Protein 6PEJ (pdb70)

Radius of gyration: 27.97 Å; Cα contacts (8 Å, |Δi|>4): 2705; chains: 4; bounding box: 85×68×81 Å

Structure (mmCIF, N/CA/C/O backbone):
data_6PEJ
#
_entry.id   6PEJ
#
_cell.length_a   83.298
_cell.length_b   88.298
_cell.length_c   87.317
_cell.angle_alpha   90.000
_cell.angle_beta   117.390
_cell.angle_gamma   90.000
#
_symmetry.space_group_name_H-M   'P 1 21 1'
#
loop_
_entity.id
_entity.type
_entity.pdbx_description
1 polymer 'Sorbitol dehydrogenase (L-iditol 2-dehydrogenase)'
2 non-polymer sorbitol
3 water water
#
loop_
_atom_site.group_PDB
_atom_site.id
_atom_site.type_symbol
_atom_site.label_atom_id
_atom_site.label_alt_id
_atom_site.label_comp_id
_atom_site.label_asym_id
_atom_site.label_entity_id
_atom_site.label_seq_id
_atom_site.pdbx_PDB_ins_code
_atom_site.Cartn_x
_atom_site.Cartn_y
_atom_site.Cartn_z
_atom_site.occupancy
_atom_site.B_iso_or_equiv
_atom_site.auth_seq_id
_atom_site.auth_comp_id
_atom_site.auth_asym_id
_atom_site.auth_atom_id
_atom_site.pdbx_PDB_model_num
ATOM 1 N N . MET A 1 35 ? 37.000 -15.359 1.218 1.00 53.96 1 MET A N 1
ATOM 2 C CA . MET A 1 35 ? 36.328 -16.488 1.936 1.00 46.87 1 MET A CA 1
ATOM 3 C C . MET A 1 35 ? 35.769 -17.483 0.905 1.00 40.47 1 MET A C 1
ATOM 4 O O . MET A 1 35 ? 36.172 -18.669 0.911 1.00 35.88 1 MET A O 1
ATOM 6 N N . LYS A 1 36 ? 34.880 -17.008 0.032 1.00 37.53 2 LYS A N 1
ATOM 7 C CA . LYS A 1 36 ? 34.377 -17.760 -1.152 1.00 35.95 2 LYS A CA 1
ATOM 8 C C . LYS A 1 36 ? 33.421 -18.879 -0.720 1.00 29.86 2 LYS A C 1
ATOM 9 O O . LYS A 1 36 ? 33.256 -19.878 -1.454 1.00 26.20 2 LYS A O 1
ATOM 15 N N . ARG A 1 37 ? 32.679 -18.616 0.351 1.00 25.71 3 ARG A N 1
ATOM 16 C CA . ARG A 1 37 ? 31.645 -19.523 0.897 1.00 22.96 3 ARG A CA 1
ATOM 17 C C . ARG A 1 37 ? 30.524 -19.781 -0.100 1.00 20.00 3 ARG A C 1
ATOM 18 O O . ARG A 1 37 ? 29.848 -20.812 0.064 1.00 23.66 3 ARG A O 1
ATOM 26 N N . LEU A 1 38 ? 30.273 -18.902 -1.054 1.00 19.39 4 LEU A N 1
ATOM 27 C CA . LEU A 1 38 ? 29.149 -19.101 -2.025 1.00 20.63 4 LEU A CA 1
ATOM 28 C C . LEU A 1 38 ? 29.680 -19.297 -3.455 1.00 21.25 4 LEU A C 1
ATOM 29 O O . LEU A 1 38 ? 28.911 -18.944 -4.422 1.00 19.31 4 LEU A O 1
ATOM 34 N N . GLU A 1 39 ? 30.908 -19.849 -3.577 1.00 23.65 5 GLU A N 1
ATOM 35 C CA . GLU A 1 39 ? 31.695 -19.897 -4.847 1.00 25.19 5 GLU A CA 1
ATOM 36 C C . GLU A 1 39 ? 30.893 -20.662 -5.892 1.00 22.42 5 GLU A C 1
ATOM 37 O O . GLU A 1 39 ? 30.483 -21.766 -5.594 1.00 23.35 5 GLU A O 1
ATOM 43 N N . GLY A 1 40 ? 30.647 -20.045 -7.049 1.00 21.39 6 GLY A N 1
ATOM 44 C CA . GLY A 1 40 ? 29.889 -20.625 -8.168 1.00 21.05 6 GLY A CA 1
ATOM 45 C C . GLY A 1 40 ? 28.428 -20.859 -7.822 1.00 24.04 6 GLY A C 1
ATOM 46 O O . GLY A 1 40 ? 27.764 -21.605 -8.572 1.00 27.21 6 GLY A O 1
ATOM 47 N N . LYS A 1 41 ? 27.874 -20.230 -6.789 1.00 19.23 7 LYS A N 1
ATOM 48 C CA . LYS A 1 41 ? 26.406 -20.324 -6.662 1.00 19.23 7 LYS A CA 1
ATOM 49 C C . LYS A 1 41 ? 25.778 -19.209 -7.480 1.00 19.87 7 LYS A C 1
ATOM 50 O O . LYS A 1 41 ? 26.429 -18.152 -7.721 1.00 17.57 7 LYS A O 1
ATOM 56 N N . SER A 1 42 ? 24.521 -19.448 -7.841 1.00 19.31 8 SER A N 1
ATOM 57 C CA . SER A 1 42 ? 23.639 -18.506 -8.550 1.00 17.15 8 SER A CA 1
ATOM 58 C C . SER A 1 42 ? 22.562 -18.012 -7.586 1.00 17.21 8 SER A C 1
ATOM 59 O O . SER A 1 42 ? 21.816 -18.847 -7.140 1.00 14.01 8 SER A O 1
ATOM 62 N N . ALA A 1 43 ? 22.506 -16.717 -7.261 1.00 18.15 9 ALA A N 1
ATOM 63 C CA . ALA A 1 43 ? 21.508 -16.191 -6.300 1.00 18.38 9 ALA A CA 1
ATOM 64 C C . ALA A 1 43 ? 20.583 -15.228 -7.030 1.00 18.63 9 ALA A C 1
ATOM 65 O O . ALA A 1 43 ? 21.025 -14.612 -8.031 1.00 18.58 9 ALA A O 1
ATOM 67 N N . LEU A 1 44 ? 19.354 -15.110 -6.528 1.00 19.91 10 LEU A N 1
ATOM 68 C CA . LEU A 1 44 ? 18.477 -13.981 -6.858 1.00 19.62 10 LEU A CA 1
ATOM 69 C C . LEU A 1 44 ? 18.004 -13.327 -5.551 1.00 18.46 10 LEU A C 1
ATOM 70 O O . LEU A 1 44 ? 17.610 -14.044 -4.635 1.00 14.40 10 LEU A O 1
ATOM 75 N N . ILE A 1 45 ? 18.086 -11.985 -5.467 1.00 18.79 11 ILE A N 1
ATOM 76 C CA . ILE A 1 45 ? 17.618 -11.210 -4.282 1.00 16.09 11 ILE A CA 1
ATOM 77 C C . ILE A 1 45 ? 16.517 -10.269 -4.754 1.00 14.43 11 ILE A C 1
ATOM 78 O O . ILE A 1 45 ? 16.813 -9.448 -5.573 1.00 13.32 11 ILE A O 1
ATOM 83 N N . THR A 1 46 ? 15.300 -10.360 -4.186 1.00 13.33 12 THR A N 1
ATOM 84 C CA . THR A 1 46 ? 14.206 -9.492 -4.611 1.00 12.35 12 THR A CA 1
ATOM 85 C C . THR A 1 46 ? 14.515 -8.122 -4.040 1.00 12.53 12 THR A C 1
ATOM 86 O O . THR A 1 46 ? 15.175 -8.033 -2.993 1.00 12.81 12 THR A O 1
ATOM 90 N N . GLY A 1 47 ? 14.066 -7.087 -4.725 1.00 13.13 13 GLY A N 1
ATOM 91 C CA . GLY A 1 47 ? 14.139 -5.709 -4.206 1.00 13.71 13 GLY A CA 1
ATOM 92 C C . GLY A 1 47 ? 15.526 -5.303 -3.800 1.00 14.82 13 GLY A C 1
ATOM 93 O O . GLY A 1 47 ? 15.625 -4.686 -2.773 1.00 16.55 13 GLY A O 1
ATOM 94 N N . SER A 1 48 ? 16.537 -5.523 -4.659 1.00 17.28 14 SER A N 1
ATOM 95 C CA . SER A 1 48 ? 17.964 -5.462 -4.258 1.00 17.29 14 SER A CA 1
ATOM 96 C C . SER A 1 48 ? 18.678 -4.299 -4.952 1.00 20.53 14 SER A C 1
ATOM 97 O O . SER A 1 48 ? 19.910 -4.225 -4.842 1.00 17.61 14 SER A O 1
ATOM 100 N N . ALA A 1 49 ? 17.950 -3.369 -5.558 1.00 22.43 15 ALA A N 1
ATOM 101 C CA . ALA A 1 49 ? 18.554 -2.169 -6.171 1.00 25.89 15 ALA A CA 1
ATOM 102 C C . ALA A 1 49 ? 19.180 -1.312 -5.074 1.00 24.03 15 ALA A C 1
ATOM 103 O O . ALA A 1 49 ? 20.265 -0.726 -5.272 1.00 24.27 15 ALA A O 1
ATOM 105 N N . ARG A 1 50 ? 18.583 -1.328 -3.904 1.00 25.28 16 ARG A N 1
ATOM 106 C CA . ARG A 1 50 ? 19.117 -0.506 -2.796 1.00 29.84 16 ARG A CA 1
ATOM 107 C C . ARG A 1 50 ? 18.891 -1.175 -1.436 1.00 24.62 16 ARG A C 1
ATOM 108 O O . ARG A 1 50 ? 18.415 -2.337 -1.397 1.00 19.05 16 ARG A O 1
ATOM 116 N N . GLY A 1 51 ? 19.393 -0.504 -0.389 1.00 22.55 17 GLY A N 1
ATOM 117 C CA . GLY A 1 51 ? 19.299 -0.880 1.035 1.00 20.51 17 GLY A CA 1
ATOM 118 C C . GLY A 1 51 ? 19.871 -2.264 1.332 1.00 19.30 17 GLY A C 1
ATOM 119 O O . GLY A 1 51 ? 21.073 -2.606 0.946 1.00 18.62 17 GLY A O 1
ATOM 120 N N . ILE A 1 52 ? 19.124 -3.031 2.083 1.00 16.76 18 ILE A N 1
ATOM 121 C CA . ILE A 1 52 ? 19.654 -4.286 2.685 1.00 20.81 18 ILE A CA 1
ATOM 122 C C . ILE A 1 52 ? 19.943 -5.258 1.554 1.00 19.71 18 ILE A C 1
ATOM 123 O O . ILE A 1 52 ? 21.030 -5.843 1.560 1.00 20.47 18 ILE A O 1
ATOM 128 N N . GLY A 1 53 ? 19.012 -5.340 0.609 1.00 19.26 19 GLY A N 1
ATOM 129 C CA . GLY A 1 53 ? 19.095 -6.264 -0.521 1.00 17.43 19 GLY A CA 1
ATOM 130 C C . GLY A 1 53 ? 20.370 -6.011 -1.298 1.00 17.65 19 GLY A C 1
ATOM 131 O O . GLY A 1 53 ? 21.011 -6.962 -1.725 1.00 17.15 19 GLY A O 1
ATOM 132 N N . ARG A 1 54 ? 20.725 -4.748 -1.481 1.00 19.20 20 ARG A N 1
ATOM 133 C CA . ARG A 1 54 ? 21.924 -4.366 -2.284 1.00 19.85 20 ARG A CA 1
ATOM 134 C C . ARG A 1 54 ? 23.201 -4.730 -1.536 1.00 17.90 20 ARG A C 1
ATOM 135 O O . ARG A 1 54 ? 24.180 -5.144 -2.197 1.00 18.68 20 ARG A O 1
ATOM 143 N N . ALA A 1 55 ? 23.198 -4.590 -0.214 1.00 17.28 21 ALA A N 1
ATOM 144 C CA . ALA A 1 55 ? 24.331 -4.965 0.644 1.00 17.21 21 ALA A CA 1
ATOM 145 C C . ALA A 1 55 ? 24.441 -6.489 0.600 1.00 17.72 21 ALA A C 1
ATOM 146 O O . ALA A 1 55 ? 25.587 -6.994 0.452 1.00 15.27 21 ALA A O 1
ATOM 148 N N . PHE A 1 56 ? 23.314 -7.216 0.655 1.00 15.61 22 PHE A N 1
ATOM 149 C CA . PHE A 1 56 ? 23.355 -8.694 0.487 1.00 16.76 22 PHE A CA 1
ATOM 150 C C . PHE A 1 56 ? 23.979 -9.024 -0.875 1.00 16.60 22 PHE A C 1
ATOM 151 O O . PHE A 1 56 ? 24.859 -9.931 -0.860 1.00 15.10 22 PHE A O 1
ATOM 159 N N . ALA A 1 57 ? 23.509 -8.411 -1.972 1.00 15.84 23 ALA A N 1
ATOM 160 C CA . ALA A 1 57 ? 24.025 -8.721 -3.318 1.00 20.57 23 ALA A CA 1
ATOM 161 C C . ALA A 1 57 ? 25.558 -8.454 -3.355 1.00 20.22 23 ALA A C 1
ATOM 162 O O . ALA A 1 57 ? 26.286 -9.271 -3.916 1.00 20.61 23 ALA A O 1
ATOM 164 N N . GLU A 1 58 ? 26.043 -7.379 -2.727 1.00 19.70 24 GLU A N 1
ATOM 165 C CA . GLU A 1 58 ? 27.485 -7.047 -2.694 1.00 23.24 24 GLU A CA 1
ATOM 166 C C . GLU A 1 58 ? 28.254 -8.126 -1.911 1.00 22.40 24 GLU A C 1
ATOM 167 O O . GLU A 1 58 ? 29.304 -8.545 -2.389 1.00 18.40 24 GLU A O 1
ATOM 173 N N . ALA A 1 59 ? 27.761 -8.542 -0.737 1.00 21.24 25 ALA A N 1
ATOM 174 C CA . ALA A 1 59 ? 28.422 -9.538 0.138 1.00 19.59 25 ALA A CA 1
ATOM 175 C C . ALA A 1 59 ? 28.398 -10.887 -0.594 1.00 19.90 25 ALA A C 1
ATOM 176 O O . ALA A 1 59 ? 29.448 -11.550 -0.627 1.00 21.64 25 ALA A O 1
ATOM 178 N N . TYR A 1 60 ? 27.318 -11.223 -1.298 1.00 18.27 26 TYR A N 1
ATOM 179 C CA . TYR A 1 60 ? 27.258 -12.511 -2.038 1.00 16.45 26 TYR A CA 1
ATOM 180 C C . TYR A 1 60 ? 28.314 -12.524 -3.170 1.00 17.12 26 TYR A C 1
ATOM 181 O O . TYR A 1 60 ? 29.012 -13.541 -3.392 1.00 18.19 26 TYR A O 1
ATOM 190 N N . VAL A 1 61 ? 28.411 -11.454 -3.914 1.00 15.81 27 VAL A N 1
ATOM 191 C CA . VAL A 1 61 ? 29.452 -11.385 -4.968 1.00 18.63 27 VAL A CA 1
ATOM 192 C C . VAL A 1 61 ? 30.846 -11.554 -4.343 1.00 19.82 27 VAL A C 1
ATOM 193 O O . VAL A 1 61 ? 31.631 -12.290 -4.933 1.00 23.51 27 VAL A O 1
ATOM 197 N N . ARG A 1 62 ? 31.181 -10.846 -3.266 1.00 20.68 28 ARG A N 1
ATOM 198 C CA . ARG A 1 62 ? 32.493 -11.013 -2.586 1.00 23.96 28 ARG A CA 1
ATOM 199 C C . ARG A 1 62 ? 32.728 -12.496 -2.266 1.00 24.09 28 ARG A C 1
ATOM 200 O O . ARG A 1 62 ? 33.864 -12.934 -2.333 1.00 21.83 28 ARG A O 1
ATOM 208 N N . GLU A 1 63 ? 31.678 -13.252 -1.945 1.00 21.42 29 GLU A N 1
ATOM 209 C CA . GLU A 1 63 ? 31.783 -14.680 -1.529 1.00 20.36 29 GLU A CA 1
ATOM 210 C C . GLU A 1 63 ? 31.701 -15.616 -2.729 1.00 19.06 29 GLU A C 1
ATOM 211 O O . GLU A 1 63 ? 31.683 -16.837 -2.509 1.00 16.57 29 GLU A O 1
ATOM 217 N N . GLY A 1 64 ? 31.600 -15.066 -3.935 1.00 18.26 30 GLY A N 1
ATOM 218 C CA . GLY A 1 64 ? 31.873 -15.803 -5.182 1.00 19.28 30 GLY A CA 1
ATOM 219 C C . GLY A 1 64 ? 30.601 -16.183 -5.900 1.00 18.26 30 GLY A C 1
ATOM 220 O O . GLY A 1 64 ? 30.662 -16.985 -6.865 1.00 16.92 30 GLY A O 1
ATOM 221 N N . ALA A 1 65 ? 29.459 -15.654 -5.439 1.00 17.66 31 ALA A N 1
ATOM 222 C CA . ALA A 1 65 ? 28.164 -15.921 -6.059 1.00 15.82 31 ALA A CA 1
ATOM 223 C C . ALA A 1 65 ? 27.960 -15.033 -7.287 1.00 16.29 31 ALA A C 1
ATOM 224 O O . ALA A 1 65 ? 28.533 -13.904 -7.360 1.00 18.58 31 ALA A O 1
ATOM 226 N N . THR A 1 66 ? 27.104 -15.504 -8.173 1.00 15.54 32 THR A N 1
ATOM 227 C CA . THR A 1 66 ? 26.486 -14.741 -9.279 1.00 18.15 32 THR A CA 1
ATOM 228 C C . THR A 1 66 ? 25.101 -14.296 -8.797 1.00 18.51 32 THR A C 1
ATOM 229 O O . THR A 1 66 ? 24.325 -15.123 -8.309 1.00 18.35 32 THR A O 1
ATOM 233 N N . VAL A 1 67 ? 24.825 -13.003 -8.871 1.00 19.56 33 VAL A N 1
ATOM 234 C CA . VAL A 1 67 ? 23.657 -12.408 -8.167 1.00 18.20 33 VAL A CA 1
ATOM 235 C C . VAL A 1 67 ? 22.814 -11.651 -9.167 1.00 17.97 33 VAL A C 1
ATOM 236 O O . VAL A 1 67 ? 23.327 -10.709 -9.742 1.00 19.66 33 VAL A O 1
ATOM 240 N N . ALA A 1 68 ? 21.572 -12.092 -9.334 1.00 19.17 34 ALA A N 1
ATOM 241 C CA . ALA A 1 68 ? 20.494 -11.345 -9.997 1.00 18.75 34 ALA A CA 1
ATOM 242 C C . ALA A 1 68 ? 19.995 -10.302 -9.010 1.00 18.05 34 ALA A C 1
ATOM 243 O O . ALA A 1 68 ? 19.404 -10.720 -8.033 1.00 21.72 34 ALA A O 1
ATOM 245 N N . ILE A 1 69 ? 20.213 -9.023 -9.319 1.00 18.23 35 ILE A N 1
ATOM 246 C CA . ILE A 1 69 ? 19.770 -7.812 -8.588 1.00 18.01 35 ILE A CA 1
ATOM 247 C C . ILE A 1 69 ? 18.390 -7.579 -9.139 1.00 18.67 35 ILE A C 1
ATOM 248 O O . ILE A 1 69 ? 18.303 -6.987 -10.203 1.00 20.00 35 ILE A O 1
ATOM 253 N N . ALA A 1 70 ? 17.363 -8.100 -8.493 1.00 18.88 36 ALA A N 1
ATOM 254 C CA . ALA A 1 70 ? 15.982 -8.057 -8.991 1.00 19.02 36 ALA A CA 1
ATOM 255 C C . ALA A 1 70 ? 15.307 -6.870 -8.302 1.00 21.00 36 ALA A C 1
ATOM 256 O O . ALA A 1 70 ? 15.420 -6.704 -7.054 1.00 17.81 36 ALA A O 1
ATOM 258 N N . ASP A 1 71 ? 14.651 -6.044 -9.110 1.00 21.30 37 ASP A N 1
ATOM 259 C CA . ASP A 1 71 ? 13.977 -4.850 -8.581 1.00 21.90 37 ASP A CA 1
ATOM 260 C C . ASP A 1 71 ? 12.935 -4.419 -9.603 1.00 22.12 37 ASP A C 1
ATOM 261 O O . ASP A 1 71 ? 13.105 -4.695 -10.799 1.00 24.08 37 ASP A O 1
ATOM 266 N N . ILE A 1 72 ? 11.890 -3.793 -9.099 1.00 20.61 38 ILE A N 1
ATOM 267 C CA . ILE A 1 72 ? 10.893 -3.074 -9.926 1.00 24.69 38 ILE A CA 1
ATOM 268 C C . ILE A 1 72 ? 11.587 -1.859 -10.555 1.00 23.19 38 ILE A C 1
ATOM 269 O O . ILE A 1 72 ? 11.283 -1.567 -11.695 1.00 21.51 38 ILE A O 1
ATOM 274 N N . ASP A 1 73 ? 12.546 -1.245 -9.855 1.00 25.06 39 ASP A N 1
ATOM 275 C CA . ASP A 1 73 ? 13.421 -0.183 -10.428 1.00 26.99 39 ASP A CA 1
ATOM 276 C C . ASP A 1 73 ? 14.610 -0.758 -11.208 1.00 24.35 39 ASP A C 1
ATOM 277 O O . ASP A 1 73 ? 15.684 -0.920 -10.643 1.00 23.13 39 ASP A O 1
ATOM 282 N N . ILE A 1 74 ? 14.429 -0.995 -12.490 1.00 25.03 40 ILE A N 1
ATOM 283 C CA . ILE A 1 74 ? 15.457 -1.657 -13.324 1.00 27.12 40 ILE A CA 1
ATOM 284 C C . ILE A 1 74 ? 16.612 -0.695 -13.577 1.00 29.19 40 ILE A C 1
ATOM 285 O O . ILE A 1 74 ? 17.765 -1.197 -13.712 1.00 34.71 40 ILE A O 1
ATOM 290 N N . GLU A 1 75 ? 16.326 0.608 -13.695 1.00 29.53 41 GLU A N 1
ATOM 291 C CA . GLU A 1 75 ? 17.342 1.683 -13.825 1.00 31.96 41 GLU A CA 1
ATOM 292 C C . GLU A 1 75 ? 18.352 1.542 -12.670 1.00 27.60 41 GLU A C 1
ATOM 293 O O . GLU A 1 75 ? 19.586 1.355 -12.928 1.00 25.04 41 GLU A O 1
ATOM 299 N N . ARG A 1 76 ? 17.858 1.616 -11.441 1.00 22.37 42 ARG A N 1
ATOM 300 C CA . ARG A 1 76 ? 18.695 1.516 -10.225 1.00 24.25 42 ARG A CA 1
ATOM 301 C C . ARG A 1 76 ? 19.316 0.113 -10.131 1.00 21.11 42 ARG A C 1
ATOM 302 O O . ARG A 1 76 ? 20.473 0.033 -9.744 1.00 24.11 42 ARG A O 1
ATOM 310 N N . ALA A 1 77 ? 18.631 -0.947 -10.531 1.00 20.37 43 ALA A N 1
ATOM 311 C CA . ALA A 1 77 ? 19.194 -2.321 -10.473 1.00 21.49 43 ALA A CA 1
ATOM 312 C C . ALA A 1 77 ? 20.409 -2.406 -11.426 1.00 22.00 43 ALA A C 1
ATOM 313 O O . ALA A 1 77 ? 21.480 -2.906 -11.023 1.00 18.99 43 ALA A O 1
ATOM 315 N N . ARG A 1 78 ? 20.296 -1.798 -12.601 1.00 23.82 44 ARG A N 1
ATOM 316 C CA . ARG A 1 78 ? 21.415 -1.726 -13.585 1.00 27.37 44 ARG A CA 1
ATOM 317 C C . ARG A 1 78 ? 22.595 -0.983 -12.962 1.00 26.45 44 ARG A C 1
ATOM 318 O O . ARG A 1 78 ? 23.717 -1.462 -13.127 1.00 27.59 44 ARG A O 1
ATOM 326 N N . GLN A 1 79 ? 22.349 0.110 -12.240 1.00 27.91 45 GLN A N 1
ATOM 327 C CA . GLN A 1 79 ? 23.436 0.903 -11.625 1.00 30.26 45 GLN A CA 1
ATOM 328 C C . GLN A 1 79 ? 24.124 0.020 -10.590 1.00 29.59 45 GLN A C 1
ATOM 329 O O . GLN A 1 79 ? 25.369 -0.113 -10.666 1.00 32.30 45 GLN A O 1
ATOM 335 N N . ALA A 1 80 ? 23.348 -0.589 -9.681 1.00 26.88 46 ALA A N 1
ATOM 336 C CA . ALA A 1 80 ? 23.873 -1.403 -8.557 1.00 25.81 46 ALA A CA 1
ATOM 337 C C . ALA A 1 80 ? 24.755 -2.524 -9.120 1.00 24.68 46 ALA A C 1
ATOM 338 O O . ALA A 1 80 ? 25.825 -2.780 -8.549 1.00 25.46 46 ALA A O 1
ATOM 340 N N . ALA A 1 81 ? 24.274 -3.201 -10.155 1.00 24.31 47 ALA A N 1
ATOM 341 C CA . ALA A 1 81 ? 24.955 -4.334 -10.822 1.00 26.03 47 ALA A CA 1
ATOM 342 C C . ALA A 1 81 ? 26.307 -3.857 -11.390 1.00 29.45 47 ALA A C 1
ATOM 343 O O . ALA A 1 81 ? 27.309 -4.586 -11.251 1.00 22.27 47 ALA A O 1
ATOM 345 N N . ALA A 1 82 ? 26.343 -2.650 -11.971 1.00 32.84 48 ALA A N 1
ATOM 346 C CA . ALA A 1 82 ? 27.550 -2.102 -12.634 1.00 31.48 48 ALA A CA 1
ATOM 347 C C . ALA A 1 82 ? 28.532 -1.703 -11.536 1.00 33.12 48 ALA A C 1
ATOM 348 O O . ALA A 1 82 ? 29.717 -2.070 -11.643 1.00 36.96 48 ALA A O 1
ATOM 350 N N . GLU A 1 83 ? 28.047 -1.052 -10.477 1.00 29.44 49 GLU A N 1
ATOM 351 C CA . GLU A 1 83 ? 28.893 -0.722 -9.307 1.00 31.34 49 GLU A CA 1
ATOM 352 C C . GLU A 1 83 ? 29.439 -2.016 -8.683 1.00 32.92 49 GLU A C 1
ATOM 353 O O . GLU A 1 83 ? 30.619 -2.006 -8.304 1.00 34.52 49 GLU A O 1
ATOM 359 N N . ILE A 1 84 ? 28.655 -3.098 -8.569 1.00 33.60 50 ILE A N 1
ATOM 360 C CA . ILE A 1 84 ? 29.111 -4.321 -7.819 1.00 31.91 50 ILE A CA 1
ATOM 361 C C . ILE A 1 84 ? 30.142 -5.109 -8.650 1.00 30.10 50 ILE A C 1
ATOM 362 O O . ILE A 1 84 ? 31.127 -5.626 -8.073 1.00 26.75 50 ILE A O 1
ATOM 367 N N . GLY A 1 85 ? 29.919 -5.248 -9.946 1.00 30.04 51 GLY A N 1
ATOM 368 C CA . GLY A 1 85 ? 30.894 -5.942 -10.805 1.00 31.59 51 GLY A CA 1
ATOM 369 C C . GLY A 1 85 ? 30.214 -6.912 -11.755 1.00 31.05 51 GLY A C 1
ATOM 370 O O . GLY A 1 85 ? 28.999 -7.062 -11.739 1.00 31.86 51 GLY A O 1
ATOM 371 N N . PRO A 1 86 ? 31.006 -7.604 -12.595 1.00 29.42 52 PRO A N 1
ATOM 372 C CA . PRO A 1 86 ? 30.478 -8.566 -13.559 1.00 27.02 52 PRO A CA 1
ATOM 373 C C . PRO A 1 86 ? 29.534 -9.631 -12.978 1.00 23.83 52 PRO A C 1
ATOM 374 O O . PRO A 1 86 ? 28.598 -9.964 -13.666 1.00 27.72 52 PRO A O 1
ATOM 378 N N . ALA A 1 87 ? 29.773 -10.127 -11.760 1.00 18.97 53 ALA A N 1
ATOM 379 C CA . ALA A 1 87 ? 29.042 -11.273 -11.164 1.00 18.35 53 ALA A CA 1
ATOM 380 C C . ALA A 1 87 ? 27.627 -10.850 -10.763 1.00 18.10 53 ALA A C 1
ATOM 381 O O . ALA A 1 87 ? 26.820 -11.699 -10.650 1.00 18.64 53 ALA A O 1
ATOM 383 N N . ALA A 1 88 ? 27.338 -9.568 -10.634 1.00 17.77 54 ALA A N 1
ATOM 384 C CA . ALA A 1 88 ? 25.951 -9.071 -10.479 1.00 20.44 54 ALA A CA 1
ATOM 385 C C . ALA A 1 88 ? 25.412 -8.639 -11.847 1.00 20.06 54 ALA A C 1
ATOM 386 O O . ALA A 1 88 ? 26.175 -8.215 -12.699 1.00 21.86 54 ALA A O 1
ATOM 388 N N . TYR A 1 89 ? 24.117 -8.800 -12.029 1.00 18.97 55 TYR A N 1
ATOM 389 C CA . TYR A 1 89 ? 23.361 -8.446 -13.244 1.00 20.13 55 TYR A CA 1
ATOM 390 C C . TYR A 1 89 ? 21.947 -8.132 -12.774 1.00 21.27 55 TYR A C 1
ATOM 391 O O . TYR A 1 89 ? 21.533 -8.675 -11.709 1.00 20.07 55 TYR A O 1
ATOM 400 N N . ALA A 1 90 ? 21.260 -7.291 -13.540 1.00 22.87 56 ALA A N 1
ATOM 401 C CA . ALA A 1 90 ? 20.015 -6.601 -13.139 1.00 22.13 56 ALA A CA 1
ATOM 402 C C . ALA A 1 90 ? 18.828 -7.339 -13.739 1.00 20.73 56 ALA A C 1
ATOM 403 O O . ALA A 1 90 ? 18.921 -7.744 -14.882 1.00 18.63 56 ALA A O 1
ATOM 405 N N . VAL A 1 91 ? 17.737 -7.473 -12.993 1.00 18.62 57 VAL A N 1
ATOM 406 C CA . VAL A 1 91 ? 16.539 -8.194 -13.480 1.00 19.45 57 VAL A CA 1
ATOM 407 C C . VAL A 1 91 ? 15.318 -7.387 -13.034 1.00 19.04 57 VAL A C 1
ATOM 408 O O . VAL A 1 91 ? 15.210 -7.013 -11.868 1.00 16.33 57 VAL A O 1
ATOM 412 N N . GLN A 1 92 ? 14.459 -7.073 -13.980 1.00 19.86 58 GLN A N 1
ATOM 413 C CA . GLN A 1 92 ? 13.255 -6.300 -13.695 1.00 22.52 58 GLN A CA 1
ATOM 414 C C . GLN A 1 92 ? 12.269 -7.278 -13.092 1.00 18.80 58 GLN A C 1
ATOM 415 O O . GLN A 1 92 ? 12.036 -8.314 -13.678 1.00 22.51 58 GLN A O 1
ATOM 421 N N . MET A 1 93 ? 11.710 -6.959 -11.938 1.00 18.93 59 MET A N 1
ATOM 422 C CA . MET A 1 93 ? 10.790 -7.900 -11.289 1.00 16.31 59 MET A CA 1
ATOM 423 C C . MET A 1 93 ? 9.814 -7.110 -10.438 1.00 17.00 59 MET A C 1
ATOM 424 O O . MET A 1 93 ? 10.272 -6.331 -9.601 1.00 21.46 59 MET A O 1
ATOM 429 N N . ASP A 1 94 ? 8.556 -7.492 -10.528 1.00 16.62 60 ASP A N 1
ATOM 430 C CA . ASP A 1 94 ? 7.418 -7.118 -9.642 1.00 15.34 60 ASP A CA 1
ATOM 431 C C . ASP A 1 94 ? 6.911 -8.433 -9.076 1.00 13.34 60 ASP A C 1
ATOM 432 O O . ASP A 1 94 ? 6.350 -9.227 -9.828 1.00 12.47 60 ASP A O 1
ATOM 437 N N . VAL A 1 95 ? 7.260 -8.706 -7.819 1.00 13.35 61 VAL A N 1
ATOM 438 C CA . VAL A 1 95 ? 6.872 -9.932 -7.058 1.00 13.64 61 VAL A CA 1
ATOM 439 C C . VAL A 1 95 ? 5.346 -10.016 -6.908 1.00 14.05 61 VAL A C 1
ATOM 440 O O . VAL A 1 95 ? 4.892 -11.071 -6.535 1.00 14.40 61 VAL A O 1
ATOM 444 N N . THR A 1 96 ? 4.587 -8.977 -7.225 1.00 14.96 62 THR A N 1
ATOM 445 C CA . THR A 1 96 ? 3.098 -9.032 -7.097 1.00 17.09 62 THR A CA 1
ATOM 446 C C . THR A 1 96 ? 2.498 -9.700 -8.327 1.00 16.72 62 THR A C 1
ATOM 447 O O . THR A 1 96 ? 1.284 -9.835 -8.372 1.00 14.12 62 THR A O 1
ATOM 451 N N . ARG A 1 97 ? 3.317 -9.984 -9.340 1.00 19.06 63 ARG A N 1
ATOM 452 C CA . ARG A 1 97 ? 2.795 -10.465 -10.655 1.00 21.18 63 ARG A CA 1
ATOM 453 C C . ARG A 1 97 ? 3.414 -11.815 -10.975 1.00 19.52 63 ARG A C 1
ATOM 454 O O . ARG A 1 97 ? 4.676 -11.845 -11.140 1.00 23.11 63 ARG A O 1
ATOM 462 N N . GLN A 1 98 ? 2.600 -12.862 -11.127 1.00 18.63 64 GLN A N 1
ATOM 463 C CA . GLN A 1 98 ? 3.084 -14.232 -11.456 1.00 18.23 64 GLN A CA 1
ATOM 464 C C . GLN A 1 98 ? 4.021 -14.161 -12.680 1.00 19.69 64 GLN A C 1
ATOM 465 O O . GLN A 1 98 ? 5.062 -14.810 -12.630 1.00 17.64 64 GLN A O 1
ATOM 471 N N . ASP A 1 99 ? 3.652 -13.410 -13.731 1.00 19.62 65 ASP A N 1
ATOM 472 C CA . ASP A 1 99 ? 4.360 -13.438 -15.044 1.00 21.63 65 ASP A CA 1
ATOM 473 C C . ASP A 1 99 ? 5.761 -12.872 -14.802 1.00 19.27 65 ASP A C 1
ATOM 474 O O . ASP A 1 99 ? 6.765 -13.323 -15.409 1.00 20.35 65 ASP A O 1
ATOM 479 N N . SER A 1 100 ? 5.839 -11.873 -13.933 1.00 19.10 66 SER A N 1
ATOM 480 C CA . SER A 1 100 ? 7.100 -11.182 -13.603 1.00 17.77 66 SER A CA 1
ATOM 481 C C . SER A 1 100 ? 7.988 -12.066 -12.741 1.00 16.98 66 SER A C 1
ATOM 482 O O . SER A 1 100 ? 9.144 -12.202 -13.037 1.00 15.41 66 SER A O 1
ATOM 485 N N . ILE A 1 101 ? 7.417 -12.725 -11.749 1.00 18.76 67 ILE A N 1
ATOM 486 C CA . ILE A 1 101 ? 8.124 -13.759 -10.922 1.00 18.75 67 ILE A CA 1
ATOM 487 C C . ILE A 1 101 ? 8.740 -14.773 -11.885 1.00 20.84 67 ILE A C 1
ATOM 488 O O . ILE A 1 101 ? 10.023 -14.969 -11.872 1.00 20.43 67 ILE A O 1
ATOM 493 N N . ASP A 1 102 ? 7.884 -15.381 -12.706 1.00 21.15 68 ASP A N 1
ATOM 494 C CA . ASP A 1 102 ? 8.282 -16.530 -13.568 1.00 20.77 68 ASP A CA 1
ATOM 495 C C . ASP A 1 102 ? 9.399 -16.098 -14.544 1.00 21.57 68 ASP A C 1
ATOM 496 O O . ASP A 1 102 ? 10.351 -16.917 -14.716 1.00 17.77 68 ASP A O 1
ATOM 501 N N . ALA A 1 103 ? 9.334 -14.866 -15.089 1.00 20.45 69 ALA A N 1
ATOM 502 C CA . ALA A 1 103 ? 10.345 -14.312 -16.021 1.00 21.06 69 ALA A CA 1
ATOM 503 C C . ALA A 1 103 ? 11.662 -1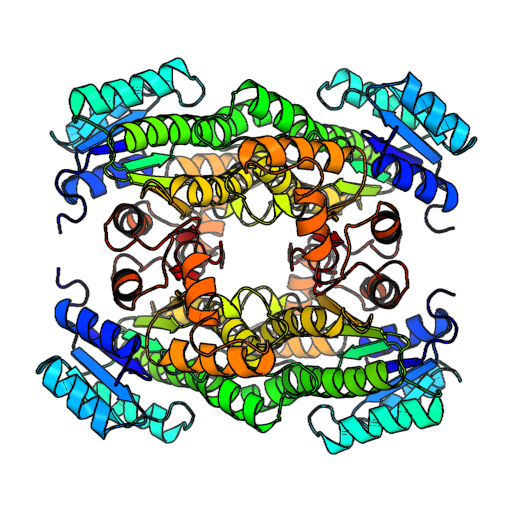4.018 -15.303 1.00 21.48 69 ALA A C 1
ATOM 504 O O . ALA A 1 103 ? 12.718 -14.144 -15.967 1.00 20.34 69 ALA A O 1
ATOM 506 N N . ALA A 1 104 ? 11.675 -13.632 -14.029 1.00 19.22 70 ALA A N 1
ATOM 507 C CA . ALA A 1 104 ? 12.966 -13.339 -13.356 1.00 21.25 70 ALA A CA 1
ATOM 508 C C . ALA A 1 104 ? 13.667 -14.666 -13.063 1.00 19.67 70 ALA A C 1
ATOM 509 O O . ALA A 1 104 ? 14.880 -14.772 -13.309 1.00 20.41 70 ALA A O 1
ATOM 511 N N . ILE A 1 105 ? 12.908 -15.693 -12.690 1.00 19.97 71 ILE A N 1
ATOM 512 C CA . ILE A 1 105 ? 13.482 -17.056 -12.450 1.00 20.38 71 ILE A CA 1
ATOM 513 C C . ILE A 1 105 ? 14.121 -17.564 -13.742 1.00 20.55 71 ILE A C 1
ATOM 514 O O . ILE A 1 105 ? 15.297 -17.951 -13.699 1.00 18.95 71 ILE A O 1
ATOM 519 N N . ALA A 1 106 ? 13.391 -17.461 -14.853 1.00 21.95 72 ALA A N 1
ATOM 520 C CA . ALA A 1 106 ? 13.847 -17.795 -16.218 1.00 22.95 72 ALA A CA 1
ATOM 521 C C . ALA A 1 106 ? 15.122 -17.004 -16.548 1.00 22.76 72 ALA A C 1
ATOM 522 O O . ALA A 1 106 ? 16.046 -17.616 -16.989 1.00 23.41 72 ALA A O 1
ATOM 524 N N . ALA A 1 107 ? 15.146 -15.686 -16.310 1.00 23.32 73 ALA A N 1
ATOM 525 C CA . ALA A 1 107 ? 16.268 -14.775 -16.593 1.00 27.46 73 ALA A CA 1
ATOM 526 C C . ALA A 1 107 ? 17.476 -15.241 -15.802 1.00 26.92 73 ALA A C 1
ATOM 527 O O . ALA A 1 107 ? 18.549 -15.328 -16.403 1.00 27.99 73 ALA A O 1
ATOM 529 N N . THR A 1 108 ? 17.267 -15.645 -14.552 1.00 24.90 74 THR A N 1
ATOM 530 C CA . THR A 1 108 ? 18.327 -16.200 -13.684 1.00 24.58 74 THR A CA 1
ATOM 531 C C . THR A 1 108 ? 18.902 -17.477 -14.296 1.00 22.80 74 THR A C 1
ATOM 532 O O . THR A 1 108 ? 20.155 -17.631 -14.357 1.00 22.81 74 THR A O 1
ATOM 536 N N . VAL A 1 109 ? 18.033 -18.417 -14.623 1.00 21.11 75 VAL A N 1
ATOM 537 C CA . VAL A 1 109 ? 18.414 -19.691 -15.278 1.00 23.87 75 VAL A CA 1
ATOM 538 C C . VAL A 1 109 ? 19.169 -19.356 -16.582 1.00 25.50 75 VAL A C 1
ATOM 539 O O . VAL A 1 109 ? 20.212 -19.983 -16.845 1.00 25.74 75 VAL A O 1
ATOM 543 N N . GLU A 1 110 ? 18.653 -18.435 -17.385 1.00 25.95 76 GLU A N 1
ATOM 544 C CA . GLU A 1 110 ? 19.227 -18.187 -18.733 1.00 35.89 76 GLU A CA 1
ATOM 545 C C . GLU A 1 110 ? 20.642 -17.609 -18.562 1.00 34.55 76 GLU A C 1
ATOM 546 O O . GLU A 1 110 ? 21.549 -17.953 -19.349 1.00 34.03 76 GLU A O 1
ATOM 552 N N . HIS A 1 111 ? 20.826 -16.781 -17.541 1.00 33.91 77 HIS A N 1
ATOM 553 C CA . HIS A 1 111 ? 22.047 -15.969 -17.352 1.00 34.90 77 HIS A CA 1
ATOM 554 C C . HIS A 1 111 ? 23.054 -16.792 -16.555 1.00 29.74 77 HIS A C 1
ATOM 555 O O . HIS A 1 111 ? 24.238 -16.856 -16.985 1.00 23.78 77 HIS A O 1
ATOM 562 N N . ALA A 1 112 ? 22.611 -17.367 -15.431 1.00 23.02 78 ALA A N 1
ATOM 563 C CA . ALA A 1 112 ? 23.504 -18.020 -14.455 1.00 23.56 78 ALA A CA 1
ATOM 564 C C . ALA A 1 112 ? 23.435 -19.545 -14.607 1.00 21.79 78 ALA A C 1
ATOM 565 O O . ALA A 1 112 ? 24.297 -20.203 -14.079 1.00 24.68 78 ALA A O 1
ATOM 567 N N . GLY A 1 113 ? 22.523 -20.094 -15.389 1.00 22.54 79 GLY A N 1
ATOM 568 C CA . GLY A 1 113 ? 22.494 -21.553 -15.619 1.00 23.47 79 GLY A CA 1
ATOM 569 C C . GLY A 1 113 ? 21.563 -22.231 -14.641 1.00 24.42 79 GLY A C 1
ATOM 570 O O . GLY A 1 113 ? 21.354 -23.422 -14.742 1.00 27.81 79 GLY A O 1
ATOM 571 N N . GLY A 1 114 ? 21.025 -21.485 -13.706 1.00 25.13 80 GLY A N 1
ATOM 572 C CA . GLY A 1 114 ? 20.105 -22.029 -12.696 1.00 27.38 80 GLY A CA 1
ATOM 573 C C . GLY A 1 114 ? 20.038 -21.111 -11.497 1.00 24.45 80 GLY A C 1
ATOM 574 O O . GLY A 1 114 ? 20.490 -19.951 -11.594 1.00 27.61 80 GLY A O 1
ATOM 575 N N . LEU A 1 115 ? 19.456 -21.610 -10.417 1.00 21.49 81 LEU A N 1
ATOM 576 C CA . LEU A 1 115 ? 19.147 -20.818 -9.205 1.00 19.62 81 LEU A CA 1
ATOM 577 C C . LEU A 1 115 ? 19.464 -21.696 -7.996 1.00 17.51 81 LEU A C 1
ATOM 578 O O . LEU A 1 115 ? 18.836 -22.819 -7.879 1.00 17.93 81 LEU A O 1
ATOM 583 N N . ASP A 1 116 ? 20.386 -21.210 -7.153 1.00 16.49 82 ASP A N 1
ATOM 584 C CA . ASP A 1 116 ? 20.842 -21.909 -5.935 1.00 16.63 82 ASP A CA 1
ATOM 585 C C . ASP A 1 116 ? 20.317 -21.200 -4.682 1.00 17.31 82 ASP A C 1
ATOM 586 O O . ASP A 1 116 ? 20.050 -21.920 -3.692 1.00 16.15 82 ASP A O 1
ATOM 591 N N . ILE A 1 117 ? 20.205 -19.872 -4.702 1.00 15.86 83 ILE A N 1
ATOM 592 C CA . ILE A 1 117 ? 19.937 -19.024 -3.502 1.00 16.81 83 ILE A CA 1
ATOM 593 C C . ILE A 1 117 ? 18.880 -18.003 -3.859 1.00 15.27 83 ILE A C 1
ATOM 594 O O . ILE A 1 117 ? 19.163 -17.165 -4.715 1.00 16.27 83 ILE A O 1
ATOM 599 N N . LEU A 1 118 ? 17.703 -18.069 -3.249 1.00 14.37 84 LEU A N 1
ATOM 600 C CA . LEU A 1 118 ? 16.718 -16.970 -3.312 1.00 13.28 84 LEU A CA 1
ATOM 601 C C . LEU A 1 118 ? 16.761 -16.231 -1.972 1.00 13.07 84 LEU A C 1
ATOM 602 O O . LEU A 1 118 ? 16.691 -16.862 -0.951 1.00 12.26 84 LEU A O 1
ATOM 607 N N . VAL A 1 119 ? 16.787 -14.909 -2.003 1.00 13.78 85 VAL A N 1
ATOM 608 C CA . VAL A 1 119 ? 16.564 -14.034 -0.839 1.00 13.37 85 VAL A CA 1
ATOM 609 C C . VAL A 1 119 ? 15.330 -13.202 -1.144 1.00 14.34 85 VAL A C 1
ATOM 610 O O . VAL A 1 119 ? 15.351 -12.376 -2.093 1.00 16.40 85 VAL A O 1
ATOM 614 N N . ASN A 1 120 ? 14.255 -13.487 -0.420 1.00 14.00 86 ASN A N 1
ATOM 615 C CA . ASN A 1 120 ? 12.978 -12.747 -0.495 1.00 13.77 86 ASN A CA 1
ATOM 616 C C . ASN A 1 120 ? 13.102 -11.472 0.340 1.00 14.83 86 ASN A C 1
ATOM 617 O O . ASN A 1 120 ? 12.673 -11.522 1.486 1.00 17.46 86 ASN A O 1
ATOM 622 N N . ASN A 1 121 ? 13.527 -10.365 -0.292 1.00 15.34 87 ASN A N 1
ATOM 623 C CA . ASN A 1 121 ? 13.918 -9.093 0.357 1.00 15.31 87 ASN A CA 1
ATOM 624 C C . ASN A 1 121 ? 12.908 -7.975 0.026 1.00 14.76 87 ASN A C 1
ATOM 625 O O . ASN A 1 121 ? 12.823 -7.025 0.797 1.00 14.10 87 ASN A O 1
ATOM 630 N N . ALA A 1 122 ? 12.151 -8.090 -1.057 1.00 13.25 88 ALA A N 1
ATOM 631 C CA . ALA A 1 122 ? 11.182 -7.101 -1.538 1.00 12.24 88 ALA A CA 1
ATOM 632 C C . ALA A 1 122 ? 10.103 -6.931 -0.485 1.00 13.15 88 ALA A C 1
ATOM 633 O O . ALA A 1 122 ? 9.527 -7.909 -0.080 1.00 12.69 88 ALA A O 1
ATOM 635 N N . ALA A 1 123 ? 9.819 -5.708 -0.086 1.00 12.91 89 ALA A N 1
ATOM 636 C CA . ALA A 1 123 ? 8.876 -5.465 1.012 1.00 13.96 89 ALA A CA 1
ATOM 637 C C . ALA A 1 123 ? 8.376 -4.036 0.921 1.00 13.59 89 ALA A C 1
ATOM 638 O O . ALA A 1 123 ? 9.001 -3.249 0.307 1.00 11.75 89 ALA A O 1
ATOM 640 N N . LEU A 1 124 ? 7.228 -3.778 1.520 1.00 14.59 90 LEU A N 1
ATOM 641 C CA . LEU A 1 124 ? 6.581 -2.451 1.560 1.00 16.79 90 LEU A CA 1
ATOM 642 C C . LEU A 1 124 ? 6.276 -2.166 3.036 1.00 16.88 90 LEU A C 1
ATOM 643 O O . LEU A 1 124 ? 5.896 -3.128 3.787 1.00 15.32 90 LEU A O 1
ATOM 648 N N . PHE A 1 125 ? 6.445 -0.939 3.485 1.00 16.29 91 PHE A N 1
ATOM 649 C CA . PHE A 1 125 ? 6.097 -0.567 4.875 1.00 17.02 91 PHE A CA 1
ATOM 650 C C . PHE A 1 125 ? 4.960 0.428 4.845 1.00 19.78 91 PHE A C 1
ATOM 651 O O . PHE A 1 125 ? 4.913 1.266 3.913 1.00 18.87 91 PHE A O 1
ATOM 659 N N . ASP A 1 126 ? 4.104 0.368 5.869 1.00 17.26 92 ASP A N 1
ATOM 660 C CA . ASP A 1 126 ? 3.107 1.425 6.054 1.00 17.45 92 ASP A CA 1
ATOM 661 C C . ASP A 1 126 ? 2.662 1.344 7.509 1.00 17.96 92 ASP A C 1
ATOM 662 O O . ASP A 1 126 ? 2.929 0.297 8.130 1.00 16.80 92 ASP A O 1
ATOM 667 N N . LEU A 1 127 ? 2.082 2.422 8.038 1.00 16.62 93 LEU A N 1
ATOM 668 C CA . LEU A 1 127 ? 1.646 2.540 9.456 1.00 17.90 93 LEU A CA 1
ATOM 669 C C . LEU A 1 127 ? 0.239 3.163 9.517 1.00 17.17 93 LEU A C 1
ATOM 670 O O . LEU A 1 127 ? 0.049 4.124 8.822 1.00 19.84 93 LEU A O 1
ATOM 675 N N . ALA A 1 128 ? -0.717 2.674 10.309 1.00 15.47 94 ALA A N 1
ATOM 676 C CA . ALA A 1 128 ? -1.981 3.388 10.573 1.00 17.54 94 ALA A CA 1
ATOM 677 C C . ALA A 1 128 ? -2.628 2.780 11.806 1.00 16.19 94 ALA A C 1
ATOM 678 O O . ALA A 1 128 ? -2.528 1.586 11.992 1.00 16.13 94 ALA A O 1
ATOM 680 N N . PRO A 1 129 ? -3.291 3.557 12.690 1.00 19.10 95 PRO A N 1
ATOM 681 C CA . PRO A 1 129 ? -4.102 2.966 13.759 1.00 19.86 95 PRO A CA 1
ATOM 682 C C . PRO A 1 129 ? -5.189 2.064 13.155 1.00 19.32 95 PRO A C 1
ATOM 683 O O . PRO A 1 129 ? -5.512 2.309 12.028 1.00 18.72 95 PRO A O 1
ATOM 687 N N . ILE A 1 130 ? -5.720 1.079 13.897 1.00 19.13 96 ILE A N 1
ATOM 688 C CA . ILE A 1 130 ? -6.772 0.090 13.464 1.00 18.84 96 ILE A CA 1
ATOM 689 C C . ILE A 1 130 ? -7.884 0.799 12.664 1.00 17.71 96 ILE A C 1
ATOM 690 O O . ILE A 1 130 ? -8.207 0.316 11.532 1.00 14.75 96 ILE A O 1
ATOM 695 N N . VAL A 1 131 ? -8.414 1.906 13.213 1.00 18.41 97 VAL A N 1
ATOM 696 C CA . VAL A 1 131 ? -9.679 2.501 12.715 1.00 20.08 97 VAL A CA 1
ATOM 697 C C . VAL A 1 131 ? -9.386 3.336 11.480 1.00 21.16 97 VAL A C 1
ATOM 698 O O . VAL A 1 131 ? -10.380 3.706 10.831 1.00 21.53 97 VAL A O 1
ATOM 702 N N . GLU A 1 132 ? -8.110 3.514 11.116 1.00 20.30 98 GLU A N 1
ATOM 703 C CA . GLU A 1 132 ? -7.689 4.220 9.878 1.00 22.45 98 GLU A CA 1
ATOM 704 C C . GLU A 1 132 ? -7.017 3.304 8.848 1.00 21.60 98 GLU A C 1
ATOM 705 O O . GLU A 1 132 ? -6.491 3.841 7.838 1.00 23.01 98 GLU A O 1
ATOM 711 N N . ILE A 1 133 ? -6.990 1.984 9.056 1.00 18.43 99 ILE A N 1
ATOM 712 C CA . ILE A 1 133 ? -6.393 1.066 8.057 1.00 16.17 99 ILE A CA 1
ATOM 713 C C . ILE A 1 133 ? -7.276 1.047 6.809 1.00 16.53 99 ILE A C 1
ATOM 714 O O . ILE A 1 133 ? -8.525 0.821 6.955 1.00 15.52 99 ILE A O 1
ATOM 719 N N . THR A 1 134 ? -6.651 1.147 5.634 1.00 15.06 100 THR A N 1
ATOM 720 C CA . THR A 1 134 ? -7.371 1.141 4.329 1.00 17.31 100 THR A CA 1
ATOM 721 C C . THR A 1 134 ? -7.291 -0.265 3.734 1.00 17.02 100 THR A C 1
ATOM 722 O O . THR A 1 134 ? -6.308 -0.989 4.074 1.00 18.86 100 THR A O 1
ATOM 726 N N . ARG A 1 135 ? -8.292 -0.657 2.952 1.00 16.64 101 ARG A N 1
ATOM 727 C CA . ARG A 1 135 ? -8.210 -1.887 2.126 1.00 18.70 101 ARG A CA 1
ATOM 728 C C . ARG A 1 135 ? -7.010 -1.761 1.167 1.00 19.40 101 ARG A C 1
ATOM 729 O O . ARG A 1 135 ? -6.381 -2.771 0.925 1.00 16.23 101 ARG A O 1
ATOM 737 N N . GLU A 1 136 ? -6.706 -0.560 0.682 1.00 19.28 102 GLU A N 1
ATOM 738 C CA . GLU A 1 136 ? -5.561 -0.345 -0.230 1.00 23.69 102 GLU A CA 1
ATOM 739 C C . GLU A 1 136 ? -4.264 -0.680 0.536 1.00 22.30 102 GLU A C 1
ATOM 740 O O . GLU A 1 136 ? -3.410 -1.371 -0.071 1.00 22.23 102 GLU A O 1
ATOM 746 N N . SER A 1 137 ? -4.110 -0.250 1.805 1.00 20.78 103 SER A N 1
ATOM 747 C CA . SER A 1 137 ? -2.879 -0.525 2.598 1.00 20.20 103 SER A CA 1
ATOM 748 C C . SER A 1 137 ? -2.759 -2.044 2.726 1.00 17.97 103 SER A C 1
ATOM 749 O O . SER A 1 137 ? -1.688 -2.587 2.413 1.00 15.15 103 SER A O 1
ATOM 752 N N . TYR A 1 138 ? -3.842 -2.681 3.191 1.00 16.11 104 TYR A N 1
ATOM 753 C CA . TYR A 1 138 ? -3.871 -4.149 3.391 1.00 17.25 104 TYR A CA 1
ATOM 754 C C . TYR A 1 138 ? -3.490 -4.866 2.081 1.00 18.62 104 TYR A C 1
ATOM 755 O O . TYR A 1 138 ? -2.636 -5.761 2.109 1.00 15.31 104 TYR A O 1
ATOM 764 N N . GLU A 1 139 ? -4.135 -4.494 0.965 1.00 16.29 105 GLU A N 1
ATOM 765 C CA . GLU A 1 139 ? -3.950 -5.223 -0.302 1.00 17.62 105 GLU A CA 1
ATOM 766 C C . GLU A 1 139 ? -2.500 -5.078 -0.771 1.00 16.20 105 GLU A C 1
ATOM 767 O O . GLU A 1 139 ? -1.945 -6.062 -1.200 1.00 16.21 105 GLU A O 1
ATOM 773 N N . LYS A 1 140 ? -1.941 -3.881 -0.733 1.00 16.67 106 LYS A N 1
ATOM 774 C CA . LYS A 1 140 ? -0.604 -3.591 -1.322 1.00 17.05 106 LYS A CA 1
ATOM 775 C C . LYS A 1 140 ? 0.469 -4.230 -0.411 1.00 16.16 106 LYS A C 1
ATOM 776 O O . LYS A 1 140 ? 1.483 -4.719 -0.953 1.00 14.98 106 LYS A O 1
ATOM 778 N N . LEU A 1 141 ? 0.317 -4.202 0.927 1.00 15.18 107 LEU A N 1
ATOM 779 C CA . LEU A 1 141 ? 1.429 -4.742 1.761 1.00 14.77 107 LEU A CA 1
ATOM 780 C C . LEU A 1 141 ? 1.341 -6.285 1.758 1.00 13.76 107 LEU A C 1
ATOM 781 O O . LEU A 1 141 ? 2.423 -6.920 1.606 1.00 12.25 107 LEU A O 1
ATOM 786 N N . PHE A 1 142 ? 0.133 -6.849 1.756 1.00 10.15 108 PHE A N 1
ATOM 787 C CA . PHE A 1 142 ? 0.036 -8.321 1.663 1.00 11.52 108 PHE A CA 1
ATOM 788 C C . PHE A 1 142 ? 0.508 -8.779 0.284 1.00 13.43 108 PHE A C 1
ATOM 789 O O . PHE A 1 142 ? 0.991 -9.941 0.258 1.00 12.56 108 PHE A O 1
ATOM 797 N N . ALA A 1 143 ? 0.289 -7.977 -0.789 1.00 13.17 109 ALA A N 1
ATOM 798 C CA . ALA A 1 143 ? 0.554 -8.414 -2.179 1.00 14.84 109 ALA A CA 1
ATOM 799 C C . ALA A 1 143 ? 2.062 -8.559 -2.292 1.00 12.88 109 ALA A C 1
ATOM 800 O O . ALA A 1 143 ? 2.521 -9.535 -2.870 1.00 12.90 109 ALA A O 1
ATOM 802 N N . ILE A 1 144 ? 2.801 -7.635 -1.734 1.00 13.34 110 ILE A N 1
ATOM 803 C CA . ILE A 1 144 ? 4.269 -7.749 -1.917 1.00 15.07 110 ILE A CA 1
ATOM 804 C C . ILE A 1 144 ? 4.897 -8.542 -0.764 1.00 13.78 110 ILE A C 1
ATOM 805 O O . ILE A 1 144 ? 5.719 -9.413 -1.102 1.00 13.43 110 ILE A O 1
ATOM 810 N N . ASN A 1 145 ? 4.506 -8.295 0.494 1.00 13.02 111 ASN A N 1
ATOM 811 C CA . ASN A 1 145 ? 5.235 -8.862 1.658 1.00 14.05 111 ASN A CA 1
ATOM 812 C C . ASN A 1 145 ? 4.921 -10.372 1.802 1.00 13.88 111 ASN A C 1
ATOM 813 O O . ASN A 1 145 ? 5.830 -11.095 2.146 1.00 18.90 111 ASN A O 1
ATOM 818 N N . VAL A 1 146 ? 3.696 -10.807 1.510 1.00 14.16 112 VAL A N 1
ATOM 819 C CA . VAL A 1 146 ? 3.215 -12.196 1.729 1.00 14.11 112 VAL A CA 1
ATOM 820 C C . VAL A 1 146 ? 3.128 -12.866 0.363 1.00 14.22 112 VAL A C 1
ATOM 821 O O . VAL A 1 146 ? 3.965 -13.740 0.077 1.00 14.74 112 VAL A O 1
ATOM 825 N N . ALA A 1 147 ? 2.198 -12.445 -0.490 1.00 13.26 113 ALA A N 1
ATOM 826 C CA . ALA A 1 147 ? 2.047 -13.122 -1.783 1.00 13.43 113 ALA A CA 1
ATOM 827 C C . ALA A 1 147 ? 3.370 -13.035 -2.538 1.00 13.50 113 ALA A C 1
ATOM 828 O O . ALA A 1 147 ? 3.815 -14.062 -3.053 1.00 14.97 113 ALA A O 1
ATOM 830 N N . GLY A 1 148 ? 4.007 -11.870 -2.624 1.00 14.20 114 GLY A N 1
ATOM 831 C CA . GLY A 1 148 ? 5.310 -11.711 -3.346 1.00 12.91 114 GLY A CA 1
ATOM 832 C C . GLY A 1 148 ? 6.357 -12.692 -2.851 1.00 13.40 114 GLY A C 1
ATOM 833 O O . GLY A 1 148 ? 6.976 -13.335 -3.696 1.00 12.07 114 GLY A O 1
ATOM 834 N N . THR A 1 149 ? 6.450 -12.897 -1.508 1.00 14.48 115 THR A N 1
ATOM 835 C CA . THR A 1 149 ? 7.442 -13.799 -0.852 1.00 14.24 115 THR A CA 1
ATOM 836 C C . THR A 1 149 ? 7.104 -15.282 -1.178 1.00 14.61 115 THR A C 1
ATOM 837 O O . THR A 1 149 ? 7.995 -16.034 -1.616 1.00 10.65 115 THR A O 1
ATOM 841 N N . LEU A 1 150 ? 5.842 -15.665 -0.987 1.00 12.64 116 LEU A N 1
ATOM 842 C CA . LEU A 1 150 ? 5.324 -17.034 -1.204 1.00 12.68 116 LEU A CA 1
ATOM 843 C C . LEU A 1 150 ? 5.479 -17.437 -2.668 1.00 11.84 116 LEU A C 1
ATOM 844 O O . LEU A 1 150 ? 5.890 -18.602 -2.932 1.00 12.40 116 LEU A O 1
ATOM 849 N N . PHE A 1 151 ? 4.996 -16.600 -3.598 1.00 10.21 117 PHE A N 1
ATOM 850 C CA . PHE A 1 151 ? 4.919 -17.048 -5.007 1.00 10.77 117 PHE A CA 1
ATOM 851 C C . PHE A 1 151 ? 6.341 -16.947 -5.590 1.00 10.35 117 PHE A C 1
ATOM 852 O O . PHE A 1 151 ? 6.574 -17.763 -6.444 1.00 11.09 117 PHE A O 1
ATOM 860 N N . THR A 1 152 ? 7.264 -16.183 -5.022 1.00 10.48 118 THR A N 1
ATOM 861 C CA . THR A 1 152 ? 8.675 -16.120 -5.559 1.00 11.00 118 THR A CA 1
ATOM 862 C C . THR A 1 152 ? 9.399 -17.363 -5.034 1.00 12.99 118 THR A C 1
ATOM 863 O O . THR A 1 152 ? 10.131 -18.038 -5.808 1.00 14.63 118 THR A O 1
ATOM 867 N N . LEU A 1 153 ? 9.114 -17.710 -3.774 1.00 13.56 119 LEU A N 1
ATOM 868 C CA . LEU A 1 153 ? 9.653 -18.921 -3.096 1.00 14.92 119 LEU A CA 1
ATOM 869 C C . LEU A 1 153 ? 9.183 -20.169 -3.877 1.00 14.48 119 LEU A C 1
ATOM 870 O O . LEU A 1 153 ? 10.009 -21.008 -4.246 1.00 15.99 119 LEU A O 1
ATOM 875 N N . GLN A 1 154 ? 7.899 -20.218 -4.209 1.00 12.76 120 GLN A N 1
ATOM 876 C CA . GLN A 1 154 ? 7.324 -21.323 -4.986 1.00 13.13 120 GLN A CA 1
ATOM 877 C C . GLN A 1 154 ? 8.087 -21.475 -6.299 1.00 12.97 120 GLN A C 1
ATOM 878 O O . GLN A 1 154 ? 8.365 -22.656 -6.679 1.00 11.13 120 GLN A O 1
ATOM 884 N N . ALA A 1 155 ? 8.194 -20.379 -7.052 1.00 13.06 121 ALA A N 1
ATOM 885 C CA . ALA A 1 155 ? 8.862 -20.396 -8.379 1.00 14.67 121 ALA A CA 1
ATOM 886 C C . ALA A 1 155 ? 10.324 -20.848 -8.216 1.00 13.70 121 ALA A C 1
ATOM 887 O O . ALA A 1 155 ? 10.756 -21.729 -8.944 1.00 14.53 121 ALA A O 1
ATOM 889 N N . ALA A 1 156 ? 11.037 -20.326 -7.210 1.00 13.92 122 ALA A N 1
ATOM 890 C CA . ALA A 1 156 ? 12.434 -20.701 -6.926 1.00 12.55 122 ALA A CA 1
ATOM 891 C C . ALA A 1 156 ? 12.486 -22.174 -6.560 1.00 12.87 122 ALA A C 1
ATOM 892 O O . ALA A 1 156 ? 13.347 -22.837 -7.116 1.00 12.63 122 ALA A O 1
ATOM 894 N N . ALA A 1 157 ? 11.554 -22.705 -5.755 1.00 12.34 123 ALA A N 1
ATOM 895 C CA . ALA A 1 157 ? 11.595 -24.110 -5.266 1.00 12.87 123 ALA A CA 1
ATOM 896 C C . ALA A 1 157 ? 11.358 -25.093 -6.436 1.00 14.96 123 ALA A C 1
ATOM 897 O O . ALA A 1 157 ? 12.064 -26.122 -6.534 1.00 14.73 123 ALA A O 1
ATOM 899 N N . ARG A 1 158 ? 10.442 -24.740 -7.352 1.00 14.20 124 ARG A N 1
ATOM 900 C CA . ARG A 1 158 ? 10.142 -25.527 -8.550 1.00 15.31 124 ARG A CA 1
ATOM 901 C C . ARG A 1 158 ? 11.431 -25.638 -9.395 1.00 16.44 124 ARG A C 1
ATOM 902 O O . ARG A 1 158 ? 11.782 -26.775 -9.757 1.00 13.34 124 ARG A O 1
ATOM 910 N N . GLN A 1 159 ? 12.147 -24.541 -9.607 1.00 17.81 125 GLN A N 1
ATOM 911 C CA . GLN A 1 159 ? 13.465 -24.540 -10.317 1.00 17.12 125 GLN A CA 1
ATOM 912 C C . GLN A 1 159 ? 14.514 -25.372 -9.552 1.00 18.04 125 GLN A C 1
ATOM 913 O O . GLN A 1 159 ? 15.318 -26.130 -10.184 1.00 16.79 125 GLN A O 1
ATOM 919 N N . MET A 1 160 ? 14.562 -25.232 -8.226 1.00 17.07 126 MET A N 1
ATOM 920 C CA . MET A 1 160 ? 15.566 -25.956 -7.443 1.00 17.77 126 MET A CA 1
ATOM 921 C C . MET A 1 160 ? 15.245 -27.452 -7.494 1.00 17.72 126 MET A C 1
ATOM 922 O O . MET A 1 160 ? 16.189 -28.268 -7.538 1.00 15.51 126 MET A O 1
ATOM 927 N N . ILE A 1 161 ? 13.978 -27.797 -7.448 1.00 18.08 127 ILE A N 1
ATOM 928 C CA . ILE A 1 161 ? 13.579 -29.220 -7.493 1.00 19.95 127 ILE A CA 1
ATOM 929 C C . ILE A 1 161 ? 13.948 -29.763 -8.881 1.00 22.92 127 ILE A C 1
ATOM 930 O O . ILE A 1 161 ? 14.497 -30.877 -8.958 1.00 20.92 127 ILE A O 1
ATOM 935 N N . ALA A 1 162 ? 13.603 -29.024 -9.935 1.00 19.95 128 ALA A N 1
ATOM 936 C CA . ALA A 1 162 ? 13.864 -29.462 -11.318 1.00 22.89 128 ALA A CA 1
ATOM 937 C C . ALA A 1 162 ? 15.377 -29.636 -11.517 1.00 22.42 128 ALA A C 1
ATOM 938 O O . ALA A 1 162 ? 15.728 -30.599 -12.092 1.00 23.51 128 ALA A O 1
ATOM 940 N N . GLN A 1 163 ? 16.240 -28.839 -10.903 1.00 21.72 129 GLN A N 1
ATOM 941 C CA . GLN A 1 163 ? 17.727 -29.016 -11.028 1.00 18.62 129 GLN A CA 1
ATOM 942 C C . GLN A 1 163 ? 18.225 -30.229 -10.225 1.00 20.71 129 GLN A C 1
ATOM 943 O O . GLN A 1 163 ? 19.294 -30.764 -10.566 1.00 20.93 129 GLN A O 1
ATOM 949 N N . GLY A 1 164 ? 17.564 -30.577 -9.120 1.00 18.33 130 GLY A N 1
ATOM 950 C CA . GLY A 1 164 ? 18.003 -31.675 -8.245 1.00 19.02 130 GLY A CA 1
ATOM 951 C C . GLY A 1 164 ? 19.264 -31.387 -7.438 1.00 20.21 130 GLY A C 1
ATOM 952 O O . GLY A 1 164 ? 19.835 -32.374 -6.937 1.00 21.44 130 GLY A O 1
ATOM 953 N N . ARG A 1 165 ? 19.666 -30.138 -7.177 1.00 19.60 131 ARG A N 1
ATOM 954 C CA . ARG A 1 165 ? 20.946 -29.929 -6.444 1.00 21.72 131 ARG A CA 1
ATOM 955 C C . ARG A 1 165 ? 20.698 -29.294 -5.075 1.00 20.93 131 ARG A C 1
ATOM 956 O O . ARG A 1 165 ? 21.648 -28.781 -4.485 1.00 20.26 131 ARG A O 1
ATOM 964 N N . GLY A 1 166 ? 19.484 -29.328 -4.553 1.00 17.85 132 GLY A N 1
ATOM 965 C CA . GLY A 1 166 ? 19.255 -28.555 -3.329 1.00 17.54 132 GLY A CA 1
ATOM 966 C C . GLY A 1 166 ? 19.229 -27.062 -3.624 1.00 16.33 132 GLY A C 1
ATOM 967 O O . GLY A 1 166 ? 19.170 -26.643 -4.803 1.00 16.42 132 GLY A O 1
ATOM 968 N N . GLY A 1 167 ? 19.209 -26.267 -2.563 1.00 17.59 133 GLY A N 1
ATOM 969 C CA . GLY A 1 167 ? 18.896 -24.836 -2.633 1.00 14.29 133 GLY A CA 1
ATOM 970 C C . GLY A 1 167 ? 18.867 -24.214 -1.267 1.00 14.10 133 GLY A C 1
ATOM 971 O O . GLY A 1 167 ? 18.813 -24.964 -0.234 1.00 13.30 133 GLY A O 1
ATOM 972 N N . LYS A 1 168 ? 18.950 -22.884 -1.263 1.00 12.99 134 LYS A N 1
ATOM 973 C CA . LYS A 1 168 ? 18.881 -22.061 -0.046 1.00 14.28 134 LYS A CA 1
ATOM 974 C C . LYS A 1 168 ? 17.868 -20.960 -0.335 1.00 16.25 134 LYS A C 1
ATOM 975 O O . LYS A 1 168 ? 18.020 -20.303 -1.364 1.00 15.01 134 LYS A O 1
ATOM 981 N N . ILE A 1 169 ? 16.827 -20.871 0.495 1.00 14.62 135 ILE A N 1
ATOM 982 C CA . ILE A 1 169 ? 15.827 -19.797 0.452 1.00 14.97 135 ILE A CA 1
ATOM 983 C C . ILE A 1 169 ? 15.908 -19.060 1.805 1.00 15.04 135 ILE A C 1
ATOM 984 O O . ILE A 1 169 ? 15.900 -19.716 2.872 1.00 16.85 135 ILE A O 1
ATOM 989 N N . ILE A 1 170 ? 16.049 -17.736 1.744 1.00 14.25 136 ILE A N 1
ATOM 990 C CA . ILE A 1 170 ? 16.192 -16.821 2.914 1.00 12.90 136 ILE A CA 1
ATOM 991 C C . ILE A 1 170 ? 15.075 -15.794 2.761 1.00 11.41 136 ILE A C 1
ATOM 992 O O . ILE A 1 170 ? 15.106 -15.044 1.821 1.00 11.19 136 ILE A O 1
ATOM 997 N N . ASN A 1 171 ? 14.057 -15.875 3.625 1.00 11.30 137 ASN A N 1
ATOM 998 C CA . ASN A 1 171 ? 12.957 -14.917 3.693 1.00 10.72 137 ASN A CA 1
ATOM 999 C C . ASN A 1 171 ? 13.427 -13.798 4.632 1.00 10.64 137 ASN A C 1
ATOM 1000 O O . ASN A 1 171 ? 14.259 -14.039 5.533 1.00 11.49 137 ASN A O 1
ATOM 1005 N N . MET A 1 172 ? 13.014 -12.569 4.360 1.00 11.29 138 MET A N 1
ATOM 1006 C CA . MET A 1 172 ? 13.240 -11.389 5.237 1.00 12.02 138 MET A CA 1
ATOM 1007 C C . MET A 1 172 ? 11.973 -11.183 6.083 1.00 11.82 138 MET A C 1
ATOM 1008 O O . MET A 1 172 ? 10.889 -10.974 5.484 1.00 12.63 138 MET A O 1
ATOM 1013 N N . ALA A 1 173 ? 12.098 -11.471 7.398 1.00 11.50 139 ALA A N 1
ATOM 1014 C CA . ALA A 1 173 ? 11.012 -11.201 8.386 1.00 13.19 139 ALA A CA 1
ATOM 1015 C C . ALA A 1 173 ? 11.322 -9.825 9.006 1.00 12.70 139 ALA A C 1
ATOM 1016 O O . ALA A 1 173 ? 11.710 -8.951 8.263 1.00 15.75 139 ALA A O 1
ATOM 1018 N N . SER A 1 174 ? 11.382 -9.682 10.305 1.00 12.50 140 SER A N 1
ATOM 1019 C CA . SER A 1 174 ? 11.400 -8.373 11.002 1.00 12.20 140 SER A CA 1
ATOM 1020 C C . SER A 1 174 ? 11.028 -8.629 12.456 1.00 11.72 140 SER A C 1
ATOM 1021 O O . SER A 1 174 ? 10.183 -9.505 12.730 1.00 12.06 140 SER A O 1
ATOM 1024 N N . GLN A 1 175 ? 11.581 -7.823 13.349 1.00 12.20 141 GLN A N 1
ATOM 1025 C CA . GLN A 1 175 ? 11.049 -7.751 14.713 1.00 12.00 141 GLN A CA 1
ATOM 1026 C C . GLN A 1 175 ? 9.527 -7.589 14.585 1.00 12.47 141 GLN A C 1
ATOM 1027 O O . GLN A 1 175 ? 8.811 -8.069 15.469 1.00 14.46 141 GLN A O 1
ATOM 1033 N N . ALA A 1 176 ? 9.029 -6.872 13.556 1.00 13.07 142 ALA A N 1
ATOM 1034 C CA . ALA A 1 176 ? 7.598 -6.518 13.426 1.00 12.23 142 ALA A CA 1
ATOM 1035 C C . ALA A 1 176 ? 6.764 -7.786 13.302 1.00 11.66 142 ALA A C 1
ATOM 1036 O O . ALA A 1 176 ? 5.614 -7.803 13.743 1.00 14.15 142 ALA A O 1
ATOM 1038 N N . GLY A 1 177 ? 7.350 -8.847 12.802 1.00 12.56 143 GLY A N 1
ATOM 1039 C CA . GLY A 1 177 ? 6.725 -10.173 12.663 1.00 12.15 143 GLY A CA 1
ATOM 1040 C C . GLY A 1 177 ? 6.785 -11.020 13.903 1.00 11.25 143 GLY A C 1
ATOM 1041 O O . GLY A 1 177 ? 6.009 -12.021 13.968 1.00 11.25 143 GLY A O 1
ATOM 1042 N N . ARG A 1 178 ? 7.571 -10.625 14.899 1.00 11.40 144 ARG A N 1
ATOM 1043 C CA . ARG A 1 178 ? 7.616 -11.335 16.225 1.00 10.79 144 ARG A CA 1
ATOM 1044 C C . ARG A 1 178 ? 6.440 -10.928 17.151 1.00 11.65 144 ARG A C 1
ATOM 1045 O O . ARG A 1 178 ? 6.069 -11.721 17.961 1.00 9.80 144 ARG A O 1
ATOM 1053 N N . ARG A 1 179 ? 5.920 -9.712 17.061 1.00 10.79 145 ARG A N 1
ATOM 1054 C CA . ARG A 1 179 ? 4.969 -9.144 18.042 1.00 11.02 145 ARG A CA 1
ATOM 1055 C C . ARG A 1 179 ? 4.335 -7.943 17.352 1.00 10.02 145 ARG A C 1
ATOM 1056 O O . ARG A 1 179 ? 5.027 -7.298 16.572 1.00 9.54 145 ARG A O 1
ATOM 1064 N N . GLY A 1 180 ? 3.040 -7.755 17.591 1.00 9.29 146 GLY A N 1
ATOM 1065 C CA . GLY A 1 180 ? 2.250 -6.660 17.032 1.00 9.91 146 GLY A CA 1
ATOM 1066 C C . GLY A 1 180 ? 2.651 -5.354 17.676 1.00 9.59 146 GLY A C 1
ATOM 1067 O O . GLY A 1 180 ? 3.317 -5.328 18.726 1.00 10.19 146 GLY A O 1
ATOM 1068 N N . GLU A 1 181 ? 2.211 -4.299 17.052 1.00 10.61 147 GLU A N 1
ATOM 1069 C CA . GLU A 1 181 ? 2.362 -2.878 17.453 1.00 11.65 147 GLU A CA 1
ATOM 1070 C C . GLU A 1 181 ? 1.046 -2.164 17.121 1.00 12.33 147 GLU A C 1
ATOM 1071 O O . GLU A 1 181 ? 0.511 -2.399 16.012 1.00 12.86 147 GLU A O 1
ATOM 1077 N N . ALA A 1 182 ? 0.509 -1.402 18.062 1.00 13.97 148 ALA A N 1
ATOM 1078 C CA . ALA A 1 182 ? -0.758 -0.618 17.977 1.00 14.78 148 ALA A CA 1
ATOM 1079 C C . ALA A 1 182 ? -0.943 0.015 16.587 1.00 14.91 148 ALA A C 1
ATOM 1080 O O . ALA A 1 182 ? -2.054 -0.069 16.027 1.00 11.44 148 ALA A O 1
ATOM 1082 N N . LEU A 1 183 ? 0.125 0.597 16.032 1.00 16.58 149 LEU A N 1
ATOM 1083 C CA . LEU A 1 183 ? 0.031 1.446 14.811 1.00 18.73 149 LEU A CA 1
ATOM 1084 C C . LEU A 1 183 ? 0.541 0.707 13.568 1.00 17.35 149 LEU A C 1
ATOM 1085 O O . LEU A 1 183 ? 0.541 1.355 12.517 1.00 17.60 149 LEU A O 1
ATOM 1090 N N . VAL A 1 184 ? 0.993 -0.550 13.655 1.00 15.80 150 VAL A N 1
ATOM 1091 C CA . VAL A 1 184 ? 1.697 -1.227 12.512 1.00 15.15 150 VAL A CA 1
ATOM 1092 C C . VAL A 1 184 ? 1.077 -2.619 12.291 1.00 15.30 150 VAL A C 1
ATOM 1093 O O . VAL A 1 184 ? 1.760 -3.607 11.999 1.00 15.91 150 VAL A O 1
ATOM 1097 N N . ALA A 1 185 ? -0.241 -2.709 12.408 1.00 15.10 151 ALA A N 1
ATOM 1098 C CA . ALA A 1 185 ? -0.994 -3.974 12.342 1.00 12.03 151 ALA A CA 1
ATOM 1099 C C . ALA A 1 185 ? -0.724 -4.681 11.053 1.00 11.61 151 ALA A C 1
ATOM 1100 O O . ALA A 1 185 ? -0.748 -5.970 11.020 1.00 10.25 151 ALA A O 1
ATOM 1102 N N . ILE A 1 186 ? -0.804 -3.893 9.998 1.00 11.89 152 ILE A N 1
ATOM 1103 C CA . ILE A 1 186 ? -0.716 -4.487 8.653 1.00 12.36 152 ILE A CA 1
ATOM 1104 C C . ILE A 1 186 ? 0.696 -4.980 8.450 1.00 11.62 152 ILE A C 1
ATOM 1105 O O . ILE A 1 186 ? 0.841 -6.153 8.041 1.00 11.93 152 ILE A O 1
ATOM 1110 N N . TYR A 1 187 ? 1.689 -4.154 8.683 1.00 11.33 153 TYR A N 1
ATOM 1111 C CA . TYR A 1 187 ? 3.078 -4.585 8.330 1.00 11.85 153 TYR A CA 1
ATOM 1112 C C . TYR A 1 187 ? 3.543 -5.745 9.232 1.00 12.30 153 TYR A C 1
ATOM 1113 O O . TYR A 1 187 ? 4.086 -6.781 8.745 1.00 11.18 153 TYR A O 1
ATOM 1122 N N . CYS A 1 188 ? 3.232 -5.641 10.514 1.00 12.84 154 CYS A N 1
ATOM 1123 C CA . CYS A 1 188 ? 3.459 -6.722 11.531 1.00 12.36 154 CYS A CA 1
ATOM 1124 C C . CYS A 1 188 ? 2.809 -7.999 11.033 1.00 11.94 154 CYS A C 1
ATOM 1125 O O . CYS A 1 188 ? 3.504 -9.042 10.944 1.00 12.98 154 CYS A O 1
ATOM 1128 N N . ALA A 1 189 ? 1.525 -7.938 10.667 1.00 11.32 155 ALA A N 1
ATOM 1129 C CA . ALA A 1 189 ? 0.835 -9.165 10.225 1.00 10.68 155 ALA A CA 1
ATOM 1130 C C . ALA A 1 189 ? 1.566 -9.749 9.015 1.00 11.13 155 ALA A C 1
ATOM 1131 O O . ALA A 1 189 ? 1.618 -11.026 8.901 1.00 12.41 155 ALA A O 1
ATOM 1133 N N . THR A 1 190 ? 1.994 -8.949 8.061 1.00 10.91 156 THR A N 1
ATOM 1134 C CA . THR A 1 190 ? 2.677 -9.529 6.856 1.00 11.83 156 THR A CA 1
ATOM 1135 C C . THR A 1 190 ? 3.934 -10.262 7.301 1.00 11.43 156 THR A C 1
ATOM 1136 O O . THR A 1 190 ? 4.137 -11.362 6.864 1.00 12.59 156 THR A O 1
ATOM 1140 N N . LYS A 1 191 ? 4.695 -9.695 8.214 1.00 11.42 157 LYS A N 1
ATOM 1141 C CA . LYS A 1 191 ? 5.949 -10.306 8.670 1.00 12.12 157 LYS A CA 1
ATOM 1142 C C . LYS A 1 191 ? 5.693 -11.542 9.551 1.00 11.04 157 LYS A C 1
ATOM 1143 O O . LYS A 1 191 ? 6.469 -12.440 9.434 1.00 11.33 157 LYS A O 1
ATOM 1149 N N . ALA A 1 192 ? 4.618 -11.577 10.354 1.00 10.41 158 ALA A N 1
ATOM 1150 C CA . ALA A 1 192 ? 4.133 -12.770 11.065 1.00 9.17 158 ALA A CA 1
ATOM 1151 C C . ALA A 1 192 ? 3.753 -13.875 10.057 1.00 8.56 158 ALA A C 1
ATOM 1152 O O . ALA A 1 192 ? 4.135 -15.031 10.229 1.00 7.95 158 ALA A O 1
ATOM 1154 N N . ALA A 1 193 ? 3.041 -13.529 8.979 1.00 8.17 159 ALA A N 1
ATOM 1155 C CA . ALA A 1 193 ? 2.707 -14.470 7.917 1.00 8.23 159 ALA A CA 1
ATOM 1156 C C . ALA A 1 193 ? 4.045 -14.979 7.304 1.00 8.95 159 ALA A C 1
ATOM 1157 O O . ALA A 1 193 ? 4.166 -16.192 7.005 1.00 9.55 159 ALA A O 1
ATOM 1159 N N . VAL A 1 194 ? 5.020 -14.129 7.087 1.00 9.85 160 VAL A N 1
ATOM 1160 C CA . VAL A 1 194 ? 6.333 -14.575 6.472 1.00 10.41 160 VAL A CA 1
ATOM 1161 C C . VAL A 1 194 ? 7.034 -15.589 7.369 1.00 11.09 160 VAL A C 1
ATOM 1162 O O . VAL A 1 194 ? 7.649 -16.587 6.820 1.00 10.80 160 VAL A O 1
ATOM 1166 N N . ILE A 1 195 ? 6.973 -15.361 8.694 1.00 11.46 161 ILE A N 1
ATOM 1167 C CA . ILE A 1 195 ? 7.606 -16.310 9.654 1.00 10.82 161 ILE A CA 1
ATOM 1168 C C . ILE A 1 195 ? 6.915 -17.672 9.522 1.00 11.44 161 ILE A C 1
ATOM 1169 O O . ILE A 1 195 ? 7.605 -18.722 9.463 1.00 10.06 161 ILE A O 1
ATOM 1174 N N . SER A 1 196 ? 5.574 -17.669 9.541 1.00 11.53 162 SER A N 1
ATOM 1175 C CA . SER A 1 196 ? 4.778 -18.892 9.410 1.00 10.67 162 SER A CA 1
ATOM 1176 C C . SER A 1 196 ? 5.109 -19.567 8.067 1.00 10.05 162 SER A C 1
ATOM 1177 O O . SER A 1 196 ? 5.300 -20.791 8.057 1.00 9.41 162 SER A O 1
ATOM 1180 N N . LEU A 1 197 ? 5.088 -18.815 6.965 1.00 10.76 163 LEU A N 1
ATOM 1181 C CA . LEU A 1 197 ? 5.414 -19.304 5.593 1.00 11.64 163 LEU A CA 1
ATOM 1182 C C . LEU A 1 197 ? 6.824 -19.890 5.569 1.00 10.58 163 LEU A C 1
ATOM 1183 O O . LEU A 1 197 ? 6.985 -20.967 4.927 1.00 9.00 163 LEU A O 1
ATOM 1188 N N . THR A 1 198 ? 7.737 -19.296 6.333 1.00 9.83 164 THR A N 1
ATOM 1189 C CA . THR A 1 198 ? 9.130 -19.786 6.393 1.00 10.19 164 THR A CA 1
ATOM 1190 C C . THR A 1 198 ? 9.098 -21.207 6.988 1.00 10.54 164 THR A C 1
ATOM 1191 O O . THR A 1 198 ? 9.883 -22.114 6.563 1.00 7.11 164 THR A O 1
ATOM 1195 N N . GLN A 1 199 ? 8.185 -21.419 7.946 1.00 11.04 165 GLN A N 1
ATOM 1196 C CA . GLN A 1 199 ? 8.218 -22.672 8.714 1.00 10.38 165 GLN A CA 1
ATOM 1197 C C . GLN A 1 199 ? 7.654 -23.753 7.802 1.00 9.98 165 GLN A C 1
ATOM 1198 O O . GLN A 1 199 ? 8.244 -24.822 7.739 1.00 10.83 165 GLN A O 1
ATOM 1204 N N . SER A 1 200 ? 6.486 -23.464 7.195 1.00 11.37 166 SER A N 1
ATOM 1205 C CA . SER A 1 200 ? 5.696 -24.339 6.312 1.00 11.11 166 SER A CA 1
ATOM 1206 C C . SER A 1 200 ? 6.529 -24.834 5.134 1.00 12.56 166 SER A C 1
ATOM 1207 O O . SER A 1 200 ? 6.572 -26.085 4.944 1.00 11.16 166 SER A O 1
ATOM 1210 N N . ALA A 1 201 ? 7.118 -23.876 4.400 1.00 11.67 167 ALA A N 1
ATOM 1211 C CA . ALA A 1 201 ? 7.931 -24.117 3.204 1.00 12.43 167 ALA A CA 1
ATOM 1212 C C . ALA A 1 201 ? 9.191 -24.880 3.625 1.00 13.10 167 ALA A C 1
ATOM 1213 O O . ALA A 1 201 ? 9.553 -25.854 2.927 1.00 12.89 167 ALA A O 1
ATOM 1215 N N . GLY A 1 202 ? 9.855 -24.484 4.710 1.00 11.94 168 GLY A N 1
ATOM 1216 C CA . GLY A 1 202 ? 11.031 -25.255 5.136 1.00 10.76 168 GLY A CA 1
ATOM 1217 C C . GLY A 1 202 ? 10.690 -26.713 5.407 1.00 10.37 168 GLY A C 1
ATOM 1218 O O . GLY A 1 202 ? 11.486 -27.572 5.089 1.00 8.96 168 GLY A O 1
ATOM 1219 N N . LEU A 1 203 ? 9.542 -26.996 6.041 1.00 9.43 169 LEU A N 1
ATOM 1220 C CA . LEU A 1 203 ? 9.188 -28.408 6.339 1.00 9.81 169 LEU A CA 1
ATOM 1221 C C . LEU A 1 203 ? 8.865 -29.098 5.031 1.00 9.66 169 LEU A C 1
ATOM 1222 O O . LEU A 1 203 ? 9.033 -30.251 5.009 1.00 10.19 169 LEU A O 1
ATOM 1227 N N . ASP A 1 204 ? 8.247 -28.405 4.076 1.00 10.24 170 ASP A N 1
ATOM 1228 C CA . ASP A 1 204 ? 7.713 -29.018 2.841 1.00 11.82 170 ASP A CA 1
ATOM 1229 C C . ASP A 1 204 ? 8.928 -29.244 1.888 1.00 12.52 170 ASP A C 1
ATOM 1230 O O . ASP A 1 204 ? 8.921 -30.255 1.185 1.00 12.06 170 ASP A O 1
ATOM 1235 N N . LEU A 1 205 ? 9.995 -28.462 1.989 1.00 12.63 171 LEU A N 1
ATOM 1236 C CA . LEU A 1 205 ? 11.021 -28.421 0.908 1.00 13.17 171 LEU A CA 1
ATOM 1237 C C . LEU A 1 205 ? 12.324 -29.080 1.311 1.00 13.57 171 LEU A C 1
ATOM 1238 O O . LEU A 1 205 ? 13.123 -29.352 0.396 1.00 15.22 171 LEU A O 1
ATOM 1243 N N . ILE A 1 206 ? 12.532 -29.370 2.582 1.00 14.98 172 ILE A N 1
ATOM 1244 C CA . ILE A 1 206 ? 13.799 -29.962 3.077 1.00 16.24 172 ILE A CA 1
ATOM 1245 C C . ILE A 1 206 ? 14.010 -31.360 2.439 1.00 18.46 172 ILE A C 1
ATOM 1246 O O . ILE A 1 206 ? 15.223 -31.741 2.198 1.00 19.20 172 ILE A O 1
ATOM 1251 N N . LYS A 1 207 ? 12.925 -32.064 2.092 1.00 17.44 173 LYS A N 1
ATOM 1252 C CA . LYS A 1 207 ? 13.099 -33.347 1.362 1.00 18.68 173 LYS A CA 1
ATOM 1253 C C . LYS A 1 207 ? 13.869 -33.115 0.050 1.00 17.67 173 LYS A C 1
ATOM 1254 O O . LYS A 1 207 ? 14.457 -34.082 -0.388 1.00 16.94 173 LYS A O 1
ATOM 1260 N N . HIS A 1 208 ? 13.827 -31.935 -0.584 1.00 14.29 174 HIS A N 1
ATOM 1261 C CA . HIS A 1 208 ? 14.575 -31.668 -1.834 1.00 14.74 174 HIS A CA 1
ATOM 1262 C C . HIS A 1 208 ? 15.944 -31.038 -1.523 1.00 15.81 174 HIS A C 1
ATOM 1263 O O . HIS A 1 208 ? 16.646 -30.564 -2.497 1.00 17.55 174 HIS A O 1
ATOM 1270 N N . ARG A 1 209 ? 16.354 -31.039 -0.250 1.00 15.62 175 ARG A N 1
ATOM 1271 C CA . ARG A 1 209 ? 17.614 -30.392 0.225 1.00 18.39 175 ARG A CA 1
ATOM 1272 C C . ARG A 1 209 ? 17.545 -28.876 -0.067 1.00 14.85 175 ARG A C 1
ATOM 1273 O O . ARG A 1 209 ? 18.550 -28.184 -0.353 1.00 14.11 175 ARG A O 1
ATOM 1281 N N . ILE A 1 210 ? 16.346 -28.354 0.021 1.00 14.40 176 ILE A N 1
ATOM 1282 C CA . ILE A 1 210 ? 16.135 -26.879 0.055 1.00 14.24 176 ILE A CA 1
ATOM 1283 C C . ILE A 1 210 ? 15.958 -26.437 1.502 1.00 13.36 176 ILE A C 1
ATOM 1284 O O . ILE A 1 210 ? 14.986 -26.784 2.136 1.00 15.01 176 ILE A O 1
ATOM 1289 N N . ASN A 1 211 ? 16.865 -25.618 1.978 1.00 13.87 177 ASN A N 1
ATOM 1290 C CA . ASN A 1 211 ? 16.723 -24.932 3.275 1.00 13.89 177 ASN A CA 1
ATOM 1291 C C . ASN A 1 211 ? 15.863 -23.691 3.077 1.00 14.93 177 ASN A C 1
ATOM 1292 O O . ASN A 1 211 ? 16.197 -22.872 2.251 1.00 17.73 177 ASN A O 1
ATOM 1297 N N . VAL A 1 212 ? 14.773 -23.569 3.820 1.00 13.72 178 VAL A N 1
ATOM 1298 C CA . VAL A 1 212 ? 14.070 -22.292 3.958 1.00 13.62 178 VAL A CA 1
ATOM 1299 C C . VAL A 1 212 ? 14.228 -21.829 5.414 1.00 13.21 178 VAL A C 1
ATOM 1300 O O . VAL A 1 212 ? 13.840 -22.560 6.368 1.00 11.75 178 VAL A O 1
ATOM 1304 N N . ASN A 1 213 ? 14.667 -20.583 5.550 1.00 11.57 179 ASN A N 1
ATOM 1305 C CA . ASN A 1 213 ? 14.858 -19.923 6.847 1.00 11.64 179 ASN A CA 1
ATOM 1306 C C . ASN A 1 213 ? 14.584 -18.457 6.612 1.00 10.85 179 ASN A C 1
ATOM 1307 O O . ASN A 1 213 ? 14.331 -18.088 5.444 1.00 11.66 179 ASN A O 1
ATOM 1312 N N . ALA A 1 214 ? 14.667 -17.632 7.654 1.00 10.41 180 ALA A N 1
ATOM 1313 C CA . ALA A 1 214 ? 14.405 -16.198 7.497 1.00 10.02 180 ALA A CA 1
ATOM 1314 C C . ALA A 1 214 ? 15.337 -15.467 8.417 1.00 10.59 180 ALA A C 1
ATOM 1315 O O . ALA A 1 214 ? 15.752 -16.022 9.427 1.00 9.59 180 ALA A O 1
ATOM 1317 N N . ILE A 1 215 ? 15.544 -14.201 8.085 1.00 11.63 181 ILE A N 1
ATOM 1318 C CA . ILE A 1 215 ? 16.237 -13.245 8.955 1.00 12.09 181 ILE A CA 1
ATOM 1319 C C . ILE A 1 215 ? 15.217 -12.230 9.375 1.00 12.04 181 ILE A C 1
ATOM 1320 O O . ILE A 1 215 ? 14.557 -11.713 8.461 1.00 11.07 181 ILE A O 1
ATOM 1325 N N . ALA A 1 216 ? 15.383 -11.786 10.627 1.00 11.89 182 ALA A N 1
ATOM 1326 C CA . ALA A 1 216 ? 14.515 -10.809 11.311 1.00 12.69 182 ALA A CA 1
ATOM 1327 C C . ALA A 1 216 ? 15.402 -9.699 11.836 1.00 12.66 182 ALA A C 1
ATOM 1328 O O . ALA A 1 216 ? 15.845 -9.743 12.986 1.00 12.20 182 ALA A O 1
ATOM 1330 N N . PRO A 1 217 ? 15.631 -8.694 10.981 1.00 13.62 183 PRO A N 1
ATOM 1331 C CA . PRO A 1 217 ? 16.297 -7.462 11.390 1.00 13.84 183 PRO A CA 1
ATOM 1332 C C . PRO A 1 217 ? 15.526 -6.745 12.466 1.00 12.94 183 PRO A C 1
ATOM 1333 O O . PRO A 1 217 ? 14.243 -6.893 12.555 1.00 17.02 183 PRO A O 1
ATOM 1337 N N . GLY A 1 218 ? 16.277 -5.866 13.126 1.00 13.55 184 GLY A N 1
ATOM 1338 C CA . GLY A 1 218 ? 15.732 -4.983 14.154 1.00 13.92 184 GLY A CA 1
ATOM 1339 C C . GLY A 1 218 ? 15.258 -3.709 13.516 1.00 14.35 184 GLY A C 1
ATOM 1340 O O . GLY A 1 218 ? 14.274 -3.764 12.688 1.00 14.65 184 GLY A O 1
ATOM 1341 N N . VAL A 1 219 ? 15.821 -2.618 14.012 1.00 13.26 185 VAL A N 1
ATOM 1342 C CA . VAL A 1 219 ? 15.713 -1.271 13.403 1.00 13.39 185 VAL A CA 1
ATOM 1343 C C . VAL A 1 219 ? 17.021 -1.001 12.647 1.00 13.73 185 VAL A C 1
ATOM 1344 O O . VAL A 1 219 ? 18.110 -0.927 13.257 1.00 16.96 185 VAL A O 1
ATOM 1348 N N . VAL A 1 220 ? 16.902 -0.908 11.347 1.00 14.75 186 VAL A N 1
ATOM 1349 C CA . VAL A 1 220 ? 18.049 -0.665 10.448 1.00 15.38 186 VAL A CA 1
ATOM 1350 C C . VAL A 1 220 ? 17.966 0.760 9.910 1.00 16.35 186 VAL A C 1
ATOM 1351 O O . VAL A 1 220 ? 17.009 1.110 9.271 1.00 15.65 186 VAL A O 1
ATOM 1355 N N . ASP A 1 221 ? 19.046 1.491 10.089 1.00 23.53 187 ASP A N 1
ATOM 1356 C CA . ASP A 1 221 ? 19.254 2.850 9.519 1.00 28.85 187 ASP A CA 1
ATOM 1357 C C . ASP A 1 221 ? 19.238 2.750 7.985 1.00 28.43 187 ASP A C 1
ATOM 1358 O O . ASP A 1 221 ? 19.628 1.678 7.457 1.00 27.12 187 ASP A O 1
ATOM 1363 N N . GLY A 1 222 ? 18.697 3.795 7.341 1.00 29.18 188 GLY A N 1
ATOM 1364 C CA . GLY A 1 222 ? 18.701 4.012 5.882 1.00 31.16 188 GLY A CA 1
ATOM 1365 C C . GLY A 1 222 ? 17.403 4.635 5.385 1.00 34.42 188 GLY A C 1
ATOM 1366 O O . GLY A 1 222 ? 16.505 4.929 6.226 1.00 30.94 188 GLY A O 1
ATOM 1367 N N . GLU A 1 223 ? 17.296 4.812 4.056 1.00 34.19 189 GLU A N 1
ATOM 1368 C CA . GLU A 1 223 ? 16.047 5.183 3.337 1.00 35.73 189 GLU A CA 1
ATOM 1369 C C . GLU A 1 223 ? 14.815 4.601 4.062 1.00 36.37 189 GLU A C 1
ATOM 1370 O O . GLU A 1 223 ? 14.009 5.387 4.571 1.00 36.25 189 GLU A O 1
ATOM 1372 N N . HIS A 1 224 ? 14.705 3.267 4.160 1.00 39.81 190 HIS A N 1
ATOM 1373 C CA . HIS A 1 224 ? 13.588 2.548 4.837 1.00 36.79 190 HIS A CA 1
ATOM 1374 C C . HIS A 1 224 ? 13.200 3.279 6.122 1.00 35.13 190 HIS A C 1
ATOM 1375 O O . HIS A 1 224 ? 12.026 3.697 6.225 1.00 34.53 190 HIS A O 1
ATOM 1382 N N . TRP A 1 225 ? 14.138 3.417 7.064 1.00 32.42 191 TRP A N 1
ATOM 1383 C CA . TRP A 1 225 ? 13.824 3.930 8.425 1.00 33.76 191 TRP A CA 1
ATOM 1384 C C . TRP A 1 225 ? 13.589 5.445 8.378 1.00 32.83 191 TRP A C 1
ATOM 1385 O O . TRP A 1 225 ? 12.958 5.960 9.300 1.00 27.05 191 TRP A O 1
ATOM 1396 N N . ASP A 1 226 ? 13.989 6.116 7.296 1.00 35.29 192 ASP A N 1
ATOM 1397 C CA . ASP A 1 226 ? 13.624 7.549 7.096 1.00 36.79 192 ASP A CA 1
ATOM 1398 C C . ASP A 1 226 ? 12.108 7.627 6.946 1.00 32.76 192 ASP A C 1
ATOM 1399 O O . ASP A 1 226 ? 11.487 8.430 7.675 1.00 34.94 192 ASP A O 1
ATOM 1404 N N . GLY A 1 227 ? 11.554 6.766 6.083 1.00 31.08 193 GLY A N 1
ATOM 1405 C CA . GLY A 1 227 ? 10.110 6.702 5.785 1.00 28.72 193 GLY A CA 1
ATOM 1406 C C . GLY A 1 227 ? 9.318 6.316 7.018 1.00 27.55 193 GLY A C 1
ATOM 1407 O O . GLY A 1 227 ? 8.355 7.031 7.338 1.00 33.68 193 GLY A O 1
ATOM 1408 N N . VAL A 1 228 ? 9.713 5.209 7.680 1.00 26.48 194 VAL A N 1
ATOM 1409 C CA . VAL A 1 228 ? 9.131 4.723 8.958 1.00 23.01 194 VAL A CA 1
ATOM 1410 C C . VAL A 1 228 ? 9.015 5.932 9.904 1.00 21.66 194 VAL A C 1
ATOM 1411 O O . VAL A 1 228 ? 7.959 6.142 10.509 1.00 21.15 194 VAL A O 1
ATOM 1415 N N . ASP A 1 229 ? 10.075 6.696 10.029 1.00 24.41 195 ASP A N 1
ATOM 1416 C CA . ASP A 1 229 ? 10.174 7.819 10.997 1.00 29.75 195 ASP A CA 1
ATOM 1417 C C . ASP A 1 229 ? 9.136 8.901 10.659 1.00 25.46 195 ASP A C 1
ATOM 1418 O O . ASP A 1 229 ? 8.519 9.441 11.597 1.00 26.64 195 ASP A O 1
ATOM 1423 N N . ALA A 1 230 ? 8.938 9.186 9.370 1.00 25.10 196 ALA A N 1
ATOM 1424 C CA . ALA A 1 230 ? 7.948 10.173 8.887 1.00 25.07 196 ALA A CA 1
ATOM 1425 C C . ALA A 1 230 ? 6.552 9.719 9.288 1.00 26.83 196 ALA A C 1
ATOM 1426 O O . ALA A 1 230 ? 5.753 10.557 9.776 1.00 22.53 196 ALA A O 1
ATOM 1428 N N . LEU A 1 231 ? 6.252 8.432 9.105 1.00 24.35 197 LEU A N 1
ATOM 1429 C CA . LEU A 1 231 ? 4.906 7.933 9.497 1.00 25.41 197 LEU A CA 1
ATOM 1430 C C . LEU A 1 231 ? 4.694 8.125 11.003 1.00 21.86 197 LEU A C 1
ATOM 1431 O O . LEU A 1 231 ? 3.607 8.585 11.415 1.00 23.33 197 LEU A O 1
ATOM 1436 N N . PHE A 1 232 ? 5.682 7.789 11.838 1.00 24.27 198 PHE A N 1
ATOM 1437 C CA . PHE A 1 232 ? 5.535 7.905 13.325 1.00 25.12 198 PHE A CA 1
ATOM 1438 C C . PHE A 1 232 ? 5.488 9.399 13.708 1.00 27.81 198 PHE A C 1
ATOM 1439 O O . PHE A 1 232 ? 4.683 9.777 14.638 1.00 28.98 198 PHE A O 1
ATOM 1447 N N . ALA A 1 233 ? 6.363 10.200 13.090 1.00 27.08 199 ALA A N 1
ATOM 1448 C CA . ALA A 1 233 ? 6.339 11.677 13.245 1.00 30.17 199 ALA A CA 1
ATOM 1449 C C . ALA A 1 233 ? 4.875 12.112 13.153 1.00 30.98 199 ALA A C 1
ATOM 1450 O O . ALA A 1 233 ? 4.356 12.712 14.111 1.00 31.23 199 ALA A O 1
ATOM 1452 N N . ARG A 1 234 ? 4.157 11.666 12.127 1.00 32.58 200 ARG A N 1
ATOM 1453 C CA . ARG A 1 234 ? 2.765 12.135 11.961 1.00 32.65 200 ARG A CA 1
ATOM 1454 C C . ARG A 1 234 ? 1.892 11.608 13.114 1.00 34.17 200 ARG A C 1
ATOM 1455 O O . ARG A 1 234 ? 1.301 12.429 13.818 1.00 36.09 200 ARG A O 1
ATOM 1463 N N . TYR A 1 235 ? 1.817 10.289 13.332 1.00 34.59 201 TYR A N 1
ATOM 1464 C CA . TYR A 1 235 ? 0.771 9.665 14.190 1.00 30.07 201 TYR A CA 1
ATOM 1465 C C . TYR A 1 235 ? 1.131 9.785 15.659 1.00 30.12 201 TYR A C 1
ATOM 1466 O O . TYR A 1 235 ? 0.204 9.725 16.464 1.00 34.25 201 TYR A O 1
ATOM 1475 N N . GLU A 1 236 ? 2.410 9.854 16.001 1.00 31.35 202 GLU A N 1
ATOM 1476 C CA . GLU A 1 236 ? 2.807 10.008 17.426 1.00 33.35 202 GLU A CA 1
ATOM 1477 C C . GLU A 1 236 ? 3.094 11.475 17.739 1.00 36.09 202 GLU A C 1
ATOM 1478 O O . GLU A 1 236 ? 3.412 11.758 18.913 1.00 31.87 202 GLU A O 1
ATOM 1484 N N . ASN A 1 237 ? 2.999 12.353 16.734 1.00 37.50 203 ASN A N 1
ATOM 1485 C CA . ASN A 1 237 ? 3.074 13.819 16.953 1.00 41.77 203 ASN A CA 1
ATOM 1486 C C . ASN A 1 237 ? 4.481 14.133 17.482 1.00 39.46 203 ASN A C 1
ATOM 1487 O O . ASN A 1 237 ? 4.657 14.269 18.701 1.00 44.90 203 ASN A O 1
ATOM 1492 N N . ARG A 1 238 ? 5.467 14.106 16.595 1.00 36.62 204 ARG A N 1
ATOM 1493 C CA . ARG A 1 238 ? 6.904 14.150 16.952 1.00 36.44 204 ARG A CA 1
ATOM 1494 C C . ARG A 1 238 ? 7.635 14.811 15.807 1.00 35.55 204 ARG A C 1
ATOM 1495 O O . ARG A 1 238 ? 7.225 14.666 14.650 1.00 32.96 204 ARG A O 1
ATOM 1503 N N . PRO A 1 239 ? 8.750 15.517 16.090 1.00 35.32 205 PRO A N 1
ATOM 1504 C CA . PRO A 1 239 ? 9.554 16.095 15.023 1.00 34.55 205 PRO A CA 1
ATOM 1505 C C . PRO A 1 239 ? 10.110 14.959 14.156 1.00 38.83 205 PRO A C 1
ATOM 1506 O O . PRO A 1 239 ? 10.368 13.902 14.719 1.00 37.30 205 PRO A O 1
ATOM 1510 N N . ARG A 1 240 ? 10.229 15.187 12.833 1.00 38.39 206 ARG A N 1
ATOM 1511 C CA . ARG A 1 240 ? 10.927 14.291 11.873 1.00 36.88 206 ARG A CA 1
ATOM 1512 C C . ARG A 1 240 ? 12.281 13.964 12.509 1.00 34.50 206 ARG A C 1
ATOM 1513 O O . ARG A 1 240 ? 12.847 14.861 13.115 1.00 36.75 206 ARG A O 1
ATOM 1515 N N . GLY A 1 241 ? 12.719 12.701 12.497 1.00 33.43 207 GLY A N 1
ATOM 1516 C CA . GLY A 1 241 ? 14.031 12.274 13.028 1.00 29.40 207 GLY A CA 1
ATOM 1517 C C . GLY A 1 241 ? 14.002 11.846 14.496 1.00 27.00 207 GLY A C 1
ATOM 1518 O O . GLY A 1 241 ? 14.878 11.080 14.885 1.00 26.23 207 GLY A O 1
ATOM 1519 N N . GLU A 1 242 ? 13.027 12.260 15.306 1.00 28.90 208 GLU A N 1
ATOM 1520 C CA . GLU A 1 242 ? 13.020 11.885 16.739 1.00 25.97 208 GLU A CA 1
ATOM 1521 C C . GLU A 1 242 ? 12.748 10.375 16.891 1.00 26.84 208 GLU A C 1
ATOM 1522 O O . GLU A 1 242 ? 13.449 9.691 17.688 1.00 23.93 208 GLU A O 1
ATOM 1528 N N . LYS A 1 243 ? 11.726 9.839 16.224 1.00 23.17 209 LYS A N 1
ATOM 1529 C CA . LYS A 1 243 ? 11.467 8.387 16.374 1.00 21.97 209 LYS A CA 1
ATOM 1530 C C . LYS A 1 243 ? 12.773 7.643 16.083 1.00 21.12 209 LYS A C 1
ATOM 1531 O O . LYS A 1 243 ? 13.168 6.857 16.918 1.00 21.48 209 LYS A O 1
ATOM 1537 N N . LYS A 1 244 ? 13.414 7.899 14.944 1.00 23.78 210 LYS A N 1
ATOM 1538 C CA . LYS A 1 244 ? 14.570 7.091 14.483 1.00 27.44 210 LYS A CA 1
ATOM 1539 C C . LYS A 1 244 ? 15.744 7.240 15.457 1.00 31.16 210 LYS A C 1
ATOM 1540 O O . LYS A 1 244 ? 16.509 6.251 15.624 1.00 33.80 210 LYS A O 1
ATOM 1546 N N . ARG A 1 245 ? 15.862 8.392 16.125 1.00 31.59 211 ARG A N 1
ATOM 1547 C CA . ARG A 1 245 ? 16.873 8.618 17.195 1.00 30.91 211 ARG A CA 1
ATOM 1548 C C . ARG A 1 245 ? 16.552 7.723 18.402 1.00 24.97 211 ARG A C 1
ATOM 1549 O O . ARG A 1 245 ? 17.419 6.941 18.809 1.00 23.25 211 ARG A O 1
ATOM 1557 N N . LEU A 1 246 ? 15.342 7.835 18.937 1.00 22.48 212 LEU A N 1
ATOM 1558 C CA . LEU A 1 246 ? 14.861 7.076 20.110 1.00 23.72 212 LEU A CA 1
ATOM 1559 C C . LEU A 1 246 ? 14.985 5.556 19.873 1.00 23.82 212 LEU A C 1
ATOM 1560 O O . LEU A 1 246 ? 15.485 4.849 20.785 1.00 21.87 212 LEU A O 1
ATOM 1565 N N . VAL A 1 247 ? 14.552 5.032 18.725 1.00 20.97 213 VAL A N 1
ATOM 1566 C CA . VAL A 1 247 ? 14.538 3.549 18.550 1.00 20.23 213 VAL A CA 1
ATOM 1567 C C . VAL A 1 247 ? 15.999 3.085 18.483 1.00 19.72 213 VAL A C 1
ATOM 1568 O O . VAL A 1 247 ? 16.290 2.018 19.024 1.00 20.98 213 VAL A O 1
ATOM 1572 N N . GLY A 1 248 ? 16.891 3.862 17.869 1.00 20.52 214 GLY A N 1
ATOM 1573 C CA . GLY A 1 248 ? 18.317 3.498 17.697 1.00 20.91 214 GLY A CA 1
ATOM 1574 C C . GLY A 1 248 ? 19.019 3.441 19.049 1.00 23.25 214 GLY A C 1
ATOM 1575 O O . GLY A 1 248 ? 19.805 2.460 19.331 1.00 21.66 214 GLY A O 1
ATOM 1576 N N . GLU A 1 249 ? 18.698 4.401 19.901 1.00 22.86 215 GLU A N 1
ATOM 1577 C CA . GLU A 1 249 ? 19.187 4.451 21.303 1.00 26.69 215 GLU A CA 1
ATOM 1578 C C . GLU A 1 249 ? 18.572 3.356 22.190 1.00 24.39 215 GLU A C 1
ATOM 1579 O O . GLU A 1 249 ? 19.153 3.089 23.226 1.00 20.77 215 GLU A O 1
ATOM 1585 N N . ALA A 1 250 ? 17.400 2.794 21.891 1.00 21.99 216 ALA A N 1
ATOM 1586 C CA . ALA A 1 250 ? 16.813 1.756 22.755 1.00 21.82 216 ALA A CA 1
ATOM 1587 C C . ALA A 1 250 ? 17.297 0.350 22.319 1.00 20.91 216 ALA A C 1
ATOM 1588 O O . ALA A 1 250 ? 17.054 -0.625 23.055 1.00 20.91 216 ALA A O 1
ATOM 1590 N N . VAL A 1 251 ? 18.015 0.217 21.193 1.00 20.43 217 VAL A N 1
ATOM 1591 C CA . VAL A 1 251 ? 18.587 -1.098 20.798 1.00 18.79 217 VAL A CA 1
ATOM 1592 C C . VAL A 1 251 ? 19.547 -1.481 21.914 1.00 17.70 217 VAL A C 1
ATOM 1593 O O . VAL A 1 251 ? 20.415 -0.699 22.242 1.00 16.54 217 VAL A O 1
ATOM 1597 N N . PRO A 1 252 ? 19.401 -2.660 22.554 1.00 18.51 218 PRO A N 1
ATOM 1598 C CA . PRO A 1 252 ? 20.282 -3.037 23.665 1.00 17.23 218 PRO A CA 1
ATOM 1599 C C . PRO A 1 252 ? 21.764 -2.974 23.280 1.00 16.80 218 PRO A C 1
ATOM 1600 O O . PRO A 1 252 ? 22.523 -2.511 24.060 1.00 16.60 218 PRO A O 1
ATOM 1604 N N . PHE A 1 253 ? 22.093 -3.369 22.063 1.00 14.83 219 PHE A N 1
ATOM 1605 C CA . PHE A 1 253 ? 23.448 -3.254 21.479 1.00 16.66 219 PHE A CA 1
ATOM 1606 C C . PHE A 1 253 ? 23.934 -1.804 21.601 1.00 20.30 219 PHE A C 1
ATOM 1607 O O . PHE A 1 253 ? 25.141 -1.635 21.801 1.00 21.98 219 PHE A O 1
ATOM 1615 N N . GLY A 1 254 ? 23.054 -0.820 21.377 1.00 20.81 220 GLY A N 1
ATOM 1616 C CA . GLY A 1 254 ? 23.357 0.593 21.676 1.00 22.27 220 GLY A CA 1
ATOM 1617 C C . GLY A 1 254 ? 23.292 1.479 20.439 1.00 22.95 220 GLY A C 1
ATOM 1618 O O . GLY A 1 254 ? 23.468 2.693 20.581 1.00 22.62 220 GLY A O 1
ATOM 1619 N N . ARG A 1 255 ? 22.998 0.927 19.261 1.00 20.57 221 ARG A N 1
ATOM 1620 C CA . ARG A 1 255 ? 22.777 1.740 18.049 1.00 17.87 221 ARG A CA 1
ATOM 1621 C C . ARG A 1 255 ? 21.815 1.037 17.121 1.00 16.27 221 ARG A C 1
ATOM 1622 O O . ARG A 1 255 ? 21.624 -0.210 17.183 1.00 16.56 221 ARG A O 1
ATOM 1630 N N . MET A 1 256 ? 21.227 1.851 16.277 1.00 15.85 222 MET A N 1
ATOM 1631 C CA . MET A 1 256 ? 20.522 1.443 15.049 1.00 17.19 222 MET A CA 1
ATOM 1632 C C . MET A 1 256 ? 21.412 0.488 14.264 1.00 16.76 222 MET A C 1
ATOM 1633 O O . MET A 1 256 ? 22.719 0.682 14.247 1.00 13.76 222 MET A O 1
ATOM 1638 N N . GLY A 1 257 ? 20.745 -0.468 13.603 1.00 18.61 223 GLY A N 1
ATOM 1639 C CA . GLY A 1 257 ? 21.374 -1.429 12.678 1.00 17.82 223 GLY A CA 1
ATOM 1640 C C . GLY A 1 257 ? 21.887 -0.764 11.402 1.00 17.37 223 GLY A C 1
ATOM 1641 O O . GLY A 1 257 ? 21.378 0.324 11.008 1.00 16.74 223 GLY A O 1
ATOM 1642 N N . THR A 1 258 ? 22.861 -1.427 10.788 1.00 16.52 224 THR A N 1
ATOM 1643 C CA . THR A 1 258 ? 23.311 -1.220 9.404 1.00 16.89 224 THR A CA 1
ATOM 1644 C C . THR A 1 258 ? 23.007 -2.491 8.626 1.00 18.59 224 THR A C 1
ATOM 1645 O O . THR A 1 258 ? 22.852 -3.598 9.258 1.00 16.84 224 THR A O 1
ATOM 1649 N N . ALA A 1 259 ? 22.963 -2.379 7.310 1.00 19.66 225 ALA A N 1
ATOM 1650 C CA . ALA A 1 259 ? 22.851 -3.569 6.447 1.00 19.85 225 ALA A CA 1
ATOM 1651 C C . ALA A 1 259 ? 24.099 -4.478 6.621 1.00 21.14 225 ALA A C 1
ATOM 1652 O O . ALA A 1 259 ? 23.969 -5.723 6.472 1.00 22.20 225 ALA A O 1
ATOM 1654 N N . GLU A 1 260 ? 25.237 -3.960 7.079 1.00 20.89 226 GLU A N 1
ATOM 1655 C CA . GLU A 1 260 ? 26.484 -4.770 7.226 1.00 20.65 226 GLU A CA 1
ATOM 1656 C C . GLU A 1 260 ? 26.373 -5.698 8.460 1.00 20.34 226 GLU A C 1
ATOM 1657 O O . GLU A 1 260 ? 26.917 -6.843 8.425 1.00 22.14 226 GLU A O 1
ATOM 1663 N N . ASP A 1 261 ? 25.615 -5.300 9.490 1.00 17.38 227 ASP A N 1
ATOM 1664 C CA . ASP A 1 261 ? 25.254 -6.179 10.634 1.00 15.56 227 ASP A CA 1
ATOM 1665 C C . ASP A 1 261 ? 24.613 -7.478 10.117 1.00 14.65 227 ASP A C 1
ATOM 1666 O O . ASP A 1 261 ? 24.700 -8.493 10.796 1.00 15.00 227 ASP A O 1
ATOM 1671 N N . LEU A 1 262 ? 23.966 -7.422 8.963 1.00 14.32 228 LEU A N 1
ATOM 1672 C CA . LEU A 1 262 ? 23.103 -8.527 8.491 1.00 13.48 228 LEU A CA 1
ATOM 1673 C C . LEU A 1 262 ? 23.826 -9.409 7.480 1.00 14.24 228 LEU A C 1
ATOM 1674 O O . LEU A 1 262 ? 23.424 -10.583 7.362 1.00 12.35 228 LEU A O 1
ATOM 1679 N N . THR A 1 263 ? 24.890 -8.933 6.805 1.00 13.78 229 THR A N 1
ATOM 1680 C CA . THR A 1 263 ? 25.442 -9.712 5.667 1.00 15.71 229 THR A CA 1
ATOM 1681 C C . THR A 1 263 ? 26.043 -11.059 6.124 1.00 14.98 229 THR A C 1
ATOM 1682 O O . THR A 1 263 ? 25.967 -12.006 5.362 1.00 15.79 229 THR A O 1
ATOM 1686 N N . GLY A 1 264 ? 26.638 -11.133 7.314 1.00 14.82 230 GLY A N 1
ATOM 1687 C CA . GLY A 1 264 ? 27.129 -12.393 7.932 1.00 12.75 230 GLY A CA 1
ATOM 1688 C C . GLY A 1 264 ? 26.053 -13.437 7.938 1.00 13.06 230 GLY A C 1
ATOM 1689 O O . GLY A 1 264 ? 26.265 -14.484 7.360 1.00 12.61 230 GLY A O 1
ATOM 1690 N N . MET A 1 265 ? 24.873 -13.142 8.533 1.00 11.60 231 MET A N 1
ATOM 1691 C CA . MET A 1 265 ? 23.815 -14.130 8.570 1.00 11.58 231 MET A CA 1
ATOM 1692 C C . MET A 1 265 ? 23.352 -14.468 7.146 1.00 11.56 231 MET A C 1
ATOM 1693 O O . MET A 1 265 ? 23.125 -15.645 6.867 1.00 11.60 231 MET A O 1
ATOM 1698 N N . ALA A 1 266 ? 23.137 -13.488 6.272 1.00 12.66 232 ALA A N 1
ATOM 1699 C CA . ALA A 1 266 ? 22.736 -13.720 4.853 1.00 13.40 232 ALA A CA 1
ATOM 1700 C C . ALA A 1 266 ? 23.680 -14.732 4.200 1.00 12.90 232 ALA A C 1
ATOM 1701 O O . ALA A 1 266 ? 23.225 -15.551 3.524 1.00 11.77 232 ALA A O 1
ATOM 1703 N N . ILE A 1 267 ? 24.988 -14.599 4.386 1.00 14.81 233 ILE A N 1
ATOM 1704 C CA . ILE A 1 267 ? 25.947 -15.549 3.770 1.00 15.67 233 ILE A CA 1
ATOM 1705 C C . ILE A 1 267 ? 25.788 -16.896 4.485 1.00 14.74 233 ILE A C 1
ATOM 1706 O O . ILE A 1 267 ? 25.695 -17.934 3.818 1.00 13.90 233 ILE A O 1
ATOM 1711 N N . PHE A 1 268 ? 25.762 -16.882 5.816 1.00 15.16 234 PHE A N 1
ATOM 1712 C CA . PHE A 1 268 ? 25.770 -18.119 6.612 1.00 14.07 234 PHE A CA 1
ATOM 1713 C C . PHE A 1 268 ? 24.613 -18.996 6.125 1.00 13.95 234 PHE A C 1
ATOM 1714 O O . PHE A 1 268 ? 24.791 -20.203 5.888 1.00 13.88 234 PHE A O 1
ATOM 1722 N N . LEU A 1 269 ? 23.414 -18.412 5.964 1.00 17.22 235 LEU A N 1
ATOM 1723 C CA . LEU A 1 269 ? 22.142 -19.171 5.754 1.00 15.82 235 LEU A CA 1
ATOM 1724 C C . LEU A 1 269 ? 22.035 -19.619 4.302 1.00 17.58 235 LEU A C 1
ATOM 1725 O O . LEU A 1 269 ? 21.126 -20.480 3.978 1.00 16.66 235 LEU A O 1
ATOM 1730 N N . ALA A 1 270 ? 22.961 -19.121 3.488 1.00 15.97 236 ALA A N 1
ATOM 1731 C CA . ALA A 1 270 ? 23.090 -19.521 2.084 1.00 16.93 236 ALA A CA 1
ATOM 1732 C C . ALA A 1 270 ? 24.238 -20.536 1.916 1.00 18.28 236 ALA A C 1
ATOM 1733 O O . ALA A 1 270 ? 24.438 -21.058 0.797 1.00 18.18 236 ALA A O 1
ATOM 1735 N N . SER A 1 271 ? 25.004 -20.784 2.980 1.00 19.53 237 SER A N 1
ATOM 1736 C CA . SER A 1 271 ? 26.300 -21.500 2.923 1.00 17.57 237 SER A CA 1
ATOM 1737 C C . SER A 1 271 ? 26.087 -22.957 3.386 1.00 19.59 237 SER A C 1
ATOM 1738 O O . SER A 1 271 ? 25.022 -23.273 3.993 1.00 16.29 237 SER A O 1
ATOM 1741 N N . ALA A 1 272 ? 27.027 -23.848 3.104 1.00 18.53 238 ALA A N 1
ATOM 1742 C CA . ALA A 1 272 ? 26.948 -25.268 3.538 1.00 19.43 238 ALA A CA 1
ATOM 1743 C C . ALA A 1 272 ? 26.862 -25.365 5.092 1.00 20.39 238 ALA A C 1
ATOM 1744 O O . ALA A 1 272 ? 26.358 -26.362 5.648 1.00 20.78 238 ALA A O 1
ATOM 1746 N N . GLU A 1 273 ? 27.328 -24.348 5.811 1.00 18.03 239 GLU A N 1
ATOM 1747 C CA . GLU A 1 273 ? 27.542 -24.469 7.262 1.00 18.88 239 GLU A CA 1
ATOM 1748 C C . GLU A 1 273 ? 26.183 -24.367 7.943 1.00 17.30 239 GLU A C 1
ATOM 1749 O O . GLU A 1 273 ? 26.132 -24.495 9.167 1.00 15.54 239 GLU A O 1
ATOM 1755 N N . SER A 1 274 ? 25.136 -24.088 7.164 1.00 17.53 240 SER A N 1
ATOM 1756 C CA . SER A 1 274 ? 23.737 -23.982 7.648 1.00 15.70 240 SER A CA 1
ATOM 1757 C C . SER A 1 274 ? 22.878 -25.126 7.087 1.00 15.37 240 SER A C 1
ATOM 1758 O O . SER A 1 274 ? 21.625 -25.072 7.224 1.00 21.25 240 SER A O 1
ATOM 1761 N N . ASP A 1 275 ? 23.471 -26.172 6.524 1.00 17.41 241 ASP A N 1
ATOM 1762 C CA . ASP A 1 275 ? 22.714 -27.286 5.862 1.00 17.24 241 ASP A CA 1
ATOM 1763 C C . ASP A 1 275 ? 21.714 -27.916 6.815 1.00 14.29 241 ASP A C 1
ATOM 1764 O O . ASP A 1 275 ? 20.617 -28.261 6.365 1.00 14.28 241 ASP A O 1
ATOM 1769 N N . TYR A 1 276 ? 22.028 -28.046 8.098 1.00 14.09 242 TYR A N 1
ATOM 1770 C CA . TYR A 1 276 ? 21.054 -28.675 9.025 1.00 12.78 242 TYR A CA 1
ATOM 1771 C C . TYR A 1 276 ? 20.037 -27.658 9.550 1.00 13.12 242 TYR A C 1
ATOM 1772 O O . TYR A 1 276 ? 19.256 -28.060 10.408 1.00 11.79 242 TYR A O 1
ATOM 1781 N N . ILE A 1 277 ? 20.072 -26.390 9.111 1.00 13.04 243 ILE A N 1
ATOM 1782 C CA . ILE A 1 277 ? 19.171 -25.376 9.677 1.00 13.03 243 ILE A CA 1
ATOM 1783 C C . ILE A 1 277 ? 17.903 -25.324 8.818 1.00 11.86 243 ILE A C 1
ATOM 1784 O O . ILE A 1 277 ? 18.008 -25.002 7.660 1.00 12.19 243 ILE A O 1
ATOM 1789 N N . VAL A 1 278 ? 16.724 -25.479 9.447 1.00 11.36 244 VAL A N 1
ATOM 1790 C CA . VAL A 1 278 ? 15.445 -25.674 8.725 1.00 11.51 244 VAL A CA 1
ATOM 1791 C C . VAL A 1 278 ? 14.323 -24.959 9.493 1.00 11.92 244 VAL A C 1
ATOM 1792 O O . VAL A 1 278 ? 14.108 -25.184 10.685 1.00 11.09 244 VAL A O 1
ATOM 1796 N N . SER A 1 279 ? 13.608 -24.127 8.765 1.00 12.74 245 SER A N 1
ATOM 1797 C CA . SER A 1 279 ? 12.302 -23.578 9.175 1.00 11.13 245 SER A CA 1
ATOM 1798 C C . SER A 1 279 ? 12.526 -22.549 10.274 1.00 10.52 245 SER A C 1
ATOM 1799 O O . SER A 1 279 ? 11.632 -22.463 11.201 1.00 10.31 245 SER A O 1
ATOM 1802 N N . GLN A 1 280 ? 13.735 -21.964 10.325 1.00 9.05 246 GLN A N 1
ATOM 1803 C CA . GLN A 1 280 ? 14.028 -20.994 11.433 1.00 9.68 246 GLN A CA 1
ATOM 1804 C C . GLN A 1 280 ? 13.835 -19.524 11.005 1.00 9.36 246 GLN A C 1
ATOM 1805 O O . GLN A 1 280 ? 14.221 -19.202 9.882 1.00 9.31 246 GLN A O 1
ATOM 1811 N N . THR A 1 281 ? 13.456 -18.641 11.920 1.00 9.12 247 THR A N 1
ATOM 1812 C CA . THR A 1 281 ? 13.683 -17.177 11.815 1.00 9.13 247 THR A CA 1
ATOM 1813 C C . THR A 1 281 ? 14.743 -16.792 12.850 1.00 9.37 247 THR A C 1
ATOM 1814 O O . THR A 1 281 ? 14.600 -17.123 13.975 1.00 8.07 247 THR A O 1
ATOM 1818 N N . TYR A 1 282 ? 15.844 -16.213 12.396 1.00 9.44 248 TYR A N 1
ATOM 1819 C CA . TYR A 1 282 ? 16.976 -15.771 13.250 1.00 11.36 248 TYR A CA 1
ATOM 1820 C C . TYR A 1 282 ? 16.903 -14.234 13.361 1.00 12.93 248 TYR A C 1
ATOM 1821 O O . TYR A 1 282 ? 17.182 -13.582 12.341 1.00 11.86 248 TYR A O 1
ATOM 1830 N N . ASN A 1 283 ? 16.621 -13.698 14.561 1.00 11.90 249 ASN A N 1
ATOM 1831 C CA . ASN A 1 283 ? 16.760 -12.259 14.882 1.00 10.78 249 ASN A CA 1
ATOM 1832 C C . ASN A 1 283 ? 18.241 -11.816 14.880 1.00 11.75 249 ASN A C 1
ATOM 1833 O O . ASN A 1 283 ? 19.038 -12.419 15.634 1.00 10.42 249 ASN A O 1
ATOM 1838 N N . VAL A 1 284 ? 18.542 -10.770 14.078 1.00 11.14 250 VAL A N 1
ATOM 1839 C CA . VAL A 1 284 ? 19.862 -10.102 13.946 1.00 10.83 250 VAL A CA 1
ATOM 1840 C C . VAL A 1 284 ? 19.549 -8.626 14.136 1.00 12.25 250 VAL A C 1
ATOM 1841 O O . VAL A 1 284 ? 19.252 -7.967 13.145 1.00 14.41 250 VAL A O 1
ATOM 1845 N N . ASP A 1 285 ? 19.509 -8.171 15.389 1.00 12.93 251 ASP A N 1
ATOM 1846 C CA . ASP A 1 285 ? 18.728 -6.985 15.746 1.00 14.67 251 ASP A CA 1
ATOM 1847 C C . ASP A 1 285 ? 19.323 -6.256 16.955 1.00 15.79 251 ASP A C 1
ATOM 1848 O O . ASP A 1 285 ? 18.541 -5.496 17.586 1.00 15.89 251 ASP A O 1
ATOM 1853 N N . GLY A 1 286 ? 20.588 -6.525 17.324 1.00 14.59 252 GLY A N 1
ATOM 1854 C CA . GLY A 1 286 ? 21.191 -6.014 18.577 1.00 14.49 252 GLY A CA 1
ATOM 1855 C C . GLY A 1 286 ? 20.382 -6.283 19.858 1.00 14.14 252 GLY A C 1
ATOM 1856 O O . GLY A 1 286 ? 20.581 -5.548 20.863 1.00 13.90 252 GLY A O 1
ATOM 1857 N N . GLY A 1 287 ? 19.588 -7.342 19.950 1.00 12.89 253 GLY A N 1
ATOM 1858 C CA . GLY A 1 287 ? 18.825 -7.546 21.202 1.00 13.94 253 GLY A CA 1
ATOM 1859 C C . GLY A 1 287 ? 17.431 -6.990 21.134 1.00 14.13 253 GLY A C 1
ATOM 1860 O O . GLY A 1 287 ? 16.692 -7.142 22.135 1.00 20.88 253 GLY A O 1
ATOM 1861 N N . ASN A 1 288 ? 16.991 -6.411 20.016 1.00 14.94 254 ASN A N 1
ATOM 1862 C CA . ASN A 1 288 ? 15.649 -5.778 19.994 1.00 14.33 254 ASN A CA 1
ATOM 1863 C C . ASN A 1 288 ? 14.552 -6.800 20.258 1.00 14.33 254 ASN A C 1
ATOM 1864 O O . ASN A 1 288 ? 13.467 -6.448 20.829 1.00 14.76 254 ASN A O 1
ATOM 1869 N N . TRP A 1 289 ? 14.747 -8.028 19.817 1.00 13.39 255 TRP A N 1
ATOM 1870 C CA . TRP A 1 289 ? 13.722 -9.043 20.092 1.00 14.14 255 TRP A CA 1
ATOM 1871 C C . TRP A 1 289 ? 14.413 -10.368 20.391 1.00 13.98 255 TRP A C 1
ATOM 1872 O O . TRP A 1 289 ? 15.342 -10.766 19.699 1.00 15.70 255 TRP A O 1
ATOM 1883 N N . MET A 1 290 ? 13.960 -11.061 21.401 1.00 13.32 256 MET A N 1
ATOM 1884 C CA . MET A 1 290 ? 14.736 -12.249 21.798 1.00 12.83 256 MET A CA 1
ATOM 1885 C C . MET A 1 290 ? 13.960 -13.480 21.396 1.00 11.99 256 MET A C 1
ATOM 1886 O O . MET A 1 290 ? 12.836 -13.725 21.968 1.00 9.22 256 MET A O 1
ATOM 1891 N N . SER A 1 291 ? 14.481 -14.199 20.422 1.00 10.05 257 SER A N 1
ATOM 1892 C CA . SER A 1 291 ? 13.762 -15.452 20.068 1.00 10.64 257 SER A CA 1
ATOM 1893 C C . SER A 1 291 ? 14.702 -16.636 20.199 1.00 11.33 257 SER A C 1
ATOM 1894 O O . SER A 1 291 ? 15.895 -16.519 20.653 1.00 12.03 257 SER A O 1
ATOM 1898 N N . MET B 1 35 ? 39.788 -20.886 6.608 1.00 52.19 1 MET B N 1
ATOM 1899 C CA . MET B 1 35 ? 39.044 -19.613 6.766 1.00 45.37 1 MET B CA 1
ATOM 1900 C C . MET B 1 35 ? 39.664 -18.731 7.878 1.00 41.69 1 MET B C 1
ATOM 1901 O O . MET B 1 35 ? 39.870 -17.516 7.620 1.00 41.42 1 MET B O 1
ATOM 1906 N N . LYS B 1 36 ? 39.980 -19.296 9.050 1.00 34.06 2 LYS B N 1
ATOM 1907 C CA . LYS B 1 36 ? 40.659 -18.619 10.208 1.00 31.05 2 LYS B CA 1
ATOM 1908 C C . LYS B 1 36 ? 39.869 -17.403 10.692 1.00 27.27 2 LYS B C 1
ATOM 1909 O O . LYS B 1 36 ? 40.477 -16.342 10.989 1.00 23.55 2 LYS B O 1
ATOM 1915 N N . ARG B 1 37 ? 38.572 -17.623 10.930 1.00 22.64 3 ARG B N 1
ATOM 1916 C CA . ARG B 1 37 ? 37.623 -16.621 11.442 1.00 21.25 3 ARG B CA 1
ATOM 1917 C C . ARG B 1 37 ? 37.784 -16.373 12.939 1.00 19.05 3 ARG B C 1
ATOM 1918 O O . ARG B 1 37 ? 37.231 -15.393 13.407 1.00 19.47 3 ARG B O 1
ATOM 1926 N N . LEU B 1 38 ? 38.421 -17.260 13.684 1.00 18.54 4 LEU B N 1
ATOM 1927 C CA . LEU B 1 38 ? 38.729 -17.044 15.119 1.00 19.05 4 LEU B CA 1
ATOM 1928 C C . LEU B 1 38 ? 40.250 -16.871 15.334 1.00 20.40 4 LEU B C 1
ATOM 1929 O O . LEU B 1 38 ? 40.742 -17.107 16.467 1.00 19.74 4 LEU B O 1
ATOM 1934 N N . GLU B 1 39 ? 40.969 -16.385 14.325 1.00 23.11 5 GLU B N 1
ATOM 1935 C CA . GLU B 1 39 ? 42.448 -16.254 14.350 1.00 24.41 5 GLU B CA 1
ATOM 1936 C C . GLU B 1 39 ? 42.879 -15.492 15.596 1.00 22.53 5 GLU B C 1
ATOM 1937 O O . GLU B 1 39 ? 42.418 -14.358 15.768 1.00 23.84 5 GLU B O 1
ATOM 1943 N N . GLY B 1 40 ? 43.748 -16.077 16.422 1.00 23.08 6 GLY B N 1
ATOM 1944 C CA . GLY B 1 40 ? 44.381 -15.369 17.558 1.00 22.11 6 GLY B CA 1
ATOM 1945 C C . GLY B 1 40 ? 43.421 -15.197 18.728 1.00 22.45 6 GLY B C 1
ATOM 1946 O O . GLY B 1 40 ? 43.681 -14.373 19.595 1.00 24.01 6 GLY B O 1
ATOM 1947 N N . LYS B 1 41 ? 42.306 -15.909 18.732 1.00 18.26 7 LYS B N 1
ATOM 1948 C CA . LYS B 1 41 ? 41.349 -15.828 19.837 1.00 19.33 7 LYS B CA 1
ATOM 1949 C C . LYS B 1 41 ? 41.670 -16.942 20.815 1.00 18.94 7 LYS B C 1
ATOM 1950 O O . LYS B 1 41 ? 42.152 -18.007 20.376 1.00 17.85 7 LYS B O 1
ATOM 1956 N N . SER B 1 42 ? 41.263 -16.712 22.063 1.00 19.48 8 SER B N 1
ATOM 1957 C CA . SER B 1 42 ? 41.438 -17.624 23.211 1.00 17.29 8 SER B CA 1
ATOM 1958 C C . SER B 1 42 ? 40.056 -18.125 23.599 1.00 15.62 8 SER B C 1
ATOM 1959 O O . SER B 1 42 ? 39.302 -17.289 23.952 1.00 14.95 8 SER B O 1
ATOM 1962 N N . ALA B 1 43 ? 39.763 -19.426 23.481 1.00 15.61 9 ALA B N 1
ATOM 1963 C CA . ALA B 1 43 ? 38.427 -19.990 23.767 1.00 15.83 9 ALA B CA 1
ATOM 1964 C C . ALA B 1 43 ? 38.556 -20.927 24.956 1.00 16.41 9 ALA B C 1
ATOM 1965 O O . ALA B 1 43 ? 39.681 -21.429 25.183 1.00 14.99 9 ALA B O 1
ATOM 1967 N N . LEU B 1 44 ? 37.457 -21.072 25.711 1.00 16.19 10 LEU B N 1
ATOM 1968 C CA . LEU B 1 44 ? 37.242 -22.180 26.651 1.00 16.85 10 LEU B CA 1
ATOM 1969 C C . LEU B 1 44 ? 35.881 -22.801 26.369 1.00 16.48 10 LEU B C 1
ATOM 1970 O O . LEU B 1 44 ? 34.948 -22.047 26.220 1.00 16.37 10 LEU B O 1
ATOM 1975 N N . ILE B 1 45 ? 35.809 -24.136 26.275 1.00 17.51 11 ILE B N 1
ATOM 1976 C CA . ILE B 1 45 ? 34.552 -24.911 26.034 1.00 15.25 11 ILE B CA 1
ATOM 1977 C C . ILE B 1 45 ? 34.410 -25.846 27.233 1.00 15.43 11 ILE B C 1
ATOM 1978 O O . ILE B 1 45 ? 35.319 -26.682 27.438 1.00 15.88 11 ILE B O 1
ATOM 1983 N N . THR B 1 46 ? 33.328 -25.734 28.027 1.00 14.64 12 THR B N 1
ATOM 1984 C CA . THR B 1 46 ? 33.141 -26.646 29.161 1.00 13.07 12 THR B CA 1
ATOM 1985 C C . THR B 1 46 ? 32.743 -27.983 28.564 1.00 13.70 12 THR B C 1
ATOM 1986 O O . THR B 1 46 ? 32.132 -27.982 27.496 1.00 12.45 12 THR B O 1
ATOM 1990 N N . GLY B 1 47 ? 33.056 -29.089 29.234 1.00 14.64 13 GLY B N 1
ATOM 1991 C CA . GLY B 1 47 ? 32.570 -30.427 28.833 1.00 15.83 13 GLY B CA 1
ATOM 1992 C C . GLY B 1 47 ? 33.027 -30.897 27.468 1.00 17.51 13 GLY B C 1
ATOM 1993 O O . GLY B 1 47 ? 32.258 -31.598 26.783 1.00 19.51 13 GLY B O 1
ATOM 1994 N N . SER B 1 48 ? 34.274 -30.590 27.104 1.00 17.70 14 SER B N 1
ATOM 1995 C CA . SER B 1 48 ? 34.719 -30.649 25.698 1.00 17.88 14 SER B CA 1
ATOM 1996 C C . SER B 1 48 ? 35.683 -31.823 25.471 1.00 20.41 14 SER B C 1
ATOM 1997 O O . SER B 1 48 ? 36.184 -31.890 24.335 1.00 19.93 14 SER B O 1
ATOM 2000 N N . ALA B 1 49 ? 35.900 -32.730 26.445 1.00 23.73 15 ALA B N 1
ATOM 2001 C CA . ALA B 1 49 ? 36.765 -33.934 26.263 1.00 23.98 15 ALA B CA 1
ATOM 2002 C C . ALA B 1 49 ? 36.116 -34.863 25.247 1.00 23.58 15 ALA B C 1
ATOM 2003 O O . ALA B 1 49 ? 36.854 -35.530 24.504 1.00 24.03 15 ALA B O 1
ATOM 2005 N N . ARG B 1 50 ? 34.795 -34.769 25.110 1.00 24.16 16 ARG B N 1
ATOM 2006 C CA . ARG B 1 50 ? 34.039 -35.600 24.159 1.00 28.12 16 ARG B CA 1
ATOM 2007 C C . ARG B 1 50 ? 32.774 -34.901 23.582 1.00 24.93 16 ARG B C 1
ATOM 2008 O O . ARG B 1 50 ? 32.446 -33.736 23.904 1.00 19.92 16 ARG B O 1
ATOM 2016 N N . GLY B 1 51 ? 32.187 -35.569 22.593 1.00 21.85 17 GLY B N 1
ATOM 2017 C CA . GLY B 1 51 ? 30.909 -35.213 21.950 1.00 21.96 17 GLY B CA 1
ATOM 2018 C C . GLY B 1 51 ? 30.937 -33.853 21.272 1.00 19.07 17 GLY B C 1
ATOM 2019 O O . GLY B 1 51 ? 31.938 -33.484 20.513 1.00 17.76 17 GLY B O 1
ATOM 2020 N N . ILE B 1 52 ? 29.833 -33.161 21.385 1.00 16.87 18 ILE B N 1
ATOM 2021 C CA . ILE B 1 52 ? 29.677 -31.851 20.689 1.00 20.75 18 ILE B CA 1
ATOM 2022 C C . ILE B 1 52 ? 30.830 -30.918 21.059 1.00 18.12 18 ILE B C 1
ATOM 2023 O O . ILE B 1 52 ? 31.289 -30.275 20.171 1.00 16.57 18 ILE B O 1
ATOM 2028 N N . GLY B 1 53 ? 31.177 -30.781 22.337 1.00 19.36 19 GLY B N 1
ATOM 2029 C CA . GLY B 1 53 ? 32.172 -29.779 22.767 1.00 19.10 19 GLY B CA 1
ATOM 2030 C C . GLY B 1 53 ? 33.523 -30.080 22.150 1.00 18.84 19 GLY B C 1
ATOM 2031 O O . GLY B 1 53 ? 34.273 -29.146 21.735 1.00 18.92 19 GLY B O 1
ATOM 2032 N N . ARG B 1 54 ? 33.843 -31.355 22.042 1.00 19.37 20 ARG B N 1
ATOM 2033 C CA . ARG B 1 54 ? 35.118 -31.766 21.402 1.00 20.97 20 ARG B CA 1
ATOM 2034 C C . ARG B 1 54 ? 35.105 -31.371 19.914 1.00 20.94 20 ARG B C 1
ATOM 2035 O O . ARG B 1 54 ? 36.156 -30.944 19.409 1.00 20.20 20 ARG B O 1
ATOM 2043 N N . ALA B 1 55 ? 33.980 -31.521 19.222 1.00 18.69 21 ALA B N 1
ATOM 2044 C CA . ALA B 1 55 ? 33.844 -31.154 17.805 1.00 16.83 21 ALA 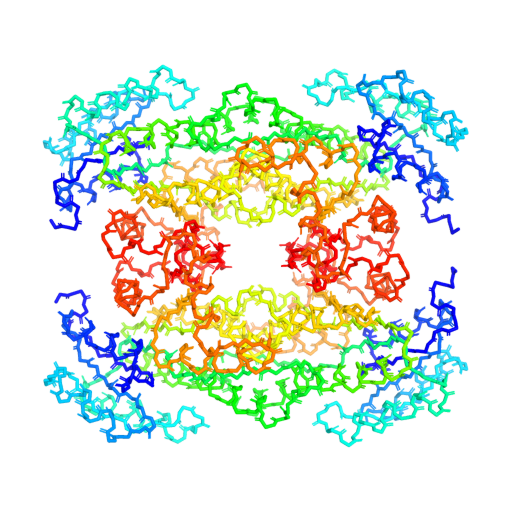B CA 1
ATOM 2045 C C . ALA B 1 55 ? 34.008 -29.627 17.719 1.00 17.00 21 ALA B C 1
ATOM 2046 O O . ALA B 1 55 ? 34.759 -29.122 16.813 1.00 17.24 21 ALA B O 1
ATOM 2048 N N . PHE B 1 56 ? 33.412 -28.888 18.659 1.00 14.99 22 PHE B N 1
ATOM 2049 C CA . PHE B 1 56 ? 33.598 -27.412 18.710 1.00 15.57 22 PHE B CA 1
ATOM 2050 C C . PHE B 1 56 ? 35.088 -27.120 18.922 1.00 15.46 22 PHE B C 1
ATOM 2051 O O . PHE B 1 56 ? 35.606 -26.247 18.247 1.00 15.65 22 PHE B O 1
ATOM 2059 N N . ALA B 1 57 ? 35.748 -27.781 19.858 1.00 14.90 23 ALA B N 1
ATOM 2060 C CA . ALA B 1 57 ? 37.138 -27.403 20.145 1.00 19.42 23 ALA B CA 1
ATOM 2061 C C . ALA B 1 57 ? 37.946 -27.652 18.863 1.00 19.54 23 ALA B C 1
ATOM 2062 O O . ALA B 1 57 ? 38.777 -26.822 18.488 1.00 23.71 23 ALA B O 1
ATOM 2064 N N . GLU B 1 58 ? 37.638 -28.733 18.172 1.00 19.40 24 GLU B N 1
ATOM 2065 C CA . GLU B 1 58 ? 38.357 -29.141 16.952 1.00 22.71 24 GLU B CA 1
ATOM 2066 C C . GLU B 1 58 ? 38.155 -28.076 15.866 1.00 19.93 24 GLU B C 1
ATOM 2067 O O . GLU B 1 58 ? 39.146 -27.734 15.189 1.00 14.53 24 GLU B O 1
ATOM 2073 N N . ALA B 1 59 ? 36.921 -27.591 15.681 1.00 18.07 25 ALA B N 1
ATOM 2074 C CA . ALA B 1 59 ? 36.550 -26.591 14.638 1.00 18.40 25 ALA B CA 1
ATOM 2075 C C . ALA B 1 59 ? 37.152 -25.228 15.007 1.00 16.91 25 ALA B C 1
ATOM 2076 O O . ALA B 1 59 ? 37.714 -24.527 14.125 1.00 19.52 25 ALA B O 1
ATOM 2078 N N . TYR B 1 60 ? 37.085 -24.857 16.272 1.00 14.96 26 TYR B N 1
ATOM 2079 C CA . TYR B 1 60 ? 37.682 -23.581 16.707 1.00 14.82 26 TYR B CA 1
ATOM 2080 C C . TYR B 1 60 ? 39.190 -23.620 16.352 1.00 18.04 26 TYR B C 1
ATOM 2081 O O . TYR B 1 60 ? 39.740 -22.600 15.877 1.00 19.36 26 TYR B O 1
ATOM 2090 N N . VAL B 1 61 ? 39.879 -24.718 16.653 1.00 18.20 27 VAL B N 1
ATOM 2091 C CA . VAL B 1 61 ? 41.345 -24.814 16.364 1.00 21.07 27 VAL B CA 1
ATOM 2092 C C . VAL B 1 61 ? 41.558 -24.630 14.851 1.00 20.70 27 VAL B C 1
ATOM 2093 O O . VAL B 1 61 ? 42.355 -23.785 14.458 1.00 21.82 27 VAL B O 1
ATOM 2097 N N . ARG B 1 62 ? 40.870 -25.392 14.021 1.00 22.47 28 ARG B N 1
ATOM 2098 C CA . ARG B 1 62 ? 40.939 -25.223 12.545 1.00 27.67 28 ARG B CA 1
ATOM 2099 C C . ARG B 1 62 ? 40.818 -23.737 12.172 1.00 26.83 28 ARG B C 1
ATOM 2100 O O . ARG B 1 62 ? 41.468 -23.349 11.215 1.00 27.59 28 ARG B O 1
ATOM 2108 N N . GLU B 1 63 ? 39.969 -22.963 12.851 1.00 23.38 29 GLU B N 1
ATOM 2109 C CA . GLU B 1 63 ? 39.691 -21.529 12.552 1.00 23.46 29 GLU B CA 1
ATOM 2110 C C . GLU B 1 63 ? 40.661 -20.614 13.296 1.00 21.51 29 GLU B C 1
ATOM 2111 O O . GLU B 1 63 ? 40.404 -19.404 13.349 1.00 20.12 29 GLU B O 1
ATOM 2117 N N . GLY B 1 64 ? 41.743 -21.145 13.848 1.00 20.95 30 GLY B N 1
ATOM 2118 C CA . GLY B 1 64 ? 42.855 -20.298 14.335 1.00 20.54 30 GLY B CA 1
ATOM 2119 C C . GLY B 1 64 ? 42.815 -20.063 15.837 1.00 18.55 30 GLY B C 1
ATOM 2120 O O . GLY B 1 64 ? 43.685 -19.310 16.351 1.00 19.08 30 GLY B O 1
ATOM 2121 N N . ALA B 1 65 ? 41.862 -20.652 16.564 1.00 17.44 31 ALA B N 1
ATOM 2122 C CA . ALA B 1 65 ? 41.675 -20.309 17.986 1.00 17.78 31 ALA B CA 1
ATOM 2123 C C . ALA B 1 65 ? 42.635 -21.137 18.839 1.00 17.63 31 ALA B C 1
ATOM 2124 O O . ALA B 1 65 ? 43.036 -22.238 18.410 1.00 19.48 31 ALA B O 1
ATOM 2126 N N . THR B 1 66 ? 42.949 -20.626 20.022 1.00 17.82 32 THR B N 1
ATOM 2127 C CA . THR B 1 66 ? 43.560 -21.409 21.114 1.00 19.44 32 THR B CA 1
ATOM 2128 C C . THR B 1 66 ? 42.416 -21.884 21.996 1.00 19.04 32 THR B C 1
ATOM 2129 O O . THR B 1 66 ? 41.542 -21.060 22.299 1.00 20.18 32 THR B O 1
ATOM 2133 N N . VAL B 1 67 ? 42.372 -23.176 22.326 1.00 18.39 33 VAL B N 1
ATOM 2134 C CA . VAL B 1 67 ? 41.175 -23.775 22.982 1.00 17.06 33 VAL B CA 1
ATOM 2135 C C . VAL B 1 67 ? 41.525 -24.587 24.245 1.00 16.87 33 VAL B C 1
ATOM 2136 O O . VAL B 1 67 ? 42.120 -25.669 24.158 1.00 21.38 33 VAL B O 1
ATOM 2140 N N . ALA B 1 68 ? 41.056 -24.092 25.382 1.00 16.59 34 ALA B N 1
ATOM 2141 C CA . ALA B 1 68 ? 40.951 -24.802 26.671 1.00 16.38 34 ALA B CA 1
ATOM 2142 C C . ALA B 1 68 ? 39.860 -25.868 26.574 1.00 16.41 34 ALA B C 1
ATOM 2143 O O . ALA B 1 68 ? 38.691 -25.515 26.464 1.00 18.93 34 ALA B O 1
ATOM 2145 N N . ILE B 1 69 ? 40.290 -27.120 26.536 1.00 17.69 35 ILE B N 1
ATOM 2146 C CA . ILE B 1 69 ? 39.460 -28.345 26.537 1.00 18.42 35 ILE B CA 1
ATOM 2147 C C . ILE B 1 69 ? 39.221 -28.595 27.999 1.00 19.63 35 ILE B C 1
ATOM 2148 O O . ILE B 1 69 ? 40.119 -29.175 28.668 1.00 19.66 35 ILE B O 1
ATOM 2153 N N . ALA B 1 70 ? 38.099 -28.100 28.495 1.00 19.39 36 ALA B N 1
ATOM 2154 C CA . ALA B 1 70 ? 37.811 -28.162 29.932 1.00 17.95 36 ALA B CA 1
ATOM 2155 C C . ALA B 1 70 ? 36.830 -29.301 30.109 1.00 19.13 36 ALA B C 1
ATOM 2156 O O . ALA B 1 70 ? 35.864 -29.422 29.308 1.00 17.70 36 ALA B O 1
ATOM 2158 N N . ASP B 1 71 ? 37.100 -30.113 31.123 1.00 18.83 37 ASP B N 1
ATOM 2159 C CA . ASP B 1 71 ? 36.264 -31.271 31.414 1.00 19.55 37 ASP B CA 1
ATOM 2160 C C . ASP B 1 71 ? 36.606 -31.701 32.827 1.00 21.73 37 ASP B C 1
ATOM 2161 O O . ASP B 1 71 ? 37.773 -31.521 33.280 1.00 23.50 37 ASP B O 1
ATOM 2166 N N . ILE B 1 72 ? 35.604 -32.238 33.497 1.00 20.86 38 ILE B N 1
ATOM 2167 C CA . ILE B 1 72 ? 35.818 -32.941 34.782 1.00 26.72 38 ILE B CA 1
ATOM 2168 C C . ILE B 1 72 ? 36.782 -34.110 34.540 1.00 24.85 38 ILE B C 1
ATOM 2169 O O . ILE B 1 72 ? 37.541 -34.429 35.454 1.00 25.98 38 ILE B O 1
ATOM 2174 N N . ASP B 1 73 ? 36.764 -34.709 33.349 1.00 27.05 39 ASP B N 1
ATOM 2175 C CA . ASP B 1 73 ? 37.675 -35.823 32.973 1.00 28.30 39 ASP B CA 1
ATOM 2176 C C . ASP B 1 73 ? 38.983 -35.301 32.362 1.00 25.59 39 ASP B C 1
ATOM 2177 O O . ASP B 1 73 ? 39.069 -35.215 31.155 1.00 28.20 39 ASP B O 1
ATOM 2182 N N . ILE B 1 74 ? 39.984 -35.010 33.176 1.00 25.69 40 ILE B N 1
ATOM 2183 C CA . ILE B 1 74 ? 41.273 -34.443 32.707 1.00 26.03 40 ILE B CA 1
ATOM 2184 C C . ILE B 1 74 ? 41.968 -35.459 31.809 1.00 31.51 40 ILE B C 1
ATOM 2185 O O . ILE B 1 74 ? 42.608 -35.025 30.828 1.00 33.01 40 ILE B O 1
ATOM 2190 N N . GLU B 1 75 ? 41.879 -36.749 32.150 1.00 33.24 41 GLU B N 1
ATOM 2191 C CA . GLU B 1 75 ? 42.473 -37.852 31.355 1.00 32.84 41 GLU B CA 1
ATOM 2192 C C . GLU B 1 75 ? 42.021 -37.687 29.901 1.00 27.24 41 GLU B C 1
ATOM 2193 O O . GLU B 1 75 ? 42.877 -37.502 29.007 1.00 21.38 41 GLU B O 1
ATOM 2199 N N . ARG B 1 76 ? 40.714 -37.675 29.677 1.00 23.59 42 ARG B N 1
ATOM 2200 C CA . ARG B 1 76 ? 40.145 -37.581 28.309 1.00 25.81 42 ARG B CA 1
ATOM 2201 C C . ARG B 1 76 ? 40.412 -36.175 27.714 1.00 22.62 42 ARG B C 1
ATOM 2202 O O . ARG B 1 76 ? 40.732 -36.096 26.507 1.00 23.52 42 ARG B O 1
ATOM 2210 N N . ALA B 1 77 ? 40.382 -35.098 28.501 1.00 21.42 43 ALA B N 1
ATOM 2211 C CA . ALA B 1 77 ? 40.674 -33.740 27.964 1.00 23.94 43 ALA B CA 1
ATOM 2212 C C . ALA B 1 77 ? 42.103 -33.750 27.385 1.00 23.28 43 ALA B C 1
ATOM 2213 O O . ALA B 1 77 ? 42.337 -33.266 26.269 1.00 19.00 43 ALA B O 1
ATOM 2215 N N . ARG B 1 78 ? 43.011 -34.359 28.128 1.00 23.17 44 ARG B N 1
ATOM 2216 C CA . ARG B 1 78 ? 44.451 -34.387 27.781 1.00 25.02 44 ARG B CA 1
ATOM 2217 C C . ARG B 1 78 ? 44.562 -35.133 26.474 1.00 25.49 44 ARG B C 1
ATOM 2218 O O . ARG B 1 78 ? 45.320 -34.669 25.614 1.00 26.45 44 ARG B O 1
ATOM 2226 N N . GLN B 1 79 ? 43.799 -36.223 26.330 1.00 28.10 45 GLN B N 1
ATOM 2227 C CA . GLN B 1 79 ? 43.857 -37.064 25.110 1.00 29.88 45 GLN B CA 1
ATOM 2228 C C . GLN B 1 79 ? 43.321 -36.211 23.962 1.00 28.88 45 GLN B C 1
ATOM 2229 O O . GLN B 1 79 ? 44.005 -36.144 22.918 1.00 25.34 45 GLN B O 1
ATOM 2235 N N . ALA B 1 80 ? 42.154 -35.575 24.150 1.00 25.74 46 ALA B N 1
ATOM 2236 C CA . ALA B 1 80 ? 41.475 -34.778 23.089 1.00 27.47 46 ALA B CA 1
ATOM 2237 C C . ALA B 1 80 ? 42.421 -33.658 22.633 1.00 25.35 46 ALA B C 1
ATOM 2238 O O . ALA B 1 80 ? 42.516 -33.467 21.412 1.00 28.27 46 ALA B O 1
ATOM 2240 N N . ALA B 1 81 ? 43.07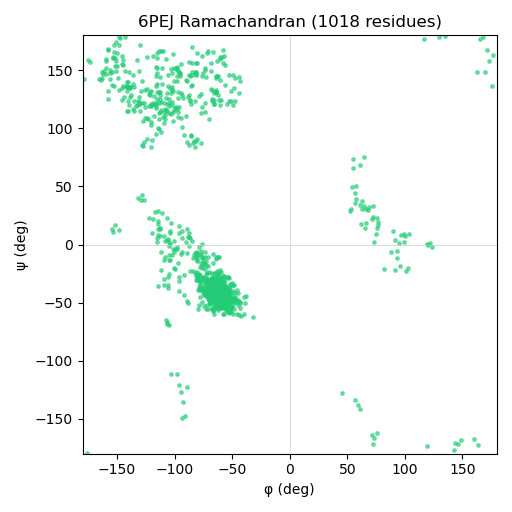2 -32.944 23.566 1.00 25.84 47 ALA B N 1
ATOM 2241 C CA . ALA B 1 81 ? 44.017 -31.831 23.263 1.00 27.15 47 ALA B CA 1
ATOM 2242 C C . ALA B 1 81 ? 45.222 -32.362 22.454 1.00 26.98 47 ALA B C 1
ATOM 2243 O O . ALA B 1 81 ? 45.643 -31.706 21.519 1.00 23.69 47 ALA B O 1
ATOM 2245 N N . ALA B 1 82 ? 45.715 -33.558 22.756 1.00 28.77 48 ALA B N 1
ATOM 2246 C CA . ALA B 1 82 ? 46.904 -34.138 22.093 1.00 27.08 48 ALA B CA 1
ATOM 2247 C C . ALA B 1 82 ? 46.509 -34.453 20.653 1.00 27.32 48 ALA B C 1
ATOM 2248 O O . ALA B 1 82 ? 47.282 -34.118 19.720 1.00 26.69 48 ALA B O 1
ATOM 2250 N N . GLU B 1 83 ? 45.303 -34.997 20.476 1.00 25.15 49 GLU B N 1
ATOM 2251 C CA . GLU B 1 83 ? 44.782 -35.396 19.152 1.00 28.18 49 GLU B CA 1
ATOM 2252 C C . GLU B 1 83 ? 44.465 -34.130 18.354 1.00 29.89 49 GLU B C 1
ATOM 2253 O O . GLU B 1 83 ? 44.868 -34.045 17.175 1.00 29.57 49 GLU B O 1
ATOM 2259 N N . ILE B 1 84 ? 43.808 -33.136 18.948 1.00 24.65 50 ILE B N 1
ATOM 2260 C CA . ILE B 1 84 ? 43.505 -31.900 18.175 1.00 25.67 50 ILE B CA 1
ATOM 2261 C C . ILE B 1 84 ? 44.800 -31.180 17.737 1.00 24.71 50 ILE B C 1
ATOM 2262 O O . ILE B 1 84 ? 44.816 -30.693 16.631 1.00 25.27 50 ILE B O 1
ATOM 2267 N N . GLY B 1 85 ? 45.821 -31.061 18.580 1.00 26.09 51 GLY B N 1
ATOM 2268 C CA . GLY B 1 85 ? 47.079 -30.387 18.203 1.00 23.24 51 GLY B CA 1
ATOM 2269 C C . GLY B 1 85 ? 47.489 -29.344 19.225 1.00 23.75 51 GLY B C 1
ATOM 2270 O O . GLY B 1 85 ? 46.760 -29.048 20.162 1.00 23.98 51 GLY B O 1
ATOM 2271 N N . PRO B 1 86 ? 48.633 -28.676 19.001 1.00 23.15 52 PRO B N 1
ATOM 2272 C CA . PRO B 1 86 ? 49.223 -27.787 20.000 1.00 25.37 52 PRO B CA 1
ATOM 2273 C C . PRO B 1 86 ? 48.330 -26.633 20.496 1.00 22.38 52 PRO B C 1
ATOM 2274 O O . PRO B 1 86 ? 48.577 -26.165 21.584 1.00 21.28 52 PRO B O 1
ATOM 2278 N N . ALA B 1 87 ? 47.383 -26.167 19.674 1.00 21.16 53 ALA B N 1
ATOM 2279 C CA . ALA B 1 87 ? 46.505 -25.019 20.000 1.00 19.66 53 ALA B CA 1
ATOM 2280 C C . ALA B 1 87 ? 45.397 -25.428 20.988 1.00 18.96 53 ALA B C 1
ATOM 2281 O O . ALA B 1 87 ? 44.835 -24.515 21.578 1.00 18.60 53 ALA B O 1
ATOM 2283 N N . ALA B 1 88 ? 45.140 -26.716 21.184 1.00 17.24 54 ALA B N 1
ATOM 2284 C CA . ALA B 1 88 ? 44.241 -27.226 22.248 1.00 19.60 54 ALA B CA 1
ATOM 2285 C C . ALA B 1 88 ? 45.092 -27.594 23.445 1.00 20.44 54 ALA B C 1
ATOM 2286 O O . ALA B 1 88 ? 46.239 -28.002 23.247 1.00 20.93 54 ALA B O 1
ATOM 2288 N N . TYR B 1 89 ? 44.536 -27.438 24.628 1.00 18.05 55 TYR B N 1
ATOM 2289 C CA . TYR B 1 89 ? 45.208 -27.694 25.910 1.00 18.59 55 TYR B CA 1
ATOM 2290 C C . TYR B 1 89 ? 44.103 -27.973 26.908 1.00 21.64 55 TYR B C 1
ATOM 2291 O O . TYR B 1 89 ? 43.000 -27.364 26.782 1.00 19.18 55 TYR B O 1
ATOM 2300 N N . ALA B 1 90 ? 44.388 -28.921 27.802 1.00 23.57 56 ALA B N 1
ATOM 2301 C CA . ALA B 1 90 ? 43.424 -29.585 28.701 1.00 24.87 56 ALA B CA 1
ATOM 2302 C C . ALA B 1 90 ? 43.343 -28.760 29.968 1.00 23.01 56 ALA B C 1
ATOM 2303 O O . ALA B 1 90 ? 44.378 -28.278 30.414 1.00 19.47 56 ALA B O 1
ATOM 2305 N N . VAL B 1 91 ? 42.149 -28.607 30.518 1.00 19.53 57 VAL B N 1
ATOM 2306 C CA . VAL B 1 91 ? 41.979 -27.931 31.826 1.00 21.26 57 VAL B CA 1
ATOM 2307 C C . VAL B 1 91 ? 40.953 -28.740 32.635 1.00 23.57 57 VAL B C 1
ATOM 2308 O O . VAL B 1 91 ? 39.865 -29.099 32.061 1.00 20.51 57 VAL B O 1
ATOM 2312 N N . GLN B 1 92 ? 41.301 -29.096 33.874 1.00 22.59 58 GLN B N 1
ATOM 2313 C CA . GLN B 1 92 ? 40.394 -29.842 34.756 1.00 24.22 58 GLN B CA 1
ATOM 2314 C C . GLN B 1 92 ? 39.390 -28.822 35.263 1.00 19.32 58 GLN B C 1
ATOM 2315 O O . GLN B 1 92 ? 39.788 -27.758 35.728 1.00 20.60 58 GLN B O 1
ATOM 2321 N N . MET B 1 93 ? 38.113 -29.137 35.152 1.00 18.48 59 MET B N 1
ATOM 2322 C CA . MET B 1 93 ? 37.068 -28.191 35.580 1.00 17.93 59 MET B CA 1
ATOM 2323 C C . MET B 1 93 ? 35.831 -28.968 35.934 1.00 17.46 59 MET B C 1
ATOM 2324 O O . MET B 1 93 ? 35.398 -29.805 35.100 1.00 20.19 59 MET B O 1
ATOM 2329 N N . ASP B 1 94 ? 35.231 -28.556 37.030 1.00 18.19 60 ASP B N 1
ATOM 2330 C CA . ASP B 1 94 ? 33.865 -28.912 37.489 1.00 16.25 60 ASP B CA 1
ATOM 2331 C C . ASP B 1 94 ? 33.097 -27.602 37.598 1.00 16.16 60 ASP B C 1
ATOM 2332 O O . ASP B 1 94 ? 33.362 -26.796 38.490 1.00 15.20 60 ASP B O 1
ATOM 2337 N N . VAL B 1 95 ? 32.205 -27.375 36.644 1.00 15.54 61 VAL B N 1
ATOM 2338 C CA . VAL B 1 95 ? 31.362 -26.154 36.552 1.00 14.59 61 VAL B CA 1
ATOM 2339 C C . VAL B 1 95 ? 30.425 -26.081 37.752 1.00 14.78 61 VAL B C 1
ATOM 2340 O O . VAL B 1 95 ? 29.916 -24.984 38.032 1.00 14.60 61 VAL B O 1
ATOM 2344 N N . THR B 1 96 ? 30.297 -27.146 38.520 1.00 15.72 62 THR B N 1
ATOM 2345 C CA . THR B 1 96 ? 29.415 -27.110 39.731 1.00 18.60 62 THR B CA 1
ATOM 2346 C C . THR B 1 96 ? 30.160 -26.442 40.896 1.00 18.52 62 THR B C 1
ATOM 2347 O O . THR B 1 96 ? 29.527 -26.253 41.935 1.00 17.64 62 THR B O 1
ATOM 2351 N N . ARG B 1 97 ? 31.470 -26.207 40.762 1.00 18.50 63 ARG B N 1
ATOM 2352 C CA . ARG B 1 97 ? 32.314 -25.681 41.885 1.00 22.72 63 ARG B CA 1
ATOM 2353 C C . ARG B 1 97 ? 32.893 -24.302 41.534 1.00 21.07 63 ARG B C 1
ATOM 2354 O O . ARG B 1 97 ? 33.647 -24.202 40.508 1.00 25.08 63 ARG B O 1
ATOM 2362 N N . GLN B 1 98 ? 32.596 -23.276 42.339 1.00 20.64 64 GLN B N 1
ATOM 2363 C CA . GLN B 1 98 ? 33.119 -21.914 42.096 1.00 19.69 64 GLN B CA 1
ATOM 2364 C C . GLN B 1 98 ? 34.652 -21.954 41.960 1.00 18.43 64 GLN B C 1
ATOM 2365 O O . GLN B 1 98 ? 35.148 -21.240 41.117 1.00 16.30 64 GLN B O 1
ATOM 2371 N N . ASP B 1 99 ? 35.349 -22.674 42.837 1.00 19.49 65 ASP B N 1
ATOM 2372 C CA . ASP B 1 99 ? 36.838 -22.575 42.959 1.00 21.75 65 ASP B CA 1
ATOM 2373 C C . ASP B 1 99 ? 37.412 -23.149 41.654 1.00 20.40 65 ASP B C 1
ATOM 2374 O O . ASP B 1 99 ? 38.388 -22.605 41.117 1.00 22.36 65 ASP B O 1
ATOM 2379 N N . SER B 1 100 ? 36.780 -24.220 41.145 1.00 19.19 66 SER B N 1
ATOM 2380 C CA . SER B 1 100 ? 37.133 -24.899 39.878 1.00 18.75 66 SER B CA 1
ATOM 2381 C C . SER B 1 100 ? 36.870 -23.990 38.675 1.00 16.40 66 SER B C 1
ATOM 2382 O O . SER B 1 100 ? 37.744 -23.844 37.799 1.00 16.37 66 SER B O 1
ATOM 2385 N N . ILE B 1 101 ? 35.702 -23.386 38.629 1.00 17.32 67 ILE B N 1
ATOM 2386 C CA . ILE B 1 101 ? 35.373 -22.329 37.614 1.00 17.95 67 ILE B CA 1
ATOM 2387 C C . ILE B 1 101 ? 36.510 -21.302 37.618 1.00 18.63 67 ILE B C 1
ATOM 2388 O O . ILE B 1 101 ? 37.136 -21.108 36.546 1.00 16.41 67 ILE B O 1
ATOM 2393 N N . ASP B 1 102 ? 36.762 -20.654 38.759 1.00 19.66 68 ASP B N 1
ATOM 2394 C CA . ASP B 1 102 ? 37.713 -19.503 38.798 1.00 19.85 68 ASP B CA 1
ATOM 2395 C C . ASP B 1 102 ? 39.116 -20.002 38.381 1.00 20.19 68 ASP B C 1
ATOM 2396 O O . ASP B 1 102 ? 39.811 -19.241 37.672 1.00 19.84 68 ASP B O 1
ATOM 2401 N N . ALA B 1 103 ? 39.508 -21.231 38.759 1.00 20.37 69 ALA B N 1
ATOM 2402 C CA . ALA B 1 103 ? 40.846 -21.788 38.414 1.00 22.19 69 ALA B CA 1
ATOM 2403 C C . ALA B 1 103 ? 40.886 -22.107 36.914 1.00 22.62 69 ALA B C 1
ATOM 2404 O O . ALA B 1 103 ? 41.929 -21.887 36.275 1.00 21.42 69 ALA B O 1
ATOM 2406 N N . ALA B 1 104 ? 39.764 -22.478 36.291 1.00 21.59 70 ALA B N 1
ATOM 2407 C CA . ALA B 1 104 ? 39.769 -22.746 34.832 1.00 20.86 70 ALA B CA 1
ATOM 2408 C C . ALA B 1 104 ? 39.927 -21.417 34.089 1.00 19.20 70 ALA B C 1
ATOM 2409 O O . ALA B 1 104 ? 40.795 -21.334 33.242 1.00 20.55 70 ALA B O 1
ATOM 2411 N N . ILE B 1 105 ? 39.198 -20.379 34.452 1.00 19.11 71 ILE B N 1
ATOM 2412 C CA . ILE B 1 105 ? 39.368 -19.019 33.849 1.00 18.92 71 ILE B CA 1
ATOM 2413 C C . ILE B 1 105 ? 40.833 -18.573 33.984 1.00 19.21 71 ILE B C 1
ATOM 2414 O O . ILE B 1 105 ? 41.379 -18.157 32.977 1.00 20.83 71 ILE B O 1
ATOM 2419 N N . ALA B 1 106 ? 41.439 -18.676 35.171 1.00 21.11 72 ALA B N 1
ATOM 2420 C CA . ALA B 1 106 ? 42.853 -18.299 35.455 1.00 22.78 72 ALA B CA 1
ATOM 2421 C C . ALA B 1 106 ? 43.820 -19.085 34.573 1.00 23.45 72 ALA B C 1
ATOM 2422 O O . ALA B 1 106 ? 44.777 -18.497 34.102 1.00 28.21 72 ALA B O 1
ATOM 2424 N N . ALA B 1 107 ? 43.609 -20.403 34.441 1.00 24.04 73 ALA B N 1
ATOM 2425 C CA . ALA B 1 107 ? 44.419 -21.297 33.600 1.00 24.66 73 ALA B CA 1
ATOM 2426 C C . ALA B 1 107 ? 44.381 -20.764 32.174 1.00 25.66 73 ALA B C 1
ATOM 2427 O O . ALA B 1 107 ? 45.437 -20.717 31.473 1.00 23.37 73 ALA B O 1
ATOM 2429 N N . THR B 1 108 ? 43.215 -20.307 31.748 1.00 22.81 74 THR B N 1
ATOM 2430 C CA . THR B 1 108 ? 43.050 -19.807 30.363 1.00 23.09 74 THR B CA 1
ATOM 2431 C C . THR B 1 108 ? 43.898 -18.552 30.209 1.00 21.54 74 THR B C 1
ATOM 2432 O O . THR B 1 108 ? 44.636 -18.442 29.207 1.00 24.21 74 THR B O 1
ATOM 2436 N N . VAL B 1 109 ? 43.797 -17.629 31.154 1.00 22.35 75 VAL B N 1
ATOM 2437 C CA . VAL B 1 109 ? 44.563 -16.362 31.075 1.00 26.13 75 VAL B CA 1
ATOM 2438 C C . VAL B 1 109 ? 46.064 -16.692 31.132 1.00 27.90 75 VAL B C 1
ATOM 2439 O O . VAL B 1 109 ? 46.852 -16.027 30.415 1.00 29.07 75 VAL B O 1
ATOM 2443 N N . GLU B 1 110 ? 46.460 -17.635 31.988 1.00 30.20 76 GLU B N 1
ATOM 2444 C CA . GLU B 1 110 ? 47.897 -18.002 32.186 1.00 35.62 76 GLU B CA 1
ATOM 2445 C C . GLU B 1 110 ? 48.456 -18.562 30.868 1.00 35.83 76 GLU B C 1
ATOM 2446 O O . GLU B 1 110 ? 49.592 -18.172 30.469 1.00 34.86 76 GLU B O 1
ATOM 2452 N N . HIS B 1 111 ? 47.714 -19.485 30.241 1.00 33.89 77 HIS B N 1
ATOM 2453 C CA . HIS B 1 111 ? 48.143 -20.198 29.012 1.00 30.05 77 HIS B CA 1
ATOM 2454 C C . HIS B 1 111 ? 47.935 -19.295 27.796 1.00 26.35 77 HIS B C 1
ATOM 2455 O O . HIS B 1 111 ? 48.901 -19.203 27.000 1.00 19.50 77 HIS B O 1
ATOM 2462 N N . ALA B 1 112 ? 46.740 -18.718 27.575 1.00 22.44 78 ALA B N 1
ATOM 2463 C CA . ALA B 1 112 ? 46.448 -18.038 26.272 1.00 23.39 78 ALA B CA 1
ATOM 2464 C C . ALA B 1 112 ? 46.603 -16.507 26.385 1.00 22.53 78 ALA B C 1
ATOM 2465 O O . ALA B 1 112 ? 46.441 -15.847 25.379 1.00 26.39 78 ALA B O 1
ATOM 2467 N N . GLY B 1 113 ? 46.879 -15.934 27.556 1.00 22.75 79 GLY B N 1
ATOM 2468 C CA . GLY B 1 113 ? 46.953 -14.463 27.690 1.00 23.38 79 GLY B CA 1
ATOM 2469 C C . GLY B 1 113 ? 45.600 -13.831 27.990 1.00 23.50 79 GLY B C 1
ATOM 2470 O O . GLY B 1 113 ? 45.555 -12.608 28.181 1.00 23.21 79 GLY B O 1
ATOM 2471 N N . GLY B 1 114 ? 44.509 -14.595 27.964 1.00 24.57 80 GLY B N 1
ATOM 2472 C CA . GLY B 1 114 ? 43.167 -14.057 28.250 1.00 25.04 80 GLY B CA 1
ATOM 2473 C C . GLY B 1 114 ? 42.076 -14.993 27.767 1.00 25.04 80 GLY B C 1
ATOM 2474 O O . GLY B 1 114 ? 42.394 -16.125 27.359 1.00 27.15 80 GLY B O 1
ATOM 2475 N N . LEU B 1 115 ? 40.826 -14.544 27.838 1.00 23.07 81 LEU B N 1
ATOM 2476 C CA . LEU B 1 115 ? 39.653 -15.330 27.385 1.00 20.78 81 LEU B CA 1
ATOM 2477 C C . LEU B 1 115 ? 38.793 -14.454 26.479 1.00 16.76 81 LEU B C 1
ATOM 2478 O O . LEU B 1 115 ? 38.380 -13.299 26.907 1.00 18.12 81 LEU B O 1
ATOM 2483 N N . ASP B 1 116 ? 38.499 -14.966 25.295 1.00 16.01 82 ASP B N 1
ATOM 2484 C CA . ASP B 1 116 ? 37.727 -14.226 24.270 1.00 16.71 82 ASP B CA 1
ATOM 2485 C C . ASP B 1 116 ? 36.381 -14.901 24.023 1.00 16.78 82 ASP B C 1
ATOM 2486 O O . ASP B 1 116 ? 35.408 -14.155 23.704 1.00 17.68 82 ASP B O 1
ATOM 2491 N N . ILE B 1 117 ? 36.340 -16.231 24.077 1.00 16.08 83 ILE B N 1
ATOM 2492 C CA . ILE B 1 117 ? 35.143 -17.045 23.701 1.00 17.63 83 ILE B CA 1
ATOM 2493 C C . ILE B 1 117 ? 34.916 -18.093 24.788 1.00 15.90 83 ILE B C 1
ATOM 2494 O O . ILE B 1 117 ? 35.855 -18.880 25.024 1.00 18.36 83 ILE B O 1
ATOM 2499 N N . LEU B 1 118 ? 33.761 -18.078 25.467 1.00 15.71 84 LEU B N 1
ATOM 2500 C CA . LEU B 1 118 ? 33.270 -19.187 26.330 1.00 13.41 84 LEU B CA 1
ATOM 2501 C C . LEU B 1 118 ? 32.177 -19.941 25.564 1.00 14.25 84 LEU B C 1
ATOM 2502 O O . LEU B 1 118 ? 31.252 -19.312 25.088 1.00 14.24 84 LEU B O 1
ATOM 2507 N N . VAL B 1 119 ? 32.271 -21.254 25.499 1.00 15.10 85 VAL B N 1
ATOM 2508 C CA . VAL B 1 119 ? 31.133 -22.131 25.139 1.00 15.98 85 VAL B CA 1
ATOM 2509 C C . VAL B 1 119 ? 30.771 -22.957 26.384 1.00 15.61 85 VAL B C 1
ATOM 2510 O O . VAL B 1 119 ? 31.587 -23.796 26.852 1.00 15.46 85 VAL B O 1
ATOM 2514 N N . ASN B 1 120 ? 29.574 -22.695 26.899 1.00 14.04 86 ASN B N 1
ATOM 2515 C CA . ASN B 1 120 ? 28.915 -23.405 28.020 1.00 14.44 86 ASN B CA 1
ATOM 2516 C C . ASN B 1 120 ? 28.247 -24.688 27.495 1.00 15.52 86 ASN B C 1
ATOM 2517 O O . ASN B 1 120 ? 27.032 -24.696 27.278 1.00 14.89 86 ASN B O 1
ATOM 2522 N N . ASN B 1 121 ? 29.037 -25.751 27.388 1.00 15.41 87 ASN B N 1
ATOM 2523 C CA . ASN B 1 121 ? 28.716 -27.025 26.716 1.00 13.96 87 ASN B CA 1
ATOM 2524 C C . ASN B 1 121 ? 28.433 -28.120 27.754 1.00 13.84 87 ASN B C 1
ATOM 2525 O O . ASN B 1 121 ? 27.702 -29.045 27.403 1.00 13.95 87 ASN B O 1
ATOM 2530 N N . ALA B 1 122 ? 28.963 -28.040 28.982 1.00 13.89 88 ALA B N 1
ATOM 2531 C CA . ALA B 1 122 ? 28.873 -29.087 30.005 1.00 13.04 88 ALA B CA 1
ATOM 2532 C C . ALA B 1 122 ? 27.401 -29.235 30.367 1.00 13.27 88 ALA B C 1
ATOM 2533 O O . ALA B 1 122 ? 26.788 -28.223 30.666 1.00 13.01 88 ALA B O 1
ATOM 2535 N N . ALA B 1 123 ? 26.874 -30.448 30.394 1.00 12.28 89 ALA B N 1
ATOM 2536 C CA . ALA B 1 123 ? 25.465 -30.689 30.743 1.00 13.60 89 ALA B CA 1
ATOM 2537 C C . ALA B 1 123 ? 25.322 -32.124 31.211 1.00 13.89 89 ALA B C 1
ATOM 2538 O O . ALA B 1 123 ? 26.213 -32.877 30.985 1.00 13.43 89 ALA B O 1
ATOM 2540 N N . LEU B 1 124 ? 24.183 -32.420 31.775 1.00 13.78 90 LEU B N 1
ATOM 2541 C CA . LEU B 1 124 ? 23.795 -33.716 32.346 1.00 17.02 90 LEU B CA 1
ATOM 2542 C C . LEU B 1 124 ? 22.364 -33.979 31.859 1.00 16.62 90 LEU B C 1
ATOM 2543 O O . LEU B 1 124 ? 21.546 -32.990 31.768 1.00 14.73 90 LEU B O 1
ATOM 2548 N N . PHE B 1 125 ? 22.071 -35.206 31.458 1.00 16.68 91 PHE B N 1
ATOM 2549 C CA . PHE B 1 125 ? 20.735 -35.580 30.947 1.00 18.60 91 PHE B CA 1
ATOM 2550 C C . PHE B 1 125 ? 20.130 -36.586 31.899 1.00 22.47 91 PHE B C 1
ATOM 2551 O O . PHE B 1 125 ? 20.856 -37.531 32.308 1.00 22.40 91 PHE B O 1
ATOM 2559 N N . ASP B 1 126 ? 18.836 -36.425 32.189 1.00 20.15 92 ASP B N 1
ATOM 2560 C CA . ASP B 1 126 ? 18.100 -37.453 32.937 1.00 19.88 92 ASP B CA 1
ATOM 2561 C C . ASP B 1 126 ? 16.647 -37.393 32.469 1.00 20.78 92 ASP B C 1
ATOM 2562 O O . ASP B 1 126 ? 16.308 -36.411 31.793 1.00 18.53 92 ASP B O 1
ATOM 2567 N N . LEU B 1 127 ? 15.876 -38.441 32.778 1.00 18.61 93 LEU B N 1
ATOM 2568 C CA . LEU B 1 127 ? 14.457 -38.602 32.382 1.00 20.37 93 LEU B CA 1
ATOM 2569 C C . LEU B 1 127 ? 13.704 -39.331 33.496 1.00 18.70 93 LEU B C 1
ATOM 2570 O O . LEU B 1 127 ? 14.213 -40.347 33.994 1.00 17.82 93 LEU B O 1
ATOM 2575 N N . ALA B 1 128 ? 12.521 -38.854 33.875 1.00 17.81 94 ALA B N 1
ATOM 2576 C CA . ALA B 1 128 ? 11.632 -39.549 34.827 1.00 16.73 94 ALA B CA 1
ATOM 2577 C C . ALA B 1 128 ? 10.256 -38.898 34.729 1.00 15.35 94 ALA B C 1
ATOM 2578 O O . ALA B 1 128 ? 10.162 -37.687 34.625 1.00 16.41 94 ALA B O 1
ATOM 2580 N N . PRO B 1 129 ? 9.170 -39.678 34.825 1.00 16.40 95 PRO B N 1
ATOM 2581 C CA . PRO B 1 129 ? 7.834 -39.106 34.932 1.00 17.05 95 PRO B CA 1
ATOM 2582 C C . PRO B 1 129 ? 7.791 -38.176 36.158 1.00 17.02 95 PRO B C 1
ATOM 2583 O O . PRO B 1 129 ? 8.565 -38.412 37.051 1.00 15.79 95 PRO B O 1
ATOM 2587 N N . ILE B 1 130 ? 6.802 -37.285 36.254 1.00 17.93 96 ILE B N 1
ATOM 2588 C CA . ILE B 1 130 ? 6.619 -36.305 37.387 1.00 18.09 96 ILE B CA 1
ATOM 2589 C C . ILE B 1 130 ? 6.676 -37.021 38.740 1.00 18.21 96 ILE B C 1
ATOM 2590 O O . ILE B 1 130 ? 7.413 -36.551 39.664 1.00 16.58 96 ILE B O 1
ATOM 2595 N N . VAL B 1 131 ? 5.941 -38.125 38.863 1.00 20.15 97 VAL B N 1
ATOM 2596 C CA . VAL B 1 131 ? 5.782 -38.737 40.204 1.00 22.19 97 VAL B CA 1
ATOM 2597 C C . VAL B 1 131 ? 7.043 -39.535 40.537 1.00 22.25 97 VAL B C 1
ATOM 2598 O O . VAL B 1 131 ? 7.157 -39.901 41.688 1.00 22.91 97 VAL B O 1
ATOM 2602 N N . GLU B 1 132 ? 8.026 -39.623 39.646 1.00 21.74 98 GLU B N 1
ATOM 2603 C CA . GLU B 1 132 ? 9.299 -40.354 39.921 1.00 22.91 98 GLU B CA 1
ATOM 2604 C C . GLU B 1 132 ? 10.532 -39.436 39.949 1.00 21.20 98 GLU B C 1
ATOM 2605 O O . GLU B 1 132 ? 11.662 -39.923 40.142 1.00 21.85 98 GLU B O 1
ATOM 2611 N N . ILE B 1 133 ? 10.362 -38.136 39.781 1.00 18.01 99 ILE B N 1
ATOM 2612 C CA . ILE B 1 133 ? 11.516 -37.215 39.790 1.00 16.30 99 ILE B CA 1
ATOM 2613 C C . ILE B 1 133 ? 12.087 -37.213 41.205 1.00 17.09 99 ILE B C 1
ATOM 2614 O O . ILE B 1 133 ? 11.262 -37.022 42.165 1.00 18.66 99 ILE B O 1
ATOM 2619 N N . THR B 1 134 ? 13.415 -37.338 41.335 1.00 15.34 100 THR B N 1
ATOM 2620 C CA . THR B 1 134 ? 14.103 -37.310 42.641 1.00 16.44 100 THR B CA 1
ATOM 2621 C C . THR B 1 134 ? 14.651 -35.898 42.891 1.00 18.02 100 THR B C 1
ATOM 2622 O O . THR B 1 134 ? 14.923 -35.161 41.900 1.00 18.53 100 THR B O 1
ATOM 2626 N N . ARG B 1 135 ? 14.786 -35.526 44.157 1.00 18.18 101 ARG B N 1
ATOM 2627 C CA . ARG B 1 135 ? 15.545 -34.323 44.546 1.00 21.09 101 ARG B CA 1
ATOM 2628 C C . ARG B 1 135 ? 16.977 -34.448 43.987 1.00 23.45 101 ARG B C 1
ATOM 2629 O O . ARG B 1 135 ? 17.484 -33.427 43.505 1.00 21.02 101 ARG B O 1
ATOM 2637 N N . GLU B 1 136 ? 17.544 -35.654 43.930 1.00 21.24 102 GLU B N 1
ATOM 2638 C CA . GLU B 1 136 ? 18.932 -35.841 43.451 1.00 24.99 102 GLU B CA 1
ATOM 2639 C C . GLU B 1 136 ? 19.003 -35.497 41.945 1.00 23.98 102 GLU B C 1
ATOM 2640 O O . GLU B 1 136 ? 19.960 -34.816 41.548 1.00 24.09 102 GLU B O 1
ATOM 2646 N N . SER B 1 137 ? 18.029 -35.911 41.115 1.00 20.94 103 SER B N 1
ATOM 2647 C CA . SER B 1 137 ? 18.018 -35.624 39.657 1.00 19.44 103 SER B CA 1
ATOM 2648 C C . SER B 1 137 ? 17.964 -34.102 39.480 1.00 17.83 103 SER B C 1
ATOM 2649 O O . SER B 1 137 ? 18.773 -33.539 38.698 1.00 19.58 103 SER B O 1
ATOM 2652 N N . TYR B 1 138 ? 17.015 -33.472 40.161 1.00 16.87 104 TYR B N 1
ATOM 2653 C CA . TYR B 1 138 ? 16.816 -32.006 40.102 1.00 16.78 104 TYR B CA 1
ATOM 2654 C C . TYR B 1 138 ? 18.118 -31.297 40.540 1.00 16.84 104 TYR B C 1
ATOM 2655 O O . TYR B 1 138 ? 18.498 -30.369 39.885 1.00 14.31 104 TYR B O 1
ATOM 2664 N N . GLU B 1 139 ? 18.656 -31.625 41.723 1.00 15.82 105 GLU B N 1
ATOM 2665 C CA . GLU B 1 139 ? 19.818 -30.876 42.262 1.00 18.58 105 GLU B CA 1
ATOM 2666 C C . GLU B 1 139 ? 20.980 -31.030 41.274 1.00 16.34 105 GLU B C 1
ATOM 2667 O O . GLU B 1 139 ? 21.631 -30.033 41.001 1.00 16.12 105 GLU B O 1
ATOM 2673 N N . LYS B 1 140 ? 21.283 -32.248 40.811 1.00 14.20 106 LYS B N 1
ATOM 2674 C CA . LYS B 1 140 ? 22.470 -32.495 39.936 1.00 13.78 106 LYS B CA 1
ATOM 2675 C C . LYS B 1 140 ? 22.297 -31.849 38.540 1.00 13.31 106 LYS B C 1
ATOM 2676 O O . LYS B 1 140 ? 23.312 -31.413 37.961 1.00 11.82 106 LYS B O 1
ATOM 2678 N N . LEU B 1 141 ? 21.100 -31.893 37.926 1.00 13.04 107 LEU B N 1
ATOM 2679 C CA . LEU B 1 141 ? 20.963 -31.361 36.544 1.00 12.69 107 LEU B CA 1
ATOM 2680 C C . LEU B 1 141 ? 20.895 -29.827 36.651 1.00 12.70 107 LEU B C 1
ATOM 2681 O O . LEU B 1 141 ? 21.642 -29.188 35.849 1.00 11.59 107 LEU B O 1
ATOM 2686 N N . PHE B 1 142 ? 20.201 -29.257 37.677 1.00 10.96 108 PHE B N 1
ATOM 2687 C CA . PHE B 1 142 ? 20.232 -27.778 37.855 1.00 12.25 108 PHE B CA 1
ATOM 2688 C C . PHE B 1 142 ? 21.653 -27.320 38.207 1.00 13.36 108 PHE B C 1
ATOM 2689 O O . PHE B 1 142 ? 21.968 -26.145 37.848 1.00 12.19 108 PHE B O 1
ATOM 2697 N N . ALA B 1 143 ? 22.438 -28.122 38.954 1.00 12.31 109 ALA B N 1
ATOM 2698 C CA . ALA B 1 143 ? 23.785 -27.663 39.392 1.00 13.10 109 ALA B CA 1
ATOM 2699 C C . ALA B 1 143 ? 24.681 -27.561 38.159 1.00 13.07 109 ALA B C 1
ATOM 2700 O O . ALA B 1 143 ? 25.433 -26.584 38.085 1.00 13.67 109 ALA B O 1
ATOM 2702 N N . ILE B 1 144 ? 24.654 -28.553 37.262 1.00 12.67 110 ILE B N 1
ATOM 2703 C CA . ILE B 1 144 ? 25.512 -28.488 36.050 1.00 13.38 110 ILE B CA 1
ATOM 2704 C C . ILE B 1 144 ? 24.883 -27.583 34.982 1.00 13.78 110 ILE B C 1
ATOM 2705 O O . ILE B 1 144 ? 25.649 -26.722 34.490 1.00 15.71 110 ILE B O 1
ATOM 2710 N N . ASN B 1 145 ? 23.623 -27.844 34.568 1.00 12.90 111 ASN B N 1
ATOM 2711 C CA . ASN B 1 145 ? 23.037 -27.268 33.319 1.00 13.32 111 ASN B CA 1
ATOM 2712 C C . ASN B 1 145 ? 22.734 -25.774 33.534 1.00 13.40 111 ASN B C 1
ATOM 2713 O O . ASN B 1 145 ? 22.927 -25.001 32.589 1.00 20.78 111 ASN B O 1
ATOM 2718 N N . VAL B 1 146 ? 22.383 -25.378 34.748 1.00 12.94 112 VAL B N 1
ATOM 2719 C CA . VAL B 1 146 ? 21.971 -23.990 35.076 1.00 12.23 112 VAL B CA 1
ATOM 2720 C C . VAL B 1 146 ? 23.090 -23.266 35.821 1.00 11.17 112 VAL B C 1
ATOM 2721 O O . VAL B 1 146 ? 23.697 -22.404 35.189 1.00 12.98 112 VAL B O 1
ATOM 2725 N N . ALA B 1 147 ? 23.384 -23.651 37.065 1.00 10.85 113 ALA B N 1
ATOM 2726 C CA . ALA B 1 147 ? 24.408 -23.002 37.889 1.00 10.73 113 ALA B CA 1
ATOM 2727 C C . ALA B 1 147 ? 25.734 -23.071 37.152 1.00 11.78 113 ALA B C 1
ATOM 2728 O O . ALA B 1 147 ? 26.350 -22.038 37.052 1.00 12.82 113 ALA B O 1
ATOM 2730 N N . GLY B 1 148 ? 26.150 -24.237 36.627 1.00 11.56 114 GLY B N 1
ATOM 2731 C CA . GLY B 1 148 ? 27.446 -24.391 35.912 1.00 10.83 114 GLY B CA 1
ATOM 2732 C C . GLY B 1 148 ? 27.541 -23.373 34.809 1.00 12.05 114 GLY B C 1
ATOM 2733 O O . GLY B 1 148 ? 28.544 -22.629 34.751 1.00 10.37 114 GLY B O 1
ATOM 2734 N N . THR B 1 149 ? 26.426 -23.234 34.037 1.00 12.37 115 THR B N 1
ATOM 2735 C CA . THR B 1 149 ? 26.337 -22.301 32.889 1.00 11.71 115 THR B CA 1
ATOM 2736 C C . THR B 1 149 ? 26.425 -20.851 33.430 1.00 12.28 115 THR B C 1
ATOM 2737 O O . THR B 1 149 ? 27.260 -20.015 32.964 1.00 11.96 115 THR B O 1
ATOM 2741 N N . LEU B 1 150 ? 25.583 -20.503 34.392 1.00 11.94 116 LEU B N 1
ATOM 2742 C CA . LEU B 1 150 ? 25.457 -19.097 34.842 1.00 13.10 116 LEU B CA 1
ATOM 2743 C C . LEU B 1 150 ? 26.792 -18.637 35.432 1.00 12.99 116 LEU B C 1
ATOM 2744 O O . LEU B 1 150 ? 27.148 -17.430 35.230 1.00 13.76 116 LEU B O 1
ATOM 2749 N N . PHE B 1 151 ? 27.399 -19.486 36.293 1.00 12.34 117 PHE B N 1
ATOM 2750 C CA . PHE B 1 151 ? 28.532 -19.069 37.154 1.00 11.98 117 PHE B CA 1
ATOM 2751 C C . PHE B 1 151 ? 29.794 -19.157 36.311 1.00 11.44 117 PHE B C 1
ATOM 2752 O O . PHE B 1 151 ? 30.611 -18.296 36.549 1.00 12.72 117 PHE B O 1
ATOM 2760 N N . THR B 1 152 ? 29.846 -19.970 35.270 1.00 11.22 118 THR B N 1
ATOM 2761 C CA . THR B 1 152 ? 31.028 -19.987 34.336 1.00 10.54 118 THR B CA 1
ATOM 2762 C C . THR B 1 152 ? 30.918 -18.730 33.463 1.00 10.90 118 THR B C 1
ATOM 2763 O O . THR B 1 152 ? 31.894 -18.044 33.258 1.00 10.49 118 THR B O 1
ATOM 2767 N N . LEU B 1 153 ? 29.681 -18.392 33.068 1.00 11.85 119 LEU B N 1
ATOM 2768 C CA . LEU B 1 153 ? 29.360 -17.217 32.216 1.00 13.02 119 LEU B CA 1
ATOM 2769 C C . LEU B 1 153 ? 29.781 -15.970 33.003 1.00 12.58 119 LEU B C 1
ATOM 2770 O O . LEU B 1 153 ? 30.387 -15.066 32.429 1.00 15.42 119 LEU B O 1
ATOM 2775 N N . GLN B 1 154 ? 29.489 -15.974 34.283 1.00 12.69 120 GLN B N 1
ATOM 2776 C CA . GLN B 1 154 ? 29.800 -14.865 35.194 1.00 13.54 120 GLN B CA 1
ATOM 2777 C C . GLN B 1 154 ? 31.319 -14.661 35.261 1.00 13.88 120 GLN B C 1
ATOM 2778 O O . GLN B 1 154 ? 31.769 -13.466 35.156 1.00 11.76 120 GLN B O 1
ATOM 2784 N N . ALA B 1 155 ? 32.049 -15.758 35.449 1.00 13.95 121 ALA B N 1
ATOM 2785 C CA . ALA B 1 155 ? 33.521 -15.736 35.627 1.00 14.79 121 ALA B CA 1
ATOM 2786 C C . ALA B 1 155 ? 34.179 -15.299 34.311 1.00 14.27 121 ALA B C 1
ATOM 2787 O O . ALA B 1 155 ? 35.013 -14.391 34.327 1.00 16.26 121 ALA B O 1
ATOM 2789 N N . ALA B 1 156 ? 33.701 -15.813 33.175 1.00 14.33 122 ALA B N 1
ATOM 2790 C CA . ALA B 1 156 ? 34.182 -15.390 31.848 1.00 13.31 122 ALA B CA 1
ATOM 2791 C C . ALA B 1 156 ? 33.819 -13.934 31.629 1.00 12.88 122 ALA B C 1
ATOM 2792 O O . ALA B 1 156 ? 34.705 -13.265 31.150 1.00 12.01 122 ALA B O 1
ATOM 2794 N N . ALA B 1 157 ? 32.588 -13.466 31.953 1.00 13.10 123 ALA B N 1
ATOM 2795 C CA . ALA B 1 157 ? 32.176 -12.042 31.762 1.00 13.64 123 ALA B CA 1
ATOM 2796 C C . ALA B 1 157 ? 33.087 -11.084 32.574 1.00 14.85 123 ALA B C 1
ATOM 2797 O O . ALA B 1 157 ? 33.560 -10.066 32.069 1.00 14.32 123 ALA B O 1
ATOM 2799 N N . ARG B 1 158 ? 33.383 -11.402 33.816 1.00 15.89 124 ARG B N 1
ATOM 2800 C CA . ARG B 1 158 ? 34.294 -10.578 34.620 1.00 16.20 124 ARG B CA 1
ATOM 2801 C C . ARG B 1 158 ? 35.680 -10.474 33.936 1.00 17.87 124 ARG B C 1
ATOM 2802 O O . ARG B 1 158 ? 36.172 -9.332 33.795 1.00 16.51 124 ARG B O 1
ATOM 2810 N N . GLN B 1 159 ? 36.266 -11.589 33.503 1.00 17.38 125 GLN B N 1
ATOM 2811 C CA . GLN B 1 159 ? 37.577 -11.597 32.789 1.00 18.25 125 GLN B CA 1
ATOM 2812 C C . GLN B 1 159 ? 37.475 -10.777 31.511 1.00 19.26 125 GLN B C 1
ATOM 2813 O O . GLN B 1 159 ? 38.398 -10.002 31.223 1.00 20.60 125 GLN B O 1
ATOM 2819 N N . MET B 1 160 ? 36.366 -10.879 30.784 1.00 18.16 126 MET B N 1
ATOM 2820 C CA . MET B 1 160 ? 36.234 -10.162 29.493 1.00 17.45 126 MET B CA 1
ATOM 2821 C C . MET B 1 160 ? 36.103 -8.651 29.730 1.00 18.65 126 MET B C 1
ATOM 2822 O O . MET B 1 160 ? 36.632 -7.819 28.907 1.00 18.15 126 MET B O 1
ATOM 2827 N N . ILE B 1 161 ? 35.421 -8.295 30.786 1.00 17.58 127 ILE B N 1
ATOM 2828 C CA . ILE B 1 161 ? 35.256 -6.880 31.164 1.00 18.85 127 ILE B CA 1
ATOM 2829 C C . ILE B 1 161 ? 36.610 -6.304 31.586 1.00 20.25 127 ILE B C 1
ATOM 2830 O O . ILE B 1 161 ? 36.922 -5.186 31.161 1.00 19.96 127 ILE B O 1
ATOM 2835 N N . ALA B 1 162 ? 37.329 -7.011 32.451 1.00 20.56 128 ALA B N 1
ATOM 2836 C CA . ALA B 1 162 ? 38.688 -6.644 32.906 1.00 20.86 128 ALA B CA 1
ATOM 2837 C C . ALA B 1 162 ? 39.537 -6.344 31.675 1.00 22.06 128 ALA B C 1
ATOM 2838 O O . ALA B 1 162 ? 40.097 -5.268 31.603 1.00 24.65 128 ALA B O 1
ATOM 2840 N N . GLN B 1 163 ? 39.514 -7.211 30.674 1.00 22.50 129 GLN B N 1
ATOM 2841 C CA . GLN B 1 163 ? 40.403 -7.100 29.481 1.00 20.30 129 GLN B CA 1
ATOM 2842 C C . GLN B 1 163 ? 40.010 -5.857 28.659 1.00 21.91 129 GLN B C 1
ATOM 2843 O O . GLN B 1 163 ? 40.879 -5.295 27.986 1.00 22.48 129 GLN B O 1
ATOM 2849 N N . GLY B 1 164 ? 38.716 -5.539 28.594 1.00 21.06 130 GLY B N 1
ATOM 2850 C CA . GLY B 1 164 ? 38.177 -4.397 27.835 1.00 19.81 130 GLY B CA 1
ATOM 2851 C C . GLY B 1 164 ? 38.116 -4.630 26.346 1.00 20.63 130 GLY B C 1
ATOM 2852 O O . GLY B 1 164 ? 37.952 -3.605 25.627 1.00 22.06 130 GLY B O 1
ATOM 2853 N N . ARG B 1 165 ? 38.149 -5.877 25.855 1.00 18.73 131 ARG B N 1
ATOM 2854 C CA . ARG B 1 165 ? 38.159 -6.111 24.376 1.00 20.27 131 ARG B CA 1
ATOM 2855 C C . ARG B 1 165 ? 36.857 -6.776 23.894 1.00 18.67 131 ARG B C 1
ATOM 2856 O O . ARG B 1 165 ? 36.823 -7.254 22.746 1.00 15.77 131 ARG B O 1
ATOM 2864 N N . GLY B 1 166 ? 35.814 -6.815 24.713 1.00 15.30 132 GLY B N 1
ATOM 2865 C CA . GLY B 1 166 ? 34.636 -7.562 24.295 1.00 16.44 132 GLY B CA 1
ATOM 2866 C C . GLY B 1 166 ? 34.883 -9.054 24.376 1.00 15.17 132 GLY B C 1
ATOM 2867 O O . GLY B 1 166 ? 35.805 -9.467 25.063 1.00 15.83 132 GLY B O 1
ATOM 2868 N N . GLY B 1 167 ? 34.003 -9.832 23.766 1.00 14.88 133 GLY B N 1
ATOM 2869 C CA . GLY B 1 167 ? 33.770 -11.231 24.146 1.00 14.69 133 GLY B CA 1
ATOM 2870 C C . GLY B 1 167 ? 32.608 -11.874 23.425 1.00 13.61 133 GLY B C 1
ATOM 2871 O O . GLY B 1 167 ? 31.748 -11.172 22.890 1.00 12.36 133 GLY B O 1
ATOM 2872 N N . LYS B 1 168 ? 32.652 -13.204 23.387 1.00 14.20 134 LYS B N 1
ATOM 2873 C CA . LYS B 1 168 ? 31.662 -14.072 22.742 1.00 14.92 134 LYS B CA 1
ATOM 2874 C C . LYS B 1 168 ? 31.345 -15.151 23.770 1.00 17.10 134 LYS B C 1
ATOM 2875 O O . LYS B 1 168 ? 32.296 -15.835 24.239 1.00 12.73 134 LYS B O 1
ATOM 2881 N N . ILE B 1 169 ? 30.069 -15.244 24.171 1.00 14.00 135 ILE B N 1
ATOM 2882 C CA . ILE B 1 169 ? 29.616 -16.354 25.016 1.00 14.67 135 ILE B CA 1
ATOM 2883 C C . ILE B 1 169 ? 28.476 -17.072 24.254 1.00 17.01 135 ILE B C 1
ATOM 2884 O O . ILE B 1 169 ? 27.538 -16.392 23.782 1.00 16.69 135 ILE B O 1
ATOM 2889 N N . ILE B 1 170 ? 28.584 -18.404 24.145 1.00 16.38 136 ILE B N 1
ATOM 2890 C CA . ILE B 1 170 ? 27.653 -19.333 23.454 1.00 13.42 136 ILE B CA 1
ATOM 2891 C C . ILE B 1 170 ? 27.209 -20.351 24.502 1.00 12.59 136 ILE B C 1
ATOM 2892 O O . ILE B 1 170 ? 28.023 -21.054 25.040 1.00 12.42 136 ILE B O 1
ATOM 2897 N N . ASN B 1 171 ? 25.956 -20.254 24.931 1.00 11.21 137 ASN B N 1
ATOM 2898 C CA . ASN B 1 171 ? 25.324 -21.219 25.829 1.00 10.77 137 ASN B CA 1
ATOM 2899 C C . ASN B 1 171 ? 24.798 -22.340 24.935 1.00 10.99 137 ASN B C 1
ATOM 2900 O O . ASN B 1 171 ? 24.515 -22.120 23.741 1.00 12.17 137 ASN B O 1
ATOM 2905 N N . MET B 1 172 ? 24.772 -23.554 25.449 1.00 11.59 138 MET B N 1
ATOM 2906 C CA . MET B 1 172 ? 24.197 -24.707 24.724 1.00 13.19 138 MET B CA 1
ATOM 2907 C C . MET B 1 172 ? 22.803 -24.924 25.341 1.00 12.05 138 MET B C 1
ATOM 2908 O O . MET B 1 172 ? 22.744 -25.196 26.557 1.00 13.55 138 MET B O 1
ATOM 2913 N N . ALA B 1 173 ? 21.748 -24.563 24.606 1.00 11.35 139 ALA B N 1
ATOM 2914 C CA . ALA B 1 173 ? 20.353 -24.901 25.001 1.00 12.18 139 ALA B CA 1
ATOM 2915 C C . ALA B 1 173 ? 20.012 -26.225 24.310 1.00 12.50 139 ALA B C 1
ATOM 2916 O O . ALA B 1 173 ? 20.909 -27.064 24.288 1.00 13.79 139 ALA B O 1
ATOM 2918 N N . SER B 1 174 ? 18.840 -26.396 23.701 1.00 12.25 140 SER B N 1
ATOM 2919 C CA . SER B 1 174 ? 18.244 -27.709 23.324 1.00 12.54 140 SER B CA 1
ATOM 2920 C C . SER B 1 174 ? 16.798 -27.494 22.884 1.00 11.88 140 SER B C 1
ATOM 2921 O O . SER B 1 174 ? 16.101 -26.629 23.461 1.00 11.99 140 SER B O 1
ATOM 2924 N N . GLN B 1 175 ? 16.344 -28.322 21.960 1.00 12.37 141 GLN B N 1
ATOM 2925 C CA . GLN B 1 175 ? 14.898 -28.407 21.662 1.00 12.53 141 GLN B CA 1
ATOM 2926 C C . GLN B 1 175 ? 14.160 -28.564 22.995 1.00 12.53 141 GLN B C 1
ATOM 2927 O O . GLN B 1 175 ? 13.022 -28.019 23.141 1.00 13.97 141 GLN B O 1
ATOM 2933 N N . ALA B 1 176 ? 14.766 -29.280 23.953 1.00 12.34 142 ALA B N 1
ATOM 2934 C CA . ALA B 1 176 ? 14.157 -29.615 25.265 1.00 11.87 142 ALA B CA 1
ATOM 2935 C C . ALA B 1 176 ? 13.843 -28.332 26.070 1.00 11.82 142 ALA B C 1
ATOM 2936 O O . ALA B 1 176 ? 12.836 -28.297 26.775 1.00 13.45 142 ALA B O 1
ATOM 2938 N N . GLY B 1 177 ? 14.599 -27.269 25.861 1.00 12.18 143 GLY B N 1
ATOM 2939 C CA . GLY B 1 177 ? 14.368 -25.933 26.437 1.00 12.01 143 GLY B CA 1
ATOM 2940 C C . GLY B 1 177 ? 13.329 -25.106 25.718 1.00 11.43 143 GLY B C 1
ATOM 2941 O O . GLY B 1 177 ? 12.880 -24.118 26.328 1.00 10.77 143 GLY B O 1
ATOM 2942 N N . ARG B 1 178 ? 12.915 -25.468 24.500 1.00 12.52 144 ARG B N 1
ATOM 2943 C CA . ARG B 1 178 ? 11.806 -24.751 23.764 1.00 11.31 144 ARG B CA 1
ATOM 2944 C C . ARG B 1 178 ? 10.424 -25.192 24.252 1.00 13.52 144 ARG B C 1
ATOM 2945 O O . ARG B 1 178 ? 9.487 -24.424 24.120 1.00 12.18 144 ARG B O 1
ATOM 2953 N N . ARG B 1 179 ? 10.261 -26.442 24.705 1.00 13.12 145 ARG B N 1
ATOM 2954 C CA . ARG B 1 179 ? 8.917 -26.977 25.059 1.00 11.90 145 ARG B CA 1
ATOM 2955 C C . ARG B 1 179 ? 9.121 -28.209 25.925 1.00 10.98 145 ARG B C 1
ATOM 2956 O O . ARG B 1 179 ? 10.142 -28.885 25.767 1.00 10.57 145 ARG B O 1
ATOM 2964 N N . GLY B 1 180 ? 8.190 -28.414 26.856 1.00 10.95 146 GLY B N 1
ATOM 2965 C CA . GLY B 1 180 ? 8.232 -29.499 27.836 1.00 11.28 146 GLY B CA 1
ATOM 2966 C C . GLY B 1 180 ? 7.940 -30.812 27.140 1.00 10.25 146 GLY B C 1
ATOM 2967 O O . GLY B 1 180 ? 7.351 -30.820 26.036 1.00 10.91 146 GLY B O 1
ATOM 2968 N N . GLU B 1 181 ? 8.249 -31.880 27.841 1.00 11.55 147 GLU B N 1
ATOM 2969 C CA . GLU B 1 181 ? 7.981 -33.302 27.512 1.00 12.51 147 GLU B CA 1
ATOM 2970 C C . GLU B 1 181 ? 7.529 -34.001 28.790 1.00 12.56 147 GLU B C 1
ATOM 2971 O O . GLU B 1 181 ? 8.153 -33.762 29.865 1.00 12.79 147 GLU B O 1
ATOM 2977 N N . ALA B 1 182 ? 6.476 -34.797 28.723 1.00 13.97 148 ALA B N 1
ATOM 2978 C CA . ALA B 1 182 ? 5.916 -35.579 29.852 1.00 14.80 148 ALA B CA 1
ATOM 2979 C C . ALA B 1 182 ? 7.037 -36.178 30.722 1.00 13.93 148 ALA B C 1
ATOM 2980 O O . ALA B 1 182 ? 6.952 -36.097 31.969 1.00 11.30 148 ALA B O 1
ATOM 2982 N N . LEU B 1 183 ? 8.058 -36.756 30.093 1.00 15.53 149 LEU B N 1
ATOM 2983 C CA . LEU B 1 183 ? 9.049 -37.622 30.804 1.00 16.66 149 LEU B CA 1
ATOM 2984 C C . LEU B 1 183 ? 10.336 -36.856 31.064 1.00 15.69 149 LEU B C 1
ATOM 2985 O O . LEU B 1 183 ? 11.162 -37.425 31.781 1.00 15.92 149 LEU B O 1
ATOM 2990 N N . VAL B 1 184 ? 10.500 -35.604 30.596 1.00 14.27 150 VAL B N 1
ATOM 2991 C CA . VAL B 1 184 ? 11.849 -34.939 30.654 1.00 13.95 150 VAL B CA 1
ATOM 2992 C C . VAL B 1 184 ? 11.725 -33.539 31.314 1.00 14.84 150 VAL B C 1
ATOM 2993 O O . VAL B 1 184 ? 12.361 -32.554 30.830 1.00 14.01 150 VAL B O 1
ATOM 2997 N N . ALA B 1 185 ? 10.952 -33.427 32.399 1.00 14.76 151 ALA B N 1
ATOM 2998 C CA . ALA B 1 185 ? 10.624 -32.139 33.051 1.00 14.01 151 ALA B CA 1
ATOM 2999 C C . ALA B 1 185 ? 11.853 -31.474 33.578 1.00 13.28 151 ALA B C 1
ATOM 3000 O O . ALA B 1 185 ? 11.889 -30.195 33.585 1.00 12.38 151 ALA B O 1
ATOM 3002 N N . ILE B 1 186 ? 12.773 -32.265 34.106 1.00 12.84 152 ILE B N 1
ATOM 3003 C CA . ILE B 1 186 ? 13.956 -31.649 34.743 1.00 12.48 152 ILE B CA 1
ATOM 3004 C C . ILE B 1 186 ? 14.850 -31.153 33.640 1.00 12.60 152 ILE B C 1
ATOM 3005 O O . ILE B 1 186 ? 15.209 -29.966 33.692 1.00 12.27 152 ILE B O 1
ATOM 3010 N N . TYR B 1 187 ? 15.196 -31.991 32.682 1.00 13.06 153 TYR B N 1
ATOM 3011 C CA . TYR B 1 187 ? 16.225 -31.541 31.701 1.00 13.71 153 TYR B CA 1
ATOM 3012 C C . TYR B 1 187 ? 15.677 -30.371 30.839 1.00 12.64 153 TYR B C 1
ATOM 3013 O O . TYR B 1 187 ? 16.407 -29.363 30.609 1.00 9.67 153 TYR B O 1
ATOM 3022 N N . CYS B 1 188 ? 14.405 -30.476 30.449 1.00 13.04 154 CYS B N 1
ATOM 3023 C CA . CYS B 1 188 ? 13.615 -29.421 29.756 1.00 12.23 154 CYS B CA 1
ATOM 3024 C C . CYS B 1 188 ? 13.657 -28.124 30.587 1.00 12.28 154 CYS B C 1
ATOM 3025 O O . CYS B 1 188 ? 14.029 -27.049 30.082 1.00 12.86 154 CYS B O 1
ATOM 3028 N N . ALA B 1 189 ? 13.233 -28.160 31.838 1.00 12.79 155 ALA B N 1
ATOM 3029 C CA . ALA B 1 189 ? 13.297 -26.937 32.677 1.00 11.85 155 ALA B CA 1
ATOM 3030 C C . ALA B 1 189 ? 14.735 -26.358 32.649 1.00 10.85 155 ALA B C 1
ATOM 3031 O O . ALA B 1 189 ? 14.856 -25.115 32.581 1.00 10.64 155 ALA B O 1
ATOM 3033 N N . THR B 1 190 ? 15.797 -27.143 32.815 1.00 10.98 156 THR B N 1
ATOM 3034 C CA . THR B 1 190 ? 17.186 -26.579 32.854 1.00 11.48 156 THR B CA 1
ATOM 3035 C C . THR B 1 190 ? 17.475 -25.861 31.541 1.00 11.16 156 THR B C 1
ATOM 3036 O O . THR B 1 190 ? 18.074 -24.786 31.534 1.00 12.20 156 THR B O 1
ATOM 3040 N N . LYS B 1 191 ? 17.101 -26.435 30.414 1.00 12.42 157 LYS B N 1
ATOM 3041 C CA . LYS B 1 191 ? 17.446 -25.802 29.118 1.00 11.30 157 LYS B CA 1
ATOM 3042 C C . LYS B 1 191 ? 16.533 -24.595 28.870 1.00 10.31 157 LYS B C 1
ATOM 3043 O O . LYS B 1 191 ? 16.951 -23.689 28.214 1.00 9.17 157 LYS B O 1
ATOM 3049 N N . ALA B 1 192 ? 15.306 -24.596 29.415 1.00 9.91 158 ALA B N 1
ATOM 3050 C CA . ALA B 1 192 ? 14.395 -23.435 29.416 1.00 7.86 158 ALA B CA 1
ATOM 3051 C C . ALA B 1 192 ? 15.052 -22.329 30.253 1.00 7.67 158 ALA B C 1
ATOM 3052 O O . ALA B 1 192 ? 15.027 -21.121 29.895 1.00 6.97 158 ALA B O 1
ATOM 3054 N N . ALA B 1 193 ? 15.640 -22.695 31.383 1.00 7.50 159 ALA B N 1
ATOM 3055 C CA . ALA B 1 193 ? 16.341 -21.712 32.208 1.00 7.74 159 ALA B CA 1
ATOM 3056 C C . ALA B 1 193 ? 17.553 -21.195 31.400 1.00 8.35 159 ALA B C 1
ATOM 3057 O O . ALA B 1 193 ? 17.862 -19.965 31.490 1.00 8.20 159 ALA B O 1
ATOM 3059 N N . VAL B 1 194 ? 18.239 -22.046 30.646 1.00 8.89 160 VAL B N 1
ATOM 3060 C CA . VAL B 1 194 ? 19.459 -21.601 29.853 1.00 9.36 160 VAL B CA 1
ATOM 3061 C C . VAL B 1 194 ? 19.098 -20.537 28.806 1.00 9.92 160 VAL B C 1
ATOM 3062 O O . VAL B 1 194 ? 19.825 -19.505 28.719 1.00 8.65 160 VAL B O 1
ATOM 3066 N N . ILE B 1 195 ? 17.935 -20.706 28.136 1.00 11.66 161 ILE B N 1
ATOM 3067 C CA . ILE B 1 195 ? 17.434 -19.771 27.076 1.00 10.60 161 ILE B CA 1
ATOM 3068 C C . ILE B 1 195 ? 17.188 -18.420 27.732 1.00 11.93 161 ILE B C 1
ATOM 3069 O O . ILE B 1 195 ? 17.609 -17.382 27.179 1.00 11.76 161 ILE B O 1
ATOM 3074 N N . SER B 1 196 ? 16.544 -18.461 28.904 1.00 11.69 162 SER B N 1
ATOM 3075 C CA . SER B 1 196 ? 16.220 -17.285 29.712 1.00 11.55 162 SER B CA 1
ATOM 3076 C C . SER B 1 196 ? 17.517 -16.595 30.138 1.00 10.11 162 SER B C 1
ATOM 3077 O O . SER B 1 196 ? 17.586 -15.366 30.027 1.00 10.24 162 SER B O 1
ATOM 3080 N N . LEU B 1 197 ? 18.406 -17.343 30.761 1.00 10.45 163 LEU B N 1
ATOM 3081 C CA . LEU B 1 197 ? 19.741 -16.843 31.219 1.00 11.84 163 LEU B CA 1
ATOM 3082 C C . LEU B 1 197 ? 20.453 -16.241 30.022 1.00 10.41 163 LEU B C 1
ATOM 3083 O O . LEU B 1 197 ? 21.028 -15.120 30.165 1.00 9.85 163 LEU B O 1
ATOM 3088 N N . THR B 1 198 ? 20.276 -16.838 28.860 1.00 10.27 164 THR B N 1
ATOM 3089 C CA . THR B 1 198 ? 21.000 -16.368 27.659 1.00 9.89 164 THR B CA 1
ATOM 3090 C C . THR B 1 198 ? 20.463 -14.975 27.353 1.00 10.63 164 THR B C 1
ATOM 3091 O O . THR B 1 198 ? 21.244 -14.053 26.949 1.00 7.65 164 THR B O 1
ATOM 3095 N N . GLN B 1 199 ? 19.147 -14.806 27.558 1.00 10.90 165 GLN B N 1
ATOM 3096 C CA . GLN B 1 199 ? 18.539 -13.530 27.149 1.00 10.76 165 GLN B CA 1
ATOM 3097 C C . GLN B 1 199 ? 19.007 -12.438 28.127 1.00 10.40 165 GLN B C 1
ATOM 3098 O O . GLN B 1 199 ? 19.319 -11.328 27.641 1.00 12.12 165 GLN B O 1
ATOM 3104 N N . SER B 1 200 ? 18.839 -12.692 29.432 1.00 10.75 166 SER B N 1
ATOM 3105 C CA . SER B 1 200 ? 19.198 -11.802 30.559 1.00 11.24 166 SER B CA 1
ATOM 3106 C C . SER B 1 200 ? 20.655 -11.327 30.436 1.00 12.65 166 SER B C 1
ATOM 3107 O O . SER B 1 200 ? 20.859 -10.064 30.507 1.00 11.21 166 SER B O 1
ATOM 3110 N N . ALA B 1 201 ? 21.598 -12.286 30.351 1.00 12.46 167 ALA B N 1
ATOM 3111 C CA . ALA B 1 201 ? 23.051 -12.038 30.342 1.00 13.17 167 ALA B CA 1
ATOM 3112 C C . ALA B 1 201 ? 23.381 -11.256 29.071 1.00 14.27 167 ALA B C 1
ATOM 3113 O O . ALA B 1 201 ? 24.158 -10.302 29.156 1.00 15.21 167 ALA B O 1
ATOM 3115 N N . GLY B 1 202 ? 22.799 -11.643 27.939 1.00 13.09 168 GLY B N 1
ATOM 3116 C CA . GLY B 1 202 ? 22.977 -10.883 26.704 1.00 12.06 168 GLY B CA 1
ATOM 3117 C C . GLY B 1 202 ? 22.652 -9.399 26.870 1.00 11.94 168 GLY B C 1
ATOM 3118 O O . GLY B 1 202 ? 23.385 -8.567 26.354 1.00 10.09 168 GLY B O 1
ATOM 3119 N N . LEU B 1 203 ? 21.487 -9.074 27.423 1.00 10.53 169 LEU B N 1
ATOM 3120 C CA . LEU B 1 203 ? 21.074 -7.668 27.584 1.00 11.28 169 LEU B CA 1
ATOM 3121 C C . LEU B 1 203 ? 22.052 -6.978 28.538 1.00 11.71 169 LEU B C 1
ATOM 3122 O O . LEU B 1 203 ? 22.159 -5.770 28.441 1.00 14.80 169 LEU B O 1
ATOM 3127 N N . ASP B 1 204 ? 22.581 -7.664 29.539 1.00 12.16 170 ASP B N 1
ATOM 3128 C CA . ASP B 1 204 ? 23.372 -7.039 30.643 1.00 14.65 170 ASP B CA 1
ATOM 3129 C C . ASP B 1 204 ? 24.812 -6.842 30.118 1.00 14.62 170 ASP B C 1
ATOM 3130 O O . ASP B 1 204 ? 25.434 -5.891 30.507 1.00 18.64 170 ASP B O 1
ATOM 3135 N N . LEU B 1 205 ? 25.296 -7.683 29.224 1.00 15.29 171 LEU B N 1
ATOM 3136 C CA . LEU B 1 205 ? 26.746 -7.744 28.971 1.00 16.13 171 LEU B CA 1
ATOM 3137 C C . LEU B 1 205 ? 27.093 -7.038 27.670 1.00 16.50 171 LEU B C 1
ATOM 3138 O O . LEU B 1 205 ? 28.307 -6.789 27.401 1.00 15.87 171 LEU B O 1
ATOM 3143 N N . ILE B 1 206 ? 26.106 -6.726 26.852 1.00 17.59 172 ILE B N 1
ATOM 3144 C CA . ILE B 1 206 ? 26.363 -6.186 25.492 1.00 18.65 172 ILE B CA 1
ATOM 3145 C C . ILE B 1 206 ? 26.979 -4.767 25.605 1.00 19.35 172 ILE B C 1
ATOM 3146 O O . ILE B 1 206 ? 27.822 -4.465 24.724 1.00 18.77 172 ILE B O 1
ATOM 3151 N N . LYS B 1 207 ? 26.709 -3.998 26.670 1.00 17.37 173 LYS B N 1
ATOM 3152 C CA . LYS B 1 207 ? 27.441 -2.713 26.916 1.00 20.04 173 LYS B CA 1
ATOM 3153 C C . LYS B 1 207 ? 28.982 -2.932 26.913 1.00 18.66 173 LYS B C 1
ATOM 3154 O O . LYS B 1 207 ? 29.686 -1.980 26.631 1.00 17.48 173 LYS B O 1
ATOM 3160 N N . HIS B 1 208 ? 29.485 -4.119 27.258 1.00 15.93 174 HIS B N 1
ATOM 3161 C CA . HIS B 1 208 ? 30.926 -4.444 27.300 1.00 16.92 174 HIS B CA 1
ATOM 3162 C C . HIS B 1 208 ? 31.348 -5.066 25.971 1.00 17.29 174 HIS B C 1
ATOM 3163 O O . HIS B 1 208 ? 32.544 -5.527 25.837 1.00 19.30 174 HIS B O 1
ATOM 3170 N N . ARG B 1 209 ? 30.422 -5.101 25.002 1.00 16.95 175 ARG B N 1
ATOM 3171 C CA . ARG B 1 209 ? 30.677 -5.702 23.678 1.00 18.24 175 ARG B CA 1
ATOM 3172 C C . ARG B 1 209 ? 30.914 -7.206 23.881 1.00 15.93 175 ARG B C 1
ATOM 3173 O O . ARG B 1 209 ? 31.745 -7.834 23.144 1.00 15.34 175 ARG B O 1
ATOM 3181 N N . ILE B 1 210 ? 30.226 -7.771 24.872 1.00 14.09 176 ILE B N 1
ATOM 3182 C CA . ILE B 1 210 ? 30.186 -9.248 25.070 1.00 13.55 176 ILE B CA 1
ATOM 3183 C C . ILE B 1 210 ? 28.885 -9.751 24.474 1.00 14.25 176 ILE B C 1
ATOM 3184 O O . ILE B 1 210 ? 27.823 -9.338 24.962 1.00 14.12 176 ILE B O 1
ATOM 3189 N N . ASN B 1 211 ? 28.947 -10.600 23.453 1.00 15.27 177 ASN B N 1
ATOM 3190 C CA . ASN B 1 211 ? 27.700 -11.177 22.902 1.00 16.58 177 ASN B CA 1
ATOM 3191 C C . ASN B 1 211 ? 27.370 -12.429 23.704 1.00 16.68 177 ASN B C 1
ATOM 3192 O O . ASN B 1 211 ? 28.227 -13.304 23.823 1.00 18.20 177 ASN B O 1
ATOM 3197 N N . VAL B 1 212 ? 26.143 -12.530 24.197 1.00 14.13 178 VAL B N 1
ATOM 3198 C CA . VAL B 1 212 ? 25.665 -13.805 24.736 1.00 13.45 178 VAL B CA 1
ATOM 3199 C C . VAL B 1 212 ? 24.500 -14.300 23.861 1.00 14.04 178 VAL B C 1
ATOM 3200 O O . VAL B 1 212 ? 23.442 -13.533 23.678 1.00 11.27 178 VAL B O 1
ATOM 3204 N N . ASN B 1 213 ? 24.681 -15.531 23.375 1.00 11.67 179 ASN B N 1
ATOM 3205 C CA . ASN B 1 213 ? 23.675 -16.208 22.524 1.00 11.64 179 ASN B CA 1
ATOM 3206 C C . ASN B 1 213 ? 23.700 -17.677 22.922 1.00 10.52 179 ASN B C 1
ATOM 3207 O O . ASN B 1 213 ? 24.573 -18.075 23.765 1.00 10.81 179 ASN B O 1
ATOM 3212 N N . ALA B 1 214 ? 22.844 -18.481 22.299 1.00 9.73 180 ALA B N 1
ATOM 3213 C CA . ALA B 1 214 ? 22.801 -19.913 22.608 1.00 9.44 180 ALA B CA 1
ATOM 3214 C C . ALA B 1 214 ? 22.501 -20.644 21.335 1.00 10.17 180 ALA B C 1
ATOM 3215 O O . ALA B 1 214 ? 21.877 -20.060 20.478 1.00 9.13 180 ALA B O 1
ATOM 3217 N N . ILE B 1 215 ? 22.933 -21.911 21.296 1.00 10.86 181 ILE B N 1
ATOM 3218 C CA . ILE B 1 215 ? 22.580 -22.877 20.226 1.00 11.34 181 ILE B CA 1
ATOM 3219 C C . ILE B 1 215 ? 21.667 -23.908 20.868 1.00 10.05 181 ILE B C 1
ATOM 3220 O O . ILE B 1 215 ? 22.086 -24.422 21.871 1.00 7.96 181 ILE B O 1
ATOM 3225 N N . ALA B 1 216 ? 20.619 -24.287 20.132 1.00 9.60 182 ALA B N 1
ATOM 3226 C CA . ALA B 1 216 ? 19.582 -25.257 20.528 1.00 10.73 182 ALA B CA 1
ATOM 3227 C C . ALA B 1 216 ? 19.578 -26.399 19.530 1.00 11.66 182 ALA B C 1
ATOM 3228 O O . ALA B 1 216 ? 18.799 -26.338 18.589 1.00 12.21 182 ALA B O 1
ATOM 3230 N N . PRO B 1 217 ? 20.468 -27.410 19.701 1.00 13.00 183 PRO B N 1
ATOM 3231 C CA . PRO B 1 217 ? 20.445 -28.635 18.897 1.00 12.51 183 PRO B CA 1
ATOM 3232 C C . PRO B 1 217 ? 19.114 -29.368 18.992 1.00 12.46 183 PRO B C 1
ATOM 3233 O O . PRO B 1 217 ? 18.428 -29.156 20.001 1.00 14.53 183 PRO B O 1
ATOM 3237 N N . GLY B 1 218 ? 18.937 -30.334 18.082 1.00 12.54 184 GLY B N 1
ATOM 3238 C CA . GLY B 1 218 ? 17.765 -31.208 18.032 1.00 13.74 184 GLY B CA 1
ATOM 3239 C C . GLY B 1 218 ? 18.085 -32.485 18.751 1.00 14.15 184 GLY B C 1
ATOM 3240 O O . GLY B 1 218 ? 18.440 -32.423 19.960 1.00 14.41 184 GLY B O 1
ATOM 3241 N N . VAL B 1 219 ? 17.976 -33.586 18.012 1.00 14.47 185 VAL B N 1
ATOM 3242 C CA . VAL B 1 219 ? 18.464 -34.931 18.418 1.00 14.26 185 VAL B CA 1
ATOM 3243 C C . VAL B 1 219 ? 19.793 -35.155 17.700 1.00 14.94 185 VAL B C 1
ATOM 3244 O O . VAL B 1 219 ? 19.842 -35.092 16.461 1.00 19.31 185 VAL B O 1
ATOM 3248 N N . VAL B 1 220 ? 20.850 -35.272 18.470 1.00 16.06 186 VAL B N 1
ATOM 3249 C CA . VAL B 1 220 ? 22.215 -35.458 17.923 1.00 15.16 186 VAL B CA 1
ATOM 3250 C C . VAL B 1 220 ? 22.715 -36.854 18.274 1.00 15.95 186 VAL B C 1
ATOM 3251 O O . VAL B 1 220 ? 22.808 -37.173 19.435 1.00 14.20 186 VAL B O 1
ATOM 3255 N N . ASP B 1 221 ? 23.233 -37.552 17.261 1.00 22.31 187 ASP B N 1
ATOM 3256 C CA . ASP B 1 221 ? 23.784 -38.926 17.410 1.00 25.35 187 ASP B CA 1
ATOM 3257 C C . ASP B 1 221 ? 25.064 -38.834 18.238 1.00 25.70 187 ASP B C 1
ATOM 3258 O O . ASP B 1 221 ? 25.651 -37.745 18.243 1.00 26.85 187 ASP B O 1
ATOM 3263 N N . GLY B 1 222 ? 25.353 -39.900 19.000 1.00 27.39 188 GLY B N 1
ATOM 3264 C CA . GLY B 1 222 ? 26.587 -40.137 19.774 1.00 26.17 188 GLY B CA 1
ATOM 3265 C C . GLY B 1 222 ? 26.311 -40.843 21.094 1.00 29.50 188 GLY B C 1
ATOM 3266 O O . GLY B 1 222 ? 25.147 -41.286 21.319 1.00 26.95 188 GLY B O 1
ATOM 3267 N N . GLU B 1 223 ? 27.339 -40.936 21.954 1.00 31.36 189 GLU B N 1
ATOM 3268 C CA . GLU B 1 223 ? 27.235 -41.456 23.346 1.00 34.87 189 GLU B CA 1
ATOM 3269 C C . GLU B 1 223 ? 26.047 -40.787 24.080 1.00 37.72 189 GLU B C 1
ATOM 3270 O O . GLU B 1 223 ? 25.226 -41.523 24.645 1.00 34.70 189 GLU B O 1
ATOM 3272 N N . HIS B 1 224 ? 25.913 -39.446 24.040 1.00 36.91 190 HIS B N 1
ATOM 3273 C CA . HIS B 1 224 ? 24.770 -38.711 24.649 1.00 33.40 190 HIS B CA 1
ATOM 3274 C C . HIS B 1 224 ? 23.459 -39.433 24.323 1.00 31.55 190 HIS B C 1
ATOM 3275 O O . HIS B 1 224 ? 22.781 -39.889 25.281 1.00 38.09 190 HIS B O 1
ATOM 3282 N N . TRP B 1 225 ? 23.125 -39.562 23.037 1.00 29.00 191 TRP B N 1
ATOM 3283 C CA . TRP B 1 225 ? 21.786 -40.037 22.596 1.00 28.26 191 TRP B CA 1
ATOM 3284 C C . TRP B 1 225 ? 21.660 -41.532 22.885 1.00 27.85 191 TRP B C 1
ATOM 3285 O O . TRP B 1 225 ? 20.528 -41.976 23.167 1.00 23.98 191 TRP B O 1
ATOM 3296 N N . ASP B 1 226 ? 22.778 -42.258 22.979 1.00 30.67 192 ASP B N 1
ATOM 3297 C CA . ASP B 1 226 ? 22.721 -43.693 23.405 1.00 33.85 192 ASP B CA 1
ATOM 3298 C C . ASP B 1 226 ? 22.092 -43.788 24.808 1.00 30.67 192 ASP B C 1
ATOM 3299 O O . ASP B 1 226 ? 21.177 -44.622 24.975 1.00 32.75 192 ASP B O 1
ATOM 3304 N N . GLY B 1 227 ? 22.516 -42.905 25.728 1.00 27.12 193 GLY B N 1
ATOM 3305 C CA . GLY B 1 227 ? 21.989 -42.789 27.100 1.00 25.41 193 GLY B CA 1
ATOM 3306 C C . GLY B 1 227 ? 20.510 -42.433 27.072 1.00 27.59 193 GLY B C 1
ATOM 3307 O O . GLY B 1 227 ? 19.702 -43.169 27.702 1.00 29.19 193 GLY B O 1
ATOM 3308 N N . VAL B 1 228 ? 20.154 -41.354 26.351 1.00 24.75 194 VAL B N 1
ATOM 3309 C CA . VAL B 1 228 ? 18.759 -40.863 26.213 1.00 22.96 194 VAL B CA 1
ATOM 3310 C C . VAL B 1 228 ? 17.893 -42.071 25.846 1.00 22.11 194 VAL B C 1
ATOM 3311 O O . VAL B 1 228 ? 16.838 -42.276 26.422 1.00 20.93 194 VAL B O 1
ATOM 3315 N N . ASP B 1 229 ? 18.348 -42.825 24.882 1.00 23.28 195 ASP B N 1
ATOM 3316 C CA . ASP B 1 229 ? 17.604 -43.947 24.275 1.00 27.58 195 ASP B CA 1
ATOM 3317 C C . ASP B 1 229 ? 17.369 -45.020 25.343 1.00 26.14 195 ASP B C 1
ATOM 3318 O O . ASP B 1 229 ? 16.266 -45.599 25.391 1.00 26.91 195 ASP B O 1
ATOM 3323 N N . ALA B 1 230 ? 18.366 -45.237 26.185 1.00 24.46 196 ALA B N 1
ATOM 3324 C CA . ALA B 1 230 ? 18.323 -46.264 27.247 1.00 25.02 196 ALA B CA 1
ATOM 3325 C C . ALA B 1 230 ? 17.246 -45.853 28.228 1.00 26.17 196 ALA B C 1
ATOM 3326 O O . ALA B 1 230 ? 16.396 -46.712 28.585 1.00 24.72 196 ALA B O 1
ATOM 3328 N N . LEU B 1 231 ? 17.231 -44.556 28.583 1.00 23.72 197 LEU B N 1
ATOM 3329 C CA . LEU B 1 231 ? 16.178 -44.023 29.487 1.00 24.04 197 LEU B CA 1
ATOM 3330 C C . LEU B 1 231 ? 14.773 -44.223 28.897 1.00 22.01 197 LEU B C 1
ATOM 3331 O O . LEU B 1 231 ? 13.873 -44.640 29.634 1.00 25.81 197 LEU B O 1
ATOM 3336 N N . PHE B 1 232 ? 14.546 -43.891 27.622 1.00 25.29 198 PHE B N 1
ATOM 3337 C CA . PHE B 1 232 ? 13.208 -44.033 26.980 1.00 24.95 198 PHE B CA 1
ATOM 3338 C C . PHE B 1 232 ? 12.855 -45.530 26.880 1.00 26.58 198 PHE B C 1
ATOM 3339 O O . PHE B 1 232 ? 11.642 -45.843 27.137 1.00 25.73 198 PHE B O 1
ATOM 3347 N N . ALA B 1 233 ? 13.814 -46.368 26.431 1.00 27.22 199 ALA B N 1
ATOM 3348 C CA . ALA B 1 233 ? 13.661 -47.850 26.315 1.00 30.72 199 ALA B CA 1
ATOM 3349 C C . ALA B 1 233 ? 12.959 -48.365 27.581 1.00 31.48 199 ALA B C 1
ATOM 3350 O O . ALA B 1 233 ? 11.829 -48.905 27.485 1.00 32.00 199 ALA B O 1
ATOM 3352 N N . ARG B 1 234 ? 13.527 -48.033 28.746 1.00 36.16 200 ARG B N 1
ATOM 3353 C CA . ARG B 1 234 ? 12.936 -48.369 30.058 1.00 35.00 200 ARG B CA 1
ATOM 3354 C C . ARG B 1 234 ? 11.526 -47.772 30.168 1.00 38.28 200 ARG B C 1
ATOM 3355 O O . ARG B 1 234 ? 10.595 -48.550 30.362 1.00 38.38 200 ARG B O 1
ATOM 3363 N N . TYR B 1 235 ? 11.335 -46.451 30.069 1.00 38.86 201 TYR B N 1
ATOM 3364 C CA . TYR B 1 235 ? 10.056 -45.824 30.517 1.00 35.54 201 TYR B CA 1
ATOM 3365 C C . TYR B 1 235 ? 8.968 -45.892 29.450 1.00 34.17 201 TYR B C 1
ATOM 3366 O O . TYR B 1 235 ? 7.808 -45.735 29.809 1.00 37.13 201 TYR B O 1
ATOM 3375 N N . GLU B 1 236 ? 9.324 -46.028 28.184 1.00 32.55 202 GLU B N 1
ATOM 3376 C CA . GLU B 1 236 ? 8.305 -46.189 27.120 1.00 33.34 202 GLU B CA 1
ATOM 3377 C C . GLU B 1 236 ? 8.212 -47.673 26.766 1.00 33.87 202 GLU B C 1
ATOM 3378 O O . GLU B 1 236 ? 7.442 -47.996 25.843 1.00 34.04 202 GLU B O 1
ATOM 3384 N N . ASN B 1 237 ? 8.957 -48.534 27.475 1.00 35.14 203 ASN B N 1
ATOM 3385 C CA . ASN B 1 237 ? 8.911 -50.008 27.286 1.00 36.31 203 ASN B CA 1
ATOM 3386 C C . ASN B 1 237 ? 9.187 -50.299 25.804 1.00 37.57 203 ASN B C 1
ATOM 3387 O O . ASN B 1 237 ? 8.246 -50.609 25.083 1.00 40.63 203 ASN B O 1
ATOM 3389 N N . ARG B 1 238 ? 10.446 -50.156 25.377 1.00 36.99 204 ARG B N 1
ATOM 3390 C CA . ARG B 1 238 ? 10.874 -50.204 23.953 1.00 33.56 204 ARG B CA 1
ATOM 3391 C C . ARG B 1 238 ? 12.221 -50.899 23.890 1.00 32.22 204 ARG B C 1
ATOM 3392 O O . ARG B 1 238 ? 13.020 -50.737 24.810 1.00 29.47 204 ARG B O 1
ATOM 3400 N N . PRO B 1 239 ? 12.554 -51.621 22.796 1.00 34.77 205 PRO B N 1
ATOM 3401 C CA . PRO B 1 239 ? 13.889 -52.213 22.677 1.00 32.58 205 PRO B CA 1
ATOM 3402 C C . PRO B 1 239 ? 14.934 -51.089 22.624 1.00 34.34 205 PRO B C 1
ATOM 3403 O O . PRO B 1 239 ? 14.601 -50.038 22.127 1.00 34.33 205 PRO B O 1
ATOM 3407 N N . ARG B 1 240 ? 16.117 -51.298 23.210 1.00 32.18 206 ARG B N 1
ATOM 3408 C CA . ARG B 1 240 ? 17.279 -50.392 23.056 1.00 33.67 206 ARG B CA 1
ATOM 3409 C C . ARG B 1 240 ? 17.377 -50.015 21.576 1.00 33.35 206 ARG B C 1
ATOM 3410 O O . ARG B 1 240 ? 17.039 -50.838 20.743 1.00 30.65 206 ARG B O 1
ATOM 3412 N N . GLY B 1 241 ? 17.764 -48.782 21.251 1.00 33.63 207 GLY B N 1
ATOM 3413 C CA . GLY B 1 241 ? 17.977 -48.354 19.856 1.00 31.95 207 GLY B CA 1
ATOM 3414 C C . GLY B 1 241 ? 16.699 -47.950 19.119 1.00 31.87 207 GLY B C 1
ATOM 3415 O O . GLY B 1 241 ? 16.816 -47.208 18.136 1.00 32.83 207 GLY B O 1
ATOM 3416 N N . GLU B 1 242 ? 15.501 -48.373 19.534 1.00 30.86 208 GLU B N 1
ATOM 3417 C CA . GLU B 1 242 ? 14.275 -47.993 18.780 1.00 28.66 208 GLU B CA 1
ATOM 3418 C C . GLU B 1 242 ? 13.997 -46.479 18.928 1.00 28.41 208 GLU B C 1
ATOM 3419 O O . GLU B 1 242 ? 13.519 -45.843 17.942 1.00 25.49 208 GLU B O 1
ATOM 3425 N N . LYS B 1 243 ? 14.203 -45.906 20.118 1.00 23.30 209 LYS B N 1
ATOM 3426 C CA . LYS B 1 243 ? 13.887 -44.468 20.293 1.00 21.31 209 LYS B CA 1
ATOM 3427 C C . LYS B 1 243 ? 14.839 -43.709 19.370 1.00 19.07 209 LYS B C 1
ATOM 3428 O O . LYS B 1 243 ? 14.343 -42.943 18.543 1.00 19.77 209 LYS B O 1
ATOM 3434 N N . LYS B 1 244 ? 16.134 -43.991 19.435 1.00 20.07 210 LYS B N 1
ATOM 3435 C CA . LYS B 1 244 ? 17.144 -43.331 18.568 1.00 22.68 210 LYS B CA 1
ATOM 3436 C C . LYS B 1 244 ? 16.735 -43.382 17.111 1.00 23.94 210 LYS B C 1
ATOM 3437 O O . LYS B 1 244 ? 16.882 -42.363 16.434 1.00 23.78 210 LYS B O 1
ATOM 3443 N N . ARG B 1 245 ? 16.321 -44.561 16.633 1.00 26.51 211 ARG B N 1
ATOM 3444 C CA . ARG B 1 245 ? 15.836 -44.773 15.236 1.00 27.22 211 ARG B CA 1
ATOM 3445 C C . ARG B 1 245 ? 14.661 -43.839 14.926 1.00 23.33 211 ARG B C 1
ATOM 3446 O O . ARG B 1 245 ? 14.765 -43.047 13.982 1.00 25.78 211 ARG B O 1
ATOM 3454 N N . LEU B 1 246 ? 13.590 -43.947 15.676 1.00 20.13 212 LEU B N 1
ATOM 3455 C CA . LEU B 1 246 ? 12.338 -43.206 15.442 1.00 22.48 212 LEU B CA 1
ATOM 3456 C C . LEU B 1 246 ? 12.584 -41.684 15.449 1.00 23.13 212 LEU B C 1
ATOM 3457 O O . LEU B 1 246 ? 11.953 -40.959 14.682 1.00 21.42 212 LEU B O 1
ATOM 3462 N N . VAL B 1 247 ? 13.445 -41.214 16.333 1.00 19.07 213 VAL B N 1
ATOM 3463 C CA . VAL B 1 247 ? 13.556 -39.776 16.637 1.00 20.41 213 VAL B CA 1
ATOM 3464 C C . VAL B 1 247 ? 14.370 -39.199 15.475 1.00 20.96 213 VAL B C 1
ATOM 3465 O O . VAL B 1 247 ? 13.994 -38.104 14.950 1.00 19.69 213 VAL B O 1
ATOM 3469 N N . GLY B 1 248 ? 15.369 -39.960 15.009 1.00 21.97 214 GLY B N 1
ATOM 3470 C CA . GLY B 1 248 ? 16.257 -39.566 13.895 1.00 20.67 214 GLY B CA 1
ATOM 3471 C C . GLY B 1 248 ? 15.456 -39.555 12.601 1.00 23.10 214 GLY B C 1
ATOM 3472 O O . GLY B 1 248 ? 15.608 -38.607 11.782 1.00 19.75 214 GLY B O 1
ATOM 3473 N N . GLU B 1 249 ? 14.503 -40.466 12.486 1.00 22.53 215 GLU B N 1
ATOM 3474 C CA . GLU B 1 249 ? 13.597 -40.543 11.310 1.00 27.00 215 GLU B CA 1
ATOM 3475 C C . GLU B 1 249 ? 12.434 -39.536 11.346 1.00 25.55 215 GLU B C 1
ATOM 3476 O O . GLU B 1 249 ? 11.726 -39.416 10.338 1.00 27.39 215 GLU B O 1
ATOM 3482 N N . ALA B 1 250 ? 12.156 -38.888 12.472 1.00 25.72 216 ALA B N 1
ATOM 3483 C CA . ALA B 1 250 ? 11.069 -37.895 12.562 1.00 23.93 216 ALA B CA 1
ATOM 3484 C C . ALA B 1 250 ? 11.643 -36.487 12.334 1.00 22.38 216 ALA B C 1
ATOM 3485 O O . ALA B 1 250 ? 10.860 -35.544 12.243 1.00 21.16 216 ALA B O 1
ATOM 3487 N N . VAL B 1 251 ? 12.970 -36.342 12.262 1.00 20.51 217 VAL B N 1
ATOM 3488 C CA . VAL B 1 251 ? 13.582 -35.008 12.003 1.00 19.43 217 VAL B CA 1
ATOM 3489 C C . VAL B 1 251 ? 13.162 -34.638 10.593 1.00 17.40 217 VAL B C 1
ATOM 3490 O O . VAL B 1 251 ? 13.399 -35.415 9.698 1.00 15.36 217 VAL B O 1
ATOM 3494 N N . PRO B 1 252 ? 12.508 -33.475 10.365 1.00 16.92 218 PRO B N 1
ATOM 3495 C CA . PRO B 1 252 ? 12.098 -33.072 9.026 1.00 16.11 218 PRO B CA 1
ATOM 3496 C C . PRO B 1 252 ? 13.268 -33.135 8.024 1.00 14.42 218 PRO B C 1
ATOM 3497 O O . PRO B 1 252 ? 13.067 -33.703 7.009 1.00 13.42 218 PRO B O 1
ATOM 3501 N N . PHE B 1 253 ? 14.467 -32.743 8.409 1.00 13.12 219 PHE B N 1
ATOM 3502 C CA . PHE B 1 253 ? 15.698 -32.911 7.595 1.00 14.19 219 PHE B CA 1
ATOM 3503 C C . PHE B 1 253 ? 15.858 -34.362 7.143 1.00 17.95 219 PHE B C 1
ATOM 3504 O O . PHE B 1 253 ? 16.259 -34.595 5.992 1.00 17.21 219 PHE B O 1
ATOM 3512 N N . GLY B 1 254 ? 15.589 -35.316 8.037 1.00 18.47 220 GLY B N 1
ATOM 3513 C CA . GLY B 1 254 ? 15.457 -36.724 7.605 1.00 19.88 220 GLY B CA 1
ATOM 3514 C C . GLY B 1 254 ? 16.450 -37.609 8.323 1.00 20.80 220 GLY B C 1
ATOM 3515 O O . GLY B 1 254 ? 16.437 -38.806 8.074 1.00 19.18 220 GLY B O 1
ATOM 3516 N N . ARG B 1 255 ? 17.258 -37.043 9.220 1.00 18.69 221 ARG B N 1
ATOM 3517 C CA . ARG B 1 255 ? 18.261 -37.835 9.962 1.00 18.62 221 ARG B CA 1
ATOM 3518 C C . ARG B 1 255 ? 18.613 -37.149 11.264 1.00 15.66 221 ARG B C 1
ATOM 3519 O O . ARG B 1 255 ? 18.448 -35.910 11.427 1.00 15.27 221 ARG B O 1
ATOM 3527 N N . MET B 1 256 ? 18.958 -37.998 12.204 1.00 17.41 222 MET B N 1
ATOM 3528 C CA . MET B 1 256 ? 19.677 -37.614 13.442 1.00 18.59 222 MET B CA 1
ATOM 3529 C C . MET B 1 256 ? 20.785 -36.640 13.085 1.00 15.97 222 MET B C 1
ATOM 3530 O O . MET B 1 256 ? 21.469 -36.855 12.040 1.00 15.40 222 MET B O 1
ATOM 3535 N N . GLY B 1 257 ? 20.950 -35.641 13.948 1.00 17.11 223 GLY B N 1
ATOM 3536 C CA . GLY B 1 257 ? 22.049 -34.676 13.913 1.00 16.50 223 GLY B CA 1
ATOM 3537 C C . GLY B 1 257 ? 23.414 -35.324 14.119 1.00 16.77 223 GLY B C 1
ATOM 3538 O O . GLY B 1 257 ? 23.497 -36.447 14.656 1.00 18.53 223 GLY B O 1
ATOM 3539 N N . THR B 1 258 ? 24.447 -34.631 13.659 1.00 16.04 224 THR B N 1
ATOM 3540 C CA . THR B 1 258 ? 25.864 -34.858 14.004 1.00 16.22 224 THR B CA 1
ATOM 3541 C C . THR B 1 258 ? 26.371 -33.592 14.669 1.00 16.65 224 THR B C 1
ATOM 3542 O O . THR B 1 258 ? 25.775 -32.525 14.477 1.00 14.60 224 THR B O 1
ATOM 3546 N N . ALA B 1 259 ? 27.476 -33.715 15.372 1.00 20.15 225 ALA B N 1
ATOM 3547 C CA . ALA B 1 259 ? 28.245 -32.576 15.885 1.00 21.95 225 ALA B CA 1
ATOM 3548 C C . ALA B 1 259 ? 28.685 -31.650 14.729 1.00 22.32 225 ALA B C 1
ATOM 3549 O O . ALA B 1 259 ? 28.636 -30.399 14.898 1.00 20.46 225 ALA B O 1
ATOM 3551 N N . GLU B 1 260 ? 29.042 -32.190 13.566 1.00 24.82 226 GLU B N 1
ATOM 3552 C CA . GLU B 1 260 ? 29.497 -31.381 12.389 1.00 23.85 226 GLU B CA 1
ATOM 3553 C C . GLU B 1 260 ? 28.382 -30.415 11.912 1.00 23.80 226 GLU B C 1
ATOM 3554 O O . GLU B 1 260 ? 28.759 -29.281 11.461 1.00 22.20 226 GLU B O 1
ATOM 3560 N N . ASP B 1 261 ? 27.086 -30.760 12.100 1.00 17.85 227 ASP B N 1
ATOM 3561 C CA . ASP B 1 261 ? 25.912 -29.914 11.723 1.00 16.46 227 ASP B CA 1
ATOM 3562 C C . ASP B 1 261 ? 25.972 -28.576 12.490 1.00 16.13 227 ASP B C 1
ATOM 3563 O O . ASP B 1 261 ? 25.539 -27.528 11.940 1.00 13.66 227 ASP B O 1
ATOM 3568 N N . LEU B 1 262 ? 26.589 -28.629 13.675 1.00 14.83 228 LEU B N 1
ATOM 3569 C CA . LEU B 1 262 ? 26.525 -27.558 14.703 1.00 14.53 228 LEU B CA 1
ATOM 3570 C C . LEU B 1 262 ? 27.748 -26.653 14.580 1.00 14.70 228 LEU B C 1
ATOM 3571 O O . LEU B 1 262 ? 27.638 -25.512 15.051 1.00 14.06 228 LEU B O 1
ATOM 3576 N N . THR B 1 263 ? 28.903 -27.152 14.085 1.00 14.43 229 THR B N 1
ATOM 3577 C CA . THR B 1 263 ? 30.191 -26.409 14.228 1.00 14.98 229 THR B CA 1
ATOM 3578 C C . THR B 1 263 ? 30.135 -25.090 13.453 1.00 13.93 229 THR B C 1
ATOM 3579 O O . THR B 1 263 ? 30.812 -24.134 13.865 1.00 16.12 229 THR B O 1
ATOM 3583 N N . GLY B 1 264 ? 29.386 -25.024 12.356 1.00 12.80 230 GLY B N 1
ATOM 3584 C CA . GLY B 1 264 ? 29.227 -23.749 11.623 1.00 13.00 230 GLY B CA 1
ATOM 3585 C C . GLY B 1 264 ? 28.642 -22.685 12.521 1.00 13.37 230 GLY B C 1
ATOM 3586 O O . GLY B 1 264 ? 29.145 -21.529 12.551 1.00 12.77 230 GLY B O 1
ATOM 3587 N N . MET B 1 265 ? 27.518 -23.030 13.189 1.00 11.82 231 MET B N 1
ATOM 3588 C CA . MET B 1 265 ? 26.876 -22.071 14.064 1.00 11.76 231 MET B CA 1
ATOM 3589 C C . MET B 1 265 ? 27.865 -21.738 15.187 1.00 12.13 231 MET B C 1
ATOM 3590 O O . MET B 1 265 ? 27.990 -20.572 15.563 1.00 10.99 231 MET B O 1
ATOM 3595 N N . ALA B 1 266 ? 28.598 -22.711 15.692 1.00 11.82 232 ALA B N 1
ATOM 3596 C CA . ALA B 1 266 ? 29.467 -22.448 16.863 1.00 12.85 232 ALA B CA 1
ATOM 3597 C C . ALA B 1 266 ? 30.508 -21.403 16.467 1.00 12.63 232 ALA B C 1
ATOM 3598 O O . ALA B 1 266 ? 30.834 -20.604 17.294 1.00 12.52 232 ALA B O 1
ATOM 3600 N N . ILE B 1 267 ? 31.056 -21.494 15.248 1.00 14.96 233 ILE B N 1
ATOM 3601 C CA . ILE B 1 267 ? 32.105 -20.559 14.765 1.00 15.31 233 ILE B CA 1
ATOM 3602 C C . ILE B 1 267 ? 31.444 -19.196 14.545 1.00 13.61 233 ILE B C 1
ATOM 3603 O O . ILE B 1 267 ? 31.915 -18.185 15.029 1.00 11.71 233 ILE B O 1
ATOM 3608 N N . PHE B 1 268 ? 30.310 -19.198 13.879 1.00 14.60 234 PHE B N 1
ATOM 3609 C CA . PHE B 1 268 ? 29.648 -17.964 13.446 1.00 14.24 234 PHE B CA 1
ATOM 3610 C C . PHE B 1 268 ? 29.406 -17.062 14.666 1.00 14.64 234 PHE B C 1
ATOM 3611 O O . PHE B 1 268 ? 29.746 -15.845 14.659 1.00 13.20 234 PHE B O 1
ATOM 3619 N N . LEU B 1 269 ? 28.861 -17.645 15.738 1.00 16.33 235 LEU B N 1
ATOM 3620 C CA . LEU B 1 269 ? 28.376 -16.903 16.937 1.00 14.57 235 LEU B CA 1
ATOM 3621 C C . LEU B 1 269 ? 29.585 -16.491 17.774 1.00 16.35 235 LEU B C 1
ATOM 3622 O O . LEU B 1 269 ? 29.396 -15.683 18.713 1.00 15.73 235 LEU B O 1
ATOM 3627 N N . ALA B 1 270 ? 30.762 -17.021 17.430 1.00 15.09 236 ALA B N 1
ATOM 3628 C CA . ALA B 1 270 ? 32.033 -16.640 18.070 1.00 15.19 236 ALA B CA 1
ATOM 3629 C C . ALA B 1 270 ? 32.788 -15.603 17.218 1.00 15.67 236 ALA B C 1
ATOM 3630 O O . ALA B 1 270 ? 33.861 -15.129 17.653 1.00 14.31 236 ALA B O 1
ATOM 3632 N N . SER B 1 271 ? 32.249 -15.283 16.037 1.00 16.23 237 SER B N 1
ATOM 3633 C CA . SER B 1 271 ? 32.951 -14.594 14.931 1.00 16.50 237 SER B CA 1
ATOM 3634 C C . SER B 1 271 ? 32.422 -13.148 14.845 1.00 18.10 237 SER B C 1
ATOM 3635 O O . SER B 1 271 ? 31.364 -12.828 15.492 1.00 16.10 237 SER B O 1
ATOM 3638 N N . ALA B 1 272 ? 33.186 -12.265 14.219 1.00 17.49 238 ALA B N 1
ATOM 3639 C CA . ALA B 1 272 ? 32.847 -10.833 14.022 1.00 17.92 238 ALA B CA 1
ATOM 3640 C C . ALA B 1 272 ? 31.538 -10.716 13.195 1.00 18.41 238 ALA B C 1
ATOM 3641 O O . ALA B 1 272 ? 30.832 -9.698 13.285 1.00 17.69 238 ALA B O 1
ATOM 3643 N N . GLU B 1 273 ? 31.165 -11.746 12.437 1.00 16.93 239 GLU B N 1
ATOM 3644 C CA . GLU B 1 273 ? 29.976 -11.669 11.551 1.00 17.59 239 GLU B CA 1
ATOM 3645 C C . GLU B 1 273 ? 28.688 -11.790 12.369 1.00 14.67 239 GLU B C 1
ATOM 3646 O O . GLU B 1 273 ? 27.599 -11.635 11.796 1.00 13.20 239 GLU B O 1
ATOM 3652 N N . SER B 1 274 ? 28.786 -12.165 13.623 1.00 14.89 240 SER B N 1
ATOM 3653 C CA . SER B 1 274 ? 27.639 -12.190 14.592 1.00 14.54 240 SER B CA 1
ATOM 3654 C C . SER B 1 274 ? 27.712 -11.037 15.629 1.00 13.81 240 SER B C 1
ATOM 3655 O O . SER B 1 274 ? 27.007 -11.102 16.632 1.00 18.59 240 SER B O 1
ATOM 3658 N N . ASP B 1 275 ? 28.395 -9.926 15.380 1.00 16.78 241 ASP B N 1
ATOM 3659 C CA . ASP B 1 275 ? 28.638 -8.879 16.430 1.00 16.50 241 ASP B CA 1
ATOM 3660 C C . ASP B 1 275 ? 27.356 -8.170 16.814 1.00 14.22 241 ASP B C 1
ATOM 3661 O O . ASP B 1 275 ? 27.233 -7.819 17.986 1.00 16.78 241 ASP B O 1
ATOM 3666 N N . TYR B 1 276 ? 26.397 -8.058 15.914 1.00 14.55 242 TYR B N 1
ATOM 3667 C CA . TYR B 1 276 ? 25.072 -7.453 16.237 1.00 14.24 242 TYR B CA 1
ATOM 3668 C C . TYR B 1 276 ? 24.069 -8.466 16.788 1.00 14.21 242 TYR B C 1
ATOM 3669 O O . TYR B 1 276 ? 22.908 -8.062 16.973 1.00 16.70 242 TYR B O 1
ATOM 3678 N N . ILE B 1 277 ? 24.419 -9.750 16.903 1.00 13.62 243 ILE B N 1
ATOM 3679 C CA . ILE B 1 277 ? 23.456 -10.735 17.417 1.00 14.50 243 ILE B CA 1
ATOM 3680 C C . ILE B 1 277 ? 23.551 -10.801 18.938 1.00 12.81 243 ILE B C 1
ATOM 3681 O O . ILE B 1 277 ? 24.667 -11.082 19.468 1.00 13.31 243 ILE B O 1
ATOM 3686 N N . VAL B 1 278 ? 22.397 -10.649 19.613 1.00 11.93 244 VAL B N 1
ATOM 3687 C CA . VAL B 1 278 ? 22.319 -10.437 21.076 1.00 12.67 244 VAL B CA 1
ATOM 3688 C C . VAL B 1 278 ? 21.066 -11.124 21.656 1.00 11.63 244 VAL B C 1
ATOM 3689 O O . VAL B 1 278 ? 19.970 -10.915 21.179 1.00 10.75 244 VAL B O 1
ATOM 3693 N N . SER B 1 279 ? 21.304 -11.983 22.638 1.00 11.87 245 SER B N 1
ATOM 3694 C CA . SER B 1 279 ? 20.278 -12.601 23.502 1.00 11.27 245 SER B CA 1
ATOM 3695 C C . SER B 1 279 ? 19.431 -13.565 22.666 1.00 10.62 245 SER B C 1
ATOM 3696 O O . SER B 1 279 ? 18.164 -13.557 22.872 1.00 9.17 245 SER B O 1
ATOM 3699 N N . GLN B 1 280 ? 20.036 -14.166 21.616 1.00 9.36 246 GLN B N 1
ATOM 3700 C CA . GLN B 1 280 ? 19.266 -15.141 20.783 1.00 9.86 246 GLN B CA 1
ATOM 3701 C C . GLN B 1 280 ? 19.549 -16.600 21.199 1.00 9.59 246 GLN B C 1
ATOM 3702 O O . GLN B 1 280 ? 20.743 -16.905 21.528 1.00 10.84 246 GLN B O 1
ATOM 3708 N N . THR B 1 281 ? 18.575 -17.478 20.982 1.00 9.59 247 THR B N 1
ATOM 3709 C CA . THR B 1 281 ? 18.741 -18.949 20.889 1.00 9.66 247 THR B CA 1
ATOM 3710 C C . THR B 1 281 ? 18.350 -19.345 19.474 1.00 10.55 247 THR B C 1
ATOM 3711 O O . THR B 1 281 ? 17.320 -18.956 19.011 1.00 10.58 247 THR B O 1
ATOM 3715 N N . TYR B 1 282 ? 19.337 -19.890 18.767 1.00 10.73 248 TYR B N 1
ATOM 3716 C CA . TYR B 1 282 ? 19.261 -20.417 17.383 1.00 11.18 248 TYR B CA 1
ATOM 3717 C C . TYR B 1 282 ? 19.203 -21.962 17.444 1.00 11.72 248 TYR B C 1
ATOM 3718 O O . TYR B 1 282 ? 20.257 -22.613 17.746 1.00 10.87 248 TYR B O 1
ATOM 3727 N N . ASN B 1 283 ? 18.038 -22.504 17.050 1.00 10.84 249 ASN B N 1
ATOM 3728 C CA . ASN B 1 283 ? 17.790 -23.929 16.680 1.00 10.19 249 ASN B CA 1
ATOM 3729 C C . ASN B 1 283 ? 18.562 -24.331 15.400 1.00 10.32 249 ASN B C 1
ATOM 3730 O O . ASN B 1 283 ? 18.373 -23.695 14.322 1.00 8.56 249 ASN B O 1
ATOM 3735 N N . VAL B 1 284 ? 19.420 -25.359 15.556 1.00 9.62 250 VAL B N 1
ATOM 3736 C CA . VAL B 1 284 ? 20.233 -26.040 14.515 1.00 9.95 250 VAL B CA 1
ATOM 3737 C C . VAL B 1 284 ? 19.874 -27.499 14.722 1.00 11.22 250 VAL B C 1
ATOM 3738 O O . VAL B 1 284 ? 20.442 -28.165 15.633 1.00 11.30 250 VAL B O 1
ATOM 3742 N N . ASP B 1 285 ? 18.779 -27.904 14.111 1.00 12.85 251 ASP B N 1
ATOM 3743 C CA . ASP B 1 285 ? 18.084 -29.112 14.590 1.00 13.77 251 ASP B CA 1
ATOM 3744 C C . ASP B 1 285 ? 17.390 -29.864 13.451 1.00 13.83 251 ASP B C 1
ATOM 3745 O O . ASP B 1 285 ? 16.486 -30.640 13.804 1.00 15.88 251 ASP B O 1
ATOM 3750 N N . GLY B 1 286 ? 17.676 -29.533 12.191 1.00 12.41 252 GLY B N 1
ATOM 3751 C CA . GLY B 1 286 ? 16.948 -30.043 11.008 1.00 12.81 252 GLY B CA 1
ATOM 3752 C C . GLY B 1 286 ? 15.426 -29.873 11.039 1.00 11.73 252 GLY B C 1
ATOM 3753 O O . GLY B 1 286 ? 14.706 -30.599 10.267 1.00 11.00 252 GLY B O 1
ATOM 3754 N N . GLY B 1 287 ? 14.944 -28.828 11.695 1.00 11.62 253 GLY B N 1
ATOM 3755 C CA . GLY B 1 287 ? 13.499 -28.480 11.703 1.00 12.26 253 GLY B CA 1
ATOM 3756 C C . GLY B 1 287 ? 12.779 -29.142 12.830 1.00 12.28 253 GLY B C 1
ATOM 3757 O O . GLY B 1 287 ? 11.514 -29.061 12.882 1.00 15.74 253 GLY B O 1
ATOM 3758 N N . ASN B 1 288 ? 13.496 -29.738 13.789 1.00 14.07 254 ASN B N 1
ATOM 3759 C CA . ASN B 1 288 ? 12.799 -30.397 14.916 1.00 13.78 254 ASN B CA 1
ATOM 3760 C C . ASN B 1 288 ? 12.032 -29.391 15.726 1.00 14.03 254 ASN B C 1
ATOM 3761 O O . ASN B 1 288 ? 11.031 -29.786 16.348 1.00 13.50 254 ASN B O 1
ATOM 3766 N N . TRP B 1 289 ? 12.516 -28.152 15.814 1.00 14.66 255 TRP B N 1
ATOM 3767 C CA . TRP B 1 289 ? 11.732 -27.133 16.554 1.00 13.47 255 TRP B CA 1
ATOM 3768 C C . TRP B 1 289 ? 11.838 -25.808 15.816 1.00 13.37 255 TRP B C 1
ATOM 3769 O O . TRP B 1 289 ? 12.900 -25.451 15.384 1.00 11.76 255 TRP B O 1
ATOM 3780 N N . MET B 1 290 ? 10.737 -25.110 15.662 1.00 12.59 256 MET B N 1
ATOM 3781 C CA . MET B 1 290 ? 10.808 -23.921 14.768 1.00 12.51 256 MET B CA 1
ATOM 3782 C C . MET B 1 290 ? 10.696 -22.662 15.608 1.00 11.58 256 MET B C 1
ATOM 3783 O O . MET B 1 290 ? 9.637 -22.431 16.291 1.00 9.10 256 MET B O 1
ATOM 3788 N N . SER B 1 291 ? 11.785 -21.930 15.712 1.00 9.55 257 SER B N 1
ATOM 3789 C CA . SER B 1 291 ? 11.723 -20.695 16.553 1.00 9.67 257 SER B CA 1
ATOM 3790 C C . SER B 1 291 ? 12.086 -19.509 15.665 1.00 10.15 257 SER B C 1
ATOM 3791 O O . SER B 1 291 ? 12.273 -19.629 14.408 1.00 10.40 257 SER B O 1
ATOM 3795 N N . LYS C 1 36 ? -26.975 -14.474 33.090 1.00 31.31 2 LYS C N 1
ATOM 3796 C CA . LYS C 1 36 ? -25.731 -14.779 33.795 1.00 30.73 2 LYS C CA 1
ATOM 3797 C C . LYS C 1 36 ? -24.639 -13.841 33.262 1.00 32.31 2 LYS C C 1
ATOM 3798 O O . LYS C 1 36 ? -24.872 -12.633 33.284 1.00 34.64 2 LYS C O 1
ATOM 3804 N N . ARG C 1 37 ? -23.501 -14.348 32.777 1.00 31.81 3 ARG C N 1
ATOM 3805 C CA . ARG C 1 37 ? -22.229 -13.568 32.721 1.00 29.96 3 ARG C CA 1
ATOM 3806 C C . ARG C 1 37 ? -22.211 -12.521 31.598 1.00 29.13 3 ARG C C 1
ATOM 3807 O O . ARG C 1 37 ? -21.317 -11.685 31.640 1.00 24.96 3 ARG C O 1
ATOM 3815 N N . LEU C 1 38 ? -23.129 -12.600 30.615 1.00 30.06 4 LEU C N 1
ATOM 3816 C CA . LEU C 1 38 ? -23.189 -11.754 29.376 1.00 26.43 4 LEU C CA 1
ATOM 3817 C C . LEU C 1 38 ? -24.550 -11.063 29.354 1.00 23.74 4 LEU C C 1
ATOM 3818 O O . LEU C 1 38 ? -24.996 -10.658 28.317 1.00 22.39 4 LEU C O 1
ATOM 3823 N N . GLU C 1 39 ? -25.162 -10.927 30.513 1.00 30.32 5 GLU C N 1
ATOM 3824 C CA . GLU C 1 39 ? -26.534 -10.379 30.676 1.00 30.52 5 GLU C CA 1
ATOM 3825 C C . GLU C 1 39 ? -26.656 -9.043 29.945 1.00 27.25 5 GLU C C 1
ATOM 3826 O O . GLU C 1 39 ? -25.927 -8.124 30.282 1.00 26.53 5 GLU C O 1
ATOM 3832 N N . GLY C 1 40 ? -27.600 -8.920 29.020 1.00 29.33 6 GLY C N 1
ATOM 3833 C CA . GLY C 1 40 ? -27.906 -7.662 28.301 1.00 27.47 6 GLY C CA 1
ATOM 3834 C C . GLY C 1 40 ? -26.856 -7.254 27.258 1.00 29.11 6 GLY C C 1
ATOM 3835 O O . GLY C 1 40 ? -27.019 -6.161 26.674 1.00 30.80 6 GLY C O 1
ATOM 3836 N N . LYS C 1 41 ? -25.795 -8.044 27.028 1.00 26.91 7 LYS C N 1
ATOM 3837 C CA . LYS C 1 41 ? -24.760 -7.719 25.996 1.00 24.20 7 LYS C CA 1
ATOM 3838 C C . LYS C 1 41 ? -25.247 -8.145 24.617 1.00 22.16 7 LYS C C 1
ATOM 3839 O O . LYS C 1 41 ? -25.888 -9.209 24.465 1.00 24.00 7 LYS C O 1
ATOM 3845 N N . SER C 1 42 ? -24.843 -7.367 23.635 1.00 20.92 8 SER C N 1
ATOM 3846 C CA . SER C 1 42 ? -25.115 -7.600 22.209 1.00 20.28 8 SER C CA 1
ATOM 3847 C C . SER C 1 42 ? -23.846 -8.169 21.569 1.00 19.85 8 SER C C 1
ATOM 3848 O O . SER C 1 42 ? -22.781 -7.511 21.682 1.00 20.65 8 SER C O 1
ATOM 3851 N N . ALA C 1 43 ? -23.966 -9.345 20.962 1.00 19.15 9 ALA C N 1
ATOM 3852 C CA . ALA C 1 43 ? -22.862 -10.095 20.325 1.00 18.42 9 ALA C CA 1
ATOM 3853 C C . ALA C 1 43 ? -23.136 -10.204 18.833 1.00 17.78 9 ALA C C 1
ATOM 3854 O O . ALA C 1 43 ? -24.310 -10.291 18.463 1.00 15.98 9 ALA C O 1
ATOM 3856 N N . LEU C 1 44 ? -22.082 -10.158 18.010 1.00 16.80 10 LEU C N 1
ATOM 3857 C CA . LEU C 1 44 ? -22.125 -10.698 16.644 1.00 18.98 10 LEU C CA 1
ATOM 3858 C C . LEU C 1 44 ? -21.060 -11.784 16.496 1.00 20.51 10 LEU C C 1
ATOM 3859 O O . LEU C 1 44 ? -19.866 -11.508 16.909 1.00 17.90 10 LEU C O 1
ATOM 3864 N N . ILE C 1 45 ? -21.436 -12.941 15.933 1.00 17.03 11 ILE C N 1
ATOM 3865 C CA . ILE C 1 45 ? -20.441 -14.017 15.675 1.00 18.54 11 ILE C CA 1
ATOM 3866 C C . ILE C 1 45 ? -20.418 -14.282 14.158 1.00 18.81 11 ILE C C 1
ATOM 3867 O O . ILE C 1 45 ? -21.451 -14.563 13.541 1.00 16.90 11 ILE C O 1
ATOM 3872 N N . THR C 1 46 ? -19.275 -14.101 13.519 1.00 16.26 12 THR C N 1
ATOM 3873 C CA . THR C 1 46 ? -19.174 -14.322 12.075 1.00 14.65 12 THR C CA 1
ATOM 3874 C C . THR C 1 46 ? -19.223 -15.826 11.879 1.00 14.15 12 THR C C 1
ATOM 3875 O O . THR C 1 46 ? -18.731 -16.573 12.755 1.00 13.56 12 THR C O 1
ATOM 3879 N N . GLY C 1 47 ? -19.859 -16.245 10.791 1.00 15.63 13 GLY C N 1
ATOM 3880 C CA . GLY C 1 47 ? -19.887 -17.651 10.367 1.00 17.75 13 GLY C CA 1
ATOM 3881 C C . GLY C 1 47 ? -20.436 -18.554 11.429 1.00 18.74 13 GLY C C 1
ATOM 3882 O O . GLY C 1 47 ? -19.902 -19.627 11.603 1.00 21.94 13 GLY C O 1
ATOM 3883 N N . SER C 1 48 ? -21.522 -18.153 12.072 1.00 21.40 14 SER C N 1
ATOM 3884 C CA . SER C 1 48 ? -22.094 -18.851 13.243 1.00 21.77 14 SER C CA 1
ATOM 3885 C C . SER C 1 48 ? -23.344 -19.669 12.911 1.00 24.00 14 SER C C 1
ATOM 3886 O O . SER C 1 48 ? -23.954 -20.176 13.862 1.00 28.50 14 SER C O 1
ATOM 3889 N N . ALA C 1 49 ? -23.686 -19.898 11.646 1.00 23.45 15 ALA C N 1
ATOM 3890 C CA . ALA C 1 49 ? -24.812 -20.794 11.312 1.00 24.42 15 ALA C CA 1
ATOM 3891 C C . ALA C 1 49 ? -24.461 -22.207 11.777 1.00 27.08 15 ALA C C 1
ATOM 3892 O O . ALA C 1 49 ? -25.345 -22.829 12.383 1.00 25.07 15 ALA C O 1
ATOM 3894 N N . ARG C 1 50 ? -23.211 -22.669 11.579 1.00 24.17 16 ARG C N 1
ATOM 3895 C CA . ARG C 1 50 ? -22.827 -24.054 11.967 1.00 25.74 16 ARG C CA 1
ATOM 3896 C C . ARG C 1 50 ? -21.536 -24.064 12.814 1.00 23.75 16 ARG C C 1
ATOM 3897 O O . ARG C 1 50 ? -20.958 -22.988 13.053 1.00 21.38 16 ARG C O 1
ATOM 3899 N N . GLY C 1 51 ? -21.203 -25.244 13.347 1.00 21.11 17 GLY C N 1
ATOM 3900 C CA . GLY C 1 51 ? -19.957 -25.589 14.045 1.00 22.91 17 GLY C CA 1
ATOM 3901 C C . GLY C 1 51 ? -19.673 -24.736 15.279 1.00 21.62 17 GLY C C 1
ATOM 3902 O O . GLY C 1 51 ? -20.613 -24.460 16.074 1.00 18.85 17 GLY C O 1
ATOM 3903 N N . ILE C 1 52 ? -18.406 -24.333 15.449 1.00 17.77 18 ILE C N 1
ATOM 3904 C CA . ILE C 1 52 ? -17.914 -23.700 16.711 1.00 19.50 18 ILE C CA 1
ATOM 3905 C C . ILE C 1 52 ? -18.665 -22.385 16.943 1.00 17.73 18 ILE C C 1
ATOM 3906 O O . ILE C 1 52 ? -19.050 -22.130 18.117 1.00 18.55 18 ILE C O 1
ATOM 3911 N N . GLY C 1 53 ? -18.782 -21.567 15.891 1.00 19.68 19 GLY C N 1
ATOM 3912 C CA . GLY C 1 53 ? -19.478 -20.264 15.917 1.00 20.20 19 GLY C CA 1
ATOM 3913 C C . GLY C 1 53 ? -20.906 -20.456 16.440 1.00 18.90 19 GLY C C 1
ATOM 3914 O O . GLY C 1 53 ? -21.332 -19.703 17.323 1.00 19.19 19 GLY C O 1
ATOM 3915 N N . ARG C 1 54 ? -21.553 -21.534 16.031 1.00 19.83 20 ARG C N 1
ATOM 3916 C CA . ARG C 1 54 ? -22.969 -21.796 16.386 1.00 21.29 20 ARG C CA 1
ATOM 3917 C C . ARG C 1 54 ? -23.062 -22.221 17.853 1.00 21.46 20 ARG C C 1
ATOM 3918 O O . ARG C 1 54 ? -23.980 -21.764 18.534 1.00 23.59 20 ARG C O 1
ATOM 3926 N N . ALA C 1 55 ? -22.143 -23.055 18.323 1.00 22.11 21 ALA C N 1
ATOM 3927 C CA . ALA C 1 55 ? -22.035 -23.443 19.734 1.00 19.80 21 ALA C CA 1
ATOM 3928 C C . ALA C 1 55 ? -21.800 -22.175 20.560 1.00 21.97 21 ALA C C 1
ATOM 3929 O O . ALA C 1 55 ? -22.469 -22.036 21.646 1.00 21.81 21 ALA C O 1
ATOM 3931 N N . PHE C 1 56 ? -20.954 -21.258 20.075 1.00 17.37 22 PHE C N 1
ATOM 3932 C CA . PHE C 1 56 ? -20.694 -19.994 20.807 1.00 18.07 22 PHE C CA 1
ATOM 3933 C C . PHE C 1 56 ? -21.988 -19.164 20.945 1.00 17.60 22 PHE C C 1
ATOM 3934 O O . PHE C 1 56 ? -22.215 -18.601 22.009 1.00 16.05 22 PHE C O 1
ATOM 3942 N N . ALA C 1 57 ? -22.727 -19.002 19.848 1.00 19.18 23 ALA C N 1
ATOM 3943 C CA . ALA C 1 57 ? -24.034 -18.318 19.769 1.00 20.91 23 ALA C CA 1
ATOM 3944 C C . ALA C 1 57 ? -24.966 -18.827 20.876 1.00 21.52 23 ALA C C 1
ATOM 3945 O O . ALA C 1 57 ? -25.433 -17.984 21.681 1.00 19.27 23 ALA C O 1
ATOM 3947 N N . GLU C 1 58 ? -25.171 -20.150 20.923 1.00 24.01 24 GLU C N 1
ATOM 3948 C CA . GLU C 1 58 ? -26.070 -20.836 21.894 1.00 23.88 24 GLU C CA 1
ATOM 3949 C C . GLU C 1 58 ? -25.564 -20.593 23.312 1.00 22.46 24 GLU C C 1
ATOM 3950 O O . GLU C 1 58 ? -26.363 -20.280 24.173 1.00 17.05 24 GLU C O 1
ATOM 3956 N N . ALA C 1 59 ? -24.244 -20.718 23.537 1.00 18.93 25 ALA C N 1
ATOM 3957 C CA . ALA C 1 59 ? -23.641 -20.523 24.873 1.00 19.90 25 ALA C CA 1
ATOM 3958 C C . ALA C 1 59 ? -23.746 -19.045 25.251 1.00 19.34 25 ALA C C 1
ATOM 3959 O O . ALA C 1 59 ? -23.965 -18.783 26.426 1.00 26.87 25 ALA C O 1
ATOM 3961 N N . TYR C 1 60 ? -23.643 -18.105 24.313 1.00 19.50 26 TYR C N 1
ATOM 3962 C CA . TYR C 1 60 ? -23.810 -16.656 24.651 1.00 19.39 26 TYR C CA 1
ATOM 3963 C C . TYR C 1 60 ? -25.310 -16.386 24.986 1.00 20.16 26 TYR C C 1
ATOM 3964 O O . TYR C 1 60 ? -25.639 -15.632 25.893 1.00 20.72 26 TYR C O 1
ATOM 3973 N N . VAL C 1 61 ? -26.243 -16.970 24.253 1.00 21.54 27 VAL C N 1
ATOM 3974 C CA . VAL C 1 61 ? -27.682 -16.734 24.540 1.00 23.23 27 VAL C CA 1
ATOM 3975 C C . VAL C 1 61 ? -28.019 -17.295 25.936 1.00 27.02 27 VAL C C 1
ATOM 3976 O O . VAL C 1 61 ? -28.848 -16.647 26.641 1.00 23.25 27 VAL C O 1
ATOM 3980 N N . ARG C 1 62 ? -27.433 -18.450 26.304 1.00 28.29 28 ARG C N 1
ATOM 3981 C CA . ARG C 1 62 ? -27.623 -19.089 27.633 1.00 32.41 28 ARG C CA 1
ATOM 3982 C C . ARG C 1 62 ? -27.070 -18.157 28.725 1.00 28.12 28 ARG C C 1
ATOM 3983 O O . ARG C 1 62 ? -27.565 -18.240 29.832 1.00 25.20 28 ARG C O 1
ATOM 3991 N N . GLU C 1 63 ? -26.071 -17.328 28.435 1.00 24.24 29 GLU C N 1
ATOM 3992 C CA . GLU C 1 63 ? -25.415 -16.443 29.438 1.00 24.42 29 GLU C CA 1
ATOM 3993 C C . GLU C 1 63 ? -26.031 -15.044 29.396 1.00 22.73 29 GLU C C 1
ATOM 3994 O O . GLU C 1 63 ? -25.480 -14.130 30.075 1.00 18.56 29 GLU C O 1
ATOM 4000 N N . GLY C 1 64 ? -27.145 -14.881 28.657 1.00 23.62 30 GLY C N 1
ATOM 4001 C CA . GLY C 1 64 ? -27.989 -13.685 28.766 1.00 20.91 30 GLY C CA 1
ATOM 4002 C C . GLY C 1 64 ? -27.698 -12.711 27.656 1.00 22.32 30 GLY C C 1
ATOM 4003 O O . GLY C 1 64 ? -28.287 -11.577 27.693 1.00 20.76 30 GLY C O 1
ATOM 4004 N N . ALA C 1 65 ? -26.895 -13.119 26.666 1.00 20.30 31 ALA C N 1
ATOM 4005 C CA . ALA C 1 65 ? -26.590 -12.283 25.474 1.00 20.92 31 ALA C CA 1
ATOM 4006 C C . ALA C 1 65 ? -27.703 -12.348 24.405 1.00 21.95 31 ALA C C 1
ATOM 4007 O O . ALA C 1 65 ? -28.372 -13.431 24.195 1.00 20.92 31 ALA C O 1
ATOM 4009 N N . THR C 1 66 ? -27.857 -11.234 23.693 1.00 20.34 32 THR C N 1
ATOM 4010 C CA . THR C 1 66 ? -28.467 -11.195 22.346 1.00 21.50 32 THR C CA 1
ATOM 4011 C C . THR C 1 66 ? -27.337 -11.495 21.367 1.00 21.13 32 THR C C 1
ATOM 4012 O O . THR C 1 66 ? -26.283 -10.884 21.568 1.00 22.11 32 THR C O 1
ATOM 4016 N N . VAL C 1 67 ? -27.562 -12.339 20.356 1.00 19.96 33 VAL C N 1
ATOM 4017 C CA . VAL C 1 67 ? -26.522 -12.769 19.385 1.00 20.92 33 VAL C CA 1
ATOM 4018 C C . VAL C 1 67 ? -27.007 -12.640 17.951 1.00 21.79 33 VAL C C 1
ATOM 4019 O O . VAL C 1 67 ? -28.008 -13.249 17.577 1.00 24.44 33 VAL C O 1
ATOM 4023 N N . ALA C 1 68 ? -26.314 -11.854 17.165 1.00 20.25 34 ALA C N 1
ATOM 4024 C CA . ALA C 1 68 ? -26.410 -11.926 15.698 1.00 21.25 34 ALA C CA 1
ATOM 4025 C C . ALA C 1 68 ? -25.672 -13.193 15.230 1.00 23.10 34 ALA C C 1
ATOM 4026 O O . ALA C 1 68 ? -24.406 -13.219 15.373 1.00 27.46 34 ALA C O 1
ATOM 4028 N N . ILE C 1 69 ? -26.429 -14.152 14.673 1.00 19.99 35 ILE C N 1
ATOM 4029 C CA . ILE C 1 69 ? -25.943 -15.341 13.917 1.00 23.44 35 ILE C CA 1
ATOM 4030 C C . ILE C 1 69 ? -25.650 -14.839 12.507 1.00 23.31 35 ILE C C 1
ATOM 4031 O O . ILE C 1 69 ? -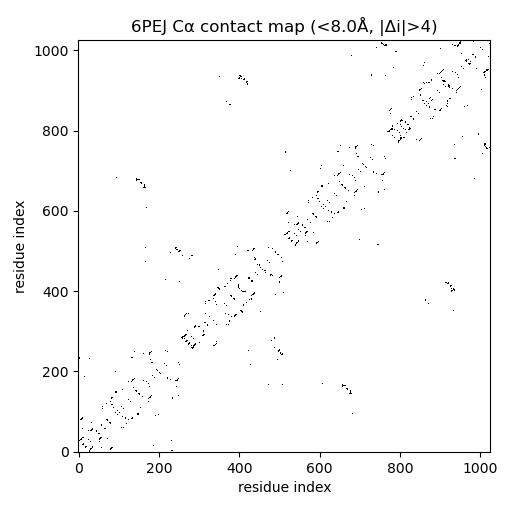26.542 -14.838 11.670 1.00 19.24 35 ILE C O 1
ATOM 4036 N N . ALA C 1 70 ? -24.425 -14.374 12.284 1.00 23.68 36 ALA C N 1
ATOM 4037 C CA . ALA C 1 70 ? -24.004 -13.793 10.998 1.00 23.61 36 ALA C CA 1
ATOM 4038 C C . ALA C 1 70 ? -23.380 -14.909 10.175 1.00 25.23 36 ALA C C 1
ATOM 4039 O O . ALA C 1 70 ? -22.485 -15.624 10.670 1.00 26.18 36 ALA C O 1
ATOM 4041 N N . ASP C 1 71 ? -23.833 -15.059 8.942 1.00 23.78 37 ASP C N 1
ATOM 4042 C CA . ASP C 1 71 ? -23.354 -16.159 8.083 1.00 24.94 37 ASP C CA 1
ATOM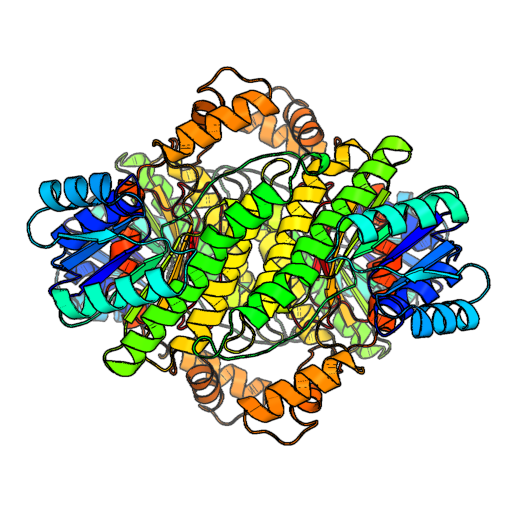 4043 C C . ASP C 1 71 ? -23.655 -15.772 6.649 1.00 25.67 37 ASP C C 1
ATOM 4044 O O . ASP C 1 71 ? -24.658 -15.066 6.425 1.00 22.85 37 ASP C O 1
ATOM 4049 N N . ILE C 1 72 ? -22.794 -16.180 5.724 1.00 26.48 38 ILE C N 1
ATOM 4050 C CA . ILE C 1 72 ? -23.089 -15.959 4.291 1.00 30.63 38 ILE C CA 1
ATOM 4051 C C . ILE C 1 72 ? -24.382 -16.718 3.962 1.00 31.12 38 ILE C C 1
ATOM 4052 O O . ILE C 1 72 ? -25.134 -16.218 3.138 1.00 34.79 38 ILE C O 1
ATOM 4057 N N . ASP C 1 73 ? -24.640 -17.874 4.595 1.00 32.95 39 ASP C N 1
ATOM 4058 C CA . ASP C 1 73 ? -25.832 -18.714 4.320 1.00 32.48 39 ASP C CA 1
ATOM 4059 C C . ASP C 1 73 ? -26.969 -18.306 5.275 1.00 33.78 39 ASP C C 1
ATOM 4060 O O . ASP C 1 73 ? -27.029 -18.822 6.429 1.00 34.35 39 ASP C O 1
ATOM 4065 N N . ILE C 1 74 ? -27.837 -17.416 4.796 1.00 30.48 40 ILE C N 1
ATOM 4066 C CA . ILE C 1 74 ? -28.926 -16.783 5.591 1.00 33.02 40 ILE C CA 1
ATOM 4067 C C . ILE C 1 74 ? -29.972 -17.841 5.977 1.00 32.38 40 ILE C C 1
ATOM 4068 O O . ILE C 1 74 ? -30.597 -17.693 7.050 1.00 32.10 40 ILE C O 1
ATOM 4073 N N . GLU C 1 75 ? -30.176 -18.845 5.124 1.00 33.35 41 GLU C N 1
ATOM 4074 C CA . GLU C 1 75 ? -31.129 -19.943 5.385 1.00 35.74 41 GLU C CA 1
ATOM 4075 C C . GLU C 1 75 ? -30.602 -20.750 6.586 1.00 31.44 41 GLU C C 1
ATOM 4076 O O . GLU C 1 75 ? -31.386 -21.011 7.484 1.00 21.82 41 GLU C O 1
ATOM 4082 N N . ARG C 1 76 ? -29.321 -21.139 6.602 1.00 31.34 42 ARG C N 1
ATOM 4083 C CA . ARG C 1 76 ? -28.718 -21.851 7.760 1.00 31.26 42 ARG C CA 1
ATOM 4084 C C . ARG C 1 76 ? -28.751 -20.956 8.999 1.00 27.25 42 ARG C C 1
ATOM 4085 O O . ARG C 1 76 ? -29.015 -21.483 10.065 1.00 33.30 42 ARG C O 1
ATOM 4093 N N . ALA C 1 77 ? -28.489 -19.646 8.874 1.00 28.86 43 ALA C N 1
ATOM 4094 C CA . ALA C 1 77 ? -28.503 -18.702 10.021 1.00 26.39 43 ALA C CA 1
ATOM 4095 C C . ALA C 1 77 ? -29.920 -18.632 10.598 1.00 27.01 43 ALA C C 1
ATOM 4096 O O . ALA C 1 77 ? -30.045 -18.586 11.823 1.00 27.80 43 ALA C O 1
ATOM 4098 N N . ARG C 1 78 ? -30.937 -18.582 9.732 1.00 27.39 44 ARG C N 1
ATOM 4099 C CA . ARG C 1 78 ? -32.347 -18.448 10.166 1.00 29.23 44 ARG C CA 1
ATOM 4100 C C . ARG C 1 78 ? -32.715 -19.659 11.005 1.00 29.02 44 ARG C C 1
ATOM 4101 O O . ARG C 1 78 ? -33.394 -19.459 12.052 1.00 32.57 44 ARG C O 1
ATOM 4109 N N . GLN C 1 79 ? -32.251 -20.841 10.586 1.00 29.15 45 GLN C N 1
ATOM 4110 C CA . GLN C 1 79 ? -32.557 -22.122 11.252 1.00 31.37 45 GLN C CA 1
ATOM 4111 C C . GLN C 1 79 ? -31.880 -22.087 12.608 1.00 28.72 45 GLN C C 1
ATOM 4112 O O . GLN C 1 79 ? -32.546 -22.415 13.593 1.00 26.83 45 GLN C O 1
ATOM 4118 N N . ALA C 1 80 ? -30.605 -21.691 12.643 1.00 24.67 46 ALA C N 1
ATOM 4119 C CA . ALA C 1 80 ? -29.820 -21.668 13.893 1.00 25.10 46 ALA C CA 1
ATOM 4120 C C . ALA C 1 80 ? -30.495 -20.683 14.845 1.00 26.60 46 ALA C C 1
ATOM 4121 O O . ALA C 1 80 ? -30.659 -21.029 16.040 1.00 25.81 46 ALA C O 1
ATOM 4123 N N . ALA C 1 81 ? -30.851 -19.485 14.349 1.00 27.72 47 ALA C N 1
ATOM 4124 C CA . ALA C 1 81 ? -31.516 -18.424 15.139 1.00 28.77 47 ALA C CA 1
ATOM 4125 C C . ALA C 1 81 ? -32.801 -18.983 15.777 1.00 28.76 47 ALA C C 1
ATOM 4126 O O . ALA C 1 81 ? -32.955 -18.844 16.999 1.00 26.42 47 ALA C O 1
ATOM 4128 N N . ALA C 1 82 ? -33.687 -19.585 14.972 1.00 27.53 48 ALA C N 1
ATOM 4129 C CA . ALA C 1 82 ? -34.978 -20.186 15.419 1.00 27.98 48 ALA C CA 1
ATOM 4130 C C . ALA C 1 82 ? -34.744 -21.280 16.479 1.00 28.51 48 ALA C C 1
ATOM 4131 O O . ALA C 1 82 ? -35.521 -21.386 17.452 1.00 25.64 48 ALA C O 1
ATOM 4133 N N . GLU C 1 83 ? -33.693 -22.077 16.303 1.00 26.27 49 GLU C N 1
ATOM 4134 C CA . GLU C 1 83 ? -33.379 -23.219 17.204 1.00 25.85 49 GLU C CA 1
ATOM 4135 C C . GLU C 1 83 ? -32.887 -22.670 18.534 1.00 25.72 49 GLU C C 1
ATOM 4136 O O . GLU C 1 83 ? -33.281 -23.249 19.597 1.00 29.24 49 GLU C O 1
ATOM 4142 N N . ILE C 1 84 ? -32.108 -21.581 18.501 1.00 27.92 50 ILE C N 1
ATOM 4143 C CA . ILE C 1 84 ? -31.430 -21.032 19.722 1.00 25.61 50 ILE C CA 1
ATOM 4144 C C . ILE C 1 84 ? -32.468 -20.257 20.548 1.00 24.43 50 ILE C C 1
ATOM 4145 O O . ILE C 1 84 ? -32.372 -20.279 21.767 1.00 24.82 50 ILE C O 1
ATOM 4150 N N . GLY C 1 85 ? -33.419 -19.588 19.910 1.00 26.06 51 GLY C N 1
ATOM 4151 C CA . GLY C 1 85 ? -34.514 -18.885 20.612 1.00 23.83 51 GLY C CA 1
ATOM 4152 C C . GLY C 1 85 ? -34.464 -17.379 20.367 1.00 23.21 51 GLY C C 1
ATOM 4153 O O . GLY C 1 85 ? -33.619 -16.858 19.616 1.00 22.98 51 GLY C O 1
ATOM 4154 N N . PRO C 1 86 ? -35.458 -16.656 20.910 1.00 19.53 52 PRO C N 1
ATOM 4155 C CA . PRO C 1 86 ? -35.709 -15.263 20.552 1.00 20.86 52 PRO C CA 1
ATOM 4156 C C . PRO C 1 86 ? -34.497 -14.323 20.649 1.00 21.17 52 PRO C C 1
ATOM 4157 O O . PRO C 1 86 ? -34.466 -13.334 19.918 1.00 23.66 52 PRO C O 1
ATOM 4161 N N . ALA C 1 87 ? -33.556 -14.626 21.546 1.00 21.46 53 ALA C N 1
ATOM 4162 C CA . ALA C 1 87 ? -32.361 -13.793 21.811 1.00 22.73 53 ALA C CA 1
ATOM 4163 C C . ALA C 1 87 ? -31.385 -13.861 20.626 1.00 21.43 53 ALA C C 1
ATOM 4164 O O . ALA C 1 87 ? -30.493 -12.999 20.538 1.00 25.26 53 ALA C O 1
ATOM 4166 N N . ALA C 1 88 ? -31.518 -14.865 19.772 1.00 21.61 54 ALA C N 1
ATOM 4167 C CA . ALA C 1 88 ? -30.662 -15.115 18.584 1.00 20.51 54 ALA C CA 1
ATOM 4168 C C . ALA C 1 88 ? -31.369 -14.650 17.309 1.00 21.47 54 ALA C C 1
ATOM 4169 O O . ALA C 1 88 ? -32.568 -14.990 17.124 1.00 20.93 54 ALA C O 1
ATOM 4171 N N . TYR C 1 89 ? -30.692 -13.901 16.448 1.00 20.21 55 TYR C N 1
ATOM 4172 C CA . TYR C 1 89 ? -31.294 -13.425 15.175 1.00 23.23 55 TYR C CA 1
ATOM 4173 C C . TYR C 1 89 ? -30.247 -13.538 14.070 1.00 22.58 55 TYR C C 1
ATOM 4174 O O . TYR C 1 89 ? -29.030 -13.467 14.362 1.00 20.94 55 TYR C O 1
ATOM 4183 N N . ALA C 1 90 ? -30.726 -13.785 12.861 1.00 22.79 56 ALA C N 1
ATOM 4184 C CA . ALA C 1 90 ? -29.927 -14.139 11.682 1.00 25.12 56 ALA C CA 1
ATOM 4185 C C . ALA C 1 90 ? -29.553 -12.851 10.977 1.00 24.62 56 ALA C C 1
ATOM 4186 O O . ALA C 1 90 ? -30.345 -11.937 11.013 1.00 23.67 56 ALA C O 1
ATOM 4188 N N . VAL C 1 91 ? -28.329 -12.773 10.449 1.00 26.31 57 VAL C N 1
ATOM 4189 C CA . VAL C 1 91 ? -27.817 -11.603 9.683 1.00 25.77 57 VAL C CA 1
ATOM 4190 C C . VAL C 1 91 ? -26.988 -12.168 8.514 1.00 26.97 57 VAL C C 1
ATOM 4191 O O . VAL C 1 91 ? -25.963 -12.845 8.767 1.00 24.99 57 VAL C O 1
ATOM 4195 N N . GLN C 1 92 ? -27.425 -11.960 7.272 1.00 24.45 58 GLN C N 1
ATOM 4196 C CA . GLN C 1 92 ? -26.638 -12.330 6.065 1.00 27.28 58 GLN C CA 1
ATOM 4197 C C . GLN C 1 92 ? -25.348 -11.486 6.031 1.00 21.71 58 GLN C C 1
ATOM 4198 O O . GLN C 1 92 ? -25.390 -10.283 6.203 1.00 22.82 58 GLN C O 1
ATOM 4204 N N . MET C 1 93 ? -24.210 -12.117 5.829 1.00 21.55 59 MET C N 1
ATOM 4205 C CA . MET C 1 93 ? -22.919 -11.419 6.003 1.00 21.68 59 MET C CA 1
ATOM 4206 C C . MET C 1 93 ? -21.827 -12.139 5.214 1.00 20.23 59 MET C C 1
ATOM 4207 O O . MET C 1 93 ? -21.673 -13.354 5.363 1.00 24.33 59 MET C O 1
ATOM 4212 N N . ASP C 1 94 ? -21.152 -11.393 4.358 1.00 19.50 60 ASP C N 1
ATOM 4213 C CA . ASP C 1 94 ? -19.956 -11.846 3.595 1.00 18.63 60 ASP C CA 1
ATOM 4214 C C . ASP C 1 94 ? -18.760 -11.057 4.136 1.00 18.24 60 ASP C C 1
ATOM 4215 O O . ASP C 1 94 ? -18.621 -9.828 3.836 1.00 18.77 60 ASP C O 1
ATOM 4220 N N . VAL C 1 95 ? -18.011 -11.655 5.055 1.00 17.42 61 VAL C N 1
ATOM 4221 C CA . VAL C 1 95 ? -16.937 -10.914 5.770 1.00 17.32 61 VAL C CA 1
ATOM 4222 C C . VAL C 1 95 ? -15.852 -10.487 4.758 1.00 16.74 61 VAL C C 1
ATOM 4223 O O . VAL C 1 95 ? -15.020 -9.666 5.122 1.00 16.56 61 VAL C O 1
ATOM 4227 N N . THR C 1 96 ? -15.874 -10.983 3.524 1.00 17.75 62 THR C N 1
ATOM 4228 C CA . THR C 1 96 ? -14.908 -10.554 2.458 1.00 17.68 62 THR C CA 1
ATOM 4229 C C . THR C 1 96 ? -15.342 -9.242 1.800 1.00 20.23 62 THR C C 1
ATOM 4230 O O . THR C 1 96 ? -14.515 -8.676 1.064 1.00 18.64 62 THR C O 1
ATOM 4234 N N . ARG C 1 97 ? -16.576 -8.775 2.061 1.00 20.16 63 ARG C N 1
ATOM 4235 C CA . ARG C 1 97 ? -17.145 -7.557 1.419 1.00 22.60 63 ARG C CA 1
ATOM 4236 C C . ARG C 1 97 ? -17.422 -6.441 2.438 1.00 21.57 63 ARG C C 1
ATOM 4237 O O . ARG C 1 97 ? -18.223 -6.661 3.386 1.00 23.98 63 ARG C O 1
ATOM 4245 N N . GLN C 1 98 ? -16.807 -5.273 2.228 1.00 22.17 64 GLN C N 1
ATOM 4246 C CA . GLN C 1 98 ? -16.901 -4.106 3.147 1.00 20.30 64 GLN C CA 1
ATOM 4247 C C . GLN C 1 98 ? -18.359 -3.710 3.343 1.00 21.41 64 GLN C C 1
ATOM 4248 O O . GLN C 1 98 ? -18.732 -3.459 4.485 1.00 20.02 64 GLN C O 1
ATOM 4254 N N . ASP C 1 99 ? -19.131 -3.588 2.252 1.00 23.15 65 ASP C N 1
ATOM 4255 C CA . ASP C 1 99 ? -20.562 -3.171 2.350 1.00 24.20 65 ASP C CA 1
ATOM 4256 C C . ASP C 1 99 ? -21.324 -4.174 3.214 1.00 21.92 65 ASP C C 1
ATOM 4257 O O . ASP C 1 99 ? -22.188 -3.742 3.997 1.00 26.19 65 ASP C O 1
ATOM 4262 N N . SER C 1 100 ? -21.066 -5.476 3.037 1.00 18.74 66 SER C N 1
ATOM 4263 C CA . SER C 1 100 ? -21.724 -6.554 3.811 1.00 19.77 66 SER C CA 1
ATOM 4264 C C . SER C 1 100 ? -21.351 -6.419 5.296 1.00 20.91 66 SER C C 1
ATOM 4265 O O . SER C 1 100 ? -22.255 -6.486 6.181 1.00 19.87 66 SER C O 1
ATOM 4268 N N . ILE C 1 101 ? -20.070 -6.163 5.558 1.00 19.16 67 ILE C N 1
ATOM 4269 C CA . ILE C 1 101 ? -19.545 -6.004 6.938 1.00 19.88 67 ILE C CA 1
ATOM 4270 C C . ILE C 1 101 ? -20.322 -4.870 7.604 1.00 19.29 67 ILE C C 1
ATOM 4271 O O . ILE C 1 101 ? -20.899 -5.114 8.664 1.00 18.42 67 ILE C O 1
ATOM 4276 N N . ASP C 1 102 ? -20.349 -3.689 6.981 1.00 20.61 68 ASP C N 1
ATOM 4277 C CA . ASP C 1 102 ? -20.943 -2.455 7.555 1.00 22.38 68 ASP C CA 1
ATOM 4278 C C . ASP C 1 102 ? -22.464 -2.643 7.760 1.00 24.19 68 ASP C C 1
ATOM 4279 O O . ASP C 1 102 ? -22.987 -2.137 8.782 1.00 23.85 68 ASP C O 1
ATOM 4284 N N . ALA C 1 103 ? -23.142 -3.314 6.820 1.00 26.56 69 ALA C N 1
ATOM 4285 C CA . ALA C 1 103 ? -24.611 -3.552 6.875 1.00 29.73 69 ALA C CA 1
ATOM 4286 C C . ALA C 1 103 ? -24.902 -4.502 8.041 1.00 30.57 69 ALA C C 1
ATOM 4287 O O . ALA C 1 103 ? -25.975 -4.366 8.705 1.00 34.10 69 ALA C O 1
ATOM 4289 N N . ALA C 1 104 ? -23.992 -5.447 8.284 1.00 28.21 70 ALA C N 1
ATOM 4290 C CA . ALA C 1 104 ? -24.125 -6.434 9.371 1.00 25.86 70 ALA C CA 1
ATOM 4291 C C . ALA C 1 104 ? -23.956 -5.725 10.709 1.00 23.88 70 ALA C C 1
ATOM 4292 O O . ALA C 1 104 ? -24.725 -6.014 11.625 1.00 20.92 70 ALA C O 1
ATOM 4294 N N . ILE C 1 105 ? -22.962 -4.848 10.833 1.00 24.70 71 ILE C N 1
ATOM 4295 C CA . ILE C 1 105 ? -22.775 -4.035 12.073 1.00 22.83 71 ILE C CA 1
ATOM 4296 C C . ILE C 1 105 ? -24.060 -3.219 12.325 1.00 23.45 71 ILE C C 1
ATOM 4297 O O . ILE C 1 105 ? -24.598 -3.269 13.479 1.00 22.06 71 ILE C O 1
ATOM 4302 N N . ALA C 1 106 ? -24.537 -2.533 11.290 1.00 26.02 72 ALA C N 1
ATOM 4303 C CA . ALA C 1 106 ? -25.775 -1.703 11.294 1.00 29.63 72 ALA C CA 1
ATOM 4304 C C . ALA C 1 106 ? -27.005 -2.552 11.662 1.00 26.03 72 ALA C C 1
ATOM 4305 O O . ALA C 1 106 ? -27.822 -2.095 12.484 1.00 29.30 72 ALA C O 1
ATOM 4307 N N . ALA C 1 107 ? -27.135 -3.773 11.145 1.00 27.36 73 ALA C N 1
ATOM 4308 C CA . ALA C 1 107 ? -28.246 -4.684 11.525 1.00 26.91 73 ALA C CA 1
ATOM 4309 C C . ALA C 1 107 ? -28.163 -5.027 13.025 1.00 28.12 73 ALA C C 1
ATOM 4310 O O . ALA C 1 107 ? -29.218 -5.120 13.722 1.00 20.66 73 ALA C O 1
ATOM 4312 N N . THR C 1 108 ? -26.947 -5.211 13.545 1.00 26.53 74 THR C N 1
ATOM 4313 C CA . THR C 1 108 ? -26.727 -5.470 14.991 1.00 28.19 74 THR C CA 1
ATOM 4314 C C . THR C 1 108 ? -27.196 -4.283 15.833 1.00 25.68 74 THR C C 1
ATOM 4315 O O . THR C 1 108 ? -27.909 -4.499 16.804 1.00 24.15 74 THR C O 1
ATOM 4319 N N . VAL C 1 109 ? -26.799 -3.070 15.462 1.00 26.46 75 VAL C N 1
ATOM 4320 C CA . VAL C 1 109 ? -27.201 -1.814 16.157 1.00 28.63 75 VAL C CA 1
ATOM 4321 C C . VAL C 1 109 ? -28.719 -1.650 16.043 1.00 32.32 75 VAL C C 1
ATOM 4322 O O . VAL C 1 109 ? -29.347 -1.331 17.053 1.00 34.46 75 VAL C O 1
ATOM 4326 N N . GLU C 1 110 ? -29.293 -1.897 14.870 1.00 31.54 76 GLU C N 1
ATOM 4327 C CA . GLU C 1 110 ? -30.747 -1.736 14.667 1.00 32.67 76 GLU C CA 1
ATOM 4328 C C . GLU C 1 110 ? -31.432 -2.727 15.600 1.00 33.92 76 GLU C C 1
ATOM 4329 O O . GLU C 1 110 ? -32.241 -2.263 16.451 1.00 34.04 76 GLU C O 1
ATOM 4335 N N . HIS C 1 111 ? -31.091 -4.019 15.486 1.00 28.79 77 HIS C N 1
ATOM 4336 C CA . HIS C 1 111 ? -31.736 -5.125 16.230 1.00 28.30 77 HIS C CA 1
ATOM 4337 C C . HIS C 1 111 ? -31.456 -5.089 17.737 1.00 28.10 77 HIS C C 1
ATOM 4338 O O . HIS C 1 111 ? -32.423 -5.221 18.491 1.00 30.29 77 HIS C O 1
ATOM 4345 N N . ALA C 1 112 ? -30.214 -4.923 18.187 1.00 25.65 78 ALA C N 1
ATOM 4346 C CA . ALA C 1 112 ? -29.867 -5.034 19.615 1.00 26.15 78 ALA C CA 1
ATOM 4347 C C . ALA C 1 112 ? -29.622 -3.660 20.244 1.00 24.15 78 ALA C C 1
ATOM 4348 O O . ALA C 1 112 ? -29.478 -3.627 21.462 1.00 24.90 78 ALA C O 1
ATOM 4350 N N . GLY C 1 113 ? -29.478 -2.590 19.465 1.00 23.22 79 GLY C N 1
ATOM 4351 C CA . GLY C 1 113 ? -29.253 -1.230 20.007 1.00 23.32 79 GLY C CA 1
ATOM 4352 C C . GLY C 1 113 ? -27.781 -0.849 20.045 1.00 25.96 79 GLY C C 1
ATOM 4353 O O . GLY C 1 113 ? -27.481 0.361 20.150 1.00 23.82 79 GLY C O 1
ATOM 4354 N N . GLY C 1 114 ? -26.886 -1.835 19.969 1.00 25.60 80 GLY C N 1
ATOM 4355 C CA . GLY C 1 114 ? -25.427 -1.599 19.976 1.00 26.35 80 GLY C CA 1
ATOM 4356 C C . GLY C 1 114 ? -24.680 -2.901 19.773 1.00 24.41 80 GLY C C 1
ATOM 4357 O O . GLY C 1 114 ? -25.352 -3.912 19.560 1.00 25.36 80 GLY C O 1
ATOM 4358 N N . LEU C 1 115 ? -23.348 -2.875 19.758 1.00 22.73 81 LEU C N 1
ATOM 4359 C CA . LEU C 1 115 ? -22.525 -4.101 19.654 1.00 24.04 81 LEU C CA 1
ATOM 4360 C C . LEU C 1 115 ? -21.522 -4.100 20.813 1.00 23.01 81 LEU C C 1
ATOM 4361 O O . LEU C 1 115 ? -20.715 -3.122 20.864 1.00 21.73 81 LEU C O 1
ATOM 4366 N N . ASP C 1 116 ? -21.541 -5.140 21.655 1.00 18.71 82 ASP C N 1
ATOM 4367 C CA . ASP C 1 116 ? -20.613 -5.229 22.808 1.00 19.85 82 ASP C CA 1
ATOM 4368 C C . ASP C 1 116 ? -19.544 -6.314 22.601 1.00 18.98 82 ASP C C 1
ATOM 4369 O O . ASP C 1 116 ? -18.419 -6.181 23.224 1.00 15.49 82 ASP C O 1
ATOM 4374 N N . ILE C 1 117 ? -19.855 -7.382 21.846 1.00 18.96 83 ILE C N 1
ATOM 4375 C CA . ILE C 1 117 ? -18.943 -8.572 21.737 1.00 19.15 83 ILE C CA 1
ATOM 4376 C C . ILE C 1 117 ? -18.882 -8.971 20.276 1.00 18.14 83 ILE C C 1
ATOM 4377 O O . ILE C 1 117 ? -19.921 -9.336 19.734 1.00 18.80 83 ILE C O 1
ATOM 4382 N N . LEU C 1 118 ? -17.729 -8.887 19.639 1.00 15.54 84 LEU C N 1
ATOM 4383 C CA . LEU C 1 118 ? -17.569 -9.522 18.312 1.00 14.19 84 LEU C CA 1
ATOM 4384 C C . LEU C 1 118 ? -16.797 -10.812 18.532 1.00 14.54 84 LEU C C 1
ATOM 4385 O O . LEU C 1 118 ? -15.717 -10.749 19.209 1.00 17.19 84 LEU C O 1
ATOM 4390 N N . VAL C 1 119 ? -17.242 -11.918 17.951 1.00 14.41 85 VAL C N 1
ATOM 4391 C CA . VAL C 1 119 ? -16.370 -13.109 17.677 1.00 14.07 85 VAL C CA 1
ATOM 4392 C C . VAL C 1 119 ? -16.134 -13.221 16.159 1.00 12.85 85 VAL C C 1
ATOM 4393 O O . VAL C 1 119 ? -17.090 -13.469 15.368 1.00 11.96 85 VAL C O 1
ATOM 4397 N N . ASN C 1 120 ? -14.880 -13.034 15.729 1.00 12.89 86 ASN C N 1
ATOM 4398 C CA . ASN C 1 120 ? -14.438 -13.300 14.335 1.00 12.83 86 ASN C CA 1
ATOM 4399 C C . ASN C 1 120 ? -14.257 -14.802 14.127 1.00 13.37 86 ASN C C 1
ATOM 4400 O O . ASN C 1 120 ? -13.092 -15.291 14.198 1.00 17.67 86 ASN C O 1
ATOM 4405 N N . ASN C 1 121 ? -15.312 -15.508 13.759 1.00 13.60 87 ASN C N 1
ATOM 4406 C CA . ASN C 1 121 ? -15.300 -16.995 13.684 1.00 14.26 87 ASN C CA 1
ATOM 4407 C C . ASN C 1 121 ? -15.255 -17.525 12.239 1.00 14.71 87 ASN C C 1
ATOM 4408 O O . ASN C 1 121 ? -14.810 -18.676 12.106 1.00 16.39 87 ASN C O 1
ATOM 4413 N N . ALA C 1 122 ? -15.904 -16.848 11.278 1.00 15.00 88 ALA C N 1
ATOM 4414 C CA . ALA C 1 122 ? -15.923 -17.194 9.834 1.00 16.53 88 ALA C CA 1
ATOM 4415 C C . ALA C 1 122 ? -14.482 -17.466 9.374 1.00 14.85 88 ALA C C 1
ATOM 4416 O O . ALA C 1 122 ? -13.602 -16.619 9.617 1.00 14.67 88 ALA C O 1
ATOM 4418 N N . ALA C 1 123 ? -14.235 -18.641 8.818 1.00 14.22 89 ALA C N 1
ATOM 4419 C CA . ALA C 1 123 ? -12.888 -19.017 8.290 1.00 17.22 89 ALA C CA 1
ATOM 4420 C C . ALA C 1 123 ? -13.077 -20.129 7.270 1.00 19.40 89 ALA C C 1
ATOM 4421 O O . ALA C 1 123 ? -14.115 -20.734 7.294 1.00 19.18 89 ALA C O 1
ATOM 4423 N N . LEU C 1 124 ? -12.045 -20.419 6.500 1.00 18.92 90 LEU C N 1
ATOM 4424 C CA . LEU C 1 124 ? -12.055 -21.390 5.416 1.00 20.20 90 LEU C CA 1
ATOM 4425 C C . LEU C 1 124 ? -10.739 -22.129 5.522 1.00 18.86 90 LEU C C 1
ATOM 4426 O O . LEU C 1 124 ? -9.716 -21.450 5.757 1.00 16.45 90 LEU C O 1
ATOM 4431 N N . PHE C 1 125 ? -10.797 -23.447 5.402 1.00 18.50 91 PHE C N 1
ATOM 4432 C CA . PHE C 1 125 ? -9.608 -24.314 5.416 1.00 17.59 91 PHE C CA 1
ATOM 4433 C C . PHE C 1 125 ? -9.176 -24.681 3.993 1.00 16.56 91 PHE C C 1
ATOM 4434 O O . PHE C 1 125 ? -9.988 -24.859 3.114 1.00 14.86 91 PHE C O 1
ATOM 4442 N N . ASP C 1 126 ? -7.871 -24.788 3.788 1.00 15.07 92 ASP C N 1
ATOM 4443 C CA . ASP C 1 126 ? -7.362 -25.438 2.565 1.00 16.90 92 ASP C CA 1
ATOM 4444 C C . ASP C 1 126 ? -5.992 -26.012 2.860 1.00 15.75 92 ASP C C 1
ATOM 4445 O O . ASP C 1 126 ? -5.378 -25.698 3.912 1.00 16.06 92 ASP C O 1
ATOM 4450 N N . LEU C 1 127 ? -5.621 -26.930 2.016 1.00 14.89 93 LEU C N 1
ATOM 4451 C CA . LEU C 1 127 ? -4.370 -27.671 2.177 1.00 17.61 93 LEU C CA 1
ATOM 4452 C C . LEU C 1 127 ? -3.767 -27.874 0.791 1.00 15.67 93 LEU C C 1
ATOM 4453 O O . LEU C 1 127 ? -4.519 -28.146 -0.206 1.00 15.89 93 LEU C O 1
ATOM 4458 N N . ALA C 1 128 ? -2.462 -27.739 0.715 1.00 13.73 94 ALA C N 1
ATOM 4459 C CA . ALA C 1 128 ? -1.722 -28.111 -0.498 1.00 14.29 94 ALA C CA 1
ATOM 4460 C C . ALA C 1 128 ? -0.241 -27.876 -0.279 1.00 13.37 94 ALA C C 1
ATOM 4461 O O . ALA C 1 128 ? 0.156 -26.845 0.228 1.00 13.79 94 ALA C O 1
ATOM 4463 N N . PRO C 1 129 ? 0.604 -28.760 -0.806 1.00 14.89 95 PRO C N 1
ATOM 4464 C CA . PRO C 1 129 ? 2.042 -28.536 -0.768 1.00 15.21 95 PRO C CA 1
ATOM 4465 C C . PRO C 1 129 ? 2.440 -27.261 -1.513 1.00 14.75 95 PRO C C 1
ATOM 4466 O O . PRO C 1 129 ? 1.745 -26.795 -2.423 1.00 13.71 95 PRO C O 1
ATOM 4470 N N . ILE C 1 130 ? 3.624 -26.765 -1.174 1.00 17.16 96 ILE C N 1
ATOM 4471 C CA . ILE C 1 130 ? 4.160 -25.441 -1.613 1.00 17.61 96 ILE C CA 1
ATOM 4472 C C . ILE C 1 130 ? 4.063 -25.326 -3.132 1.00 17.49 96 ILE C C 1
ATOM 4473 O O . ILE C 1 130 ? 3.515 -24.268 -3.612 1.00 16.77 96 ILE C O 1
ATOM 4478 N N . VAL C 1 131 ? 4.551 -26.356 -3.843 1.00 16.35 97 VAL C N 1
ATOM 4479 C CA . VAL C 1 131 ? 4.638 -26.353 -5.340 1.00 17.44 97 VAL C CA 1
ATOM 4480 C C . VAL C 1 131 ? 3.235 -26.457 -5.957 1.00 17.66 97 VAL C C 1
ATOM 4481 O O . VAL C 1 131 ? 3.125 -26.117 -7.137 1.00 19.84 97 VAL C O 1
ATOM 4485 N N . GLU C 1 132 ? 2.176 -26.748 -5.189 1.00 17.36 98 GLU C N 1
ATOM 4486 C CA . GLU C 1 132 ? 0.795 -26.824 -5.722 1.00 18.20 98 GLU C CA 1
ATOM 4487 C C . GLU C 1 132 ? -0.131 -25.756 -5.154 1.00 18.90 98 GLU C C 1
ATOM 4488 O O . GLU C 1 132 ? -1.356 -25.824 -5.455 1.00 18.58 98 GLU C O 1
ATOM 4494 N N . ILE C 1 133 ? 0.375 -24.805 -4.360 1.00 17.65 99 ILE C N 1
ATOM 4495 C CA . ILE C 1 133 ? -0.444 -23.665 -3.854 1.00 16.47 99 ILE C CA 1
ATOM 4496 C C . ILE C 1 133 ? -0.877 -22.826 -5.070 1.00 16.30 99 ILE C C 1
ATOM 4497 O O . ILE C 1 133 ? -0.010 -22.550 -5.983 1.00 14.80 99 ILE C O 1
ATOM 4502 N N . THR C 1 134 ? -2.159 -22.486 -5.112 1.00 14.67 100 THR C N 1
ATOM 4503 C CA . THR C 1 134 ? -2.761 -21.705 -6.203 1.00 15.53 100 THR C CA 1
ATOM 4504 C C . THR C 1 134 ? -2.858 -20.273 -5.681 1.00 15.52 100 THR C C 1
ATOM 4505 O O . THR C 1 134 ? -3.047 -20.098 -4.458 1.00 17.50 100 THR C O 1
ATOM 4509 N N . ARG C 1 135 ? -2.820 -19.293 -6.562 1.00 15.97 101 ARG C N 1
ATOM 4510 C CA . ARG C 1 135 ? -3.172 -17.909 -6.146 1.00 17.33 101 ARG C CA 1
ATOM 4511 C C . ARG C 1 135 ? -4.639 -17.942 -5.704 1.00 18.78 101 ARG C C 1
ATOM 4512 O O . ARG C 1 135 ? -5.011 -17.115 -4.834 1.00 20.32 101 ARG C O 1
ATOM 4520 N N . GLU C 1 136 ? -5.441 -18.859 -6.256 1.00 17.90 102 GLU C N 1
ATOM 4521 C CA . GLU C 1 136 ? -6.895 -18.866 -5.927 1.00 21.38 102 GLU C CA 1
ATOM 4522 C C . GLU C 1 136 ? -7.045 -19.196 -4.426 1.00 17.40 102 GLU C C 1
ATOM 4523 O O . GLU C 1 136 ? -7.807 -18.548 -3.731 1.00 18.34 102 GLU C O 1
ATOM 4529 N N . SER C 1 137 ? -6.313 -20.186 -3.933 1.00 18.58 103 SER C N 1
ATOM 4530 C CA . SER C 1 137 ? -6.354 -20.615 -2.513 1.00 18.07 103 SER C CA 1
ATOM 4531 C C . SER C 1 137 ? -5.872 -19.456 -1.634 1.00 15.84 103 SER C C 1
ATOM 4532 O O . SER C 1 137 ? -6.524 -19.137 -0.626 1.00 15.42 103 SER C O 1
ATOM 4535 N N . TYR C 1 138 ? -4.713 -18.907 -1.973 1.00 14.87 104 TYR C N 1
ATOM 4536 C CA . TYR C 1 138 ? -4.080 -17.798 -1.226 1.00 16.47 104 TYR C CA 1
ATOM 4537 C C . TYR C 1 138 ? -5.119 -16.672 -1.073 1.00 15.98 104 TYR C C 1
ATOM 4538 O O . TYR C 1 138 ? -5.391 -16.293 0.097 1.00 11.07 104 TYR C O 1
ATOM 4547 N N . GLU C 1 139 ? -5.717 -16.237 -2.207 1.00 17.74 105 GLU C N 1
ATOM 4548 C CA . GLU C 1 139 ? -6.632 -15.059 -2.312 1.00 19.84 105 GLU C CA 1
ATOM 4549 C C . GLU C 1 139 ? -7.924 -15.378 -1.510 1.00 18.91 105 GLU C C 1
ATOM 4550 O O . GLU C 1 139 ? -8.481 -14.452 -0.863 1.00 18.48 105 GLU C O 1
ATOM 4556 N N . LYS C 1 140 ? -8.439 -16.615 -1.618 1.00 15.64 106 LYS C N 1
ATOM 4557 C CA . LYS C 1 140 ? -9.666 -17.088 -0.934 1.00 16.26 106 LYS C CA 1
ATOM 4558 C C . LYS C 1 140 ? -9.474 -17.112 0.584 1.00 15.15 106 LYS C C 1
ATOM 4559 O O . LYS C 1 140 ? -10.362 -16.600 1.319 1.00 15.11 106 LYS C O 1
ATOM 4561 N N . LEU C 1 141 ? -8.394 -17.698 1.061 1.00 15.03 107 LEU C N 1
ATOM 4562 C CA . LEU C 1 141 ? -8.209 -17.906 2.506 1.00 14.69 107 LEU C CA 1
ATOM 4563 C C . LEU C 1 141 ? -7.836 -16.591 3.194 1.00 14.92 107 LEU C C 1
ATOM 4564 O O . LEU C 1 141 ? -8.411 -16.276 4.253 1.00 14.62 107 LEU C O 1
ATOM 4569 N N . PHE C 1 142 ? -7.021 -15.783 2.575 1.00 16.45 108 PHE C N 1
ATOM 4570 C CA . PHE C 1 142 ? -6.613 -14.495 3.170 1.00 15.93 108 PHE C CA 1
ATOM 4571 C C . PHE C 1 142 ? -7.825 -13.573 3.175 1.00 15.23 108 PHE C C 1
ATOM 4572 O O . PHE C 1 142 ? -7.940 -12.857 4.114 1.00 14.31 108 PHE C O 1
ATOM 4580 N N . ALA C 1 143 ? -8.653 -13.564 2.125 1.00 14.88 109 ALA C N 1
ATOM 4581 C CA . ALA C 1 143 ? -9.798 -12.650 2.038 1.00 14.47 109 ALA C CA 1
ATOM 4582 C C . ALA C 1 143 ? -10.738 -12.958 3.201 1.00 15.35 109 ALA C C 1
ATOM 4583 O O . ALA C 1 143 ? -11.232 -12.007 3.863 1.00 13.98 109 ALA C O 1
ATOM 4585 N N . ILE C 1 144 ? -10.972 -14.229 3.482 1.00 15.03 110 ILE C N 1
ATOM 4586 C CA . ILE C 1 144 ? -11.895 -14.510 4.591 1.00 19.11 110 ILE C CA 1
ATOM 4587 C C . ILE C 1 144 ? -11.107 -14.585 5.937 1.00 17.04 110 ILE C C 1
ATOM 4588 O O . ILE C 1 144 ? -11.536 -13.947 6.883 1.00 17.75 110 ILE C O 1
ATOM 4593 N N . ASN C 1 145 ? -9.999 -15.307 6.050 1.00 15.88 111 ASN C N 1
ATOM 4594 C CA . ASN C 1 145 ? -9.410 -15.563 7.388 1.00 14.77 111 ASN C CA 1
ATOM 4595 C C . ASN C 1 145 ? -8.744 -14.313 7.981 1.00 13.62 111 ASN C C 1
ATOM 4596 O O . ASN C 1 145 ? -8.861 -14.121 9.250 1.00 16.06 111 ASN C O 1
ATOM 4601 N N . VAL C 1 146 ? -8.168 -13.465 7.147 1.00 11.72 112 VAL C N 1
ATOM 4602 C CA . VAL C 1 146 ? -7.374 -12.283 7.557 1.00 13.55 112 VAL C CA 1
ATOM 4603 C C . VAL C 1 146 ? -8.164 -11.016 7.292 1.00 12.55 112 VAL C C 1
ATOM 4604 O O . VAL C 1 146 ? -8.433 -10.339 8.266 1.00 15.63 112 VAL C O 1
ATOM 4608 N N . ALA C 1 147 ? -8.439 -10.652 6.034 1.00 14.32 113 ALA C N 1
ATOM 4609 C CA . ALA C 1 147 ? -9.132 -9.398 5.689 1.00 13.71 113 ALA C CA 1
ATOM 4610 C C . ALA C 1 147 ? -10.512 -9.455 6.360 1.00 14.38 113 ALA C C 1
ATOM 4611 O O . ALA C 1 147 ? -10.898 -8.431 6.957 1.00 12.94 113 ALA C O 1
ATOM 4613 N N . GLY C 1 148 ? -11.158 -10.637 6.363 1.00 14.28 114 GLY C N 1
ATOM 4614 C CA . GLY C 1 148 ? -12.505 -10.823 6.948 1.00 14.16 114 GLY C CA 1
ATOM 4615 C C . GLY C 1 148 ? -12.447 -10.433 8.410 1.00 14.29 114 GLY C C 1
ATOM 4616 O O . GLY C 1 148 ? -13.221 -9.571 8.842 1.00 18.01 114 GLY C O 1
ATOM 4617 N N . THR C 1 149 ? -11.448 -10.952 9.117 1.00 15.53 115 THR C N 1
ATOM 4618 C CA . THR C 1 149 ? -11.268 -10.775 10.573 1.00 13.19 115 THR C CA 1
ATOM 4619 C C . THR C 1 149 ? -10.928 -9.310 10.807 1.00 13.66 115 THR C C 1
ATOM 4620 O O . THR C 1 149 ? -11.521 -8.714 11.641 1.00 12.25 115 THR C O 1
ATOM 4624 N N . LEU C 1 150 ? -9.958 -8.779 10.081 1.00 13.37 116 LEU C N 1
ATOM 4625 C CA . LEU C 1 150 ? -9.429 -7.403 10.239 1.00 15.02 116 LEU C CA 1
ATOM 4626 C C . LEU C 1 150 ? -10.530 -6.353 10.025 1.00 13.89 116 LEU C C 1
ATOM 4627 O O . LEU C 1 150 ? -10.550 -5.430 10.787 1.00 15.00 116 LEU C O 1
ATOM 4632 N N . PHE C 1 151 ? -11.274 -6.380 8.923 1.00 14.03 117 PHE C N 1
ATOM 4633 C CA . PHE C 1 151 ? -12.232 -5.290 8.609 1.00 13.93 117 PHE C CA 1
ATOM 4634 C C . PHE C 1 151 ? -13.534 -5.480 9.389 1.00 13.77 117 PHE C C 1
ATOM 4635 O O . PHE C 1 151 ? -14.173 -4.460 9.664 1.00 15.18 117 PHE C O 1
ATOM 4643 N N . THR C 1 152 ? -13.885 -6.682 9.817 1.00 14.01 118 THR C N 1
ATOM 4644 C CA . THR C 1 152 ? -15.027 -6.838 10.763 1.00 15.84 118 THR C CA 1
ATOM 4645 C C . THR C 1 152 ? -14.583 -6.261 12.118 1.00 15.89 118 THR C C 1
ATOM 4646 O O . THR C 1 152 ? -15.324 -5.486 12.747 1.00 13.39 118 THR C O 1
ATOM 4650 N N . LEU C 1 153 ? -13.351 -6.586 12.535 1.00 15.90 119 LEU C N 1
ATOM 4651 C CA . LEU C 1 153 ? -12.810 -6.055 13.791 1.00 16.06 119 LEU C CA 1
ATOM 4652 C C . LEU C 1 153 ? -12.820 -4.519 13.683 1.00 17.14 119 LEU C C 1
ATOM 4653 O O . LEU C 1 153 ? -13.267 -3.870 14.621 1.00 17.47 119 LEU C O 1
ATOM 4658 N N . GLN C 1 154 ? -12.329 -3.944 12.586 1.00 15.25 120 GLN C N 1
ATOM 4659 C CA . GLN C 1 154 ? -12.335 -2.472 12.394 1.00 17.00 120 GLN C CA 1
ATOM 4660 C C . GLN C 1 154 ? -13.751 -1.901 12.527 1.00 16.86 120 GLN C C 1
ATOM 4661 O O . GLN C 1 154 ? -13.914 -0.856 13.178 1.00 17.92 120 GLN C O 1
ATOM 4667 N N . ALA C 1 155 ? -14.711 -2.506 11.840 1.00 17.54 121 ALA C N 1
ATOM 4668 C CA . ALA C 1 155 ? -16.118 -2.047 11.803 1.00 18.07 121 ALA C CA 1
ATOM 4669 C C . ALA C 1 155 ? -16.692 -2.109 13.223 1.00 15.59 121 ALA C C 1
ATOM 4670 O O . ALA C 1 155 ? -17.202 -1.098 13.706 1.00 14.60 121 ALA C O 1
ATOM 4672 N N . ALA C 1 156 ? -16.502 -3.232 13.914 1.00 16.04 122 ALA C N 1
ATOM 4673 C CA . ALA C 1 156 ? -16.940 -3.402 15.305 1.00 17.22 122 ALA C CA 1
ATOM 4674 C C . ALA C 1 156 ? -16.216 -2.393 16.208 1.00 18.20 122 ALA C C 1
ATOM 4675 O O . ALA C 1 156 ? -16.852 -1.841 17.127 1.00 16.10 122 ALA C O 1
ATOM 4677 N N . ALA C 1 157 ? -14.949 -2.087 15.930 1.00 18.86 123 ALA C N 1
ATOM 4678 C CA . ALA C 1 157 ? -14.164 -1.168 16.782 1.00 20.03 123 ALA C CA 1
ATOM 4679 C C . ALA C 1 157 ? -14.809 0.216 16.710 1.00 18.44 123 ALA C C 1
ATOM 4680 O O . ALA C 1 157 ? -15.093 0.820 17.767 1.00 19.52 123 ALA C O 1
ATOM 4682 N N . ARG C 1 158 ? -14.955 0.694 15.492 1.00 16.94 124 ARG C N 1
ATOM 4683 C CA . ARG C 1 158 ? -15.587 2.008 15.203 1.00 18.66 124 ARG C CA 1
ATOM 4684 C C . ARG C 1 158 ? -16.892 2.126 15.983 1.00 20.57 124 ARG C C 1
ATOM 4685 O O . ARG C 1 158 ? -17.053 3.162 16.697 1.00 18.22 124 ARG C O 1
ATOM 4693 N N . GLN C 1 159 ? -17.721 1.070 15.952 1.00 21.17 125 GLN C N 1
ATOM 4694 C CA . GLN C 1 159 ? -19.078 1.090 16.558 1.00 20.51 125 GLN C CA 1
ATOM 4695 C C . GLN C 1 159 ? -18.920 1.115 18.076 1.00 22.33 125 GLN C C 1
ATOM 4696 O O . GLN C 1 159 ? -19.696 1.817 18.782 1.00 23.91 125 GLN C O 1
ATOM 4702 N N . MET C 1 160 ? -17.945 0.375 18.592 1.00 20.63 126 MET C N 1
ATOM 4703 C CA . MET C 1 160 ? -17.752 0.296 20.047 1.00 19.94 126 MET C CA 1
ATOM 4704 C C . MET C 1 160 ? -17.207 1.640 20.533 1.00 21.14 126 MET C C 1
ATOM 4705 O O . MET C 1 160 ? -17.618 2.081 21.623 1.00 21.35 126 MET C O 1
ATOM 4710 N N . ILE C 1 161 ? -16.323 2.255 19.760 1.00 20.28 127 ILE C N 1
ATOM 4711 C CA . ILE C 1 161 ? -15.723 3.562 20.132 1.00 20.56 127 ILE C CA 1
ATOM 4712 C C . ILE C 1 161 ? -16.847 4.609 20.188 1.00 21.81 127 ILE C C 1
ATOM 4713 O O . ILE C 1 161 ? -16.770 5.477 21.042 1.00 22.74 127 ILE C O 1
ATOM 4718 N N . ALA C 1 162 ? -17.804 4.562 19.261 1.00 19.18 128 ALA C N 1
ATOM 4719 C CA . ALA C 1 162 ? -18.792 5.633 19.070 1.00 20.15 128 ALA C CA 1
ATOM 4720 C C . ALA C 1 162 ? -19.739 5.502 20.248 1.00 21.30 128 ALA C C 1
ATOM 4721 O 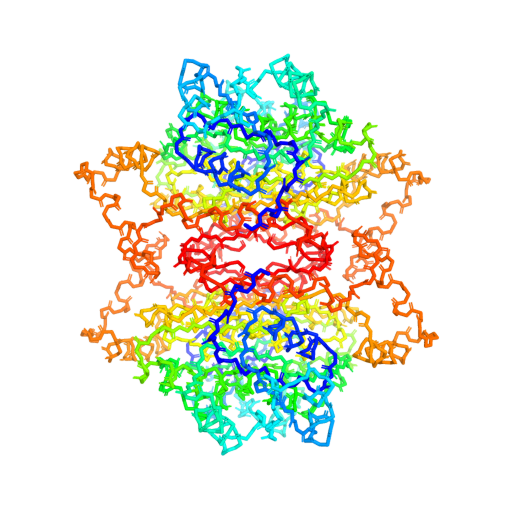O . ALA C 1 162 ? -20.178 6.521 20.728 1.00 26.71 128 ALA C O 1
ATOM 4723 N N . GLN C 1 163 ? -19.917 4.289 20.747 1.00 19.42 129 GLN C N 1
ATOM 4724 C CA . GLN C 1 163 ? -20.796 3.930 21.889 1.00 20.11 129 GLN C CA 1
ATOM 4725 C C . GLN C 1 163 ? -20.169 4.451 23.188 1.00 20.77 129 GLN C C 1
ATOM 4726 O O . GLN C 1 163 ? -20.902 4.835 24.080 1.00 21.47 129 GLN C O 1
ATOM 4732 N N . GLY C 1 164 ? -18.854 4.370 23.321 1.00 19.29 130 GLY C N 1
ATOM 4733 C CA . GLY C 1 164 ? -18.134 4.860 24.500 1.00 22.12 130 GLY C CA 1
ATOM 4734 C C . GLY C 1 164 ? -18.262 3.953 25.696 1.00 22.79 130 GLY C C 1
ATOM 4735 O O . GLY C 1 164 ? -18.049 4.438 26.779 1.00 27.57 130 GLY C O 1
ATOM 4736 N N . ARG C 1 165 ? -18.567 2.671 25.505 1.00 26.14 131 ARG C N 1
ATOM 4737 C CA . ARG C 1 165 ? -18.913 1.753 26.612 1.00 22.60 131 ARG C CA 1
ATOM 4738 C C . ARG C 1 165 ? -17.912 0.609 26.640 1.00 21.50 131 ARG C C 1
ATOM 4739 O O . ARG C 1 165 ? -18.185 -0.320 27.360 1.00 17.34 131 ARG C O 1
ATOM 4747 N N . GLY C 1 166 ? -16.805 0.678 25.865 1.00 20.65 132 GLY C N 1
ATOM 4748 C CA . GLY C 1 166 ? -15.857 -0.440 25.732 1.00 19.60 132 GLY C CA 1
ATOM 4749 C C . GLY C 1 166 ? -16.410 -1.604 24.931 1.00 20.50 132 GLY C C 1
ATOM 4750 O O . GLY C 1 166 ? -17.375 -1.406 24.125 1.00 20.19 132 GLY C O 1
ATOM 4751 N N . GLY C 1 167 ? -15.773 -2.772 25.039 1.00 17.96 133 GLY C N 1
ATOM 4752 C CA . GLY C 1 167 ? -16.214 -3.956 24.293 1.00 16.60 133 GLY C CA 1
ATOM 4753 C C . GLY C 1 167 ? -15.211 -5.086 24.324 1.00 16.31 133 GLY C C 1
ATOM 4754 O O . GLY C 1 167 ? -14.071 -4.958 24.894 1.00 18.17 133 GLY C O 1
ATOM 4755 N N . LYS C 1 168 ? -15.599 -6.163 23.678 1.00 14.84 134 LYS C N 1
ATOM 4756 C CA . LYS C 1 168 ? -14.879 -7.447 23.673 1.00 15.60 134 LYS C CA 1
ATOM 4757 C C . LYS C 1 168 ? -14.852 -7.928 22.236 1.00 16.33 134 LYS C C 1
ATOM 4758 O O . LYS C 1 168 ? -15.947 -8.035 21.627 1.00 16.53 134 LYS C O 1
ATOM 4764 N N . ILE C 1 169 ? -13.640 -8.157 21.733 1.00 14.68 135 ILE C N 1
ATOM 4765 C CA . ILE C 1 169 ? -13.380 -8.789 20.407 1.00 14.62 135 ILE C CA 1
ATOM 4766 C C . ILE C 1 169 ? -12.527 -10.050 20.640 1.00 13.83 135 ILE C C 1
ATOM 4767 O O . ILE C 1 169 ? -11.495 -9.957 21.337 1.00 14.81 135 ILE C O 1
ATOM 4772 N N . ILE C 1 170 ? -12.973 -11.171 20.085 1.00 13.65 136 ILE C N 1
ATOM 4773 C CA . ILE C 1 170 ? -12.379 -12.527 20.185 1.00 12.64 136 ILE C CA 1
ATOM 4774 C C . ILE C 1 170 ? -12.209 -13.020 18.765 1.00 12.08 136 ILE C C 1
ATOM 4775 O O . ILE C 1 170 ? -13.251 -13.292 18.084 1.00 10.78 136 ILE C O 1
ATOM 4780 N N . ASN C 1 171 ? -10.935 -13.031 18.315 1.00 9.84 137 ASN C N 1
ATOM 4781 C CA . ASN C 1 171 ? -10.536 -13.638 17.042 1.00 10.65 137 ASN C CA 1
ATOM 4782 C C . ASN C 1 171 ? -10.388 -15.151 17.256 1.00 9.29 137 ASN C C 1
ATOM 4783 O O . ASN C 1 171 ? -9.943 -15.599 18.336 1.00 8.63 137 ASN C O 1
ATOM 4788 N N . MET C 1 172 ? -10.719 -15.942 16.240 1.00 10.46 138 MET C N 1
ATOM 4789 C CA . MET C 1 172 ? -10.435 -17.402 16.179 1.00 10.42 138 MET C CA 1
ATOM 4790 C C . MET C 1 172 ? -9.114 -17.602 15.432 1.00 12.47 138 MET C C 1
ATOM 4791 O O . MET C 1 172 ? -8.988 -17.302 14.233 1.00 13.03 138 MET C O 1
ATOM 4796 N N . ALA C 1 173 ? -8.105 -17.997 16.188 1.00 13.07 139 ALA C N 1
ATOM 4797 C CA . ALA C 1 173 ? -6.771 -18.363 15.691 1.00 14.07 139 ALA C CA 1
ATOM 4798 C C . ALA C 1 173 ? -6.854 -19.903 15.504 1.00 14.62 139 ALA C C 1
ATOM 4799 O O . ALA C 1 173 ? -7.997 -20.382 15.363 1.00 17.84 139 ALA C O 1
ATOM 4801 N N . SER C 1 174 ? -5.776 -20.643 15.665 1.00 12.24 140 SER C N 1
ATOM 4802 C CA . SER C 1 174 ? -5.670 -22.120 15.526 1.00 12.28 140 SER C CA 1
ATOM 4803 C C . SER C 1 174 ? -4.263 -22.515 15.967 1.00 11.36 140 SER C C 1
ATOM 4804 O O . SER C 1 174 ? -3.345 -21.682 15.807 1.00 13.24 140 SER C O 1
ATOM 4807 N N . GLN C 1 175 ? -4.087 -23.771 16.372 1.00 9.61 141 GLN C N 1
ATOM 4808 C CA . GLN C 1 175 ? -2.748 -24.342 16.537 1.00 9.83 141 GLN C CA 1
ATOM 4809 C C . GLN C 1 175 ? -1.991 -24.043 15.262 1.00 9.88 141 GLN C C 1
ATOM 4810 O O . GLN C 1 175 ? -0.884 -23.849 15.380 1.00 8.31 141 GLN C O 1
ATOM 4816 N N . ALA C 1 176 ? -2.662 -24.001 14.084 1.00 10.90 142 ALA C N 1
ATOM 4817 C CA . ALA C 1 176 ? -2.050 -23.809 12.764 1.00 11.03 142 ALA C CA 1
ATOM 4818 C C . ALA C 1 176 ? -1.406 -22.429 12.733 1.00 11.40 142 ALA C C 1
ATOM 4819 O O . ALA C 1 176 ? -0.436 -22.282 12.053 1.00 11.48 142 ALA C O 1
ATOM 4821 N N . GLY C 1 177 ? -1.963 -21.449 13.463 1.00 12.65 143 GLY C N 1
ATOM 4822 C CA . GLY C 1 177 ? -1.386 -20.092 13.629 1.00 11.75 143 GLY C CA 1
ATOM 4823 C C . GLY C 1 177 ? -0.084 -20.092 14.415 1.00 10.64 143 GLY C C 1
ATOM 4824 O O . GLY C 1 177 ? 0.6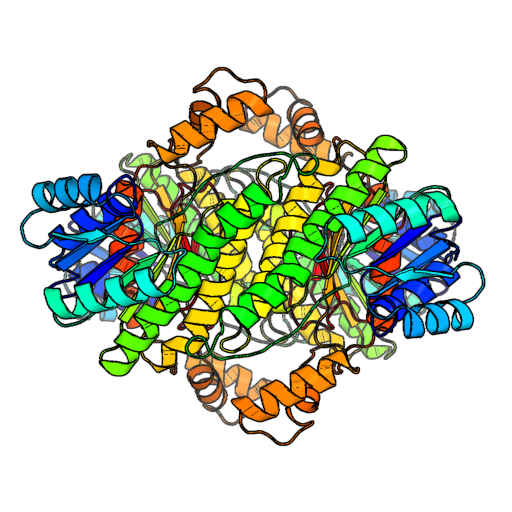08 -19.055 14.431 1.00 12.21 143 GLY C O 1
ATOM 4825 N N . ARG C 1 178 ? 0.212 -21.174 15.112 1.00 9.90 144 ARG C N 1
ATOM 4826 C CA . ARG C 1 178 ? 1.263 -21.133 16.155 1.00 11.12 144 ARG C CA 1
ATOM 4827 C C . ARG C 1 178 ? 2.560 -21.635 15.507 1.00 10.04 144 ARG C C 1
ATOM 4828 O O . ARG C 1 178 ? 3.591 -21.318 16.010 1.00 9.84 144 ARG C O 1
ATOM 4836 N N . ARG C 1 179 ? 2.436 -22.535 14.536 1.00 10.70 145 ARG C N 1
ATOM 4837 C CA . ARG C 1 179 ? 3.609 -23.198 13.834 1.00 9.66 145 ARG C CA 1
ATOM 4838 C C . ARG C 1 179 ? 3.186 -23.682 12.439 1.00 8.98 145 ARG C C 1
ATOM 4839 O O . ARG C 1 179 ? 2.025 -23.908 12.205 1.00 9.25 145 ARG C O 1
ATOM 4847 N N . GLY C 1 180 ? 4.115 -23.665 11.477 1.00 7.92 146 GLY C N 1
ATOM 4848 C CA . GLY C 1 180 ? 3.832 -24.018 10.118 1.00 8.12 146 GLY C CA 1
ATOM 4849 C C . GLY C 1 180 ? 3.830 -25.530 10.021 1.00 8.63 146 GLY C C 1
ATOM 4850 O O . GLY C 1 180 ? 4.203 -26.253 11.023 1.00 9.91 146 GLY C O 1
ATOM 4851 N N . GLU C 1 181 ? 3.282 -25.982 8.932 1.00 9.47 147 GLU C N 1
ATOM 4852 C CA . GLU C 1 181 ? 3.096 -27.412 8.568 1.00 11.31 147 GLU C CA 1
ATOM 4853 C C . GLU C 1 181 ? 3.390 -27.485 7.065 1.00 11.77 147 GLU C C 1
ATOM 4854 O O . GLU C 1 181 ? 2.900 -26.593 6.322 1.00 10.99 147 GLU C O 1
ATOM 4860 N N . ALA C 1 182 ? 4.087 -28.542 6.639 1.00 13.54 148 ALA C N 1
ATOM 4861 C CA . ALA C 1 182 ? 4.512 -28.851 5.258 1.00 14.09 148 ALA C CA 1
ATOM 4862 C C . ALA C 1 182 ? 3.373 -28.635 4.240 1.00 14.82 148 ALA C C 1
ATOM 4863 O O . ALA C 1 182 ? 3.617 -27.980 3.238 1.00 14.96 148 ALA C O 1
ATOM 4865 N N . LEU C 1 183 ? 2.135 -29.040 4.551 1.00 17.55 149 LEU C N 1
ATOM 4866 C CA . LEU C 1 183 ? 1.022 -29.103 3.574 1.00 16.42 149 LEU C CA 1
ATOM 4867 C C . LEU C 1 183 ? 0.025 -27.980 3.760 1.00 17.18 149 LEU C C 1
ATOM 4868 O O . LEU C 1 183 ? -0.918 -27.908 2.909 1.00 19.13 149 LEU C O 1
ATOM 4873 N N . VAL C 1 184 ? 0.228 -27.114 4.753 1.00 15.12 150 VAL C N 1
ATOM 4874 C CA . VAL C 1 184 ? -0.851 -26.194 5.236 1.00 13.40 150 VAL C CA 1
ATOM 4875 C C . VAL C 1 184 ? -0.289 -24.768 5.279 1.00 12.78 150 VAL C C 1
ATOM 4876 O O . VAL C 1 184 ? -0.668 -23.991 6.118 1.00 11.94 150 VAL C O 1
ATOM 4880 N N . ALA C 1 185 ? 0.543 -24.375 4.306 1.00 12.86 151 ALA C N 1
ATOM 4881 C CA . ALA C 1 185 ? 1.218 -23.056 4.413 1.00 12.92 151 ALA C CA 1
ATOM 4882 C C . ALA C 1 185 ? 0.183 -21.931 4.440 1.00 13.26 151 ALA C C 1
ATOM 4883 O O . ALA C 1 185 ? 0.342 -20.907 5.224 1.00 12.22 151 ALA C O 1
ATOM 4885 N N . ILE C 1 186 ? -0.840 -22.022 3.590 1.00 14.02 152 ILE C N 1
ATOM 4886 C CA . ILE C 1 186 ? -1.745 -20.853 3.406 1.00 13.99 152 ILE C CA 1
ATOM 4887 C C . ILE C 1 186 ? -2.554 -20.735 4.663 1.00 12.34 152 ILE C C 1
ATOM 4888 O O . ILE C 1 186 ? -2.662 -19.620 5.187 1.00 12.52 152 ILE C O 1
ATOM 4893 N N . TYR C 1 187 ? -3.052 -21.844 5.175 1.00 12.46 153 TYR C N 1
ATOM 4894 C CA . TYR C 1 187 ? -4.017 -21.753 6.301 1.00 11.47 153 TYR C CA 1
ATOM 4895 C C . TYR C 1 187 ? -3.241 -21.400 7.579 1.00 13.13 153 TYR C C 1
ATOM 4896 O O . TYR C 1 187 ? -3.685 -20.533 8.345 1.00 11.89 153 TYR C O 1
ATOM 4905 N N . CYS C 1 188 ? -2.040 -21.965 7.734 1.00 13.00 154 CYS C N 1
ATOM 4906 C CA . CYS C 1 188 ? -1.144 -21.631 8.862 1.00 11.56 154 CYS C CA 1
ATOM 4907 C C . CYS C 1 188 ? -0.820 -20.128 8.821 1.00 12.58 154 CYS C C 1
ATOM 4908 O O . CYS C 1 188 ? -1.003 -19.473 9.872 1.00 13.91 154 CYS C O 1
ATOM 4911 N N . ALA C 1 189 ? -0.477 -19.595 7.646 1.00 12.34 155 ALA C N 1
ATOM 4912 C CA . ALA C 1 189 ? -0.082 -18.195 7.460 1.00 11.04 155 ALA C CA 1
ATOM 4913 C C . ALA C 1 189 ? -1.306 -17.327 7.829 1.00 12.05 155 ALA C C 1
ATOM 4914 O O . ALA C 1 189 ? -1.106 -16.276 8.468 1.00 13.63 155 ALA C O 1
ATOM 4916 N N . THR C 1 190 ? -2.521 -17.671 7.408 1.00 11.04 156 THR C N 1
ATOM 4917 C CA . THR C 1 190 ? -3.673 -16.822 7.760 1.00 11.75 156 THR C CA 1
ATOM 4918 C C . THR C 1 190 ? -3.814 -16.766 9.279 1.00 10.31 156 THR C C 1
ATOM 4919 O O . THR C 1 190 ? -3.993 -15.666 9.791 1.00 11.80 156 THR C O 1
ATOM 4923 N N . LYS C 1 191 ? -3.747 -17.876 9.980 1.00 10.48 157 LYS C N 1
ATOM 4924 C CA . LYS C 1 191 ? -3.954 -17.888 11.443 1.00 10.61 157 LYS C CA 1
ATOM 4925 C C . LYS C 1 191 ? -2.788 -17.279 12.196 1.00 9.96 157 LYS C C 1
ATOM 4926 O O . LYS C 1 191 ? -3.056 -16.738 13.308 1.00 9.84 157 LYS C O 1
ATOM 4932 N N . ALA C 1 192 ? -1.562 -17.291 11.618 1.00 7.84 158 ALA C N 1
ATOM 4933 C CA . ALA C 1 192 ? -0.401 -16.610 12.175 1.00 7.50 158 ALA C CA 1
ATOM 4934 C C . ALA C 1 192 ? -0.635 -15.110 12.045 1.00 7.66 158 ALA C C 1
ATOM 4935 O O . ALA C 1 192 ? -0.251 -14.357 12.948 1.00 7.30 158 ALA C O 1
ATOM 4937 N N . ALA C 1 193 ? -1.269 -14.672 10.956 1.00 7.94 159 ALA C N 1
ATOM 4938 C CA . ALA C 1 193 ? -1.571 -13.244 10.787 1.00 8.78 159 ALA C CA 1
ATOM 4939 C C . ALA C 1 193 ? -2.694 -12.849 11.789 1.00 8.73 159 ALA C C 1
ATOM 4940 O O . ALA C 1 193 ? -2.588 -11.746 12.325 1.00 8.11 159 ALA C O 1
ATOM 4942 N N . VAL C 1 194 ? -3.686 -13.721 12.031 1.00 8.99 160 VAL C N 1
ATOM 4943 C CA . VAL C 1 194 ? -4.789 -13.483 13.023 1.00 9.35 160 VAL C CA 1
ATOM 4944 C C . VAL C 1 194 ? -4.138 -13.269 14.395 1.00 9.47 160 VAL C C 1
ATOM 4945 O O . VAL C 1 194 ? -4.324 -12.251 14.995 1.00 9.87 160 VAL C O 1
ATOM 4949 N N . ILE C 1 195 ? -3.199 -14.093 14.794 1.00 12.84 161 ILE C N 1
ATOM 4950 C CA . ILE C 1 195 ? -2.488 -13.900 16.106 1.00 12.24 161 ILE C CA 1
ATOM 4951 C C . ILE C 1 195 ? -1.842 -12.507 16.115 1.00 12.52 161 ILE C C 1
ATOM 4952 O O . ILE C 1 195 ? -1.980 -11.804 17.123 1.00 11.35 161 ILE C O 1
ATOM 4957 N N . SER C 1 196 ? -1.153 -12.135 15.033 1.00 12.58 162 SER C N 1
ATOM 4958 C CA . SER C 1 196 ? -0.440 -10.856 14.919 1.00 14.74 162 SER C CA 1
ATOM 4959 C C . SER C 1 196 ? -1.446 -9.720 15.051 1.00 13.89 162 SER C C 1
ATOM 4960 O O . SER C 1 196 ? -1.245 -8.848 15.892 1.00 13.77 162 SER C O 1
ATOM 4963 N N . LEU C 1 197 ? -2.468 -9.743 14.221 1.00 14.12 163 LEU C N 1
ATOM 4964 C CA . LEU C 1 197 ? -3.527 -8.716 14.189 1.00 15.63 163 LEU C CA 1
ATOM 4965 C C . LEU C 1 197 ? -4.147 -8.541 15.588 1.00 14.42 163 LEU C C 1
ATOM 4966 O O . LEU C 1 197 ? -4.500 -7.345 16.058 1.00 12.27 163 LEU C O 1
ATOM 4971 N N . THR C 1 198 ? -4.369 -9.674 16.249 1.00 13.28 164 THR C N 1
ATOM 4972 C CA . THR C 1 198 ? -4.978 -9.716 17.619 1.00 12.86 164 THR C CA 1
ATOM 4973 C C . THR C 1 198 ? -4.061 -8.917 18.560 1.00 12.79 164 THR C C 1
ATOM 4974 O O . THR C 1 198 ? -4.566 -8.177 19.417 1.00 10.79 164 THR C O 1
ATOM 4978 N N . GLN C 1 199 ? -2.735 -9.037 18.398 1.00 11.38 165 GLN C N 1
ATOM 4979 C CA . GLN C 1 199 ? -1.804 -8.325 19.295 1.00 10.98 165 GLN C CA 1
ATOM 4980 C C . GLN C 1 199 ? -1.909 -6.830 18.941 1.00 10.81 165 GLN C C 1
ATOM 4981 O O . GLN C 1 199 ? -2.158 -6.048 19.842 1.00 11.76 165 GLN C O 1
ATOM 4987 N N . SER C 1 200 ? -1.702 -6.465 17.675 1.00 11.61 166 SER C N 1
ATOM 4988 C CA . SER C 1 200 ? -1.727 -5.056 17.189 1.00 11.96 166 SER C CA 1
ATOM 4989 C C . SER C 1 200 ? -3.076 -4.401 17.560 1.00 12.00 166 SER C C 1
ATOM 4990 O O . SER C 1 200 ? -3.076 -3.319 18.214 1.00 12.75 166 SER C O 1
ATOM 4993 N N . ALA C 1 201 ? -4.187 -4.988 17.160 1.00 11.96 167 ALA C N 1
ATOM 4994 C CA . ALA C 1 201 ? -5.522 -4.447 17.544 1.00 12.21 167 ALA C CA 1
ATOM 4995 C C . ALA C 1 201 ? -5.620 -4.321 19.049 1.00 13.15 167 ALA C C 1
ATOM 4996 O O . ALA C 1 201 ? -5.984 -3.221 19.501 1.00 15.43 167 ALA C O 1
ATOM 4998 N N . GLY C 1 202 ? -5.318 -5.358 19.836 1.00 13.33 168 GLY C N 1
ATOM 4999 C CA . GLY C 1 202 ? -5.523 -5.224 21.298 1.00 12.51 168 GLY C CA 1
ATOM 5000 C C . GLY C 1 202 ? -4.744 -4.035 21.833 1.00 12.34 168 GLY C C 1
ATOM 5001 O O . GLY C 1 202 ? -5.197 -3.411 22.752 1.00 9.57 168 GLY C O 1
ATOM 5002 N N . LEU C 1 203 ? -3.514 -3.782 21.335 1.00 10.83 169 LEU C N 1
ATOM 5003 C CA . LEU C 1 203 ? -2.687 -2.696 21.878 1.00 11.22 169 LEU C CA 1
ATOM 5004 C C . LEU C 1 203 ? -3.347 -1.346 21.548 1.00 10.69 169 LEU C C 1
ATOM 5005 O O . LEU C 1 203 ? -3.254 -0.452 22.338 1.00 11.03 169 LEU C O 1
ATOM 5010 N N . ASP C 1 204 ? -3.933 -1.213 20.373 1.00 12.01 170 ASP C N 1
ATOM 5011 C CA . ASP C 1 204 ? -4.369 0.089 19.812 1.00 14.09 170 ASP C CA 1
ATOM 5012 C C . ASP C 1 204 ? -5.805 0.398 20.329 1.00 15.11 170 ASP C C 1
ATOM 5013 O O . ASP C 1 204 ? -6.170 1.587 20.442 1.00 16.47 170 ASP C O 1
ATOM 5018 N N . LEU C 1 205 ? -6.561 -0.618 20.726 1.00 14.86 171 LEU C N 1
ATOM 5019 C CA . LEU C 1 205 ? -7.999 -0.456 21.101 1.00 16.42 171 LEU C CA 1
ATOM 5020 C C . LEU C 1 205 ? -8.184 -0.517 22.608 1.00 16.60 171 LEU C C 1
ATOM 5021 O O . LEU C 1 205 ? -9.298 -0.225 23.069 1.00 20.22 171 LEU C O 1
ATOM 5026 N N . ILE C 1 206 ? -7.153 -0.869 23.367 1.00 16.41 172 ILE C N 1
ATOM 5027 C CA . ILE C 1 206 ? -7.330 -1.045 24.818 1.00 16.26 172 ILE C CA 1
ATOM 5028 C C . ILE C 1 206 ? -7.615 0.339 25.409 1.00 18.33 172 ILE C C 1
ATOM 5029 O O . ILE C 1 206 ? -8.364 0.375 26.387 1.00 18.98 172 ILE C O 1
ATOM 5034 N N . LYS C 1 207 ? -7.116 1.436 24.824 1.00 19.74 173 LYS C N 1
ATOM 5035 C CA . LYS C 1 207 ? -7.414 2.790 25.398 1.00 20.93 173 LYS C CA 1
ATOM 5036 C C . LYS C 1 207 ? -8.926 3.084 25.340 1.00 21.85 173 LYS C C 1
ATOM 5037 O O . LYS C 1 207 ? -9.386 3.927 26.112 1.00 22.99 173 LYS C O 1
ATOM 5043 N N . HIS C 1 208 ? -9.665 2.448 24.427 1.00 21.91 174 HIS C N 1
ATOM 5044 C CA . HIS C 1 208 ? -11.143 2.546 24.277 1.00 20.83 174 HIS C CA 1
ATOM 5045 C C . HIS C 1 208 ? -11.850 1.527 25.164 1.00 21.71 174 HIS C C 1
ATOM 5046 O O . HIS C 1 208 ? -13.119 1.373 25.018 1.00 23.00 174 HIS C O 1
ATOM 5053 N N . ARG C 1 209 ? -11.103 0.822 26.016 1.00 20.38 175 ARG C N 1
ATOM 5054 C CA . ARG C 1 209 ? -11.636 -0.247 26.903 1.00 22.70 175 ARG C CA 1
ATOM 5055 C C . ARG C 1 209 ? -12.197 -1.372 26.040 1.00 19.80 175 ARG C C 1
ATOM 5056 O O . ARG C 1 209 ? -13.164 -2.035 26.472 1.00 18.03 175 ARG C O 1
ATOM 5064 N N . ILE C 1 210 ? -11.617 -1.566 24.865 1.00 16.25 176 ILE C N 1
ATOM 5065 C CA . ILE C 1 210 ? -11.947 -2.731 24.024 1.00 16.03 176 ILE C CA 1
ATOM 5066 C C . ILE C 1 210 ? -10.821 -3.737 24.190 1.00 16.71 176 ILE C C 1
ATOM 5067 O O . ILE C 1 210 ? -9.674 -3.433 23.805 1.00 17.42 176 ILE C O 1
ATOM 5072 N N . ASN C 1 211 ? -11.177 -4.914 24.669 1.00 15.89 177 ASN C N 1
ATOM 5073 C CA . ASN C 1 211 ? -10.229 -6.050 24.801 1.00 17.32 177 ASN C CA 1
ATOM 5074 C C . ASN C 1 211 ? -10.197 -6.811 23.475 1.00 17.33 177 ASN C C 1
ATOM 5075 O O . ASN C 1 211 ? -11.274 -7.243 23.006 1.00 14.60 177 ASN C O 1
ATOM 5080 N N . VAL C 1 212 ? -9.008 -6.978 22.886 1.00 15.56 178 VAL C N 1
ATOM 5081 C CA . VAL C 1 212 ? -8.850 -7.853 21.697 1.00 15.59 178 VAL C CA 1
ATOM 5082 C C . VAL C 1 212 ? -8.023 -9.050 22.114 1.00 13.82 178 VAL C C 1
ATOM 5083 O O . VAL C 1 212 ? -6.901 -8.865 22.671 1.00 12.63 178 VAL C O 1
ATOM 5087 N N . ASN C 1 213 ? -8.596 -10.229 21.930 1.00 13.42 179 ASN C N 1
ATOM 5088 C CA . ASN C 1 213 ? -7.976 -11.509 22.362 1.00 13.58 179 ASN C CA 1
ATOM 5089 C C . ASN C 1 213 ? -8.385 -12.529 21.319 1.00 12.79 179 ASN C C 1
ATOM 5090 O O . ASN C 1 213 ? -9.238 -12.201 20.517 1.00 13.11 179 ASN C O 1
ATOM 5095 N N . ALA C 1 214 ? -7.680 -13.650 21.264 1.00 13.05 180 ALA C N 1
ATOM 5096 C CA . ALA C 1 214 ? -7.995 -14.772 20.364 1.00 12.24 180 ALA C CA 1
ATOM 5097 C C . ALA C 1 214 ? -7.964 -16.081 21.151 1.00 10.87 180 ALA C C 1
ATOM 5098 O O . ALA C 1 214 ? -7.300 -16.208 22.180 1.00 10.45 180 ALA C O 1
ATOM 5100 N N . ILE C 1 215 ? -8.636 -17.049 20.574 1.00 11.23 181 ILE C N 1
ATOM 5101 C CA . ILE C 1 215 ? -8.728 -18.463 20.999 1.00 11.43 181 ILE C CA 1
ATOM 5102 C C . ILE C 1 215 ? -8.084 -19.278 19.893 1.00 9.86 181 ILE C C 1
ATOM 5103 O O . ILE C 1 215 ? -8.459 -19.061 18.731 1.00 9.93 181 ILE C O 1
ATOM 5108 N N . ALA C 1 216 ? -7.185 -20.193 20.261 1.00 10.00 182 ALA C N 1
ATOM 5109 C CA . ALA C 1 216 ? -6.544 -21.157 19.334 1.00 10.21 182 ALA C CA 1
ATOM 5110 C C . ALA C 1 216 ? -6.983 -22.549 19.764 1.00 10.47 182 ALA C C 1
ATOM 5111 O O . ALA C 1 216 ? -6.380 -23.219 20.637 1.00 10.87 182 ALA C O 1
ATOM 5113 N N . PRO C 1 217 ? -8.052 -23.054 19.112 1.00 10.33 183 PRO C N 1
ATOM 5114 C CA . PRO C 1 217 ? -8.356 -24.477 19.127 1.00 9.45 183 PRO C CA 1
ATOM 5115 C C . PRO C 1 217 ? -7.225 -25.331 18.562 1.00 11.03 183 PRO C C 1
ATOM 5116 O O . PRO C 1 217 ? -6.439 -24.807 17.831 1.00 10.37 183 PRO C O 1
ATOM 5120 N N . GLY C 1 218 ? -7.229 -26.635 18.876 1.00 11.96 184 GLY C N 1
ATOM 5121 C CA . GLY C 1 218 ? -6.362 -27.604 18.219 1.00 12.62 184 GLY C CA 1
ATOM 5122 C C . GLY C 1 218 ? -7.150 -28.292 17.155 1.00 13.61 184 GLY C C 1
ATOM 5123 O O . GLY C 1 218 ? -7.471 -27.625 16.170 1.00 14.62 184 GLY C O 1
ATOM 5124 N N . VAL C 1 219 ? -7.427 -29.583 17.347 1.00 13.74 185 VAL C N 1
ATOM 5125 C CA . VAL C 1 219 ? -8.119 -30.396 16.319 1.00 14.51 185 VAL C CA 1
ATOM 5126 C C . VAL C 1 219 ? -9.502 -30.565 16.919 1.00 16.53 185 VAL C C 1
ATOM 5127 O O . VAL C 1 219 ? -9.569 -31.075 17.996 1.00 17.33 185 VAL C O 1
ATOM 5131 N N . VAL C 1 220 ? -10.505 -30.008 16.291 1.00 18.40 186 VAL C N 1
ATOM 5132 C CA . VAL C 1 220 ? -11.881 -30.026 16.826 1.00 19.06 186 VAL C CA 1
ATOM 5133 C C . VAL C 1 220 ? -12.762 -30.813 15.863 1.00 25.27 186 VAL C C 1
ATOM 5134 O O . VAL C 1 220 ? -12.670 -30.582 14.657 1.00 20.96 186 VAL C O 1
ATOM 5138 N N . ASP C 1 221 ? -13.625 -31.671 16.415 1.00 32.50 187 ASP C N 1
ATOM 5139 C CA . ASP C 1 221 ? -14.482 -32.575 15.608 1.00 39.42 187 ASP C CA 1
ATOM 5140 C C . ASP C 1 221 ? -15.627 -31.763 15.012 1.00 32.80 187 ASP C C 1
ATOM 5141 O O . ASP C 1 221 ? -16.059 -30.814 15.647 1.00 35.59 187 ASP C O 1
ATOM 5146 N N . GLY C 1 222 ? -16.038 -32.111 13.797 1.00 34.07 188 GLY C N 1
ATOM 5147 C CA . GLY C 1 222 ? -17.193 -31.476 13.132 1.00 34.33 188 GLY C CA 1
ATOM 5148 C C . GLY C 1 222 ? -16.969 -31.403 11.636 1.00 34.58 188 GLY C C 1
ATOM 5149 O O . GLY C 1 222 ? -15.957 -31.998 11.135 1.00 33.07 188 GLY C O 1
ATOM 5150 N N . GLU C 1 223 ? -17.861 -30.690 10.948 1.00 33.30 189 GLU C N 1
ATOM 5151 C CA . GLU C 1 223 ? -17.877 -30.542 9.464 1.00 31.32 189 GLU C CA 1
ATOM 5152 C C . GLU C 1 223 ? -16.494 -30.026 9.037 1.00 30.65 189 GLU C C 1
ATOM 5153 O O . GLU C 1 223 ? -16.004 -30.442 8.006 1.00 29.18 189 GLU C O 1
ATOM 5155 N N . HIS C 1 224 ? -15.886 -29.149 9.837 1.00 28.39 190 HIS C N 1
ATOM 5156 C CA . HIS C 1 224 ? -14.567 -28.536 9.535 1.00 28.43 190 HIS C CA 1
ATOM 5157 C C . HIS C 1 224 ? -13.512 -29.640 9.397 1.00 26.23 190 HIS C C 1
ATOM 5158 O O . HIS C 1 224 ? -12.819 -29.664 8.350 1.00 27.40 190 HIS C O 1
ATOM 5165 N N . TRP C 1 225 ? -13.376 -30.505 10.410 1.00 25.51 191 TRP C N 1
ATOM 5166 C CA . TRP C 1 225 ? -12.284 -31.513 10.459 1.00 25.98 191 TRP C CA 1
ATOM 5167 C C . TRP C 1 225 ? -12.609 -32.629 9.452 1.00 26.05 191 TRP C C 1
ATOM 5168 O O . TRP C 1 225 ? -11.651 -33.170 8.861 1.00 19.08 191 TRP C O 1
ATOM 5179 N N . ASP C 1 226 ? -13.894 -32.900 9.189 1.00 26.01 192 ASP C N 1
ATOM 5180 C CA . ASP C 1 226 ? -14.317 -33.783 8.053 1.00 26.76 192 ASP C CA 1
ATOM 5181 C C . ASP C 1 226 ? -13.609 -33.368 6.766 1.00 23.39 192 ASP C C 1
ATOM 5182 O O . ASP C 1 226 ? -13.115 -34.243 6.054 1.00 23.22 192 ASP C O 1
ATOM 5187 N N . GLY C 1 227 ? -13.597 -32.058 6.497 1.00 25.73 193 GLY C N 1
ATOM 5188 C CA . GLY C 1 227 ? -13.016 -31.442 5.301 1.00 22.28 193 GLY C CA 1
ATOM 5189 C C . GLY C 1 227 ? -11.524 -31.473 5.415 1.00 22.10 193 GLY C C 1
ATOM 5190 O O . GLY C 1 227 ? -10.865 -31.738 4.403 1.00 25.93 193 GLY C O 1
ATOM 5191 N N . VAL C 1 228 ? -11.003 -31.221 6.609 1.00 20.76 194 VAL C N 1
ATOM 5192 C CA . VAL C 1 228 ? -9.527 -31.282 6.846 1.00 20.41 194 VAL C CA 1
ATOM 5193 C C . VAL C 1 228 ? -9.051 -32.705 6.530 1.00 20.27 194 VAL C C 1
ATOM 5194 O O . VAL C 1 228 ? -8.004 -32.877 5.860 1.00 21.47 194 VAL C O 1
ATOM 5198 N N . ASP C 1 229 ? -9.727 -33.691 7.099 1.00 20.05 195 ASP C N 1
ATOM 5199 C CA . ASP C 1 229 ? -9.311 -35.109 6.973 1.00 21.53 195 ASP C CA 1
ATOM 5200 C C . ASP C 1 229 ? -9.316 -35.516 5.480 1.00 22.35 195 ASP C C 1
ATOM 5201 O O . ASP C 1 229 ? -8.324 -36.154 5.036 1.00 20.82 195 ASP C O 1
ATOM 5206 N N . ALA C 1 230 ? -10.351 -35.108 4.729 1.00 21.19 196 ALA C N 1
ATOM 5207 C CA . ALA C 1 230 ? -10.516 -35.427 3.289 1.00 21.74 196 ALA C CA 1
ATOM 5208 C C . ALA C 1 230 ? -9.291 -34.938 2.506 1.00 23.06 196 ALA C C 1
ATOM 5209 O O . ALA C 1 230 ? -8.784 -35.697 1.667 1.00 21.09 196 ALA C O 1
ATOM 5211 N N . LEU C 1 231 ? -8.778 -33.739 2.835 1.00 22.14 197 LEU C N 1
ATOM 5212 C CA . LEU C 1 231 ? -7.613 -33.144 2.148 1.00 20.69 197 LEU C CA 1
ATOM 5213 C C . LEU C 1 231 ? -6.339 -33.920 2.477 1.00 18.85 197 LEU C C 1
ATOM 5214 O O . LEU C 1 231 ? -5.539 -34.170 1.554 1.00 20.98 197 LEU C O 1
ATOM 5219 N N . PHE C 1 232 ? -6.118 -34.272 3.745 1.00 19.76 198 PHE C N 1
ATOM 5220 C CA . PHE C 1 232 ? -4.949 -35.062 4.200 1.00 18.10 198 PHE C CA 1
ATOM 5221 C C . PHE C 1 232 ? -5.013 -36.470 3.585 1.00 18.63 198 PHE C C 1
ATOM 5222 O O . PHE C 1 232 ? -3.959 -37.054 3.233 1.00 14.97 198 PHE C O 1
ATOM 5230 N N . ALA C 1 233 ? -6.196 -37.043 3.524 1.00 19.47 199 ALA C N 1
ATOM 5231 C CA . ALA C 1 233 ? -6.381 -38.388 2.905 1.00 23.06 199 ALA C CA 1
ATOM 5232 C C . ALA C 1 233 ? -5.779 -38.385 1.490 1.00 25.54 199 ALA C C 1
ATOM 5233 O O . ALA C 1 233 ? -5.089 -39.372 1.080 1.00 23.19 199 ALA C O 1
ATOM 5235 N N . ARG C 1 234 ? -6.005 -37.299 0.749 1.00 28.79 200 ARG C N 1
ATOM 5236 C CA . ARG C 1 234 ? -5.432 -37.146 -0.609 1.00 33.32 200 ARG C CA 1
ATOM 5237 C C . ARG C 1 234 ? -3.909 -37.043 -0.485 1.00 31.54 200 ARG C C 1
ATOM 5238 O O . ARG C 1 234 ? -3.193 -37.876 -1.042 1.00 35.65 200 ARG C O 1
ATOM 5246 N N . TYR C 1 235 ? -3.411 -36.051 0.227 1.00 29.19 201 TYR C N 1
ATOM 5247 C CA . TYR C 1 235 ? -1.992 -35.647 0.146 1.00 26.22 201 TYR C CA 1
ATOM 5248 C C . TYR C 1 235 ? -1.139 -36.620 0.943 1.00 27.30 201 TYR C C 1
ATOM 5249 O O . TYR C 1 235 ? 0.032 -36.820 0.601 1.00 31.64 201 TYR C O 1
ATOM 5258 N N . GLU C 1 236 ? -1.675 -37.284 1.953 1.00 22.42 202 GLU C N 1
ATOM 5259 C CA . GLU C 1 236 ? -0.794 -38.196 2.721 1.00 24.31 202 GLU C CA 1
ATOM 5260 C C . GLU C 1 236 ? -1.103 -39.634 2.345 1.00 23.70 202 GLU C C 1
ATOM 5261 O O . GLU C 1 236 ? -0.455 -40.526 2.936 1.00 24.98 202 GLU C O 1
ATOM 5267 N N . ASN C 1 237 ? -2.029 -39.841 1.406 1.00 24.04 203 ASN C N 1
ATOM 5268 C CA . ASN C 1 237 ? -2.371 -41.207 0.925 1.00 23.75 203 ASN C CA 1
ATOM 5269 C C . ASN C 1 237 ? -2.890 -42.038 2.075 1.00 20.54 203 ASN C C 1
ATOM 5270 O O . ASN C 1 237 ? -2.215 -43.019 2.446 1.00 24.81 203 ASN C O 1
ATOM 5275 N N . ARG C 1 238 ? -4.072 -41.676 2.567 1.00 17.85 204 ARG C N 1
ATOM 5276 C CA . ARG C 1 238 ? -4.680 -42.301 3.756 1.00 17.25 204 ARG C CA 1
ATOM 5277 C C . ARG C 1 238 ? -6.155 -42.554 3.486 1.00 16.78 204 ARG C C 1
ATOM 5278 O O . ARG C 1 238 ? -6.789 -41.782 2.791 1.00 16.13 204 ARG C O 1
ATOM 5286 N N . PRO C 1 239 ? -6.717 -43.640 4.038 1.00 18.92 205 PRO C N 1
ATOM 5287 C CA . PRO C 1 239 ? -8.172 -43.841 4.064 1.00 22.59 205 PRO C CA 1
ATOM 5288 C C . PRO C 1 239 ? -8.852 -42.651 4.747 1.00 22.68 205 PRO C C 1
ATOM 5289 O O . PRO C 1 239 ? -8.298 -42.213 5.781 1.00 22.18 205 PRO C O 1
ATOM 5293 N N . ARG C 1 240 ? -9.972 -42.163 4.194 1.00 23.13 206 ARG C N 1
ATOM 5294 C CA . ARG C 1 240 ? -10.848 -41.172 4.879 1.00 28.03 206 ARG C CA 1
ATOM 5295 C C . ARG C 1 240 ? -11.035 -41.575 6.344 1.00 25.13 206 ARG C C 1
ATOM 5296 O O . ARG C 1 240 ? -11.385 -42.732 6.617 1.00 20.71 206 ARG C O 1
ATOM 5304 N N . GLY C 1 241 ? -10.822 -40.633 7.262 1.00 24.49 207 GLY C N 1
ATOM 5305 C CA . GLY C 1 241 ? -11.115 -40.844 8.688 1.00 23.79 207 GLY C CA 1
ATOM 5306 C C . GLY C 1 241 ? -9.858 -41.162 9.460 1.00 23.31 207 GLY C C 1
ATOM 5307 O O . GLY C 1 241 ? -9.822 -40.900 10.638 1.00 25.33 207 GLY C O 1
ATOM 5308 N N . GLU C 1 242 ? -8.814 -41.658 8.808 1.00 22.72 208 GLU C N 1
ATOM 5309 C CA . GLU C 1 242 ? -7.586 -42.055 9.521 1.00 21.18 208 GLU C CA 1
ATOM 5310 C C . GLU C 1 242 ? -6.952 -40.814 10.165 1.00 21.88 208 GLU C C 1
ATOM 5311 O O . GLU C 1 242 ? -6.511 -40.929 11.344 1.00 18.90 208 GLU C O 1
ATOM 5317 N N . LYS C 1 243 ? -6.805 -39.713 9.404 1.00 20.15 209 LYS C N 1
ATOM 5318 C CA . LYS C 1 243 ? -6.099 -38.495 9.920 1.00 19.00 209 LYS C CA 1
ATOM 5319 C C . LYS C 1 243 ? -6.840 -38.075 11.192 1.00 18.07 209 LYS C C 1
ATOM 5320 O O . LYS C 1 243 ? -6.175 -37.915 12.227 1.00 18.11 209 LYS C O 1
ATOM 5326 N N . LYS C 1 244 ? -8.163 -37.964 11.100 1.00 20.76 210 LYS C N 1
ATOM 5327 C CA . LYS C 1 244 ? -9.046 -37.592 12.240 1.00 23.93 210 LYS C CA 1
ATOM 5328 C C . LYS C 1 244 ? -8.660 -38.422 13.447 1.00 25.13 210 LYS C C 1
ATOM 5329 O O . LYS C 1 244 ? -8.378 -37.836 14.497 1.00 27.42 210 LYS C O 1
ATOM 5335 N N . ARG C 1 245 ? -8.561 -39.737 13.244 1.00 27.69 211 ARG C N 1
ATOM 5336 C CA . ARG C 1 245 ? -8.251 -40.727 14.283 1.00 29.41 211 ARG C CA 1
ATOM 5337 C C . ARG C 1 245 ? -6.883 -40.440 14.859 1.00 26.87 211 ARG C C 1
ATOM 5338 O O . ARG C 1 245 ? -6.764 -40.399 16.061 1.00 31.69 211 ARG C O 1
ATOM 5346 N N . LEU C 1 246 ? -5.861 -40.340 14.022 1.00 24.76 212 LEU C N 1
ATOM 5347 C CA . LEU C 1 246 ? -4.464 -40.135 14.477 1.00 22.95 212 LEU C CA 1
ATOM 5348 C C . LEU C 1 246 ? -4.361 -38.843 15.300 1.00 23.35 212 LEU C C 1
ATOM 5349 O O . LEU C 1 246 ? -3.614 -38.848 16.315 1.00 26.65 212 LEU C O 1
ATOM 5354 N N . VAL C 1 247 ? -4.971 -37.750 14.821 1.00 22.06 213 VAL C N 1
ATOM 5355 C CA . VAL C 1 247 ? -4.756 -36.425 15.467 1.00 19.71 213 VAL C CA 1
ATOM 5356 C C . VAL C 1 247 ? -5.526 -36.431 16.797 1.00 21.37 213 VAL C C 1
ATOM 5357 O O . VAL C 1 247 ? -4.955 -35.964 17.793 1.00 21.54 213 VAL C O 1
ATOM 5361 N N . GLY C 1 248 ? -6.748 -36.975 16.828 1.00 23.69 214 GLY C N 1
ATOM 5362 C CA . GLY C 1 248 ? -7.534 -37.104 18.073 1.00 23.04 214 GLY C CA 1
ATOM 5363 C C . GLY C 1 248 ? -6.732 -37.826 19.129 1.00 25.54 214 GLY C C 1
ATOM 5364 O O . GLY C 1 248 ? -6.668 -37.328 20.256 1.00 24.86 214 GLY C O 1
ATOM 5365 N N . GLU C 1 249 ? -6.120 -38.957 18.754 1.00 27.08 215 GLU C N 1
ATOM 5366 C CA . GLU C 1 249 ? -5.372 -39.851 19.662 1.00 27.85 215 GLU C CA 1
ATOM 5367 C C . GLU C 1 249 ? -4.065 -39.207 20.076 1.00 27.11 215 GLU C C 1
ATOM 5368 O O . GLU C 1 249 ? -3.637 -39.512 21.190 1.00 26.09 215 GLU C O 1
ATOM 5374 N N . ALA C 1 250 ? -3.460 -38.334 19.247 1.00 22.93 216 ALA C N 1
ATOM 5375 C CA . ALA C 1 250 ? -2.213 -37.657 19.653 1.00 20.75 216 ALA C CA 1
ATOM 5376 C C . ALA C 1 250 ? -2.461 -36.416 20.530 1.00 18.18 216 ALA C C 1
ATOM 5377 O O . ALA C 1 250 ? -1.493 -35.861 21.051 1.00 20.62 216 ALA C O 1
ATOM 5379 N N . VAL C 1 251 ? -3.680 -35.946 20.705 1.00 19.19 217 VAL C N 1
ATOM 5380 C CA . VAL C 1 251 ? -3.974 -34.850 21.683 1.00 18.57 217 VAL C CA 1
ATOM 5381 C C . VAL C 1 251 ? -3.555 -35.389 23.051 1.00 18.23 217 VAL C C 1
ATOM 5382 O O . VAL C 1 251 ? -4.077 -36.426 23.474 1.00 17.24 217 VAL C O 1
ATOM 5386 N N . PRO C 1 252 ? -2.596 -34.744 23.779 1.00 17.01 218 PRO C N 1
ATOM 5387 C CA . PRO C 1 252 ? -2.216 -35.201 25.123 1.00 15.74 218 PRO C CA 1
ATOM 5388 C C . PRO C 1 252 ? -3.474 -35.530 25.965 1.00 13.27 218 PRO C C 1
ATOM 5389 O O . PRO C 1 252 ? -3.550 -36.622 26.420 1.00 11.95 218 PRO C O 1
ATOM 5393 N N . PHE C 1 253 ? -4.449 -34.651 26.001 1.00 13.22 219 PHE C N 1
ATOM 5394 C CA . PHE C 1 253 ? -5.752 -34.865 26.694 1.00 15.64 219 PHE C CA 1
ATOM 5395 C C . PHE C 1 253 ? -6.380 -36.221 26.365 1.00 16.94 219 PHE C C 1
ATOM 5396 O O . PHE C 1 253 ? -6.986 -36.776 27.243 1.00 17.95 219 PHE C O 1
ATOM 5404 N N . GLY C 1 254 ? -6.342 -36.671 25.107 1.00 17.79 220 GLY C N 1
ATOM 5405 C CA . GLY C 1 254 ? -6.718 -38.057 24.760 1.00 17.97 220 GLY C CA 1
ATOM 5406 C C . GLY C 1 254 ? -7.813 -38.152 23.724 1.00 17.15 220 GLY C C 1
ATOM 5407 O O . GLY C 1 254 ? -8.119 -39.264 23.339 1.00 15.08 220 GLY C O 1
ATOM 5408 N N . ARG C 1 255 ? -8.366 -37.040 23.250 1.00 18.53 221 ARG C N 1
ATOM 5409 C CA . ARG C 1 255 ? -9.376 -37.073 22.164 1.00 17.84 221 ARG C CA 1
ATOM 5410 C C . ARG C 1 255 ? -9.371 -35.767 21.365 1.00 19.24 221 ARG C C 1
ATOM 5411 O O . ARG C 1 255 ? -8.907 -34.701 21.880 1.00 19.10 221 ARG C O 1
ATOM 5419 N N . MET C 1 256 ? -9.936 -35.853 20.167 1.00 19.97 222 MET C N 1
ATOM 5420 C CA . MET C 1 256 ? -10.379 -34.711 19.353 1.00 21.59 222 MET C CA 1
ATOM 5421 C C . MET C 1 256 ? -11.294 -33.811 20.192 1.00 19.88 222 MET C C 1
ATOM 5422 O O . MET C 1 256 ? -12.025 -34.299 21.105 1.00 17.35 222 MET C O 1
ATOM 5427 N N . GLY C 1 257 ? -11.204 -32.507 19.942 1.00 17.42 223 GLY C N 1
ATOM 5428 C CA . GLY C 1 257 ? -11.925 -31.492 20.705 1.00 15.71 223 GLY C CA 1
ATOM 5429 C C . GLY C 1 257 ? -13.344 -31.379 20.225 1.00 15.20 223 GLY C C 1
ATOM 5430 O O . GLY C 1 257 ? -13.655 -31.715 19.054 1.00 17.42 223 GLY C O 1
ATOM 5431 N N . THR C 1 258 ? -14.187 -30.891 21.091 1.00 15.23 224 THR C N 1
ATOM 5432 C CA . THR C 1 258 ? -15.564 -30.481 20.727 1.00 18.89 224 THR C CA 1
ATOM 5433 C C . THR C 1 258 ? -15.667 -28.963 20.849 1.00 20.19 224 THR C C 1
ATOM 5434 O O . THR C 1 258 ? -14.768 -28.328 21.468 1.00 17.00 224 THR C O 1
ATOM 5438 N N . ALA C 1 259 ? -16.735 -28.412 20.298 1.00 21.29 225 ALA C N 1
ATOM 5439 C CA . ALA C 1 259 ? -17.038 -26.965 20.378 1.00 22.29 225 ALA C CA 1
ATOM 5440 C C . ALA C 1 259 ? -17.217 -26.580 21.838 1.00 23.47 225 ALA C C 1
ATOM 5441 O O . ALA C 1 259 ? -16.772 -25.470 22.199 1.00 24.25 225 ALA C O 1
ATOM 5443 N N . GLU C 1 260 ? -17.823 -27.499 22.619 1.00 24.46 226 GLU C N 1
ATOM 5444 C CA . GLU C 1 260 ? -18.195 -27.360 24.046 1.00 24.53 226 GLU C CA 1
ATOM 5445 C C . GLU C 1 260 ? -16.916 -27.243 24.878 1.00 22.50 226 GLU C C 1
ATOM 5446 O O . GLU C 1 260 ? -16.980 -26.616 25.928 1.00 21.36 226 GLU C O 1
ATOM 5452 N N . ASP C 1 261 ? -15.776 -27.760 24.402 1.00 18.53 227 ASP C N 1
ATOM 5453 C CA . ASP C 1 261 ? -14.473 -27.546 25.105 1.00 17.94 227 ASP C CA 1
ATOM 5454 C C . ASP C 1 261 ? -14.153 -26.034 25.121 1.00 17.23 227 ASP C C 1
ATOM 5455 O O . ASP C 1 261 ? -13.487 -25.586 26.036 1.00 18.99 227 ASP C O 1
ATOM 5460 N N . LEU C 1 262 ? -14.664 -25.281 24.139 1.00 16.03 228 LEU C N 1
ATOM 5461 C CA . LEU C 1 262 ? -14.218 -23.910 23.800 1.00 14.95 228 LEU C CA 1
ATOM 5462 C C . LEU C 1 262 ? -15.164 -22.871 24.381 1.00 15.04 228 LEU C C 1
ATOM 5463 O O . LEU C 1 262 ? -14.784 -21.694 24.414 1.00 11.67 228 LEU C O 1
ATOM 5468 N N . THR C 1 263 ? -16.419 -23.247 24.732 1.00 15.86 229 THR C N 1
ATOM 5469 C CA . THR C 1 263 ? -17.423 -22.212 25.140 1.00 15.51 229 THR C CA 1
ATOM 5470 C C . THR C 1 263 ? -17.045 -21.520 26.452 1.00 14.76 229 THR C C 1
ATOM 5471 O O . THR C 1 263 ? -17.258 -20.308 26.575 1.00 17.68 229 THR C O 1
ATOM 5475 N N . GLY C 1 264 ? -16.528 -22.247 27.431 1.00 17.11 230 GLY C N 1
ATOM 5476 C CA . GLY C 1 264 ? -15.946 -21.628 28.630 1.00 15.36 230 GLY C CA 1
ATOM 5477 C C . GLY C 1 264 ? -15.103 -20.419 28.279 1.00 14.20 230 GLY C C 1
ATOM 5478 O O . GLY C 1 264 ? -15.383 -19.324 28.758 1.00 13.43 230 GLY C O 1
ATOM 5479 N N . MET C 1 265 ? -14.045 -20.617 27.505 1.00 13.12 231 MET C N 1
ATOM 5480 C CA . MET C 1 265 ? -13.115 -19.533 27.219 1.00 12.43 231 MET C CA 1
ATOM 5481 C C . MET C 1 265 ? -13.869 -18.486 26.430 1.00 13.57 231 MET C C 1
ATOM 5482 O O . MET C 1 265 ? -13.618 -17.329 26.655 1.00 13.85 231 MET C O 1
ATOM 5487 N N . ALA C 1 266 ? -14.769 -18.850 25.522 1.00 16.32 232 ALA C N 1
ATOM 5488 C CA . ALA C 1 266 ? -15.411 -17.824 24.657 1.00 16.39 232 ALA C CA 1
ATOM 5489 C C . ALA C 1 266 ? -16.253 -16.883 25.525 1.00 15.40 232 ALA C C 1
ATOM 5490 O O . ALA C 1 266 ? -16.345 -15.627 25.268 1.00 15.72 232 ALA C O 1
ATOM 5492 N N . ILE C 1 267 ? -16.866 -17.475 26.533 1.00 15.16 233 ILE C N 1
ATOM 5493 C CA . ILE C 1 267 ? -17.610 -16.707 27.566 1.00 15.50 233 ILE C CA 1
ATOM 5494 C C . ILE C 1 267 ? -16.634 -15.875 28.390 1.00 14.61 233 ILE C C 1
ATOM 5495 O O . ILE C 1 267 ? -16.799 -14.642 28.467 1.00 14.10 233 ILE C O 1
ATOM 5500 N N . PHE C 1 268 ? -15.620 -16.519 28.955 1.00 14.83 234 PHE C N 1
ATOM 5501 C CA . PHE C 1 268 ? -14.660 -15.835 29.849 1.00 14.75 234 PHE C CA 1
ATOM 5502 C C . PHE C 1 268 ? -14.142 -14.577 29.167 1.00 15.63 234 PHE C C 1
ATOM 5503 O O . PHE C 1 268 ? -14.104 -13.555 29.857 1.00 15.14 234 PHE C O 1
ATOM 5511 N N . LEU C 1 269 ? -13.753 -14.656 27.860 1.00 17.92 235 LEU C N 1
ATOM 5512 C CA . LEU C 1 269 ? -13.025 -13.568 27.140 1.00 16.10 235 LEU C CA 1
ATOM 5513 C C . LEU C 1 269 ? -13.921 -12.409 26.729 1.00 17.52 235 LEU C C 1
ATOM 5514 O O . LEU C 1 269 ? -13.369 -11.384 26.186 1.00 17.87 235 LEU C O 1
ATOM 5519 N N . ALA C 1 270 ? -15.229 -12.596 26.906 1.00 19.47 236 ALA C N 1
ATOM 5520 C CA . ALA C 1 270 ? -16.327 -11.658 26.579 1.00 21.23 236 ALA C CA 1
ATOM 5521 C C . ALA C 1 270 ? -16.945 -11.079 27.872 1.00 21.70 236 ALA C C 1
ATOM 5522 O O . ALA C 1 270 ? -17.855 -10.244 27.771 1.00 22.80 236 ALA C O 1
ATOM 5524 N N . SER C 1 271 ? -16.378 -11.451 29.016 1.00 20.00 237 SER C N 1
ATOM 5525 C CA . SER C 1 271 ? -16.904 -11.248 30.384 1.00 20.21 237 SER C CA 1
ATOM 5526 C C . SER C 1 271 ? -15.976 -10.276 31.097 1.00 22.85 237 SER C C 1
ATOM 5527 O O . SER C 1 271 ? -14.816 -10.074 30.601 1.00 20.22 237 SER C O 1
ATOM 5530 N N . ALA C 1 272 ? -16.447 -9.770 32.222 1.00 18.98 238 ALA C N 1
ATOM 5531 C CA . ALA C 1 272 ? -15.726 -8.822 33.108 1.00 21.38 238 ALA C CA 1
ATOM 5532 C C . ALA C 1 272 ? -14.461 -9.417 33.747 1.00 19.65 238 ALA C C 1
ATOM 5533 O O . ALA C 1 272 ? -13.542 -8.636 34.100 1.00 25.70 238 ALA C O 1
ATOM 5535 N N . GLU C 1 273 ? -14.406 -10.714 33.974 1.00 19.47 239 GLU C N 1
ATOM 5536 C CA . GLU C 1 273 ? -13.247 -11.360 34.631 1.00 19.88 239 GLU C CA 1
ATOM 5537 C C . GLU C 1 273 ? -12.072 -11.475 33.646 1.00 18.56 239 GLU C C 1
ATOM 5538 O O . GLU C 1 273 ? -11.006 -11.977 34.054 1.00 20.78 239 GLU C O 1
ATOM 5544 N N . SER C 1 274 ? -12.213 -11.013 32.402 1.00 16.48 240 SER C N 1
ATOM 5545 C CA . SER C 1 274 ? -11.044 -10.873 31.475 1.00 16.28 240 SER C CA 1
ATOM 5546 C C . SER C 1 274 ? -10.773 -9.403 31.132 1.00 16.38 240 SER C C 1
ATOM 5547 O O . SER C 1 274 ? -10.023 -9.166 30.127 1.00 18.13 240 SER C O 1
ATOM 5550 N N . ASP C 1 275 ? -11.249 -8.443 31.946 1.00 16.43 241 ASP C N 1
ATOM 5551 C CA . ASP C 1 275 ? -11.033 -7.021 31.543 1.00 17.54 241 ASP C CA 1
ATOM 5552 C C . ASP C 1 275 ? -9.534 -6.687 31.482 1.00 16.26 241 ASP C C 1
ATOM 5553 O O . ASP C 1 275 ? -9.196 -5.779 30.729 1.00 18.95 241 ASP C O 1
ATOM 5558 N N . TYR C 1 276 ? -8.650 -7.301 32.275 1.00 14.98 242 TYR C N 1
ATOM 5559 C CA . TYR C 1 276 ? -7.210 -6.913 32.225 1.00 14.44 242 TYR C CA 1
ATOM 5560 C C . TYR C 1 276 ? -6.472 -7.736 31.153 1.00 14.97 242 TYR C C 1
ATOM 5561 O O . TYR C 1 276 ? -5.231 -7.670 31.138 1.00 15.02 242 TYR C O 1
ATOM 5570 N N . ILE C 1 277 ? -7.173 -8.540 30.358 1.00 14.39 243 ILE C N 1
ATOM 5571 C CA . ILE C 1 277 ? -6.543 -9.516 29.425 1.00 14.79 243 ILE C CA 1
ATOM 5572 C C . ILE C 1 277 ? -6.529 -8.878 28.059 1.00 13.34 243 ILE C C 1
ATOM 5573 O O . ILE C 1 277 ? -7.577 -8.554 27.522 1.00 12.54 243 ILE C O 1
ATOM 5578 N N . VAL C 1 278 ? -5.322 -8.685 27.552 1.00 10.83 244 VAL C N 1
ATOM 5579 C CA . VAL C 1 278 ? -5.105 -7.807 26.404 1.00 11.05 244 VAL C CA 1
ATOM 5580 C C . VAL C 1 278 ? -4.078 -8.434 25.482 1.00 10.57 244 VAL C C 1
ATOM 5581 O O . VAL C 1 278 ? -3.006 -8.795 25.985 1.00 10.37 244 VAL C O 1
ATOM 5585 N N . SER C 1 279 ? -4.455 -8.623 24.217 1.00 9.98 245 SER C N 1
ATOM 5586 C CA . SER C 1 279 ? -3.543 -8.969 23.100 1.00 10.23 245 SER C CA 1
ATOM 5587 C C . SER C 1 279 ? -2.995 -10.386 23.268 1.00 10.11 245 SER C C 1
ATOM 5588 O O . SER C 1 279 ? -1.788 -10.605 22.885 1.00 10.50 245 SER C O 1
ATOM 5591 N N . GLN C 1 280 ? -3.791 -11.272 23.853 1.00 10.05 246 GLN C N 1
ATOM 5592 C CA . GLN C 1 280 ? -3.334 -12.679 24.068 1.00 10.06 246 GLN C CA 1
ATOM 5593 C C . GLN C 1 280 ? -4.026 -13.608 23.090 1.00 12.13 246 GLN C C 1
ATOM 5594 O O . GLN C 1 280 ? -5.227 -13.359 22.813 1.00 11.06 246 GLN C O 1
ATOM 5600 N N . THR C 1 281 ? -3.301 -14.660 22.642 1.00 14.20 247 THR C N 1
ATOM 5601 C CA . THR C 1 281 ? -3.912 -15.873 22.044 1.00 13.30 247 THR C CA 1
ATOM 5602 C C . THR C 1 281 ? -3.842 -16.994 23.078 1.00 12.19 247 THR C C 1
ATOM 5603 O O . THR C 1 281 ? -2.731 -17.348 23.525 1.00 11.40 247 THR C O 1
ATOM 5607 N N . TYR C 1 282 ? -4.981 -17.545 23.440 1.00 11.91 248 TYR C N 1
ATOM 5608 C CA . TYR C 1 282 ? -5.035 -18.654 24.418 1.00 13.22 248 TYR C CA 1
ATOM 5609 C C . TYR C 1 282 ? -5.359 -19.950 23.657 1.00 14.38 248 TYR C C 1
ATOM 5610 O O . TYR C 1 282 ? -6.495 -20.019 23.040 1.00 13.26 248 TYR C O 1
ATOM 5619 N N . ASN C 1 283 ? -4.469 -20.943 23.751 1.00 13.80 249 ASN C N 1
ATOM 5620 C CA . ASN C 1 283 ? -4.710 -22.329 23.282 1.00 13.68 249 ASN C CA 1
ATOM 5621 C C . ASN C 1 283 ? -5.663 -23.081 24.225 1.00 12.78 249 ASN C C 1
ATOM 5622 O O . ASN C 1 283 ? -5.366 -23.281 25.466 1.00 10.73 249 ASN C O 1
ATOM 5627 N N . VAL C 1 284 ? -6.755 -23.518 23.598 1.00 11.68 250 VAL C N 1
ATOM 5628 C CA . VAL C 1 284 ? -7.735 -24.453 24.167 1.00 13.28 250 VAL C CA 1
ATOM 5629 C C . VAL C 1 284 ? -7.753 -25.674 23.270 1.00 13.28 250 VAL C C 1
ATOM 5630 O O . VAL C 1 284 ? -8.447 -25.666 22.240 1.00 17.16 250 VAL C O 1
ATOM 5634 N N . ASP C 1 285 ? -6.909 -26.640 23.579 1.00 13.62 251 ASP C N 1
ATOM 5635 C CA . ASP C 1 285 ? -6.518 -27.629 22.544 1.00 13.91 251 ASP C CA 1
ATOM 5636 C C . ASP C 1 285 ? -6.091 -28.992 23.086 1.00 13.17 251 ASP C C 1
ATOM 5637 O O . ASP C 1 285 ? -5.476 -29.701 22.342 1.00 14.34 251 ASP C O 1
ATOM 5642 N N . GLY C 1 286 ? -6.313 -29.257 24.366 1.00 13.49 252 GLY C N 1
ATOM 5643 C CA . GLY C 1 286 ? -5.887 -30.478 25.068 1.00 13.54 252 GLY C CA 1
ATOM 5644 C C . GLY C 1 286 ? -4.377 -30.656 25.095 1.00 14.94 252 GLY C C 1
ATOM 5645 O O . GLY C 1 286 ? -3.955 -31.846 25.306 1.00 13.08 252 GLY C O 1
ATOM 5646 N N . GLY C 1 287 ? -3.594 -29.603 24.848 1.00 11.79 253 GLY C N 1
ATOM 5647 C CA . GLY C 1 287 ? -2.128 -29.719 24.972 1.00 12.10 253 GLY C CA 1
ATOM 5648 C C . GLY C 1 287 ? -1.454 -29.899 23.640 1.00 12.40 253 GLY C C 1
ATOM 5649 O O . GLY C 1 287 ? -0.222 -30.063 23.601 1.00 13.03 253 GLY C O 1
ATOM 5650 N N . ASN C 1 288 ? -2.241 -29.767 22.580 1.00 12.90 254 ASN C N 1
ATOM 5651 C CA . ASN C 1 288 ? -1.745 -29.931 21.205 1.00 15.14 254 ASN C CA 1
ATOM 5652 C C . ASN C 1 288 ? -0.597 -28.950 20.934 1.00 15.71 254 ASN C C 1
ATOM 5653 O O . ASN C 1 288 ? 0.265 -29.218 20.080 1.00 16.84 254 ASN C O 1
ATOM 5658 N N . TRP C 1 289 ? -0.686 -27.741 21.509 1.00 15.22 255 TRP C N 1
ATOM 5659 C CA . TRP C 1 289 ? 0.332 -26.701 21.318 1.00 13.36 255 TRP C CA 1
ATOM 5660 C C . TRP C 1 289 ? 0.436 -25.938 22.633 1.00 13.88 255 TRP C C 1
ATOM 5661 O O . TRP C 1 289 ? -0.573 -25.658 23.313 1.00 12.48 255 TRP C O 1
ATOM 5672 N N . MET C 1 290 ? 1.639 -25.674 23.020 1.00 13.21 256 MET C N 1
ATOM 5673 C CA . MET C 1 290 ? 1.923 -25.137 24.357 1.00 12.93 256 MET C CA 1
ATOM 5674 C C . MET C 1 290 ? 2.456 -23.711 24.195 1.00 13.22 256 MET C C 1
ATOM 5675 O O . MET C 1 290 ? 3.608 -23.500 23.682 1.00 13.64 256 MET C O 1
ATOM 5680 N N . SER C 1 291 ? 1.647 -22.738 24.554 1.00 13.15 257 SER C N 1
ATOM 5681 C CA . SER C 1 291 ? 2.050 -21.301 24.469 1.00 12.33 257 SER C CA 1
ATOM 5682 C C . SER C 1 291 ? 1.907 -20.628 25.834 1.00 12.63 257 SER C C 1
ATOM 5683 O O . SER C 1 291 ? 1.587 -21.257 26.892 1.00 12.91 257 SER C O 1
ATOM 5687 N N . LYS D 1 36 ? -20.694 -21.703 44.225 1.00 41.15 2 LYS D N 1
ATOM 5688 C CA . LYS D 1 36 ? -20.684 -21.515 42.751 1.00 36.44 2 LYS D CA 1
ATOM 5689 C C . LYS D 1 36 ? -19.637 -22.454 42.121 1.00 37.47 2 LYS D C 1
ATOM 5690 O O . LYS D 1 36 ? -19.744 -23.670 42.351 1.00 38.42 2 LYS D O 1
ATOM 5696 N N . ARG D 1 37 ? -18.677 -21.936 41.339 1.00 31.67 3 ARG D N 1
ATOM 5697 C CA . ARG D 1 37 ? -17.957 -22.689 40.267 1.00 31.29 3 ARG D CA 1
ATOM 5698 C C . ARG D 1 37 ? -16.929 -23.673 40.832 1.00 29.42 3 ARG D C 1
ATOM 5699 O O . ARG D 1 37 ? -16.493 -24.536 40.070 1.00 28.35 3 ARG D O 1
ATOM 5707 N N . LEU D 1 38 ? -16.537 -23.524 42.099 1.00 27.42 4 LEU D N 1
ATOM 5708 C CA . LEU D 1 38 ? -15.592 -24.419 42.802 1.00 25.49 4 LEU D CA 1
ATOM 5709 C C . LEU D 1 38 ? -16.308 -25.096 43.982 1.00 25.54 4 LEU D C 1
ATOM 5710 O O . LEU D 1 38 ? -15.633 -25.489 44.950 1.00 22.00 4 LEU D O 1
ATOM 5715 N N . GLU D 1 39 ? -17.622 -25.286 43.886 1.00 27.16 5 GLU D N 1
ATOM 5716 C CA . GLU D 1 39 ? -18.454 -25.791 45.009 1.00 25.91 5 GLU D CA 1
ATOM 5717 C C . GLU D 1 39 ? -17.903 -27.113 45.544 1.00 25.08 5 GLU D C 1
ATOM 5718 O O . GLU D 1 39 ? -17.828 -28.091 44.790 1.00 23.94 5 GLU D O 1
ATOM 5724 N N . GLY D 1 40 ? -17.544 -27.163 46.826 1.00 25.56 6 GLY D N 1
ATOM 5725 C CA . GLY D 1 40 ? -17.152 -28.429 47.478 1.00 25.40 6 GLY D CA 1
ATOM 5726 C C . GLY D 1 40 ? -15.758 -28.904 47.082 1.00 24.42 6 GLY D C 1
ATOM 5727 O O . GLY D 1 40 ? -15.386 -30.024 47.479 1.00 24.73 6 GLY D O 1
ATOM 5728 N N . LYS D 1 41 ? -14.981 -28.087 46.369 1.00 22.77 7 LYS D N 1
ATOM 5729 C CA . LYS D 1 41 ? -13.583 -28.427 45.996 1.00 23.05 7 LYS D CA 1
ATOM 5730 C C . LYS D 1 41 ? -12.649 -28.009 47.121 1.00 21.34 7 LYS D C 1
ATOM 5731 O O . LYS D 1 41 ? -12.879 -26.952 47.692 1.00 21.38 7 LYS D O 1
ATOM 5737 N N . SER D 1 42 ? -11.607 -28.813 47.317 1.00 20.43 8 SER D N 1
ATOM 5738 C CA . SER D 1 42 ? -10.489 -28.632 48.269 1.00 20.79 8 SER D CA 1
ATOM 5739 C C . SER D 1 42 ? -9.286 -28.010 47.540 1.00 21.67 8 SER D C 1
ATOM 5740 O O . SER D 1 42 ? -8.738 -28.709 46.653 1.00 22.58 8 SER D O 1
ATOM 5743 N N . ALA D 1 43 ? -8.871 -26.777 47.872 1.00 20.66 9 ALA D N 1
ATOM 5744 C CA . ALA D 1 43 ? -7.658 -26.157 47.282 1.00 18.23 9 ALA D CA 1
ATOM 5745 C C . ALA D 1 43 ? -6.575 -26.026 48.341 1.00 19.68 9 ALA D C 1
ATOM 5746 O O . ALA D 1 43 ? -6.866 -25.843 49.557 1.00 20.28 9 ALA D O 1
ATOM 5748 N N . LEU D 1 44 ? -5.337 -26.046 47.879 1.00 18.73 10 LEU D N 1
ATOM 5749 C CA . LEU D 1 44 ? -4.234 -25.477 48.673 1.00 18.82 10 LEU D CA 1
ATOM 5750 C C . LEU D 1 44 ? -3.526 -24.413 47.825 1.00 18.87 10 LEU D C 1
ATOM 5751 O O . LEU D 1 44 ? -3.238 -24.706 46.616 1.00 14.77 10 LEU D O 1
ATOM 5756 N N . ILE D 1 45 ? -3.255 -23.241 48.419 1.00 18.25 11 ILE D N 1
ATOM 5757 C CA . ILE D 1 45 ? -2.454 -22.174 47.765 1.00 17.38 11 ILE D CA 1
ATOM 5758 C C . ILE D 1 45 ? -1.134 -21.974 48.517 1.00 16.41 11 ILE D C 1
ATOM 5759 O O . ILE D 1 45 ? -1.179 -21.652 49.685 1.00 15.86 11 ILE D O 1
ATOM 5764 N N . THR D 1 46 ? 0.039 -22.117 47.879 1.00 16.17 12 THR D N 1
ATOM 5765 C CA . THR D 1 46 ? 1.310 -21.903 48.622 1.00 15.68 12 THR D CA 1
ATOM 5766 C C . THR D 1 46 ? 1.447 -20.409 48.786 1.00 14.38 12 THR D C 1
ATOM 5767 O O . THR D 1 46 ? 0.948 -19.678 47.918 1.00 12.79 12 THR D O 1
ATOM 5771 N N . GLY D 1 47 ? 2.041 -19.961 49.870 1.00 14.75 13 GLY D N 1
ATOM 5772 C CA . GLY D 1 47 ? 2.340 -18.529 50.069 1.00 17.56 13 GLY D CA 1
ATOM 5773 C C . GLY D 1 47 ? 1.124 -17.616 50.005 1.00 20.42 13 GLY D C 1
ATOM 5774 O O . GLY D 1 47 ? 1.252 -16.478 49.517 1.00 22.99 13 GLY D O 1
ATOM 5775 N N . SER D 1 48 ? -0.013 -18.039 50.548 1.00 20.03 14 SER D N 1
ATOM 5776 C CA . SER D 1 48 ? -1.284 -17.299 50.391 1.00 21.82 14 SER D CA 1
ATOM 5777 C C . SER D 1 48 ? -1.651 -16.507 51.649 1.00 22.93 14 SER D C 1
ATOM 5778 O O . SER D 1 48 ? -2.821 -16.116 51.738 1.00 22.31 14 SER D O 1
ATOM 5781 N N . ALA D 1 49 ? -0.718 -16.217 52.575 1.00 20.65 15 ALA D N 1
ATOM 5782 C CA . ALA D 1 49 ? -1.073 -15.328 53.708 1.00 21.25 15 ALA D CA 1
ATOM 5783 C C . ALA D 1 49 ? -1.313 -13.924 53.133 1.00 23.55 15 ALA D C 1
ATOM 5784 O O . ALA D 1 49 ? -2.285 -13.256 53.594 1.00 24.55 15 ALA D O 1
ATOM 5786 N N . ARG D 1 50 ? -0.470 -13.521 52.152 1.00 23.68 16 ARG D N 1
ATOM 5787 C CA . ARG D 1 50 ? -0.358 -12.127 51.621 1.00 28.15 16 ARG D CA 1
ATOM 5788 C C . ARG D 1 50 ? -0.587 -12.093 50.099 1.00 27.03 16 ARG D C 1
ATOM 5789 O O . ARG D 1 50 ? -0.452 -13.134 49.449 1.00 25.14 16 ARG D O 1
ATOM 5797 N N . GLY D 1 51 ? -0.900 -10.892 49.601 1.00 24.88 17 GLY D N 1
ATOM 5798 C CA . GLY D 1 51 ? -1.068 -10.463 48.208 1.00 24.42 17 GLY D CA 1
ATOM 5799 C C . GLY D 1 51 ? -1.890 -11.379 47.313 1.00 22.90 17 GLY D C 1
ATOM 5800 O O . GLY D 1 51 ? -3.042 -11.673 47.649 1.00 22.50 17 GLY D O 1
ATOM 5801 N N . ILE D 1 52 ? -1.338 -11.750 46.154 1.00 19.01 18 ILE D N 1
ATOM 5802 C CA . ILE D 1 52 ? -2.120 -12.428 45.078 1.00 19.87 18 ILE D CA 1
ATOM 5803 C C . ILE D 1 52 ? -2.683 -13.762 45.597 1.00 18.37 18 ILE D C 1
ATOM 5804 O O . ILE D 1 52 ? -3.836 -14.058 45.348 1.00 18.04 18 ILE D O 1
ATOM 5809 N N . GLY D 1 53 ? -1.842 -14.571 46.238 1.00 22.27 19 GLY D N 1
ATOM 5810 C CA . GLY D 1 53 ? -2.222 -15.846 46.876 1.00 21.62 19 GLY D CA 1
ATOM 5811 C C . GLY D 1 53 ? -3.446 -15.640 47.771 1.00 19.96 19 GLY D C 1
ATOM 5812 O O . GLY D 1 53 ? -4.339 -16.489 47.743 1.00 18.85 19 GLY D O 1
ATOM 5813 N N . ARG D 1 54 ? -3.505 -14.525 48.494 1.00 21.89 20 ARG D N 1
ATOM 5814 C CA . ARG D 1 54 ? -4.562 -14.300 49.504 1.00 23.03 20 ARG D CA 1
ATOM 5815 C C . ARG D 1 54 ? -5.833 -13.903 48.777 1.00 20.79 20 ARG D C 1
ATOM 5816 O O . ARG D 1 54 ? -6.837 -14.484 49.079 1.00 23.84 20 ARG D O 1
ATOM 5824 N N . ALA D 1 55 ? -5.750 -13.011 47.809 1.00 22.49 21 ALA D N 1
ATOM 5825 C CA . ALA D 1 55 ? -6.854 -12.691 46.882 1.00 21.52 21 ALA D CA 1
ATOM 5826 C C . ALA D 1 55 ? -7.384 -14.005 46.300 1.00 21.47 21 ALA D C 1
ATOM 5827 O O . ALA D 1 55 ? -8.613 -14.223 46.352 1.00 22.13 21 ALA D O 1
ATOM 5829 N N . PHE D 1 56 ? -6.518 -14.878 45.797 1.00 19.39 22 PHE D N 1
ATOM 5830 C CA . PHE D 1 56 ? -6.955 -16.200 45.257 1.00 20.45 22 PHE D CA 1
ATOM 5831 C C . PHE D 1 56 ? -7.729 -17.015 46.317 1.00 19.32 22 PHE D C 1
ATOM 5832 O O . PHE D 1 56 ? -8.805 -17.554 45.976 1.00 14.67 22 PHE D O 1
ATOM 5840 N N . ALA D 1 57 ? -7.189 -17.178 47.524 1.00 18.75 23 ALA D N 1
ATOM 5841 C CA . ALA D 1 57 ? -7.869 -17.977 48.562 1.00 21.11 23 ALA D CA 1
ATOM 5842 C C . ALA D 1 57 ? -9.267 -17.400 48.768 1.00 18.91 23 ALA D C 1
ATOM 5843 O O . ALA D 1 57 ? -10.192 -18.177 48.762 1.00 21.12 23 ALA D O 1
ATOM 5845 N N . GLU D 1 58 ? -9.400 -16.078 48.883 1.00 20.89 24 GLU D N 1
ATOM 5846 C CA . GLU D 1 58 ? -10.702 -15.437 49.215 1.00 23.90 24 GLU D CA 1
ATOM 5847 C C . GLU D 1 58 ? -11.697 -15.699 48.085 1.00 23.84 24 GLU D C 1
ATOM 5848 O O . GLU D 1 58 ? -12.885 -16.039 48.368 1.00 19.67 24 GLU D O 1
ATOM 5854 N N . ALA D 1 59 ? -11.227 -15.540 46.841 1.00 21.96 25 ALA D N 1
ATOM 5855 C CA . ALA D 1 59 ? -12.041 -15.670 45.615 1.00 20.99 25 ALA D CA 1
ATOM 5856 C C . ALA D 1 59 ? -12.459 -17.135 45.493 1.00 20.31 25 ALA D C 1
ATOM 5857 O O . ALA D 1 59 ? -13.597 -17.416 45.135 1.00 22.90 25 ALA D O 1
ATOM 5859 N N . TYR D 1 60 ? -11.603 -18.065 45.875 1.00 20.00 26 TYR D N 1
ATOM 5860 C CA . TYR D 1 60 ? -11.962 -19.503 45.801 1.00 20.89 26 TYR D CA 1
ATOM 5861 C C . TYR D 1 60 ? -13.088 -19.796 46.841 1.00 20.99 26 TYR D C 1
ATOM 5862 O O . TYR D 1 60 ? -14.011 -20.605 46.572 1.00 20.98 26 TYR D O 1
ATOM 5871 N N . VAL D 1 61 ? -12.973 -19.216 48.038 1.00 22.24 27 VAL D N 1
ATOM 5872 C CA . VAL D 1 61 ? -13.919 -19.455 49.161 1.00 22.11 27 VAL D CA 1
ATOM 5873 C C . VAL D 1 61 ? -15.295 -18.905 48.754 1.00 25.52 27 VAL D C 1
ATOM 5874 O O . VAL D 1 61 ? -16.311 -19.609 49.015 1.00 26.25 27 VAL D O 1
ATOM 5878 N N . ARG D 1 62 ? -15.328 -17.735 48.102 1.00 28.23 28 ARG D N 1
ATOM 5879 C CA . ARG D 1 62 ? -16.548 -17.115 47.520 1.00 31.32 28 ARG D CA 1
ATOM 5880 C C . ARG D 1 62 ? -17.166 -18.053 46.467 1.00 31.81 28 ARG D C 1
ATOM 5881 O O . ARG D 1 62 ? -18.377 -17.998 46.250 1.00 27.22 28 ARG D O 1
ATOM 5889 N N . GLU D 1 63 ? -16.367 -18.881 45.802 1.00 28.72 29 GLU D N 1
ATOM 5890 C CA . GLU D 1 63 ? -16.862 -19.790 44.728 1.00 28.47 29 GLU D CA 1
ATOM 5891 C C . GLU D 1 63 ? -17.146 -21.202 45.279 1.00 27.52 29 GLU D C 1
ATOM 5892 O O . GLU D 1 63 ? -17.305 -22.162 44.454 1.00 21.80 29 GLU D O 1
ATOM 5898 N N . GLY D 1 64 ? -17.234 -21.329 46.610 1.00 26.30 30 GLY D N 1
ATOM 5899 C CA . GLY D 1 64 ? -17.632 -22.573 47.304 1.00 24.65 30 GLY D CA 1
ATOM 5900 C C . GLY D 1 64 ? -16.471 -23.487 47.687 1.00 23.69 30 GLY D C 1
ATOM 5901 O O . GLY D 1 64 ? -16.770 -24.635 48.142 1.00 27.18 30 GLY D O 1
ATOM 5902 N N . ALA D 1 65 ? -15.202 -23.113 47.468 1.00 21.41 31 ALA D N 1
ATOM 5903 C CA . ALA D 1 65 ? -14.038 -23.975 47.811 1.00 20.62 31 ALA D CA 1
ATOM 5904 C C . ALA D 1 65 ? -13.677 -23.836 49.290 1.00 21.13 31 ALA D C 1
ATOM 5905 O O . ALA D 1 65 ? -13.962 -22.792 49.930 1.00 24.99 31 ALA D O 1
ATOM 5907 N N . THR D 1 66 ? -13.167 -24.925 49.839 1.00 21.20 32 THR D N 1
ATOM 5908 C CA . THR D 1 66 ? -12.362 -24.913 51.061 1.00 22.13 32 THR D CA 1
ATOM 5909 C C . THR D 1 66 ? -10.929 -24.623 50.611 1.00 22.43 32 THR D C 1
ATOM 5910 O O . THR D 1 66 ? -10.517 -25.222 49.609 1.00 21.96 32 THR D O 1
ATOM 5914 N N . VAL D 1 67 ? -10.193 -23.772 51.311 1.00 19.71 33 VAL D N 1
ATOM 5915 C CA . VAL D 1 67 ? -8.820 -23.402 50.877 1.00 21.40 33 VAL D CA 1
ATOM 5916 C C . VAL D 1 67 ? -7.849 -23.505 52.061 1.00 20.84 33 VAL D C 1
ATOM 5917 O O . VAL D 1 67 ? -8.104 -22.878 53.116 1.00 23.20 33 VAL D O 1
ATOM 5921 N N . ALA D 1 68 ? -6.795 -24.293 51.921 1.00 20.27 34 ALA D N 1
ATOM 5922 C CA . ALA D 1 68 ? -5.628 -24.254 52.822 1.00 20.40 34 ALA D CA 1
ATOM 5923 C C . ALA D 1 68 ? -4.797 -23.020 52.445 1.00 22.87 34 ALA D C 1
ATOM 5924 O O . ALA D 1 68 ? -4.313 -22.974 51.329 1.00 24.69 34 ALA D O 1
ATOM 5926 N N . ILE D 1 69 ? -4.647 -22.084 53.376 1.00 22.93 35 ILE D N 1
ATOM 5927 C CA . ILE D 1 69 ? -3.797 -20.867 53.303 1.00 24.70 35 ILE D CA 1
ATOM 5928 C C . ILE D 1 69 ? -2.432 -21.316 53.795 1.00 25.64 35 ILE D C 1
ATOM 5929 O O . ILE D 1 69 ? -2.187 -21.259 55.007 1.00 24.62 35 ILE D O 1
ATOM 5934 N N . ALA D 1 70 ? -1.631 -21.850 52.881 1.00 26.40 36 ALA D N 1
ATOM 5935 C CA . ALA D 1 70 ? -0.291 -22.395 53.165 1.00 26.96 36 ALA D CA 1
ATOM 5936 C C . ALA D 1 70 ? 0.679 -21.246 53.088 1.00 26.37 36 ALA D C 1
ATOM 5937 O O . ALA D 1 70 ? 0.787 -20.667 52.020 1.00 29.36 36 ALA D O 1
ATOM 5939 N N . ASP D 1 71 ? 1.412 -21.016 54.154 1.00 25.65 37 ASP D N 1
ATOM 5940 C CA . ASP D 1 71 ? 2.422 -19.947 54.180 1.00 24.18 37 ASP D CA 1
ATOM 5941 C C . ASP D 1 71 ? 3.467 -20.359 55.210 1.00 24.73 37 ASP D C 1
ATOM 5942 O O . ASP D 1 71 ? 3.113 -21.039 56.194 1.00 24.26 37 ASP D O 1
ATOM 5947 N N . ILE D 1 72 ? 4.698 -19.953 54.971 1.00 23.03 38 ILE D N 1
ATOM 5948 C CA . ILE D 1 72 ? 5.826 -20.180 55.892 1.00 27.43 38 ILE D CA 1
ATOM 5949 C C . ILE D 1 72 ? 5.570 -19.361 57.145 1.00 29.50 38 ILE D C 1
ATOM 5950 O O . ILE D 1 72 ? 6.094 -19.776 58.148 1.00 34.91 38 ILE D O 1
ATOM 5955 N N . ASP D 1 73 ? 4.850 -18.225 57.071 1.00 33.04 39 ASP D N 1
ATOM 5956 C CA . ASP D 1 73 ? 4.442 -17.431 58.264 1.00 34.57 39 ASP D CA 1
ATOM 5957 C C . ASP D 1 73 ? 3.040 -17.858 58.714 1.00 34.31 39 ASP D C 1
ATOM 5958 O O . ASP D 1 73 ? 2.029 -17.405 58.091 1.00 29.72 39 ASP D O 1
ATOM 5963 N N . ILE D 1 74 ? 2.981 -18.688 59.760 1.00 31.49 40 ILE D N 1
ATOM 5964 C CA . ILE D 1 74 ? 1.719 -19.323 60.256 1.00 33.32 40 ILE D CA 1
ATOM 5965 C C . ILE D 1 74 ? 0.869 -18.246 60.952 1.00 34.12 40 ILE D C 1
ATOM 5966 O O . ILE D 1 74 ? -0.369 -18.336 60.917 1.00 29.48 40 ILE D O 1
ATOM 5971 N N . GLU D 1 75 ? 1.514 -17.239 61.544 1.00 37.27 41 GLU D N 1
ATOM 5972 C CA . GLU D 1 75 ? 0.822 -16.079 62.145 1.00 36.96 41 GLU D CA 1
ATOM 5973 C C . GLU D 1 75 ? 0.021 -15.371 61.044 1.00 37.18 41 GLU D C 1
ATOM 5974 O O . GLU D 1 75 ? -1.190 -15.086 61.278 1.00 28.71 41 GLU D O 1
ATOM 5976 N N . ARG D 1 76 ? 0.646 -15.080 59.895 1.00 33.67 42 ARG D N 1
ATOM 5977 C CA . ARG D 1 76 ? -0.014 -14.250 58.850 1.00 36.50 42 ARG D CA 1
ATOM 5978 C C . ARG D 1 76 ? -1.070 -15.079 58.128 1.00 33.21 42 ARG D C 1
ATOM 5979 O O . ARG D 1 76 ? -2.022 -14.457 57.601 1.00 34.17 42 ARG D O 1
ATOM 5987 N N . ALA D 1 77 ? -0.856 -16.408 58.056 1.00 32.51 43 ALA D N 1
ATOM 5988 C CA . ALA D 1 77 ? -1.778 -17.381 57.412 1.00 30.32 43 ALA D CA 1
ATOM 5989 C C . ALA D 1 77 ? -3.055 -17.476 58.247 1.00 27.57 43 ALA D C 1
ATOM 5990 O O . ALA D 1 77 ? -4.158 -17.421 57.685 1.00 24.16 43 ALA D O 1
ATOM 5992 N N . ARG D 1 78 ? -2.877 -17.609 59.557 1.00 28.53 44 ARG D N 1
ATOM 5993 C CA . ARG D 1 78 ? -3.971 -17.689 60.570 1.00 28.86 44 ARG D CA 1
ATOM 5994 C C . ARG D 1 78 ? -4.873 -16.451 60.498 1.00 25.67 44 ARG D C 1
ATOM 5995 O O . ARG D 1 78 ? -6.124 -16.577 60.574 1.00 31.08 44 ARG D O 1
ATOM 6003 N N . GLN D 1 79 ? -4.273 -15.291 60.352 1.00 25.85 45 GLN D N 1
ATOM 6004 C CA . GLN D 1 79 ? -4.994 -14.007 60.247 1.00 30.59 45 GLN D CA 1
ATOM 6005 C C . GLN D 1 79 ? -5.832 -14.053 58.971 1.00 33.12 45 GLN D C 1
ATOM 6006 O O . GLN D 1 79 ? -7.057 -13.729 59.048 1.00 32.07 45 GLN D O 1
ATOM 6012 N N . ALA D 1 80 ? -5.196 -14.446 57.856 1.00 29.49 46 ALA D N 1
ATOM 6013 C CA . ALA D 1 80 ? -5.799 -14.515 56.502 1.00 28.05 46 ALA D CA 1
ATOM 6014 C C . ALA D 1 80 ? -6.989 -15.467 56.557 1.00 25.82 46 ALA D C 1
ATOM 6015 O O . ALA D 1 80 ? -8.050 -15.109 56.039 1.00 24.23 46 ALA D O 1
ATOM 6017 N N . ALA D 1 81 ? -6.807 -16.628 57.200 1.00 28.00 47 ALA D N 1
ATOM 6018 C CA . ALA D 1 81 ? -7.839 -17.675 57.373 1.00 30.71 47 ALA D CA 1
ATOM 6019 C C . ALA D 1 81 ? -9.015 -17.167 58.222 1.00 29.68 47 ALA D C 1
ATOM 6020 O O . ALA D 1 81 ? -10.157 -17.539 57.906 1.00 28.07 47 ALA D O 1
ATOM 6022 N N . ALA D 1 82 ? -8.749 -16.426 59.311 1.00 29.68 48 ALA D N 1
ATOM 6023 C CA . ALA D 1 82 ? -9.805 -15.861 60.202 1.00 31.74 48 ALA D CA 1
ATOM 6024 C C . ALA D 1 82 ? -10.654 -14.849 59.418 1.00 33.99 48 ALA D C 1
ATOM 6025 O O . ALA D 1 82 ? -11.910 -14.958 59.448 1.00 36.62 48 ALA D O 1
ATOM 6027 N N . GLU D 1 83 ? -9.994 -13.941 58.686 1.00 36.68 49 GLU D N 1
ATOM 6028 C CA . GLU D 1 83 ? -10.623 -12.868 57.861 1.00 38.85 49 GLU D CA 1
ATOM 6029 C C . GLU D 1 83 ? -11.499 -13.460 56.742 1.00 37.46 49 GLU D C 1
ATOM 6030 O O . GLU D 1 83 ? -12.561 -12.877 56.465 1.00 37.16 49 GLU D O 1
ATOM 6036 N N . ILE D 1 84 ? -11.050 -14.529 56.081 1.00 36.10 50 ILE D N 1
ATOM 6037 C CA . ILE D 1 84 ? -11.733 -15.131 54.893 1.00 32.61 50 ILE D CA 1
ATOM 6038 C C . ILE D 1 84 ? -12.968 -15.913 55.367 1.00 29.67 50 ILE D C 1
ATOM 6039 O O . ILE D 1 84 ? -13.977 -15.917 54.665 1.00 31.49 50 ILE D O 1
ATOM 6044 N N . GLY D 1 85 ? -12.871 -16.583 56.504 1.00 29.98 51 GLY D N 1
ATOM 6045 C CA . GLY D 1 85 ? -13.998 -17.275 57.151 1.00 30.30 51 GLY D CA 1
ATOM 6046 C C . GLY D 1 85 ? -13.731 -18.771 57.269 1.00 27.50 51 GLY D C 1
ATOM 6047 O O . GLY D 1 85 ? -12.635 -19.245 56.950 1.00 26.42 51 GLY D O 1
ATOM 6048 N N . PRO D 1 86 ? -14.744 -19.536 57.727 1.00 24.21 52 PRO D N 1
ATOM 6049 C CA . PRO D 1 86 ? -14.574 -20.925 58.108 1.00 25.68 52 PRO D CA 1
ATOM 6050 C C . PRO D 1 86 ? -14.012 -21.834 57.007 1.00 23.20 52 PRO D C 1
ATOM 6051 O O . PRO D 1 86 ? -13.463 -22.803 57.383 1.00 22.87 52 PRO D O 1
ATOM 6055 N N . ALA D 1 87 ? -14.235 -21.531 55.721 1.00 22.68 53 ALA D N 1
ATOM 6056 C CA . ALA D 1 87 ? -13.869 -22.400 54.577 1.00 21.32 53 ALA D CA 1
ATOM 6057 C C . ALA D 1 87 ? -12.369 -22.359 54.388 1.00 20.37 53 ALA D C 1
ATOM 6058 O O . ALA D 1 87 ? -11.866 -23.298 53.861 1.00 23.46 53 ALA D O 1
ATOM 6060 N N . ALA D 1 88 ? -11.699 -21.333 54.888 1.00 22.81 54 ALA D N 1
ATOM 6061 C CA . ALA D 1 88 ? -10.217 -21.186 54.853 1.00 23.89 54 ALA D CA 1
ATOM 6062 C C . ALA D 1 88 ? -9.559 -21.688 56.155 1.00 25.10 54 ALA D C 1
ATOM 6063 O O . ALA D 1 88 ? -10.147 -21.598 57.239 1.00 26.05 54 ALA D O 1
ATOM 6065 N N . TYR D 1 89 ? -8.365 -22.244 56.054 1.00 22.34 55 TYR D N 1
ATOM 6066 C CA . TYR D 1 89 ? -7.592 -22.696 57.230 1.00 23.63 55 TYR D CA 1
ATOM 6067 C C . TYR D 1 89 ? -6.117 -22.587 56.915 1.00 23.70 55 TYR D C 1
ATOM 6068 O O . TYR D 1 89 ? -5.712 -22.717 55.757 1.00 21.02 55 TYR D O 1
ATOM 6077 N N . ALA D 1 90 ? -5.350 -22.428 57.966 1.00 22.80 56 ALA D N 1
ATOM 6078 C CA . ALA D 1 90 ? -3.938 -22.030 57.912 1.00 24.99 56 ALA D CA 1
ATOM 6079 C C . ALA D 1 90 ? -3.151 -23.313 58.024 1.00 25.11 56 ALA D C 1
ATOM 6080 O O . ALA D 1 90 ? -3.632 -24.205 58.683 1.00 20.88 56 ALA D O 1
ATOM 6082 N N . VAL D 1 91 ? -2.070 -23.384 57.245 1.00 24.44 57 VAL D N 1
ATOM 6083 C CA . VAL D 1 91 ? -1.168 -24.541 57.107 1.00 23.23 57 VAL D CA 1
ATOM 6084 C C . VAL D 1 91 ? 0.234 -23.954 57.008 1.00 23.46 57 VAL D C 1
ATOM 6085 O O . VAL D 1 91 ? 0.513 -23.195 56.027 1.00 20.36 57 VAL D O 1
ATOM 6089 N N . GLN D 1 92 ? 1.055 -24.250 58.007 1.00 21.78 58 GLN D N 1
ATOM 6090 C CA . GLN D 1 92 ? 2.487 -23.907 58.003 1.00 24.76 58 GLN D CA 1
ATOM 6091 C C . GLN D 1 92 ? 3.145 -24.723 56.879 1.00 22.83 58 GLN D C 1
ATOM 6092 O O . GLN D 1 92 ? 2.990 -25.943 56.838 1.00 21.45 58 GLN D O 1
ATOM 6098 N N . MET D 1 93 ? 3.918 -24.062 56.032 1.00 22.86 59 MET D N 1
ATOM 6099 C CA . MET D 1 93 ? 4.564 -24.764 54.924 1.00 21.70 59 MET D CA 1
ATOM 6100 C C . MET D 1 93 ? 5.777 -23.971 54.461 1.00 21.11 59 MET D C 1
ATOM 6101 O O . MET D 1 93 ? 5.684 -22.751 54.237 1.00 23.77 59 MET D O 1
ATOM 6106 N N . ASP D 1 94 ? 6.877 -24.677 54.310 1.00 20.73 60 ASP D N 1
ATOM 6107 C CA . ASP D 1 94 ? 8.119 -24.187 53.652 1.00 19.79 60 ASP D CA 1
ATOM 6108 C C . ASP D 1 94 ? 8.277 -25.050 52.389 1.00 19.12 60 ASP D C 1
ATOM 6109 O O . ASP D 1 94 ? 8.592 -26.272 52.476 1.00 18.78 60 ASP D O 1
ATOM 6114 N N . VAL D 1 95 ? 7.884 -24.500 51.249 1.00 18.14 61 VAL D N 1
ATOM 6115 C CA . VAL D 1 95 ? 7.896 -25.231 49.947 1.00 18.03 61 VAL D CA 1
ATOM 6116 C C . VAL D 1 95 ? 9.346 -25.625 49.587 1.00 15.56 61 VAL D C 1
ATOM 6117 O O . VAL D 1 95 ? 9.449 -26.528 48.792 1.00 15.38 61 VAL D O 1
ATOM 6121 N N . THR D 1 96 ? 10.390 -25.145 50.267 1.00 15.50 62 THR D N 1
ATOM 6122 C CA . THR D 1 96 ? 11.797 -25.627 50.035 1.00 16.54 62 THR D CA 1
ATOM 6123 C C . THR D 1 96 ? 12.142 -26.937 50.760 1.00 18.36 62 THR D C 1
ATOM 6124 O O . THR D 1 96 ? 13.305 -27.471 50.570 1.00 16.12 62 THR D O 1
ATOM 6128 N N . ARG D 1 97 ? 11.237 -27.417 51.626 1.00 19.35 63 ARG D N 1
ATOM 6129 C CA . ARG D 1 97 ? 11.464 -28.639 52.447 1.00 22.86 63 ARG D CA 1
ATOM 6130 C C . ARG D 1 97 ? 10.482 -29.772 52.098 1.00 21.76 63 ARG D C 1
ATOM 6131 O O . ARG D 1 97 ? 9.247 -29.602 52.341 1.00 20.47 63 ARG D O 1
ATOM 6139 N N . GLN D 1 98 ? 11.017 -30.923 51.641 1.00 20.79 64 GLN D N 1
ATOM 6140 C CA . GLN D 1 98 ? 10.173 -32.089 51.271 1.00 20.01 64 GLN D CA 1
ATOM 6141 C C . GLN D 1 98 ? 9.207 -32.396 52.405 1.00 20.44 64 GLN D C 1
ATOM 6142 O O . GLN D 1 98 ? 8.008 -32.585 52.112 1.00 18.25 64 GLN D O 1
ATOM 6148 N N . ASP D 1 99 ? 9.731 -32.564 53.629 1.00 22.76 65 ASP D N 1
ATOM 6149 C CA . ASP D 1 99 ? 8.931 -32.934 54.838 1.00 25.28 65 ASP D CA 1
ATOM 6150 C C . ASP D 1 99 ? 7.776 -31.947 55.034 1.00 22.44 65 ASP D C 1
ATOM 6151 O O . ASP D 1 99 ? 6.684 -32.396 55.293 1.00 24.01 65 ASP D O 1
ATOM 6156 N N . SER D 1 100 ? 8.029 -30.636 54.925 1.00 22.00 66 SER D N 1
ATOM 6157 C CA . SER D 1 100 ? 7.007 -29.566 55.005 1.00 21.45 66 SER D CA 1
ATOM 6158 C C . SER D 1 100 ? 5.931 -29.720 53.909 1.00 22.29 66 SER D C 1
ATOM 6159 O O . SER D 1 100 ? 4.703 -29.649 54.211 1.00 20.90 66 SER D O 1
ATOM 6162 N N . ILE D 1 101 ? 6.365 -29.964 52.679 1.00 22.04 67 ILE D N 1
ATOM 6163 C CA . ILE D 1 101 ? 5.477 -30.243 51.526 1.00 20.99 67 ILE D CA 1
ATOM 6164 C C . ILE D 1 101 ? 4.559 -31.405 51.922 1.00 21.66 67 ILE D C 1
ATOM 6165 O O . ILE D 1 101 ? 3.296 -31.257 51.910 1.00 19.61 67 ILE D O 1
ATOM 6170 N N . ASP D 1 102 ? 5.134 -32.542 52.276 1.00 21.42 68 ASP D N 1
ATOM 6171 C CA . ASP D 1 102 ? 4.300 -33.741 52.457 1.00 23.06 68 ASP D CA 1
ATOM 6172 C C . ASP D 1 102 ? 3.333 -33.476 53.621 1.00 26.71 68 ASP D C 1
ATOM 6173 O O . ASP D 1 102 ? 2.196 -33.970 53.525 1.00 27.38 68 ASP D O 1
ATOM 6178 N N . ALA D 1 103 ? 3.747 -32.723 54.655 1.00 26.23 69 ALA D N 1
ATOM 6179 C CA . ALA D 1 103 ? 2.929 -32.477 55.865 1.00 29.70 69 ALA D CA 1
ATOM 6180 C C . ALA D 1 103 ? 1.761 -31.554 55.508 1.00 28.11 69 ALA D C 1
ATOM 6181 O O . ALA D 1 103 ? 0.658 -31.703 56.086 1.00 26.86 69 ALA D O 1
ATOM 6183 N N . ALA D 1 104 ? 1.989 -30.588 54.625 1.00 26.93 70 ALA D N 1
ATOM 6184 C CA . ALA D 1 104 ? 0.926 -29.663 54.168 1.00 24.42 70 ALA D CA 1
ATOM 6185 C C . ALA D 1 104 ? -0.134 -30.428 53.368 1.00 25.57 70 ALA D C 1
ATOM 6186 O O . ALA D 1 104 ? -1.352 -30.213 53.622 1.00 21.44 70 ALA D O 1
ATOM 6188 N N . ILE D 1 105 ? 0.291 -31.264 52.413 1.00 25.01 71 ILE D N 1
ATOM 6189 C CA . ILE D 1 105 ? -0.659 -32.097 51.605 1.00 26.59 71 ILE D CA 1
ATOM 6190 C C . ILE D 1 105 ? -1.499 -32.937 52.590 1.00 28.24 71 ILE D C 1
ATOM 6191 O O . ILE D 1 105 ? -2.766 -32.916 52.503 1.00 24.74 71 ILE D O 1
ATOM 6196 N N . ALA D 1 106 ? -0.825 -33.639 53.507 1.00 27.26 72 ALA D N 1
ATOM 6197 C CA . ALA D 1 106 ? -1.475 -34.510 54.513 1.00 28.37 72 ALA D CA 1
ATOM 6198 C C . ALA D 1 106 ? -2.499 -33.665 55.285 1.00 26.53 72 ALA D C 1
ATOM 6199 O O . ALA D 1 106 ? -3.660 -34.081 55.393 1.00 24.20 72 ALA D O 1
ATOM 6201 N N . ALA D 1 107 ? -2.110 -32.464 55.712 1.00 28.86 73 ALA D N 1
ATOM 6202 C CA . ALA D 1 107 ? -2.980 -31.585 56.527 1.00 33.86 73 ALA D CA 1
ATOM 6203 C C . ALA D 1 107 ? -4.194 -31.191 55.695 1.00 36.93 73 ALA D C 1
ATOM 6204 O O . ALA D 1 107 ? -5.297 -31.019 56.293 1.00 33.81 73 ALA D O 1
ATOM 6206 N N . THR D 1 108 ? -4.005 -31.055 54.371 1.00 32.05 74 THR D N 1
ATOM 6207 C CA . THR D 1 108 ? -5.112 -30.747 53.442 1.00 31.99 74 THR D CA 1
ATOM 6208 C C . THR D 1 108 ? -6.073 -31.931 53.384 1.00 31.32 74 THR D C 1
ATOM 6209 O O . THR D 1 108 ? -7.320 -31.729 53.409 1.00 23.70 74 THR D O 1
ATOM 6213 N N . VAL D 1 109 ? -5.511 -33.128 53.278 1.00 29.45 75 VAL D N 1
ATOM 6214 C CA . VAL D 1 109 ? -6.318 -34.372 53.250 1.00 31.09 75 VAL D CA 1
ATOM 6215 C C . VAL D 1 109 ? -7.076 -34.459 54.571 1.00 33.84 75 VAL D C 1
ATOM 6216 O O . VAL D 1 109 ? -8.305 -34.595 54.501 1.00 37.74 75 VAL D O 1
ATOM 6220 N N . GLU D 1 110 ? -6.365 -34.351 55.704 1.00 36.17 76 GLU D N 1
ATOM 6221 C CA . GLU D 1 110 ? -6.949 -34.454 57.068 1.00 36.04 76 GLU D CA 1
ATOM 6222 C C . GLU D 1 110 ? -8.141 -33.492 57.131 1.00 36.64 76 GLU D C 1
ATOM 6223 O O . GLU D 1 110 ? -9.221 -33.964 57.429 1.00 40.45 76 GLU D O 1
ATOM 6229 N N . HIS D 1 111 ? -7.966 -32.203 56.820 1.00 33.30 77 HIS D N 1
ATOM 6230 C CA . HIS D 1 111 ? -8.991 -31.156 57.036 1.00 32.47 77 HIS D CA 1
ATOM 6231 C C . HIS D 1 111 ? -10.147 -31.297 56.036 1.00 34.95 77 HIS D C 1
ATOM 6232 O O . HIS D 1 111 ? -11.329 -31.231 56.477 1.00 35.99 77 HIS D O 1
ATOM 6239 N N . ALA D 1 112 ? -9.865 -31.507 54.747 1.00 28.17 78 ALA D N 1
ATOM 6240 C CA . ALA D 1 112 ? -10.864 -31.280 53.685 1.00 28.02 78 ALA D CA 1
ATOM 6241 C C . ALA D 1 112 ? -11.263 -32.613 53.062 1.00 24.48 78 ALA D C 1
ATOM 6242 O O . ALA D 1 112 ? -12.214 -32.611 52.308 1.00 26.76 78 ALA D O 1
ATOM 6244 N N . GLY D 1 113 ? -10.624 -33.719 53.422 1.00 25.37 79 GLY D N 1
ATOM 6245 C CA . GLY D 1 113 ? -10.964 -35.044 52.855 1.00 26.64 79 GLY D CA 1
ATOM 6246 C C . GLY D 1 113 ? -10.107 -35.385 51.638 1.00 29.07 79 GLY D C 1
ATOM 6247 O O . GLY D 1 113 ? -10.100 -36.557 51.212 1.00 30.47 79 GLY D O 1
ATOM 6248 N N . GLY D 1 114 ? -9.369 -34.413 51.097 1.00 31.77 80 GLY D N 1
ATOM 6249 C CA . GLY D 1 114 ? -8.623 -34.571 49.834 1.00 29.29 80 GLY D CA 1
ATOM 6250 C C . GLY D 1 114 ? -8.184 -33.228 49.270 1.00 27.07 80 GLY D C 1
ATOM 6251 O O . GLY D 1 114 ? -8.486 -32.195 49.930 1.00 24.09 80 GLY D O 1
ATOM 6252 N N . LEU D 1 115 ? -7.429 -33.260 48.149 1.00 22.69 81 LEU D N 1
ATOM 6253 C CA . LEU D 1 115 ? -6.893 -32.086 47.406 1.00 22.30 81 LEU D CA 1
ATOM 6254 C C . LEU D 1 115 ? -7.427 -32.118 45.969 1.00 21.19 81 LEU D C 1
ATOM 6255 O O . LEU D 1 115 ? -7.054 -33.044 45.234 1.00 20.00 81 LEU D O 1
ATOM 6260 N N . ASP D 1 116 ? -8.138 -31.076 45.538 1.00 21.05 82 ASP D N 1
ATOM 6261 C CA . ASP D 1 116 ? -8.624 -30.954 44.142 1.00 21.24 82 ASP D CA 1
ATOM 6262 C C . ASP D 1 116 ? -7.815 -29.923 43.331 1.00 21.65 82 ASP D C 1
ATOM 6263 O O . ASP D 1 116 ? -7.685 -30.144 42.099 1.00 19.74 82 ASP D O 1
ATOM 6268 N N . ILE D 1 117 ? -7.399 -28.806 43.940 1.00 19.80 83 ILE D N 1
ATOM 6269 C CA . ILE D 1 117 ? -6.770 -27.643 43.245 1.00 19.38 83 ILE D CA 1
ATOM 6270 C C . ILE D 1 117 ? -5.463 -27.328 43.975 1.00 18.26 83 ILE D C 1
ATOM 6271 O O . ILE D 1 117 ? -5.491 -27.078 45.164 1.00 20.10 83 ILE D O 1
ATOM 6276 N N . LEU D 1 118 ? -4.330 -27.352 43.306 1.00 16.16 84 LEU D N 1
ATOM 6277 C CA . LEU D 1 118 ? -3.131 -26.714 43.892 1.00 15.95 84 LEU D CA 1
ATOM 6278 C C . LEU D 1 118 ? -2.899 -25.404 43.138 1.00 16.01 84 LEU D C 1
ATOM 6279 O O . LEU D 1 118 ? -3.024 -25.432 41.894 1.00 18.57 84 LEU D O 1
ATOM 6284 N N . VAL D 1 119 ? -2.589 -24.310 43.829 1.00 15.86 85 VAL D N 1
ATOM 6285 C CA . VAL D 1 119 ? -1.984 -23.070 43.248 1.00 14.68 85 VAL D CA 1
ATOM 6286 C C . VAL D 1 119 ? -0.566 -22.915 43.820 1.00 14.03 85 VAL D C 1
ATOM 6287 O O . VAL D 1 119 ? -0.395 -22.756 45.044 1.00 13.73 85 VAL D O 1
ATOM 6291 N N . ASN D 1 120 ? 0.456 -23.049 42.964 1.00 14.28 86 ASN D N 1
ATOM 6292 C CA . ASN D 1 120 ? 1.871 -22.809 43.355 1.00 14.21 86 ASN D CA 1
ATOM 6293 C C . ASN D 1 120 ? 2.161 -21.311 43.256 1.00 15.88 86 ASN D C 1
ATOM 6294 O O . ASN D 1 120 ? 2.720 -20.876 42.210 1.00 18.76 86 ASN D O 1
ATOM 6299 N N . ASN D 1 121 ? 1.883 -20.588 44.338 1.00 17.12 87 ASN D N 1
ATOM 6300 C CA . ASN D 1 121 ? 1.972 -19.110 44.359 1.00 18.77 87 ASN D CA 1
ATOM 6301 C C . ASN D 1 121 ? 3.215 -18.603 45.124 1.00 19.00 87 ASN D C 1
ATOM 6302 O O . ASN D 1 121 ? 3.640 -17.463 44.826 1.00 16.70 87 ASN D O 1
ATOM 6307 N N . ALA D 1 122 ? 3.730 -19.362 46.107 1.00 19.06 88 ALA D N 1
ATOM 6308 C CA . ALA D 1 122 ? 4.956 -19.066 46.886 1.00 19.26 88 ALA D CA 1
ATOM 6309 C C . ALA D 1 122 ? 6.072 -18.723 45.931 1.00 18.75 88 ALA D C 1
ATOM 6310 O O . ALA D 1 122 ? 6.409 -19.592 45.071 1.00 21.32 88 ALA D O 1
ATOM 6312 N N . ALA D 1 123 ? 6.616 -17.526 46.040 1.00 16.35 89 ALA D N 1
ATOM 6313 C CA . ALA D 1 123 ? 7.800 -17.150 45.223 1.00 19.22 89 ALA D CA 1
ATOM 6314 C C . ALA D 1 123 ? 8.596 -16.095 45.968 1.00 19.11 89 ALA D C 1
ATOM 6315 O O . ALA D 1 123 ? 8.062 -15.522 46.869 1.00 21.49 89 ALA D O 1
ATOM 6317 N N . LEU D 1 124 ? 9.767 -15.769 45.460 1.00 19.70 90 LEU D N 1
ATOM 6318 C CA . LEU D 1 124 ? 10.653 -14.756 46.037 1.00 20.46 90 LEU D CA 1
ATOM 6319 C C . LEU D 1 124 ? 11.272 -14.017 44.864 1.00 19.82 90 LEU D C 1
ATOM 6320 O O . LEU D 1 124 ? 11.689 -14.712 43.880 1.00 18.99 90 LEU D O 1
ATOM 6325 N N . PHE D 1 125 ? 11.313 -12.691 44.951 1.00 19.03 91 PHE D N 1
ATOM 6326 C CA . PHE D 1 125 ? 11.947 -11.816 43.949 1.00 18.16 91 PHE D CA 1
ATOM 6327 C C . PHE D 1 125 ? 13.382 -11.471 44.357 1.00 17.42 91 PHE D C 1
ATOM 6328 O O . PHE D 1 125 ? 13.641 -11.285 45.527 1.00 15.24 91 PHE D O 1
ATOM 6336 N N . ASP D 1 126 ? 14.270 -11.356 43.378 1.00 15.56 92 ASP D N 1
ATOM 6337 C CA . ASP D 1 126 ? 15.580 -10.695 43.608 1.00 17.17 92 ASP D CA 1
ATOM 6338 C C . ASP D 1 126 ? 16.079 -10.106 42.296 1.00 16.51 92 ASP D C 1
ATOM 6339 O O . ASP D 1 126 ? 15.494 -10.352 41.247 1.00 15.53 92 ASP D O 1
ATOM 6344 N N . LEU D 1 127 ? 17.078 -9.250 42.392 1.00 16.49 93 LEU D N 1
ATOM 6345 C CA . LEU D 1 127 ? 17.560 -8.470 41.233 1.00 16.25 93 LEU D CA 1
ATOM 6346 C C . LEU D 1 127 ? 19.049 -8.232 41.443 1.00 15.34 93 LEU D C 1
ATOM 6347 O O . LEU D 1 127 ? 19.490 -8.033 42.612 1.00 18.56 93 LEU D O 1
ATOM 6352 N N . ALA D 1 128 ? 19.803 -8.270 40.370 1.00 15.19 94 ALA D N 1
ATOM 6353 C CA . ALA D 1 128 ? 21.249 -7.990 40.430 1.00 16.73 94 ALA D CA 1
ATOM 6354 C C . ALA D 1 128 ? 21.834 -8.226 39.057 1.00 15.83 94 ALA D C 1
ATOM 6355 O O . ALA D 1 128 ? 21.506 -9.211 38.409 1.00 16.65 94 ALA D O 1
ATOM 6357 N N . PRO D 1 129 ? 22.701 -7.312 38.607 1.00 16.96 95 PRO D N 1
ATOM 6358 C CA . PRO D 1 129 ? 23.462 -7.525 37.379 1.00 17.19 95 PRO D CA 1
ATOM 6359 C C . PRO D 1 129 ? 24.274 -8.825 37.407 1.00 16.73 95 PRO D C 1
ATOM 6360 O O . PRO D 1 129 ? 24.674 -9.278 38.453 1.00 14.69 95 PRO D O 1
ATOM 6364 N N . ILE D 1 130 ? 24.552 -9.353 36.219 1.00 18.76 96 ILE D N 1
ATOM 6365 C CA . ILE D 1 130 ? 25.210 -10.669 36.012 1.00 18.37 96 ILE D CA 1
ATOM 6366 C C . ILE D 1 130 ? 26.460 -10.764 36.917 1.00 19.18 96 ILE D C 1
ATOM 6367 O O . ILE D 1 130 ? 26.623 -11.819 37.633 1.00 16.21 96 ILE D O 1
ATOM 6372 N N . VAL D 1 131 ? 27.317 -9.739 36.884 1.00 16.07 97 VAL D N 1
ATOM 6373 C CA . VAL D 1 131 ? 28.627 -9.788 37.604 1.00 19.19 97 VAL D CA 1
ATOM 6374 C C . VAL D 1 131 ? 28.417 -9.675 39.115 1.00 20.53 97 VAL D C 1
ATOM 6375 O O . VAL D 1 131 ? 29.360 -9.997 39.815 1.00 20.24 97 VAL D O 1
ATOM 6379 N N . GLU D 1 132 ? 27.234 -9.276 39.620 1.00 20.82 98 GLU D N 1
ATOM 6380 C CA . GLU D 1 132 ? 26.999 -9.227 41.081 1.00 21.63 98 GLU D CA 1
ATOM 6381 C C . GLU D 1 132 ? 26.076 -10.356 41.542 1.00 22.31 98 GLU D C 1
ATOM 6382 O O . GLU D 1 132 ? 25.684 -10.337 42.734 1.00 23.69 98 GLU D O 1
ATOM 6388 N N . ILE D 1 133 ? 25.665 -11.275 40.653 1.00 19.40 99 ILE D N 1
ATOM 6389 C CA . ILE D 1 133 ? 24.746 -12.389 41.033 1.00 18.33 99 ILE D CA 1
ATOM 6390 C C . ILE D 1 133 ? 25.520 -13.255 42.045 1.00 19.04 99 ILE D C 1
ATOM 6391 O O . ILE D 1 133 ? 26.740 -13.522 41.786 1.00 17.70 99 ILE D O 1
ATOM 6396 N N . THR D 1 134 ? 24.898 -13.594 43.178 1.00 17.15 100 THR D N 1
ATOM 6397 C CA . THR D 1 134 ? 25.545 -14.432 44.227 1.00 17.99 100 THR D CA 1
ATOM 6398 C C . THR D 1 134 ? 24.962 -15.823 44.096 1.00 17.72 100 THR D C 1
ATOM 6399 O O . THR D 1 134 ? 23.805 -15.951 43.621 1.00 18.63 100 THR D O 1
ATOM 6403 N N . ARG D 1 135 ? 25.748 -16.825 44.461 1.00 16.64 101 ARG D N 1
ATOM 6404 C CA . ARG D 1 135 ? 25.233 -18.194 44.624 1.00 17.06 101 ARG D CA 1
ATOM 6405 C C . ARG D 1 135 ? 24.098 -18.112 45.661 1.00 17.92 101 ARG D C 1
ATOM 6406 O O . ARG D 1 135 ? 23.129 -18.885 45.521 1.00 17.92 101 ARG D O 1
ATOM 6414 N N . GLU D 1 136 ? 24.177 -17.214 46.651 1.00 16.04 102 GLU D N 1
ATOM 6415 C CA . GLU D 1 136 ? 23.107 -17.195 47.677 1.00 18.92 102 GLU D CA 1
ATOM 6416 C C . GLU D 1 136 ? 21.779 -16.886 46.957 1.00 16.43 102 GLU D C 1
ATOM 6417 O O . GLU D 1 136 ? 20.845 -17.572 47.196 1.00 17.03 102 GLU D O 1
ATOM 6423 N N . SER D 1 137 ? 21.707 -15.885 46.079 1.00 16.41 103 SER D N 1
ATOM 6424 C CA . SER D 1 137 ? 20.436 -15.491 45.417 1.00 16.59 103 SER D CA 1
ATOM 6425 C C . SER D 1 137 ? 19.895 -16.668 44.604 1.00 14.13 103 SER D C 1
ATOM 6426 O O . SER D 1 137 ? 18.682 -16.943 44.645 1.00 13.45 103 SER D O 1
ATOM 6429 N N . TYR D 1 138 ? 20.772 -17.216 43.760 1.00 15.28 104 TYR D N 1
ATOM 6430 C CA . TYR D 1 138 ? 20.486 -18.338 42.810 1.00 15.44 104 TYR D CA 1
ATOM 6431 C C . TYR D 1 138 ? 19.815 -19.468 43.593 1.00 15.26 104 TYR D C 1
ATOM 6432 O O . TYR D 1 138 ? 18.716 -19.863 43.215 1.00 13.52 104 TYR D O 1
ATOM 6441 N N . GLU D 1 139 ? 20.458 -19.921 44.686 1.00 15.53 105 GLU D N 1
ATOM 6442 C CA . GLU D 1 139 ? 20.022 -21.082 45.483 1.00 18.62 105 GLU D CA 1
ATOM 6443 C C . GLU D 1 139 ? 18.692 -20.709 46.160 1.00 17.06 105 GLU D C 1
ATOM 6444 O O . GLU D 1 139 ? 17.832 -21.561 46.158 1.00 18.30 105 GLU D O 1
ATOM 6450 N N . LYS D 1 140 ? 18.558 -19.482 46.693 1.00 16.04 106 LYS D N 1
ATOM 6451 C CA . LYS D 1 140 ? 17.346 -19.032 47.400 1.00 19.34 106 LYS D CA 1
ATOM 6452 C C . LYS D 1 140 ? 16.142 -18.994 46.432 1.00 17.63 106 LYS D C 1
ATOM 6453 O O . LYS D 1 140 ? 15.094 -19.582 46.755 1.00 18.35 106 LYS D O 1
ATOM 6459 N N . LEU D 1 141 ? 16.264 -18.327 45.293 1.00 18.54 107 LEU D N 1
ATOM 6460 C CA . LEU D 1 141 ? 15.150 -18.184 44.331 1.00 16.87 107 LEU D CA 1
ATOM 6461 C C . LEU D 1 141 ? 14.838 -19.512 43.663 1.00 16.06 107 LEU D C 1
ATOM 6462 O O . LEU D 1 141 ? 13.680 -19.812 43.568 1.00 13.83 107 LEU D O 1
ATOM 6467 N N . PHE D 1 142 ? 15.834 -20.305 43.277 1.00 19.04 108 PHE D N 1
ATOM 6468 C CA . PHE D 1 142 ? 15.608 -21.634 42.631 1.00 16.43 108 PHE D CA 1
ATOM 6469 C C . PHE D 1 142 ? 14.916 -22.547 43.640 1.00 16.07 108 PHE D C 1
ATOM 6470 O O . PHE D 1 142 ? 13.974 -23.239 43.231 1.00 15.32 108 PHE D O 1
ATOM 6478 N N . ALA D 1 143 ? 15.351 -22.559 44.917 1.00 15.92 109 ALA D N 1
ATOM 6479 C CA . ALA D 1 143 ? 14.807 -23.490 45.912 1.00 15.25 109 ALA D CA 1
ATOM 6480 C C . ALA D 1 143 ? 13.303 -23.206 46.038 1.00 15.42 109 ALA D C 1
ATOM 6481 O O . ALA D 1 143 ? 12.466 -24.166 46.139 1.00 14.26 109 ALA D O 1
ATOM 6483 N N . ILE D 1 144 ? 12.893 -21.954 46.045 1.00 14.86 110 ILE D N 1
ATOM 6484 C CA . ILE D 1 144 ? 11.454 -21.755 46.330 1.00 17.17 110 ILE D CA 1
ATOM 6485 C C . ILE D 1 144 ? 10.677 -21.619 44.994 1.00 15.17 110 ILE D C 1
ATOM 6486 O O . ILE D 1 144 ? 9.576 -22.200 44.906 1.00 15.28 110 ILE D O 1
ATOM 6491 N N . ASN D 1 145 ? 11.188 -20.924 43.974 1.00 13.37 111 ASN D N 1
ATOM 6492 C CA . ASN D 1 145 ? 10.370 -20.632 42.770 1.00 13.44 111 ASN D CA 1
ATOM 6493 C C . ASN D 1 145 ? 10.249 -21.883 41.876 1.00 13.14 111 ASN D C 1
ATOM 6494 O O . ASN D 1 145 ? 9.174 -22.107 41.266 1.00 14.99 111 ASN D O 1
ATOM 6499 N N . VAL D 1 146 ? 11.271 -22.712 41.860 1.00 12.54 112 VAL D N 1
ATOM 6500 C CA . VAL D 1 146 ? 11.345 -23.875 40.956 1.00 13.62 112 VAL D CA 1
ATOM 6501 C C . VAL D 1 146 ? 11.144 -25.126 41.796 1.00 12.50 112 VAL D C 1
ATOM 6502 O O . VAL D 1 146 ? 10.176 -25.835 41.503 1.00 15.32 112 VAL D O 1
ATOM 6506 N N . ALA D 1 147 ? 12.051 -25.448 42.729 1.00 12.25 113 ALA D N 1
ATOM 6507 C CA . ALA D 1 147 ? 12.026 -26.725 43.471 1.00 12.13 113 ALA D CA 1
ATOM 6508 C C . ALA D 1 147 ? 10.707 -26.707 44.248 1.00 12.68 113 ALA D C 1
ATOM 6509 O O . ALA D 1 147 ? 10.005 -27.713 44.206 1.00 12.30 113 ALA D O 1
ATOM 6511 N N . GLY D 1 148 ? 10.318 -25.543 44.779 1.00 12.07 114 GLY D N 1
ATOM 6512 C CA . GLY D 1 148 ? 9.110 -25.412 45.626 1.00 13.78 114 GLY D CA 1
ATOM 6513 C C . GLY D 1 148 ? 7.863 -25.702 44.798 1.00 14.72 114 GLY D C 1
ATOM 6514 O O . GLY D 1 148 ? 7.036 -26.490 45.226 1.00 17.89 114 GLY D O 1
ATOM 6515 N N . THR D 1 149 ? 7.807 -25.161 43.591 1.00 15.70 115 THR D N 1
ATOM 6516 C CA . THR D 1 149 ? 6.711 -25.406 42.633 1.00 14.82 115 THR D CA 1
ATOM 6517 C C . THR D 1 149 ? 6.748 -26.890 42.282 1.00 14.75 115 THR D C 1
ATOM 6518 O O . THR D 1 149 ? 5.718 -27.528 42.299 1.00 11.73 115 THR D O 1
ATOM 6522 N N . LEU D 1 150 ? 7.893 -27.391 41.850 1.00 15.64 116 LEU D N 1
ATOM 6523 C CA . LEU D 1 150 ? 7.986 -28.760 41.264 1.00 16.99 116 LEU D CA 1
ATOM 6524 C C . LEU D 1 150 ? 7.550 -29.869 42.260 1.00 15.99 116 LEU D C 1
ATOM 6525 O O . LEU D 1 150 ? 6.857 -30.815 41.855 1.00 17.99 116 LEU D O 1
ATOM 6530 N N . PHE D 1 151 ? 8.094 -29.832 43.467 1.00 16.79 117 PHE D N 1
ATOM 6531 C CA . PHE D 1 151 ? 7.934 -30.881 44.500 1.00 16.73 117 PHE D CA 1
ATOM 6532 C C . PHE D 1 151 ? 6.591 -30.693 45.212 1.00 16.77 117 PHE D C 1
ATOM 6533 O O . PHE D 1 151 ? 5.998 -31.685 45.605 1.00 17.44 117 PHE D O 1
ATOM 6541 N N . THR D 1 152 ? 6.049 -29.492 45.265 1.00 15.95 118 THR D N 1
ATOM 6542 C CA . THR D 1 152 ? 4.638 -29.320 45.720 1.00 16.63 118 THR D CA 1
ATOM 6543 C C . THR D 1 152 ? 3.684 -29.874 44.655 1.00 16.63 118 THR D C 1
ATOM 6544 O O . THR D 1 152 ? 2.692 -30.553 44.997 1.00 18.79 118 THR D O 1
ATOM 6548 N N . LEU D 1 153 ? 3.921 -29.528 43.399 1.00 16.11 119 LEU D N 1
ATOM 6549 C CA . LEU D 1 153 ? 3.145 -30.103 42.288 1.00 15.81 119 LEU D CA 1
ATOM 6550 C C . LEU D 1 153 ? 3.249 -31.641 42.351 1.00 16.22 119 LEU D C 1
ATOM 6551 O O . LEU D 1 153 ? 2.203 -32.295 42.221 1.00 16.57 119 LEU D O 1
ATOM 6556 N N . GLN D 1 154 ? 4.445 -32.199 42.545 1.00 14.96 120 GLN D N 1
ATOM 6557 C CA . GLN D 1 154 ? 4.647 -33.674 42.615 1.00 17.04 120 GLN D CA 1
ATOM 6558 C C . GLN D 1 154 ? 3.798 -34.313 43.711 1.00 17.51 120 GLN D C 1
ATOM 6559 O O . GLN D 1 154 ? 3.257 -35.413 43.485 1.00 21.48 120 GLN D O 1
ATOM 6565 N N . ALA D 1 155 ? 3.771 -33.693 44.873 1.00 17.47 121 ALA D N 1
ATOM 6566 C CA . ALA D 1 155 ? 3.033 -34.171 46.056 1.00 18.45 121 ALA D CA 1
ATOM 6567 C C . ALA D 1 155 ? 1.526 -34.085 45.804 1.00 16.68 121 ALA D C 1
ATOM 6568 O O . ALA D 1 155 ? 0.806 -35.076 46.065 1.00 16.03 121 ALA D O 1
ATOM 6570 N N . ALA D 1 156 ? 1.064 -32.965 45.264 1.00 16.45 122 ALA D N 1
ATOM 6571 C CA . ALA D 1 156 ? -0.353 -32.764 44.936 1.00 15.32 122 ALA D CA 1
ATOM 6572 C C . ALA D 1 156 ? -0.761 -33.767 43.865 1.00 17.40 122 ALA D C 1
ATOM 6573 O O . ALA D 1 156 ? -1.797 -34.344 44.021 1.00 13.36 122 ALA D O 1
ATOM 6575 N N . ALA D 1 157 ? 0.091 -34.004 42.858 1.00 19.50 123 ALA D N 1
ATOM 6576 C CA . ALA D 1 157 ? -0.137 -35.007 41.781 1.00 23.55 123 ALA D CA 1
ATOM 6577 C C . ALA D 1 157 ? -0.353 -36.413 42.376 1.00 21.38 123 ALA D C 1
ATOM 6578 O O . ALA D 1 157 ? -1.321 -37.122 41.989 1.00 21.22 123 ALA D O 1
ATOM 6580 N N . ARG D 1 158 ? 0.584 -36.819 43.218 1.00 19.72 124 ARG D N 1
ATOM 6581 C CA . ARG D 1 158 ? 0.584 -38.156 43.823 1.00 19.45 124 ARG D CA 1
ATOM 6582 C C . ARG D 1 158 ? -0.751 -38.311 44.514 1.00 21.39 124 ARG D C 1
ATOM 6583 O O . ARG D 1 158 ? -1.349 -39.380 44.295 1.00 20.96 124 ARG D O 1
ATOM 6591 N N . GLN D 1 159 ? -1.211 -37.266 45.230 1.00 21.09 125 GLN D N 1
ATOM 6592 C CA . GLN D 1 159 ? -2.457 -37.308 46.052 1.00 19.96 125 GLN D CA 1
ATOM 6593 C C . GLN D 1 159 ? -3.649 -37.379 45.110 1.00 22.48 125 GLN D C 1
ATOM 6594 O O . GLN D 1 159 ? -4.628 -38.061 45.463 1.00 23.17 125 GLN D O 1
ATOM 6600 N N . MET D 1 160 ? -3.588 -36.672 43.969 1.00 20.07 126 MET D N 1
ATOM 6601 C CA . MET D 1 160 ? -4.752 -36.527 43.079 1.00 19.54 126 MET D CA 1
ATOM 6602 C C . MET D 1 160 ? -4.882 -37.817 42.301 1.00 20.64 126 MET D C 1
ATOM 6603 O O . MET D 1 160 ? -6.010 -38.197 42.025 1.00 21.09 126 MET D O 1
ATOM 6608 N N . ILE D 1 161 ? -3.738 -38.448 41.998 1.00 20.38 127 ILE D N 1
ATOM 6609 C CA . ILE D 1 161 ? -3.661 -39.768 41.316 1.00 18.64 127 ILE D CA 1
ATOM 6610 C C . ILE D 1 161 ? -4.320 -40.810 42.233 1.00 20.82 127 ILE D C 1
ATOM 6611 O O . ILE D 1 161 ? -5.117 -41.585 41.727 1.00 25.63 127 ILE D O 1
ATOM 6616 N N . ALA D 1 162 ? -4.030 -40.785 43.529 1.00 19.72 128 ALA D N 1
ATOM 6617 C CA . ALA D 1 162 ? -4.462 -41.794 44.511 1.00 21.21 128 ALA D CA 1
ATOM 6618 C C . ALA D 1 162 ? -5.959 -41.605 44.709 1.00 21.36 128 ALA D C 1
ATOM 6619 O O . ALA D 1 162 ? -6.637 -42.619 44.854 1.00 22.02 128 ALA D O 1
ATOM 6621 N N . GLN D 1 163 ? -6.481 -40.385 44.578 1.00 19.97 129 GLN D N 1
ATOM 6622 C CA . GLN D 1 163 ? -7.928 -40.126 44.840 1.00 20.90 129 GLN D CA 1
ATOM 6623 C C . GLN D 1 163 ? -8.749 -40.603 43.638 1.00 23.71 129 GLN D C 1
ATOM 6624 O O . GLN D 1 163 ? -9.932 -40.912 43.824 1.00 29.53 129 GLN D O 1
ATOM 6630 N N . GLY D 1 164 ? -8.172 -40.549 42.434 1.00 23.19 130 GLY D N 1
ATOM 6631 C CA . GLY D 1 164 ? -8.779 -41.029 41.174 1.00 23.50 130 GLY D CA 1
ATOM 6632 C C . GLY D 1 164 ? -9.836 -40.103 40.606 1.00 24.11 130 GLY D C 1
ATOM 6633 O O . GLY D 1 164 ? -10.568 -40.559 39.734 1.00 25.13 130 GLY D O 1
ATOM 6634 N N . ARG D 1 165 ? -9.912 -38.839 41.040 1.00 24.64 131 ARG D N 1
ATOM 6635 C CA . ARG D 1 165 ? -11.027 -37.913 40.673 1.00 24.12 131 ARG D CA 1
ATOM 6636 C C . ARG D 1 165 ? -10.493 -36.758 39.826 1.00 21.87 131 ARG D C 1
ATOM 6637 O O . ARG D 1 165 ? -11.253 -35.811 39.581 1.00 19.10 131 ARG D O 1
ATOM 6645 N N . GLY D 1 166 ? -9.224 -36.819 39.411 1.00 20.44 132 GLY D N 1
ATOM 6646 C CA . GLY D 1 166 ? -8.606 -35.723 38.649 1.00 19.49 132 GLY D CA 1
ATOM 6647 C C . GLY D 1 166 ? -8.257 -34.530 39.519 1.00 18.46 132 GLY D C 1
ATOM 6648 O O . GLY D 1 166 ? -8.117 -34.676 40.743 1.00 21.16 132 GLY D O 1
ATOM 6649 N N . GLY D 1 167 ? -8.039 -33.378 38.905 1.00 18.83 133 GLY D N 1
ATOM 6650 C CA . GLY D 1 167 ? -7.421 -32.255 39.617 1.00 17.78 133 GLY D CA 1
ATOM 6651 C C . GLY D 1 167 ? -7.056 -31.100 38.717 1.00 16.75 133 GLY D C 1
ATOM 6652 O O . GLY D 1 167 ? -7.027 -31.265 37.475 1.00 16.21 133 GLY D O 1
ATOM 6653 N N . LYS D 1 168 ? -6.744 -29.989 39.367 1.00 14.80 134 LYS D N 1
ATOM 6654 C CA . LYS D 1 168 ? -6.364 -28.701 38.774 1.00 17.35 134 LYS D CA 1
ATOM 6655 C C . LYS D 1 168 ? -5.098 -28.248 39.472 1.00 18.03 134 LYS D C 1
ATOM 6656 O O . LYS D 1 168 ? -5.103 -28.143 40.695 1.00 18.40 134 LYS D O 1
ATOM 6662 N N . ILE D 1 169 ? -4.045 -28.052 38.702 1.00 17.22 135 ILE D N 1
ATOM 6663 C CA . ILE D 1 169 ? -2.807 -27.402 39.224 1.00 16.95 135 ILE D CA 1
ATOM 6664 C C . ILE D 1 169 ? -2.516 -26.140 38.399 1.00 14.34 135 ILE D C 1
ATOM 6665 O O . ILE D 1 169 ? -2.609 -26.212 37.164 1.00 15.80 135 ILE D O 1
ATOM 6670 N N . ILE D 1 170 ? -2.262 -25.031 39.086 1.00 14.04 136 ILE D N 1
ATOM 6671 C CA . ILE D 1 170 ? -2.037 -23.674 38.528 1.00 13.34 136 ILE D CA 1
ATOM 6672 C C . ILE D 1 170 ? -0.704 -23.210 39.093 1.00 13.14 136 ILE D C 1
ATOM 6673 O O . ILE D 1 170 ? -0.625 -22.986 40.293 1.00 14.27 136 ILE D O 1
ATOM 6678 N N . ASN D 1 171 ? 0.333 -23.134 38.253 1.00 12.62 137 ASN D N 1
ATOM 6679 C CA . ASN D 1 171 ? 1.647 -22.567 38.643 1.00 12.07 137 ASN D CA 1
ATOM 6680 C C . ASN D 1 171 ? 1.552 -21.045 38.448 1.00 10.77 137 ASN D C 1
ATOM 6681 O O . ASN D 1 171 ? 0.919 -20.632 37.504 1.00 10.88 137 ASN D O 1
ATOM 6686 N N . MET D 1 172 ? 2.199 -20.238 39.278 1.00 11.10 138 MET D N 1
ATOM 6687 C CA . MET D 1 172 ? 2.382 -18.791 39.029 1.00 11.88 138 MET D CA 1
ATOM 6688 C C . MET D 1 172 ? 3.690 -18.604 38.256 1.00 13.95 138 MET D C 1
ATOM 6689 O O . MET D 1 172 ? 4.784 -18.859 38.782 1.00 14.51 138 MET D O 1
ATOM 6694 N N . ALA D 1 173 ? 3.547 -18.211 37.000 1.00 15.06 139 ALA D N 1
ATOM 6695 C CA . ALA D 1 173 ? 4.659 -17.797 36.119 1.00 16.23 139 ALA D CA 1
ATOM 6696 C C . ALA D 1 173 ? 4.798 -16.261 36.294 1.00 16.54 139 ALA D C 1
ATOM 6697 O O . ALA D 1 173 ? 4.478 -15.761 37.366 1.00 19.60 139 ALA D O 1
ATOM 6699 N N . SER D 1 174 ? 5.193 -15.526 35.283 1.00 15.54 140 SER D N 1
ATOM 6700 C CA . SER D 1 174 ? 5.340 -14.045 35.301 1.00 14.31 140 SER D CA 1
ATOM 6701 C C . SER D 1 174 ? 5.707 -13.626 33.886 1.00 11.81 140 SER D C 1
ATOM 6702 O O . SER D 1 174 ? 6.290 -14.474 33.104 1.00 15.37 140 SER D O 1
ATOM 6705 N N . GLN D 1 175 ? 5.456 -12.378 33.580 1.00 10.83 141 GLN D N 1
ATOM 6706 C CA . GLN D 1 175 ? 6.029 -11.807 32.349 1.00 10.97 141 GLN D CA 1
ATOM 6707 C C . GLN D 1 175 ? 7.521 -12.074 32.371 1.00 10.72 141 GLN D C 1
ATOM 6708 O O . GLN D 1 175 ? 8.041 -12.275 31.354 1.00 9.74 141 GLN D O 1
ATOM 6714 N N . ALA D 1 176 ? 8.177 -12.050 33.542 1.00 12.29 142 ALA D N 1
ATOM 6715 C CA . ALA D 1 176 ? 9.638 -12.258 33.696 1.00 11.58 142 ALA D CA 1
ATOM 6716 C C . ALA D 1 176 ? 10.045 -13.643 33.176 1.00 11.28 142 ALA D C 1
ATOM 6717 O O . ALA D 1 176 ? 11.146 -13.834 32.818 1.00 10.93 142 ALA D O 1
ATOM 6719 N N . GLY D 1 177 ? 9.205 -14.653 33.288 1.00 12.07 143 GLY D N 1
ATOM 6720 C CA . GLY D 1 177 ? 9.484 -15.970 32.664 1.00 11.42 143 GLY D CA 1
ATOM 6721 C C . GLY D 1 177 ? 9.321 -15.974 31.146 1.00 10.00 143 GLY D C 1
ATOM 6722 O O . GLY D 1 177 ? 9.651 -17.009 30.517 1.00 12.00 143 GLY D O 1
ATOM 6723 N N . ARG D 1 178 ? 8.830 -14.892 30.550 1.00 9.87 144 ARG D N 1
ATOM 6724 C CA . ARG D 1 178 ? 8.523 -14.900 29.098 1.00 10.26 144 ARG D CA 1
ATOM 6725 C C . ARG D 1 178 ? 9.749 -14.404 28.356 1.00 10.48 144 ARG D C 1
ATOM 6726 O O . ARG D 1 178 ? 9.915 -14.738 27.223 1.00 10.15 144 ARG D O 1
ATOM 6734 N N . ARG D 1 179 ? 10.582 -13.605 28.999 1.00 12.13 145 ARG D N 1
ATOM 6735 C CA . ARG D 1 179 ? 11.753 -12.974 28.307 1.00 10.62 145 ARG D CA 1
ATOM 6736 C C . ARG D 1 179 ? 12.732 -12.520 29.387 1.00 9.84 145 ARG D C 1
ATOM 6737 O O . ARG D 1 179 ? 12.291 -12.254 30.482 1.00 10.35 145 ARG D O 1
ATOM 6745 N N . GLY D 1 180 ? 14.049 -12.496 29.134 1.00 8.54 146 GLY D N 1
ATOM 6746 C CA . GLY D 1 180 ? 14.996 -12.111 30.184 1.00 7.71 146 GLY D CA 1
ATOM 6747 C C . GLY D 1 180 ? 15.127 -10.586 30.227 1.00 7.99 146 GLY D C 1
ATOM 6748 O O . GLY D 1 180 ? 14.473 -9.865 29.375 1.00 7.96 146 GLY D O 1
ATOM 6749 N N . GLU D 1 181 ? 15.788 -10.102 31.266 1.00 8.67 147 GLU D N 1
ATOM 6750 C CA . GLU D 1 181 ? 16.007 -8.666 31.620 1.00 10.83 147 GLU D CA 1
ATOM 6751 C C . GLU D 1 181 ? 17.439 -8.593 32.132 1.00 11.23 147 GLU D C 1
ATOM 6752 O O . GLU D 1 181 ? 17.826 -9.512 32.903 1.00 11.05 147 GLU D O 1
ATOM 6758 N N . ALA D 1 182 ? 18.202 -7.590 31.698 1.00 12.20 148 ALA D N 1
ATOM 6759 C CA . ALA D 1 182 ? 19.570 -7.328 32.162 1.00 13.02 148 ALA D CA 1
ATOM 6760 C C . ALA D 1 182 ? 19.708 -7.582 33.674 1.00 14.56 148 ALA D C 1
ATOM 6761 O O . ALA D 1 182 ? 20.629 -8.327 34.066 1.00 17.58 148 ALA D O 1
ATOM 6763 N N . LEU D 1 183 ? 18.829 -7.036 34.520 1.00 15.95 149 LEU D N 1
ATOM 6764 C CA . LEU D 1 183 ? 19.056 -6.998 35.990 1.00 16.15 149 LEU D CA 1
ATOM 6765 C C . LEU D 1 183 ? 18.412 -8.194 36.685 1.00 15.62 149 LEU D C 1
ATOM 6766 O O . LEU D 1 183 ? 18.700 -8.363 37.877 1.00 17.03 149 LEU D O 1
ATOM 6771 N N . VAL D 1 184 ? 17.640 -9.034 35.989 1.00 13.92 150 VAL D N 1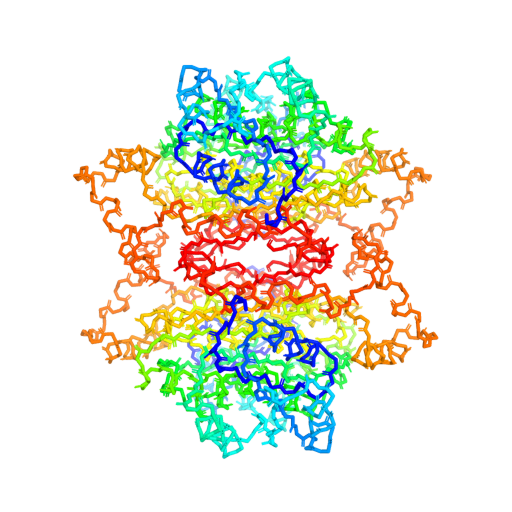
ATOM 6772 C CA . VAL D 1 184 ? 16.661 -9.926 36.677 1.00 13.45 150 VAL D CA 1
ATOM 6773 C C . VAL D 1 184 ? 16.895 -11.378 36.231 1.00 13.22 150 VAL D C 1
ATOM 6774 O O . VAL D 1 184 ? 15.925 -12.130 36.062 1.00 12.05 150 VAL D O 1
ATOM 6778 N N . ALA D 1 185 ? 18.170 -11.752 36.056 1.00 11.11 151 ALA D N 1
ATOM 6779 C CA . ALA D 1 185 ? 18.536 -13.007 35.389 1.00 10.82 151 ALA D CA 1
ATOM 6780 C C . ALA D 1 185 ? 17.986 -14.162 36.197 1.00 10.36 151 ALA D C 1
ATOM 6781 O O . ALA D 1 185 ? 17.413 -15.153 35.609 1.00 9.09 151 ALA D O 1
ATOM 6783 N N . ILE D 1 186 ? 18.219 -14.112 37.500 1.00 11.87 152 ILE D N 1
ATOM 6784 C CA . ILE D 1 186 ? 17.881 -15.271 38.379 1.00 13.08 152 ILE D CA 1
ATOM 6785 C C . ILE D 1 186 ? 16.373 -15.392 38.419 1.00 11.35 152 ILE D C 1
ATOM 6786 O O . ILE D 1 186 ? 15.874 -16.515 38.255 1.00 11.49 152 ILE D O 1
ATOM 6791 N N . TYR D 1 187 ? 15.660 -14.291 38.578 1.00 11.75 153 TYR D N 1
ATOM 6792 C CA . TYR D 1 187 ? 14.189 -14.408 38.842 1.00 11.87 153 TYR D CA 1
ATOM 6793 C C . TYR D 1 187 ? 13.499 -14.739 37.503 1.00 13.50 153 TYR D C 1
ATOM 6794 O O . TYR D 1 187 ? 12.613 -15.591 37.509 1.00 12.64 153 TYR D O 1
ATOM 6803 N N . CYS D 1 188 ? 13.973 -14.146 36.381 1.00 13.00 154 CYS D N 1
ATOM 6804 C CA . CYS D 1 188 ? 13.474 -14.473 35.029 1.00 11.33 154 CYS D CA 1
ATOM 6805 C C . CYS D 1 188 ? 13.707 -15.976 34.763 1.00 12.17 154 CYS D C 1
ATOM 6806 O O . CYS D 1 188 ? 12.756 -16.654 34.296 1.00 13.85 154 CYS D O 1
ATOM 6809 N N . ALA D 1 189 ? 14.875 -16.510 35.091 1.00 10.94 155 ALA D N 1
ATOM 6810 C CA . ALA D 1 189 ? 15.218 -17.922 34.853 1.00 11.58 155 ALA D CA 1
ATOM 6811 C C . ALA D 1 189 ? 14.241 -18.801 35.645 1.00 13.42 155 ALA D C 1
ATOM 6812 O O . ALA D 1 189 ? 13.906 -19.883 35.127 1.00 15.81 155 ALA D O 1
ATOM 6814 N N . THR D 1 190 ? 13.894 -18.445 36.891 1.00 13.26 156 THR D N 1
ATOM 6815 C CA . THR D 1 190 ? 13.050 -19.339 37.711 1.00 13.18 156 THR D CA 1
ATOM 6816 C C . THR D 1 190 ? 11.677 -19.440 37.022 1.00 12.91 156 THR D C 1
ATOM 6817 O O . THR D 1 190 ? 11.110 -20.586 36.975 1.00 13.59 156 THR D O 1
ATOM 6821 N N . LYS D 1 191 ? 11.164 -18.315 36.560 1.00 11.27 157 LYS D N 1
ATOM 6822 C CA . LYS D 1 191 ? 9.800 -18.211 35.980 1.00 12.28 157 LYS D CA 1
ATOM 6823 C C . LYS D 1 191 ? 9.742 -18.838 34.589 1.00 10.88 157 LYS D C 1
ATOM 6824 O O . LYS D 1 191 ? 8.618 -19.372 34.280 1.00 10.35 157 LYS D O 1
ATOM 6830 N N . ALA D 1 192 ? 10.872 -18.833 33.831 1.00 8.22 158 ALA D N 1
ATOM 6831 C CA . ALA D 1 192 ? 11.056 -19.529 32.573 1.00 8.11 158 ALA D CA 1
ATOM 6832 C C . ALA D 1 192 ? 11.011 -21.011 32.890 1.00 8.26 158 ALA D C 1
ATOM 6833 O O . ALA D 1 192 ? 10.460 -21.711 32.110 1.00 8.46 158 ALA D O 1
ATOM 6835 N N . ALA D 1 193 ? 11.622 -21.439 33.996 1.00 8.21 159 ALA D N 1
ATOM 6836 C CA . ALA D 1 193 ? 11.656 -22.852 34.362 1.00 8.77 159 ALA D CA 1
ATOM 6837 C C . ALA D 1 193 ? 10.221 -23.311 34.782 1.00 8.66 159 ALA D C 1
ATOM 6838 O O . ALA D 1 193 ? 9.820 -24.395 34.346 1.00 8.02 159 ALA D O 1
ATOM 6840 N N . VAL D 1 194 ? 9.470 -22.461 35.473 1.00 9.34 160 VAL D N 1
ATOM 6841 C CA . VAL D 1 194 ? 8.046 -22.701 35.858 1.00 9.81 160 VAL D CA 1
ATOM 6842 C C . VAL D 1 194 ? 7.220 -22.887 34.574 1.00 10.72 160 VAL D C 1
ATOM 6843 O O . VAL D 1 194 ? 6.534 -23.850 34.463 1.00 9.66 160 VAL D O 1
ATOM 6847 N N . ILE D 1 195 ? 7.393 -22.046 33.554 1.00 12.81 161 ILE D N 1
ATOM 6848 C CA . ILE D 1 195 ? 6.606 -22.248 32.297 1.00 14.17 161 ILE D CA 1
ATOM 6849 C C . ILE D 1 195 ? 6.931 -23.624 31.687 1.00 14.00 161 ILE D C 1
ATOM 6850 O O . ILE D 1 195 ? 5.967 -24.333 31.279 1.00 14.28 161 ILE D O 1
ATOM 6855 N N . SER D 1 196 ? 8.201 -24.009 31.701 1.00 12.07 162 SER D N 1
ATOM 6856 C CA . SER D 1 196 ? 8.706 -25.282 31.155 1.00 13.24 162 SER D CA 1
ATOM 6857 C C . SER D 1 196 ? 8.109 -26.443 31.938 1.00 13.48 162 SER D C 1
ATOM 6858 O O . SER D 1 196 ? 7.454 -27.284 31.333 1.00 15.56 162 SER D O 1
ATOM 6861 N N . LEU D 1 197 ? 8.227 -26.398 33.257 1.00 14.13 163 LEU D N 1
ATOM 6862 C CA . LEU D 1 197 ? 7.686 -27.419 34.184 1.00 15.73 163 LEU D CA 1
ATOM 6863 C C . LEU D 1 197 ? 6.184 -27.592 34.002 1.00 14.92 163 LEU D C 1
ATOM 6864 O O . LEU D 1 197 ? 5.701 -28.786 33.969 1.00 13.48 163 LEU D O 1
ATOM 6869 N N . THR D 1 198 ? 5.479 -26.470 33.906 1.00 13.74 164 THR D N 1
ATOM 6870 C CA . THR D 1 198 ? 3.993 -26.429 33.686 1.00 11.73 164 THR D CA 1
ATOM 6871 C C . THR D 1 198 ? 3.708 -27.207 32.388 1.00 11.44 164 THR D C 1
ATOM 6872 O O . THR D 1 198 ? 2.742 -27.941 32.314 1.00 9.21 164 THR D O 1
ATOM 6876 N N . GLN D 1 199 ? 4.599 -27.118 31.393 1.00 11.37 165 GLN D N 1
ATOM 6877 C CA . GLN D 1 199 ? 4.311 -27.801 30.105 1.00 11.43 165 GLN D CA 1
ATOM 6878 C C . GLN D 1 199 ? 4.482 -29.318 30.332 1.00 10.86 165 GLN D C 1
ATOM 6879 O O . GLN D 1 199 ? 3.524 -30.053 30.082 1.00 12.64 165 GLN D O 1
ATOM 6885 N N . SER D 1 200 ? 5.651 -29.734 30.818 1.00 10.24 166 SER D N 1
ATOM 6886 C CA . SER D 1 200 ? 6.071 -31.122 31.090 1.00 9.67 166 SER D CA 1
ATOM 6887 C C . SER D 1 200 ? 5.045 -31.791 32.017 1.00 10.12 166 SER D C 1
ATOM 6888 O O . SER D 1 200 ? 4.513 -32.879 31.651 1.00 10.99 166 SER D O 1
ATOM 6891 N N . ALA D 1 201 ? 4.751 -31.187 33.150 1.00 9.63 167 ALA D N 1
ATOM 6892 C CA . ALA D 1 201 ? 3.757 -31.744 34.089 1.00 10.01 167 ALA D CA 1
ATOM 6893 C C . ALA D 1 201 ? 2.396 -31.847 33.426 1.00 10.35 167 ALA D C 1
ATOM 6894 O O . ALA D 1 201 ? 1.777 -32.955 33.505 1.00 12.74 167 ALA D O 1
ATOM 6896 N N . GLY D 1 202 ? 1.885 -30.805 32.789 1.00 10.50 168 GLY D N 1
ATOM 6897 C CA . GLY D 1 202 ? 0.555 -30.967 32.156 1.00 10.17 168 GLY D CA 1
ATOM 6898 C C . GLY D 1 202 ? 0.523 -32.131 31.197 1.00 11.10 168 GLY D C 1
ATOM 6899 O O . GLY D 1 202 ? -0.490 -32.771 31.118 1.00 9.43 168 GLY D O 1
ATOM 6900 N N . LEU D 1 203 ? 1.616 -32.397 30.435 1.00 10.34 169 LEU D N 1
ATOM 6901 C CA . LEU D 1 203 ? 1.611 -33.481 29.447 1.00 11.26 169 LEU D CA 1
ATOM 6902 C C . LEU D 1 203 ? 1.558 -34.815 30.200 1.00 11.35 169 LEU D C 1
ATOM 6903 O O . LEU D 1 203 ? 0.888 -35.701 29.729 1.00 12.64 169 LEU D O 1
ATOM 6908 N N . ASP D 1 204 ? 2.284 -34.943 31.307 1.00 12.53 170 ASP D N 1
ATOM 6909 C CA . ASP D 1 204 ? 2.488 -36.237 32.012 1.00 13.01 170 ASP D CA 1
ATOM 6910 C C . ASP D 1 204 ? 1.221 -36.556 32.856 1.00 13.35 170 ASP D C 1
ATOM 6911 O O . ASP D 1 204 ? 0.916 -37.700 33.081 1.00 14.08 170 ASP D O 1
ATOM 6916 N N . LEU D 1 205 ? 0.463 -35.561 33.253 1.00 12.96 171 LEU D N 1
ATOM 6917 C CA . LEU D 1 205 ? -0.573 -35.714 34.295 1.00 14.12 171 LEU D CA 1
ATOM 6918 C C . LEU D 1 205 ? -1.954 -35.658 33.674 1.00 14.54 171 LEU D C 1
ATOM 6919 O O . LEU D 1 205 ? -2.863 -36.045 34.351 1.00 14.83 171 LEU D O 1
ATOM 6924 N N . ILE D 1 206 ? -2.091 -35.282 32.403 1.00 15.94 172 ILE D N 1
ATOM 6925 C CA . ILE D 1 206 ? -3.434 -35.163 31.790 1.00 16.25 172 ILE D CA 1
ATOM 6926 C C . ILE D 1 206 ? -4.068 -36.551 31.706 1.00 17.91 172 ILE D C 1
ATOM 6927 O O . ILE D 1 206 ? -5.288 -36.603 31.832 1.00 16.62 172 ILE D O 1
ATOM 6932 N N . LYS D 1 207 ? -3.294 -37.629 31.570 1.00 19.47 173 LYS D N 1
ATOM 6933 C CA . LYS D 1 207 ? -3.903 -38.993 31.549 1.00 20.44 173 LYS D CA 1
ATOM 6934 C C . LYS D 1 207 ? -4.709 -39.271 32.851 1.00 22.99 173 LYS D C 1
ATOM 6935 O O . LYS D 1 207 ? -5.690 -40.052 32.773 1.00 22.41 173 LYS D O 1
ATOM 6941 N N . HIS D 1 208 ? -4.327 -38.688 34.006 1.00 22.17 174 HIS D N 1
ATOM 6942 C CA . HIS D 1 208 ? -5.034 -38.773 35.320 1.00 21.47 174 HIS D CA 1
ATOM 6943 C C . HIS D 1 208 ? -6.104 -37.694 35.456 1.00 22.09 174 HIS D C 1
ATOM 6944 O O . HIS D 1 208 ? -6.626 -37.535 36.579 1.00 27.41 174 HIS D O 1
ATOM 6951 N N . ARG D 1 209 ? -6.430 -36.974 34.384 1.00 20.75 175 ARG D N 1
ATOM 6952 C CA . ARG D 1 209 ? -7.470 -35.916 34.377 1.00 22.47 175 ARG D CA 1
ATOM 6953 C C . ARG D 1 209 ? -6.991 -34.774 35.282 1.00 19.66 175 ARG D C 1
ATOM 6954 O O . ARG D 1 209 ? -7.815 -34.110 35.910 1.00 14.72 175 ARG D O 1
ATOM 6962 N N . ILE D 1 210 ? -5.684 -34.571 35.369 1.00 16.98 176 ILE D N 1
ATOM 6963 C CA . ILE D 1 210 ? -5.149 -33.439 36.152 1.00 16.54 176 ILE D CA 1
ATOM 6964 C C . ILE D 1 210 ? -4.707 -32.413 35.129 1.00 17.23 176 ILE D C 1
ATOM 6965 O O . ILE D 1 210 ? -3.830 -32.766 34.327 1.00 17.48 176 ILE D O 1
ATOM 6970 N N . ASN D 1 211 ? -5.297 -31.216 35.172 1.00 16.63 177 ASN D N 1
ATOM 6971 C CA . ASN D 1 211 ? -4.915 -30.062 34.321 1.00 16.05 177 ASN D CA 1
ATOM 6972 C C . ASN D 1 211 ? -3.769 -29.289 34.970 1.00 14.46 177 ASN D C 1
ATOM 6973 O O . ASN D 1 211 ? -3.938 -28.802 36.019 1.00 13.20 177 ASN D O 1
ATOM 6978 N N . VAL D 1 212 ? -2.627 -29.152 34.304 1.00 14.03 178 VAL D N 1
ATOM 6979 C CA . VAL D 1 212 ? -1.538 -28.287 34.815 1.00 13.03 178 VAL D CA 1
ATOM 6980 C C . VAL D 1 212 ? -1.421 -27.120 33.844 1.00 12.33 178 VAL D C 1
ATOM 6981 O O . VAL D 1 212 ? -1.271 -27.323 32.657 1.00 11.50 178 VAL D O 1
ATOM 6985 N N . ASN D 1 213 ? -1.506 -25.916 34.375 1.00 12.67 179 ASN D N 1
ATOM 6986 C CA . ASN D 1 213 ? -1.501 -24.665 33.596 1.00 11.40 179 ASN D CA 1
ATOM 6987 C C . ASN D 1 213 ? -0.884 -23.653 34.536 1.00 11.19 179 ASN D C 1
ATOM 6988 O O . ASN D 1 213 ? -0.680 -23.984 35.711 1.00 10.79 179 ASN D O 1
ATOM 6993 N N . ALA D 1 214 ? -0.646 -22.449 34.040 1.00 11.88 180 ALA D N 1
ATOM 6994 C CA . ALA D 1 214 ? 0.019 -21.352 34.781 1.00 10.81 180 ALA D CA 1
ATOM 6995 C C . ALA D 1 214 ? -0.586 -20.019 34.346 1.00 10.26 180 ALA D C 1
ATOM 6996 O O . ALA D 1 214 ? -1.162 -19.875 33.264 1.00 10.36 180 ALA D O 1
ATOM 6998 N N . ILE D 1 215 ? -0.481 -19.070 35.221 1.00 11.15 181 ILE D N 1
ATOM 6999 C CA . ILE D 1 215 ? -0.873 -17.674 35.036 1.00 11.49 181 ILE D CA 1
ATOM 7000 C C . ILE D 1 215 ? 0.408 -16.873 35.072 1.00 12.19 181 ILE D C 1
ATOM 7001 O O . ILE D 1 215 ? 1.259 -17.111 35.979 1.00 13.97 181 ILE D O 1
ATOM 7006 N N . ALA D 1 216 ? 0.567 -16.003 34.081 1.00 12.50 182 ALA D N 1
ATOM 7007 C CA . ALA D 1 216 ? 1.689 -15.035 34.046 1.00 12.66 182 ALA D CA 1
ATOM 7008 C C . ALA D 1 216 ? 1.083 -13.648 34.179 1.00 11.76 182 ALA D C 1
ATOM 7009 O O . ALA D 1 216 ? 0.588 -13.032 33.225 1.00 11.83 182 ALA D O 1
ATOM 7011 N N . PRO D 1 217 ? 1.131 -13.121 35.407 1.00 12.80 183 PRO D N 1
ATOM 7012 C CA . PRO D 1 217 ? 0.875 -11.708 35.658 1.00 12.92 183 PRO D CA 1
ATOM 7013 C C . PRO D 1 217 ? 1.970 -10.847 35.040 1.00 14.11 183 PRO D C 1
ATOM 7014 O O . PRO D 1 217 ? 2.967 -11.384 34.698 1.00 12.93 183 PRO D O 1
ATOM 7018 N N . GLY D 1 218 ? 1.711 -9.544 34.937 1.00 14.99 184 GLY D N 1
ATOM 7019 C CA . GLY D 1 218 ? 2.689 -8.577 34.472 1.00 15.93 184 GLY D CA 1
ATOM 7020 C C . GLY D 1 218 ? 3.197 -7.875 35.686 1.00 15.46 184 GLY D C 1
ATOM 7021 O O . GLY D 1 218 ? 3.899 -8.570 36.493 1.00 14.23 184 GLY D O 1
ATOM 7022 N N . VAL D 1 219 ? 2.854 -6.591 35.811 1.00 14.41 185 VAL D N 1
ATOM 7023 C CA . VAL D 1 219 ? 3.357 -5.761 36.938 1.00 16.00 185 VAL D CA 1
ATOM 7024 C C . VAL D 1 219 ? 2.131 -5.560 37.834 1.00 18.53 185 VAL D C 1
ATOM 7025 O O . VAL D 1 219 ? 1.216 -4.932 37.401 1.00 20.78 185 VAL D O 1
ATOM 7029 N N . VAL D 1 220 ? 2.111 -6.202 38.985 1.00 18.52 186 VAL D N 1
ATOM 7030 C CA . VAL D 1 220 ? 0.964 -6.148 39.927 1.00 20.87 186 VAL D CA 1
ATOM 7031 C C . VAL D 1 220 ? 1.337 -5.282 41.145 1.00 23.51 186 VAL D C 1
ATOM 7032 O O . VAL D 1 220 ? 2.384 -5.488 41.720 1.00 19.22 186 VAL D O 1
ATOM 7036 N N . ASP D 1 221 ? 0.473 -4.333 41.488 1.00 28.38 187 ASP D N 1
ATOM 7037 C CA . ASP D 1 221 ? 0.669 -3.445 42.657 1.00 37.88 187 ASP D CA 1
ATOM 7038 C C . ASP D 1 221 ? 0.637 -4.332 43.898 1.00 33.13 187 ASP D C 1
ATOM 7039 O O . ASP D 1 221 ? -0.127 -5.308 43.900 1.00 34.42 187 ASP D O 1
ATOM 7044 N N . GLY D 1 222 ? 1.459 -4.012 44.890 1.00 31.90 188 GLY D N 1
ATOM 7045 C CA . GLY D 1 222 ? 1.346 -4.617 46.230 1.00 32.30 188 GLY D CA 1
ATOM 7046 C C . GLY D 1 222 ? 2.713 -4.711 46.857 1.00 32.18 188 GLY D C 1
ATOM 7047 O O . GLY D 1 222 ? 3.684 -4.113 46.294 1.00 28.19 188 GLY D O 1
ATOM 7048 N N . GLU D 1 223 ? 2.807 -5.455 47.956 1.00 34.42 189 GLU D N 1
ATOM 7049 C CA . GLU D 1 223 ? 4.039 -5.512 48.777 1.00 35.37 189 GLU D CA 1
ATOM 7050 C C . GLU D 1 223 ? 5.182 -6.119 47.950 1.00 32.94 189 GLU D C 1
ATOM 7051 O O . GLU D 1 223 ? 6.318 -5.785 48.255 1.00 30.03 189 GLU D O 1
ATOM 7057 N N . HIS D 1 224 ? 4.885 -7.008 46.988 1.00 27.94 190 HIS D N 1
ATOM 7058 C CA . HIS D 1 224 ? 5.889 -7.637 46.089 1.00 28.90 190 HIS D CA 1
ATOM 7059 C C . HIS D 1 224 ? 6.541 -6.545 45.226 1.00 26.29 190 HIS D C 1
ATOM 7060 O O . HIS D 1 224 ? 7.762 -6.477 45.176 1.00 30.30 190 HIS D O 1
ATOM 7067 N N . TRP D 1 225 ? 5.753 -5.709 44.567 1.00 25.39 191 TRP D N 1
ATOM 7068 C CA . TRP D 1 225 ? 6.296 -4.679 43.656 1.00 26.80 191 TRP D CA 1
ATOM 7069 C C . TRP D 1 225 ? 6.884 -3.500 44.463 1.00 27.06 191 TRP D C 1
ATOM 7070 O O . TRP D 1 225 ? 7.781 -2.819 43.903 1.00 22.40 191 TRP D O 1
ATOM 7081 N N . ASP D 1 226 ? 6.519 -3.304 45.738 1.00 28.43 192 ASP D N 1
ATOM 7082 C CA . ASP D 1 226 ? 7.271 -2.369 46.642 1.00 26.49 192 ASP D CA 1
ATOM 7083 C C . ASP D 1 226 ? 8.727 -2.833 46.744 1.00 28.05 192 ASP D C 1
ATOM 7084 O O . ASP D 1 226 ? 9.627 -1.987 46.745 1.00 31.09 192 ASP D O 1
ATOM 7089 N N . GLY D 1 227 ? 8.949 -4.145 46.848 1.00 29.24 193 GLY D N 1
ATOM 7090 C CA . GLY D 1 227 ? 10.287 -4.749 46.936 1.00 23.12 193 GLY D CA 1
ATOM 7091 C C . GLY D 1 227 ? 10.980 -4.676 45.602 1.00 23.77 193 GLY D C 1
ATOM 7092 O O . GLY D 1 227 ? 12.142 -4.310 45.559 1.00 22.96 193 GLY D O 1
ATOM 7093 N N . VAL D 1 228 ? 10.260 -4.965 44.518 1.00 24.24 194 VAL D N 1
ATOM 7094 C CA . VAL D 1 228 ? 10.799 -4.861 43.132 1.00 20.33 194 VAL D CA 1
ATOM 7095 C C . VAL D 1 228 ? 11.324 -3.431 42.908 1.00 19.36 194 VAL D C 1
ATOM 7096 O O . VAL D 1 228 ? 12.516 -3.256 42.369 1.00 16.49 194 VAL D O 1
ATOM 7100 N N . ASP D 1 229 ? 10.473 -2.455 43.218 1.00 16.15 195 ASP D N 1
ATOM 7101 C CA . ASP D 1 229 ? 10.790 -1.030 43.002 1.00 19.79 195 ASP D CA 1
ATOM 7102 C C . ASP D 1 229 ? 12.088 -0.646 43.730 1.00 21.53 195 ASP D C 1
ATOM 7103 O O . ASP D 1 229 ? 12.948 0.001 43.082 1.00 22.78 195 ASP D O 1
ATOM 7108 N N . ALA D 1 230 ? 12.243 -1.082 44.988 1.00 20.89 196 ALA D N 1
ATOM 7109 C CA . ALA D 1 230 ? 13.369 -0.719 45.875 1.00 20.00 196 ALA D CA 1
ATOM 7110 C C . ALA D 1 230 ? 14.680 -1.172 45.237 1.00 21.54 196 ALA D C 1
ATOM 7111 O O . ALA D 1 230 ? 15.602 -0.387 45.118 1.00 22.29 196 ALA D O 1
ATOM 7113 N N . LEU D 1 231 ? 14.693 -2.389 44.688 1.00 22.96 197 LEU D N 1
ATOM 7114 C CA . LEU D 1 231 ? 15.879 -2.939 44.014 1.00 21.68 197 LEU D CA 1
ATOM 7115 C C . LEU D 1 231 ? 16.208 -2.122 42.774 1.00 20.93 197 LEU D C 1
ATOM 7116 O O . LEU D 1 231 ? 17.393 -1.767 42.598 1.00 22.29 197 LEU D O 1
ATOM 7121 N N . PHE D 1 232 ? 15.224 -1.879 41.900 1.00 22.20 198 PHE D N 1
ATOM 7122 C CA . PHE D 1 232 ? 15.404 -1.077 40.657 1.00 20.19 198 PHE D CA 1
ATOM 7123 C C . PHE D 1 232 ? 15.871 0.341 41.034 1.00 19.59 198 PHE D C 1
ATOM 7124 O O . PHE D 1 232 ? 16.773 0.866 40.361 1.00 17.66 198 PHE D O 1
ATOM 7132 N N . ALA D 1 233 ? 15.271 0.931 42.064 1.00 19.49 199 ALA D N 1
ATOM 7133 C CA . ALA D 1 233 ? 15.711 2.248 42.632 1.00 21.16 199 ALA D CA 1
ATOM 7134 C C . ALA D 1 233 ? 17.228 2.241 42.845 1.00 20.50 199 ALA D C 1
ATOM 7135 O O . ALA D 1 233 ? 17.925 3.166 42.354 1.00 18.57 199 ALA D O 1
ATOM 7137 N N . ARG D 1 234 ? 17.768 1.189 43.447 1.00 25.59 200 ARG D N 1
ATOM 7138 C CA . ARG D 1 234 ? 19.237 1.153 43.675 1.00 27.17 200 ARG D CA 1
ATOM 7139 C C . ARG D 1 234 ? 19.971 1.001 42.348 1.00 28.63 200 ARG D C 1
ATOM 7140 O O . ARG D 1 234 ? 20.938 1.735 42.131 1.00 32.61 200 ARG D O 1
ATOM 7148 N N . TYR D 1 235 ? 19.595 0.034 41.517 1.00 28.29 201 TYR D N 1
ATOM 7149 C CA . TYR D 1 235 ? 20.411 -0.375 40.349 1.00 25.36 201 TYR D CA 1
ATOM 7150 C C . TYR D 1 235 ? 20.165 0.574 39.185 1.00 26.76 201 TYR D C 1
ATOM 7151 O O . TYR D 1 235 ? 21.097 0.814 38.359 1.00 27.97 201 TYR D O 1
ATOM 7160 N N . GLU D 1 236 ? 19.002 1.206 39.106 1.00 22.93 202 GLU D N 1
ATOM 7161 C CA . GLU D 1 236 ? 18.831 2.145 37.970 1.00 22.42 202 GLU D CA 1
ATOM 7162 C C . GLU D 1 236 ? 18.952 3.585 38.462 1.00 19.83 202 GLU D C 1
ATOM 7163 O O . GLU D 1 236 ? 18.608 4.504 37.706 1.00 22.22 202 GLU D O 1
ATOM 7169 N N . ASN D 1 237 ? 19.374 3.790 39.695 1.00 22.66 203 ASN D N 1
ATOM 7170 C CA . ASN D 1 237 ? 19.549 5.150 40.262 1.00 21.74 203 ASN D CA 1
ATOM 7171 C C . ASN D 1 237 ? 18.267 5.948 40.138 1.00 20.88 203 ASN D C 1
ATOM 7172 O O . ASN D 1 237 ? 18.256 6.968 39.430 1.00 26.60 203 ASN D O 1
ATOM 7177 N N . ARG D 1 238 ? 17.232 5.521 40.838 1.00 18.93 204 ARG D N 1
ATOM 7178 C CA . ARG D 1 238 ? 15.901 6.166 40.748 1.00 19.90 204 ARG D CA 1
ATOM 7179 C C . ARG D 1 238 ? 15.382 6.435 42.150 1.00 17.98 204 ARG D C 1
ATOM 7180 O O . ARG D 1 238 ? 15.674 5.678 43.060 1.00 16.13 204 ARG D O 1
ATOM 7188 N N . PRO D 1 239 ? 14.589 7.501 42.335 1.00 20.16 205 PRO D N 1
ATOM 7189 C CA . PRO D 1 239 ? 13.837 7.685 43.578 1.00 22.85 205 PRO D CA 1
ATOM 7190 C C . PRO D 1 239 ? 12.884 6.499 43.748 1.00 24.47 205 PRO D C 1
ATOM 7191 O O . PRO D 1 239 ? 12.310 6.062 42.723 1.00 25.74 205 PRO D O 1
ATOM 7195 N N . ARG D 1 240 ? 12.713 6.026 44.987 1.00 26.24 206 ARG D N 1
ATOM 7196 C CA . ARG D 1 240 ? 11.736 4.962 45.324 1.00 27.27 206 ARG D CA 1
ATOM 7197 C C . ARG D 1 240 ? 10.374 5.370 44.737 1.00 25.26 206 ARG D C 1
ATOM 7198 O O . ARG D 1 240 ? 9.951 6.531 44.901 1.00 21.03 206 ARG D O 1
ATOM 7206 N N . GLY D 1 241 ? 9.707 4.451 44.043 1.00 23.64 207 GLY D N 1
ATOM 7207 C CA . GLY D 1 241 ? 8.325 4.657 43.577 1.00 21.72 207 GLY D CA 1
ATOM 7208 C C . GLY D 1 241 ? 8.266 4.983 42.105 1.00 21.56 207 GLY D C 1
ATOM 7209 O O . GLY D 1 241 ? 7.208 4.800 41.507 1.00 23.56 207 GLY D O 1
ATOM 7210 N N . GLU D 1 242 ? 9.378 5.445 41.524 1.00 19.54 208 GLU D N 1
ATOM 7211 C CA . GLU D 1 242 ? 9.439 5.862 40.110 1.00 19.65 208 GLU D CA 1
ATOM 7212 C C . GLU D 1 242 ? 9.294 4.629 39.201 1.00 19.52 208 GLU D C 1
ATOM 7213 O O . GLU D 1 242 ? 8.550 4.729 38.219 1.00 16.36 208 GLU D O 1
ATOM 7219 N N . LYS D 1 243 ? 10.013 3.542 39.500 1.00 18.86 209 LYS D N 1
ATOM 7220 C CA . LYS D 1 243 ? 9.913 2.313 38.677 1.00 20.08 209 LYS D CA 1
ATOM 7221 C C . LYS D 1 243 ? 8.432 1.926 38.651 1.00 19.59 209 LYS D C 1
ATOM 7222 O O . LYS D 1 243 ? 7.879 1.796 37.554 1.00 20.08 209 LYS D O 1
ATOM 7228 N N . LYS D 1 244 ? 7.850 1.751 39.831 1.00 22.89 210 LYS D N 1
ATOM 7229 C CA . LYS D 1 244 ? 6.423 1.393 40.029 1.00 27.00 210 LYS D CA 1
ATOM 7230 C C . LYS D 1 244 ? 5.580 2.262 39.118 1.00 29.73 210 LYS D C 1
ATOM 7231 O O . LYS D 1 244 ? 4.754 1.712 38.401 1.00 34.05 210 LYS D O 1
ATOM 7237 N N . ARG D 1 245 ? 5.837 3.570 39.107 1.00 33.15 211 ARG D N 1
ATOM 7238 C CA . ARG D 1 245 ? 5.064 4.547 38.307 1.00 33.65 211 ARG D CA 1
ATOM 7239 C C . ARG D 1 245 ? 5.286 4.288 36.826 1.00 28.98 211 ARG D C 1
ATOM 7240 O O . ARG D 1 245 ? 4.321 4.148 36.074 1.00 30.80 211 ARG D O 1
ATOM 7248 N N . LEU D 1 246 ? 6.527 4.276 36.400 1.00 22.26 212 LEU D N 1
ATOM 7249 C CA . LEU D 1 246 ? 6.880 4.049 34.984 1.00 22.15 212 LEU D CA 1
ATOM 7250 C C . LEU D 1 246 ? 6.237 2.738 34.484 1.00 23.69 212 LEU D C 1
ATOM 7251 O O . LEU D 1 246 ? 5.658 2.729 33.359 1.00 24.62 212 LEU D O 1
ATOM 7256 N N . VAL D 1 247 ? 6.318 1.634 35.239 1.00 20.88 213 VAL D N 1
ATOM 7257 C CA . VAL D 1 247 ? 5.886 0.334 34.649 1.00 19.81 213 VAL D CA 1
ATOM 7258 C C . VAL D 1 247 ? 4.349 0.328 34.593 1.00 20.67 213 VAL D C 1
ATOM 7259 O O . VAL D 1 247 ? 3.816 -0.138 33.561 1.00 23.96 213 VAL D O 1
ATOM 7263 N N . GLY D 1 248 ? 3.647 0.778 35.645 1.00 24.06 214 GLY D N 1
ATOM 7264 C CA . GLY D 1 248 ? 2.165 0.909 35.666 1.00 22.16 214 GLY D CA 1
ATOM 7265 C C . GLY D 1 248 ? 1.661 1.667 34.455 1.00 24.97 214 GLY D C 1
ATOM 7266 O O . GLY D 1 248 ? 0.675 1.223 33.871 1.00 24.39 214 GLY D O 1
ATOM 7267 N N . GLU D 1 249 ? 2.349 2.749 34.065 1.00 27.14 215 GLU D N 1
ATOM 7268 C CA . GLU D 1 249 ? 1.990 3.646 32.932 1.00 29.58 215 GLU D CA 1
ATOM 7269 C C . GLU D 1 249 ? 2.355 3.021 31.591 1.00 29.03 215 GLU D C 1
ATOM 7270 O O . GLU D 1 249 ? 1.663 3.339 30.626 1.00 28.30 215 GLU D O 1
ATOM 7276 N N . ALA D 1 250 ? 3.400 2.184 31.511 1.00 24.33 216 ALA D N 1
ATOM 7277 C CA . ALA D 1 250 ? 3.763 1.471 30.267 1.00 21.50 216 ALA D CA 1
ATOM 7278 C C . ALA D 1 250 ? 2.800 0.301 29.988 1.00 20.12 216 ALA D C 1
ATOM 7279 O O . ALA D 1 250 ? 2.863 -0.242 28.873 1.00 19.53 216 ALA D O 1
ATOM 7281 N N . VAL D 1 251 ? 1.943 -0.098 30.929 1.00 18.38 217 VAL D N 1
ATOM 7282 C CA . VAL D 1 251 ? 1.061 -1.282 30.697 1.00 17.77 217 VAL D CA 1
ATOM 7283 C C . VAL D 1 251 ? 0.104 -0.833 29.604 1.00 16.04 217 VAL D C 1
ATOM 7284 O O . VAL D 1 251 ? -0.551 0.183 29.764 1.00 18.17 217 VAL D O 1
ATOM 7288 N N . PRO D 1 252 ? -0.015 -1.523 28.455 1.00 15.18 218 PRO D N 1
ATOM 7289 C CA . PRO D 1 252 ? -0.946 -1.047 27.426 1.00 14.76 218 PRO D CA 1
ATOM 7290 C C . PRO D 1 252 ? -2.338 -0.684 27.987 1.00 13.12 218 PRO D C 1
ATOM 7291 O O . PRO D 1 252 ? -2.777 0.376 27.705 1.00 13.01 218 PRO D O 1
ATOM 7295 N N . PHE D 1 253 ? -2.899 -1.524 28.840 1.00 14.62 219 PHE D N 1
ATOM 7296 C CA . PHE D 1 253 ? -4.196 -1.314 29.532 1.00 14.78 219 PHE D CA 1
ATOM 7297 C C . PHE D 1 253 ? -4.227 0.034 30.246 1.00 15.93 219 PHE D C 1
ATOM 7298 O O . PHE D 1 253 ? -5.286 0.585 30.352 1.00 15.76 219 PHE D O 1
ATOM 7306 N N . GLY D 1 254 ? -3.132 0.478 30.860 1.00 15.53 220 GLY D N 1
ATOM 7307 C CA . GLY D 1 254 ? -3.032 1.869 31.344 1.00 15.33 220 GLY D CA 1
ATOM 7308 C C . GLY D 1 254 ? -2.824 1.979 32.828 1.00 15.66 220 GLY D C 1
ATOM 7309 O O . GLY D 1 254 ? -2.754 3.107 33.325 1.00 15.97 220 GLY D O 1
ATOM 7310 N N . ARG D 1 255 ? -2.738 0.874 33.548 1.00 16.82 221 ARG D N 1
ATOM 7311 C CA . ARG D 1 255 ? -2.319 0.918 34.966 1.00 16.84 221 ARG D CA 1
ATOM 7312 C C . ARG D 1 255 ? -1.633 -0.387 35.366 1.00 18.93 221 ARG D C 1
ATOM 7313 O O . ARG D 1 255 ? -1.845 -1.469 34.694 1.00 17.45 221 ARG D O 1
ATOM 7321 N N . MET D 1 256 ? -0.879 -0.283 36.457 1.00 19.02 222 MET D N 1
ATOM 7322 C CA . MET D 1 256 ? -0.402 -1.395 37.293 1.00 20.29 222 MET D CA 1
ATOM 7323 C C . MET D 1 256 ? -1.558 -2.363 37.609 1.00 19.55 222 MET D C 1
ATOM 7324 O O . MET D 1 256 ? -2.734 -1.947 37.799 1.00 14.39 222 MET D O 1
ATOM 7329 N N . GLY D 1 257 ? -1.254 -3.656 37.648 1.00 19.23 223 GLY D N 1
ATOM 7330 C CA . GLY D 1 257 ? -2.288 -4.655 37.916 1.00 17.71 223 GLY D CA 1
ATOM 7331 C C . GLY D 1 257 ? -2.684 -4.710 39.368 1.00 21.03 223 GLY D C 1
ATOM 7332 O O . GLY D 1 257 ? -1.926 -4.242 40.282 1.00 20.75 223 GLY D O 1
ATOM 7333 N N . THR D 1 258 ? -3.833 -5.315 39.593 1.00 20.01 224 THR D N 1
ATOM 7334 C CA . THR D 1 258 ? -4.298 -5.719 40.940 1.00 24.01 224 THR D CA 1
ATOM 7335 C C . THR D 1 258 ? -4.366 -7.245 40.944 1.00 25.45 224 THR D C 1
ATOM 7336 O O . THR D 1 258 ? -4.418 -7.832 39.830 1.00 19.97 224 THR D O 1
ATOM 7340 N N . ALA D 1 259 ? -4.454 -7.815 42.149 1.00 26.17 225 ALA D N 1
ATOM 7341 C CA . ALA D 1 259 ? -4.723 -9.253 42.363 1.00 24.50 225 ALA D CA 1
ATOM 7342 C C . ALA D 1 259 ? -6.118 -9.574 41.834 1.00 23.51 225 ALA D C 1
ATOM 7343 O O . ALA D 1 259 ? -6.252 -10.673 41.298 1.00 24.24 225 ALA D O 1
ATOM 7345 N N . GLU D 1 260 ? -7.075 -8.634 41.917 1.00 23.97 226 GLU D N 1
ATOM 7346 C CA . GLU D 1 260 ? -8.499 -8.810 41.499 1.00 25.42 226 GLU D CA 1
ATOM 7347 C C . GLU D 1 260 ? -8.555 -8.975 39.969 1.00 24.82 226 GLU D C 1
ATOM 7348 O O . GLU D 1 260 ? -9.453 -9.682 39.509 1.00 29.11 226 GLU D O 1
ATOM 7354 N N . ASP D 1 261 ? -7.616 -8.375 39.225 1.00 19.39 227 ASP D N 1
ATOM 7355 C CA . ASP D 1 261 ? -7.427 -8.612 37.769 1.00 18.06 227 ASP D CA 1
ATOM 7356 C C . ASP D 1 261 ? -7.214 -10.106 37.480 1.00 17.32 227 ASP D C 1
ATOM 7357 O O . ASP D 1 261 ? -7.667 -10.573 36.418 1.00 15.78 227 ASP D O 1
ATOM 7362 N N . LEU D 1 262 ? -6.629 -10.829 38.427 1.00 15.26 228 LEU D N 1
ATOM 7363 C CA . LEU D 1 262 ? -6.136 -12.220 38.211 1.00 15.46 228 LEU D CA 1
ATOM 7364 C C . LEU D 1 262 ? -7.155 -13.252 38.688 1.00 14.50 228 LEU D C 1
ATOM 7365 O O . LEU D 1 262 ? -7.007 -14.462 38.351 1.00 14.82 228 LEU D O 1
ATOM 7370 N N . THR D 1 263 ? -8.146 -12.849 39.504 1.00 16.20 229 THR D N 1
ATOM 7371 C CA . THR D 1 263 ? -8.983 -13.864 40.199 1.00 17.23 229 THR D CA 1
ATOM 7372 C C . THR D 1 263 ? -9.848 -14.614 39.186 1.00 16.20 229 THR D C 1
ATOM 7373 O O . THR D 1 263 ? -9.987 -15.817 39.337 1.00 19.83 229 THR D O 1
ATOM 7377 N N . GLY D 1 264 ? -10.388 -13.918 38.185 1.00 17.32 230 GLY D N 1
ATOM 7378 C CA . GLY D 1 264 ? -11.144 -14.536 37.093 1.00 14.85 230 GLY D CA 1
ATOM 7379 C C . GLY D 1 264 ? -10.453 -15.752 36.551 1.00 13.32 230 GLY D C 1
ATOM 7380 O O . GLY D 1 264 ? -11.040 -16.836 36.513 1.00 10.90 230 GLY D O 1
ATOM 7381 N N . MET D 1 265 ? -9.243 -15.546 36.050 1.00 12.70 231 MET D N 1
ATOM 7382 C CA . MET D 1 265 ? -8.459 -16.629 35.475 1.00 12.12 231 MET D CA 1
ATOM 7383 C C . MET D 1 265 ? -8.221 -17.733 36.521 1.00 13.09 231 MET D C 1
ATOM 7384 O O . MET D 1 265 ? -8.312 -18.891 36.130 1.00 11.39 231 MET D O 1
ATOM 7389 N N . ALA D 1 266 ? -7.853 -17.429 37.780 1.00 17.90 232 ALA D N 1
ATOM 7390 C CA . ALA D 1 266 ? -7.500 -18.481 38.764 1.00 17.52 232 ALA D CA 1
ATOM 7391 C C . ALA D 1 266 ? -8.725 -19.367 39.015 1.00 16.79 232 ALA D C 1
ATOM 7392 O O . ALA D 1 266 ? -8.589 -20.583 39.213 1.00 16.14 232 ALA D O 1
ATOM 7394 N N . ILE D 1 267 ? -9.896 -18.758 39.014 1.00 15.32 233 ILE D N 1
ATOM 7395 C CA . ILE D 1 267 ? -11.174 -19.520 39.102 1.00 17.53 233 ILE D CA 1
ATOM 7396 C C . ILE D 1 267 ? -11.364 -20.327 37.812 1.00 14.63 233 ILE D C 1
ATOM 7397 O O . ILE D 1 267 ? -11.495 -21.578 37.880 1.00 15.48 233 ILE D O 1
ATOM 7402 N N . PHE D 1 268 ? -11.338 -19.652 36.664 1.00 14.66 234 PHE D N 1
ATOM 7403 C CA . PHE D 1 268 ? -11.517 -20.293 35.354 1.00 15.46 234 PHE D CA 1
ATOM 7404 C C . PHE D 1 268 ? -10.684 -21.575 35.264 1.00 16.89 234 PHE D C 1
ATOM 7405 O O . PHE D 1 268 ? -11.270 -22.659 34.928 1.00 15.60 234 PHE D O 1
ATOM 7413 N N . LEU D 1 269 ? -9.375 -21.487 35.570 1.00 16.02 235 LEU D N 1
ATOM 7414 C CA . LEU D 1 269 ? -8.414 -22.615 35.361 1.00 16.21 235 LEU D CA 1
ATOM 7415 C C . LEU D 1 269 ? -8.558 -23.760 36.365 1.00 16.32 235 LEU D C 1
ATOM 7416 O O . LEU D 1 269 ? -7.932 -24.850 36.154 1.00 20.17 235 LEU D O 1
ATOM 7421 N N . ALA D 1 270 ? -9.327 -23.554 37.417 1.00 16.64 236 ALA D N 1
ATOM 7422 C CA . ALA D 1 270 ? -9.616 -24.564 38.446 1.00 17.13 236 ALA D CA 1
ATOM 7423 C C . ALA D 1 270 ? -11.045 -25.090 38.277 1.00 18.96 236 ALA D C 1
ATOM 7424 O O . ALA D 1 270 ? -11.457 -25.933 39.073 1.00 21.17 236 ALA D O 1
ATOM 7426 N N . SER D 1 271 ? -11.726 -24.663 37.226 1.00 20.26 237 SER D N 1
ATOM 7427 C CA . SER D 1 271 ? -13.161 -24.918 36.959 1.00 20.92 237 SER D CA 1
ATOM 7428 C C . SER D 1 271 ? -13.293 -25.881 35.773 1.00 24.13 237 SER D C 1
ATOM 7429 O O . SER D 1 271 ? -12.270 -26.080 35.017 1.00 18.74 237 SER D O 1
ATOM 7432 N N . ALA D 1 272 ? -14.506 -26.429 35.596 1.00 21.19 238 ALA D N 1
ATOM 7433 C CA . ALA D 1 272 ? -14.809 -27.431 34.545 1.00 22.71 238 ALA D CA 1
ATOM 7434 C C . ALA D 1 272 ? -14.728 -26.756 33.157 1.00 23.16 238 ALA D C 1
ATOM 7435 O O . ALA D 1 272 ? -14.430 -27.437 32.135 1.00 25.27 238 ALA D O 1
ATOM 7437 N N . GLU D 1 273 ? -14.911 -25.433 33.101 1.00 19.85 239 GLU D N 1
ATOM 7438 C CA . GLU D 1 273 ? -14.867 -24.683 31.832 1.00 18.42 239 GLU D CA 1
ATOM 7439 C C . GLU D 1 273 ? -13.437 -24.713 31.253 1.00 17.77 239 GLU D C 1
ATOM 7440 O O . GLU D 1 273 ? -13.288 -24.363 30.098 1.00 20.99 239 GLU D O 1
ATOM 7446 N N . SER D 1 274 ? -12.433 -25.216 31.973 1.00 16.08 240 SER D N 1
ATOM 7447 C CA . SER D 1 274 ? -11.036 -25.331 31.454 1.00 14.22 240 SER D CA 1
ATOM 7448 C C . SER D 1 274 ? -10.609 -26.792 31.421 1.00 13.95 240 SER D C 1
ATOM 7449 O O . SER D 1 274 ? -9.393 -27.059 31.266 1.00 15.96 240 SER D O 1
ATOM 7452 N N . ASP D 1 275 ? -11.549 -27.733 31.399 1.00 13.28 241 ASP D N 1
ATOM 7453 C CA . ASP D 1 275 ? -11.097 -29.161 31.381 1.00 15.36 241 ASP D CA 1
ATOM 7454 C C . ASP D 1 275 ? -10.225 -29.508 30.173 1.00 13.33 241 ASP D C 1
ATOM 7455 O O . ASP D 1 275 ? -9.369 -30.323 30.392 1.00 14.09 241 ASP D O 1
ATOM 7460 N N . TYR D 1 276 ? -10.422 -28.917 28.978 1.00 13.59 242 TYR D N 1
ATOM 7461 C CA . TYR D 1 276 ? -9.605 -29.243 27.785 1.00 13.32 242 TYR D CA 1
ATOM 7462 C C . TYR D 1 276 ? -8.332 -28.396 27.735 1.00 13.38 242 TYR D C 1
ATOM 7463 O O . TYR D 1 276 ? -7.700 -28.417 26.656 1.00 13.92 242 TYR D O 1
ATOM 7472 N N . ILE D 1 277 ? -8.046 -27.589 28.758 1.00 13.33 243 ILE D N 1
ATOM 7473 C CA . ILE D 1 277 ? -6.924 -26.626 28.729 1.00 14.11 243 ILE D CA 1
ATOM 7474 C C . ILE D 1 277 ? -5.755 -27.314 29.425 1.00 13.38 243 ILE D C 1
ATOM 7475 O O . ILE D 1 277 ? -5.880 -27.721 30.546 1.00 12.74 243 ILE D O 1
ATOM 7480 N N . VAL D 1 278 ? -4.669 -27.510 28.697 1.00 11.65 244 VAL D N 1
ATOM 7481 C CA . VAL D 1 278 ? -3.556 -28.334 29.180 1.00 11.28 244 VAL D CA 1
ATOM 7482 C C . VAL D 1 278 ? -2.238 -27.681 28.817 1.00 11.30 244 VAL D C 1
ATOM 7483 O O . VAL D 1 278 ? -2.090 -27.327 27.663 1.00 12.50 244 VAL D O 1
ATOM 7487 N N . SER D 1 279 ? -1.318 -27.656 29.756 1.00 10.59 245 SER D N 1
ATOM 7488 C CA . SER D 1 279 ? 0.077 -27.204 29.558 1.00 10.10 245 SER D CA 1
ATOM 7489 C C . SER D 1 279 ? 0.132 -25.763 29.008 1.00 10.62 245 SER D C 1
ATOM 7490 O O . SER D 1 279 ? 1.094 -25.491 28.273 1.00 10.62 245 SER D O 1
ATOM 7493 N N . GLN D 1 280 ? -0.770 -24.859 29.397 1.00 9.66 246 GLN D N 1
ATOM 7494 C CA . GLN D 1 280 ? -0.665 -23.448 28.897 1.00 10.34 246 GLN D CA 1
ATOM 7495 C C . GLN D 1 280 ? -0.089 -22.514 29.942 1.00 11.69 246 GLN D C 1
ATOM 7496 O O . GLN D 1 280 ? -0.357 -22.720 31.082 1.00 12.91 246 GLN D O 1
ATOM 7502 N N . THR D 1 281 ? 0.653 -21.476 29.530 1.00 14.33 247 THR D N 1
ATOM 7503 C CA . THR D 1 281 ? 0.787 -20.264 30.372 1.00 13.89 247 THR D CA 1
ATOM 7504 C C . THR D 1 281 ? -0.081 -19.154 29.762 1.00 14.41 247 THR D C 1
ATOM 7505 O O . THR D 1 281 ? 0.104 -18.811 28.602 1.00 12.45 247 THR D O 1
ATOM 7509 N N . TYR D 1 282 ? -0.987 -18.584 30.548 1.00 13.33 248 TYR D N 1
ATOM 7510 C CA . TYR D 1 282 ? -1.858 -17.495 30.086 1.00 13.35 248 TYR D CA 1
ATOM 7511 C C . TYR D 1 282 ? -1.379 -16.199 30.750 1.00 13.24 248 TYR D C 1
ATOM 7512 O O . TYR D 1 282 ? -1.501 -16.105 32.047 1.00 12.07 248 TYR D O 1
ATOM 7521 N N . ASN D 1 283 ? -0.903 -15.243 29.931 1.00 12.96 249 ASN D N 1
ATOM 7522 C CA . ASN D 1 283 ? -0.680 -13.829 30.325 1.00 13.27 249 ASN D CA 1
ATOM 7523 C C . ASN D 1 283 ? -1.975 -13.075 30.662 1.00 14.11 249 ASN D C 1
ATOM 7524 O O . ASN D 1 283 ? -2.913 -12.929 29.795 1.00 13.63 249 ASN D O 1
ATOM 7529 N N . VAL D 1 284 ? -2.013 -12.584 31.910 1.00 13.97 250 VAL D N 1
ATOM 7530 C CA . VAL D 1 284 ? -3.084 -11.686 32.408 1.00 14.18 250 VAL D CA 1
ATOM 7531 C C . VAL D 1 284 ? -2.362 -10.463 32.904 1.00 12.90 250 VAL D C 1
ATOM 7532 O O . VAL D 1 284 ? -1.921 -10.453 34.078 1.00 17.05 250 VAL D O 1
ATOM 7536 N N . ASP D 1 285 ? -2.182 -9.492 32.030 1.00 12.57 251 ASP D N 1
ATOM 7537 C CA . ASP D 1 285 ? -1.075 -8.526 32.250 1.00 13.23 251 ASP D CA 1
ATOM 7538 C C . ASP D 1 285 ? -1.321 -7.184 31.593 1.00 12.97 251 ASP D C 1
ATOM 7539 O O . ASP D 1 285 ? -0.398 -6.376 31.567 1.00 12.73 251 ASP D O 1
ATOM 7544 N N . GLY D 1 286 ? -2.542 -6.925 31.159 1.00 11.56 252 GLY D N 1
ATOM 7545 C CA . GLY D 1 286 ? -2.864 -5.640 30.507 1.00 12.29 252 GLY D CA 1
ATOM 7546 C C . GLY D 1 286 ? -2.146 -5.454 29.167 1.00 12.61 252 GLY D C 1
ATOM 7547 O O . GLY D 1 286 ? -2.111 -4.304 28.722 1.00 12.33 252 GLY D O 1
ATOM 7548 N N . GLY D 1 287 ? -1.568 -6.497 28.584 1.00 10.96 253 GLY D N 1
ATOM 7549 C CA . GLY D 1 287 ? -0.849 -6.431 27.299 1.00 10.95 253 GLY D CA 1
ATOM 7550 C C . GLY D 1 287 ? 0.652 -6.278 27.477 1.00 11.77 253 GLY D C 1
ATOM 7551 O O . GLY D 1 287 ? 1.365 -6.066 26.485 1.00 10.44 253 GLY D O 1
ATOM 7552 N N . ASN D 1 288 ? 1.141 -6.395 28.706 1.00 12.77 254 ASN D N 1
ATOM 7553 C CA . ASN D 1 288 ? 2.587 -6.202 28.965 1.00 15.03 254 ASN D CA 1
ATOM 7554 C C . ASN D 1 288 ? 3.420 -7.175 28.137 1.00 15.43 254 ASN D C 1
ATOM 7555 O O . ASN D 1 288 ? 4.621 -6.893 27.891 1.00 17.12 254 ASN D O 1
ATOM 7560 N N . TRP D 1 289 ? 2.881 -8.375 27.883 1.00 16.16 255 TRP D N 1
ATOM 7561 C CA . TRP D 1 289 ? 3.613 -9.427 27.135 1.00 14.24 255 TRP D CA 1
ATOM 7562 C C . TRP D 1 289 ? 2.589 -10.234 26.359 1.00 14.35 255 TRP D C 1
ATOM 7563 O O . TRP D 1 289 ? 1.488 -10.514 26.895 1.00 14.52 255 TRP D O 1
ATOM 7574 N N . MET D 1 290 ? 2.873 -10.460 25.106 1.00 13.36 256 MET D N 1
ATOM 7575 C CA . MET D 1 290 ? 1.875 -10.994 24.172 1.00 13.25 256 MET D CA 1
ATOM 7576 C C . MET D 1 290 ? 2.265 -12.427 23.845 1.00 12.99 256 MET D C 1
ATOM 7577 O O . MET D 1 290 ? 3.265 -12.644 23.104 1.00 13.53 256 MET D O 1
ATOM 7582 N N . SER D 1 291 ? 1.559 -13.385 24.424 1.00 12.37 257 SER D N 1
ATOM 7583 C CA . SER D 1 291 ? 1.771 -14.825 24.113 1.00 11.85 257 SER D CA 1
ATOM 7584 C C . SER D 1 291 ? 0.493 -15.440 23.543 1.00 13.30 257 SER D C 1
ATOM 7585 O O . SER D 1 291 ? -0.565 -14.714 23.339 1.00 13.08 257 SER D O 1
#

Foldseek 3Di:
DLLQALAQEEEAQCLDFLNLVLQLLNVVSHYQYEREYCPQVSQCVSQVVSDDSYDYAHADLLDLVRLLVRQVVSCVPSVAHAEYELPWFDFDWAAPVPDDPVNLCVRCSRLPSSLLSSLVSNLVRLLVVLPEHFYEYEAAVLCVDPDRTRNRNNVSSVNSLVSLQVCLVVRVVSLYAREYEYEYAADDPVVQVVQVNCCVVVVHPRPPVQVVSQCVLLLGGHHGSVLCNVVSSCRSGVVCSVPTSYYHYSYSNNDDD/DLQCALAQEEEEQCLDFLNLLLQLLSVVSHYQYEQEYCCQVSQCVSQVVSDDSYDYAHADLLDLVRLLVSQVVSCVPSVAHAEYELHWFDFDWAAPVPDDPVNQVVRCSRLPSSLLSSLVSNLVRLLVVLPEHFYEYEAAVLLVDPDRTGRRNSVSSVNSLVSQQVCQVVRCVSLYAREYEYEYAADDPVVQVVQVNCCVVVVHPRPPVQVVRQCVQLLGGHHYSVLCNVVSSCSSGPVCSVPTSYYHYSYSPNDDD/DFCALAQEEEEQCLDFLNLVLCLLNVVVRAQYEQEYCPQVSQCVSQVVSDDSYDYQNADLLDLVRLLVRQVVSCVVSVAHAEYELDFFDFDWAAPVPDDVVNLCVGCSRLPSSLLSSLVSNLVRLLVVLPEHFYEYEAAVLLVDPDRTGRRNSVSSVNSLVSLQVVLVVRVVSLYAREYEYEYAADDPRVQVVQVNCCVVVVHDRPVVQVVRQCPLLQGGHHGSVLCNVVSSCRRGPVCSVPTSYYDYSYSPSDDD/DFCALAQEEEAQCLDFLSLVQCLLNVVVRAQYEQEYCPQVSSCVSQVVSDDSYDYQRADLLDLVRLLVRQVVSCVPSVAHAEYELPDFAFDWAAPVPDDVVNLCVRLSRLPSSLQSSLVNNLVRLLVVLPEHFYEYEAAVLCVDPDRTGHRNSVSSVNSLVSLQVCLVVRVVSLYAREYEYEYFADDPRVLVVQVNCCVVVVHDRPVVQVVRQCVQLLGGHHGSNLCNVVSSCRRGPVCSVPHSYYDYSYSPNDDD

Sequence (1026 aa):
MKRLEGKSALITGSARGIGRAFAEAYVREGATVAIADIDIERARQAAAEIGPAAYAVQMDVTRQDSIDAAIAATVEHAGGLDILVNNAALFDLAPIVEITRESYEKLFAINVAGTLFTLQAAARQMIAQGRGGKIINMASQAGRRGEALVAIYCATKAAVISLTQSAGLDLIKHRINVNAIAPGVVDGEHWDGVDALFARYENRPRGEKKRLVGEAVPFGRMGTAEDLTGMAIFLASAESDYIVSQTYNVDGGNWMSMKRLEGKSALITGSARGIGRAFAEAYVREGATVAIADIDIERARQAAAEIGPAAYAVQMDVTRQDSIDAAIAATVEHAGGLDILVNNAALFDLAPIVEITRESYEKLFAINVAGTLFTLQAAARQMIAQGRGGKIINMASQAGRRGEALVAIYCATKAAVISLTQSAGLDLIKHRINVNAIAPGVVDGEHWDGVDALFARYENRPRGEKKRLVGEAVPFGRMGTAEDLTGMAIFLASAESDYIVSQTYNVDGGNWMSKRLEGKSALITGSARGIGRAFAEAYVREGATVAIADIDIERARQAAAEIGPAAYAVQMDVTRQDSIDAAIAATVEHAGGLDILVNNAALFDLAPIVEITRESYEKLFAINVAGTLFTLQAAARQMIAQGRGGKIINMASQAGRRGEALVAIYCATKAAVISLTQSAGLDLIKHRINVNAIAPGVVDGEHWDGVDALFARYENRPRGEKKRLVGEAVPFGRMGTAEDLTGMAIFLASAESDYIVSQTYNVDGGNWMSKRLEGKSALITGSARGIGRAFAEAYVREGATVAIADIDIERARQAAAEIGPAAYAVQMDVTRQDSIDAAIAATVEHAGGLDILVNNAALFDLAPIVEITRESYEKLFAINVAGTLFTLQAAARQMIAQGRGGKIINMASQAGRRGEALVAIYCATKAAVISLTQSAGLDLIKHRINVNAIAPGVVDGEHWDGVDALFARYENRPRGEKKRLVGEAVPFGRMGTAEDLTGMAIFLASAESDYIVSQTYNVDGGNWMS

Organism: Rhizobium meliloti (strain 1021) (NCBI:txid266834)

CATH classification: 3.40.50.720

Nearest PDB structures (foldseek):
  6pej-assembly1_A  TM=1.004E+00  e=2.065E-50  Sinorhizobium meliloti 1021
  1k2w-assembly1_A  TM=9.832E-01  e=5.676E-41  Cereibacter sphaeroides
  7e6o-assembly1_C  TM=9.886E-01  e=1.531E-39  Paracoccus denitrificans PD1222
  7e6o-assembly1_A  TM=9.749E-01  e=7.014E-37  Paracoccus denitrificans PD1222
  3wds-assembly1_B  TM=9.749E-01  e=1.124E-23  Agrobacterium tumefaciens

Secondary structure (DSSP, 8-state):
--TTTT-EEEETT-SSHHHHHHHHHHHHTT-EEEEEES-HHHHHHHHHHH-TTEEEEE--TT-HHHHHHHHHHHHHHHSS-SEEEE-------B-GGG--HHHHHHHHIIIIIIHHHHHHHHHHHHHHHTS-EEEEEE--HHHHS--TTBHHHHHHHHHHHHHHHHHHHHHGGGTEEEEEEEE--B-SHHHHHHHHHHHHHHT--TTHHHHHHHHHSTTSS-B-THHHHHHHHHTTSGGGTT--S-EEEESTTSS--/--TTTT-EEEETT-SSHHHHHHHHHHHHTT-EEEEEES-HHHHHHHHHHH-TTEEEEE--TT-HHHHHHHHHHHHHHHSS--EEEE-------B-GGG--HHHHHHHIIIIIIIHHHHHHHHHHHHHHHTS-EEEEEE--HHHHS--TTBHHHHHHHHHHHHHHHHHHHHHGGGTEEEEEEEE-SBTTHHHHHHHHHHHHHHT--TTHHHHHHHHHSTTSS-B-THHHHHHHHHTTSGGGTT--S-EEEESTTSS--/-TTTT-EEEETT-SSHHHHHHHHHHHHTT-EEEEEES-HHHHHHHHHHH-TTEEEEE--TT-HHHHHHHHHHHHHHHSS--EEEE---------GGG--HHHHHHHHIIIIIIHHHHHHHHHHHHHHHTS-EEEEEE--GGGTS--TT-HHHHHHHHHHHHHHHHHHHHHGGGTEEEEEEEE-SB-SHHHHHHHHHHHHHHT--TTHHHHHHHHHSTTSS-B-GGGTHHHHHHTTSGGGTT--S-EEEESTTSS--/-TTTT-EEEEET-SSHHHHHHHHHHHHTT-EEEEEES-HHHHHHHHHHH-TTEEEEE--TT-HHHHHHHHHHHHHHHSS--EEEE-------B-GGG--HHHHHHHHIIIIIIHHHHHHHHHHHHHHHTS-EEEEEE--GGGTS--TTBHHHHHHHHHHHHHHHHHHHHHGGGTEEEEEEEE-SB-SHHHHHHHHHHHHHTT--TTHHHHHHHHHSTTSS-B-SHHHHHHHHHTTSGGGTT--S-EEEESTTSS--

InterPro domains:
  IPR002347 Short-chain dehydrogenase/reductase SDR [PF13561] (13-253)
  IPR002347 Short-chain dehydrogenase/reductase SDR [PR00080] (79-90)
  IPR002347 Short-chain dehydrogenase/reductase SDR [PR00080] (133-141)
  IPR002347 Short-chain dehydrogenase/reductase SDR [PR00080] (153-172)
  IPR002347 Short-chain dehydrogenase/reductase SDR [PR00081] (8-25)
  IPR002347 Short-chain dehydrogenase/reductase SDR [PR00081] (79-90)
  IPR002347 Short-chain dehydrogenase/reductase SDR [PR00081] (127-143)
  IPR002347 Short-chain dehydrogenase/reductase SDR [PR00081] (153-172)
  IPR002347 Short-chain dehydrogenase/reductase SDR [PR00081] (174-191)
  IPR002347 Short-chain dehydrogenase/reductase SDR [PR00081] (218-238)
  IPR020904 Short-chain dehydrogenase/reductase, conserved site [PS00061] (140-168)
  IPR036291 NAD(P)-binding domain superfamily [SSF51735] (5-256)
  IPR057326 Ketoreductase domain [SM00822] (7-194)

B-factor: mean 21.36, std 9.36, range [6.03, 74.72]

Solvent-accessible surface area: 33491 Å² total; per-residue (Å²): 74,107,52,1,108,63,90,6,0,0,0,1,24,0,0,121,52,36,0,44,11,0,0,66,4,0,28,141,14,18,1,38,0,0,0,0,15,116,47,43,122,71,0,150,69,0,9,83,115,27,19,141,33,7,26,29,11,99,7,32,10,48,131,55,85,19,0,66,60,0,12,57,31,0,48,156,104,34,61,3,0,14,0,0,0,3,22,18,48,73,38,40,5,14,21,1,46,82,7,74,72,145,16,7,97,39,3,5,32,29,1,0,6,0,6,1,1,0,1,5,7,0,0,105,38,1,54,87,42,46,136,4,10,21,1,0,0,10,4,10,22,6,9,47,36,3,44,27,28,2,1,7,17,0,0,0,7,11,0,0,18,5,2,0,14,0,1,0,31,6,2,8,138,58,145,0,6,0,0,0,0,0,10,12,5,12,67,33,78,93,18,77,35,6,6,57,51,14,15,166,57,59,138,69,92,90,36,49,33,60,128,68,27,6,111,76,3,46,51,51,96,21,0,50,15,120,20,1,19,3,0,0,7,2,1,6,4,78,52,0,66,4,0,0,0,1,4,2,1,1,0,0,5,42,51,30,20,106,108,47,1,117,71,87,6,0,0,0,2,20,0,1,119,54,36,0,43,13,0,0,66,0,0,30,139,16,25,1,38,0,0,0,0,16,115,40,35,120,75,0,149,79,0,9,83,114,26,17,143,34,7,25,27,13,100,5,32,10,47,131,52,85,19,0,64,62,1,13,56,33,0,49,148,101,35,60,2,0,16,1,0,0,4,21,21,49,64,38,41,6,14,19,0,45,81,7,75,67,136,15,18,109,38,4,6,32,40,1,0,4,1,6,2,1,0,1,4,7,0,0,103,38,1,54,82,42,52,129,4,11,18,1,0,0,10,5,9,21,6,10,47,38,3,41,28,26,3,1,8,19,0,0,0,7,10,0,0,18,6,2,0,14,0,1,0,37,6,2,7,142,60,144,0,4,0,1,0,0,0,11,12,4,10,68,34,81,93,17,73,35,5,6,56,50,14,15,168,56,62,94,68,96,88,37,45,32,53,128,67,29,7,112,75,3,46,55,48,93,20,0,57,20,110,19,2,12,3,0,0,6,1,1,4,4,80,50,0,68,6,0,0,0,1,5,2,1,1,0,0,4,42,51,31,20,131,63,1,128,68,89,5,0,0,0,1,20,0,8,50,54,37,0,47,14,0,0,76,1,0,30,160,12,27,2,38,0,0,0,0,18,111,52,47,118,134,0,152,86,3,10,85,129,24,19,143,34,8,21,27,13,91,5,32,12,48,132,53,85,19,0,65,62,1,13,55,33,0,46,159,102,37,58,4,0,15,0,0,0,3,22,19,47,77,30,39,7,17,18,0,45,81,9,72,64,136,15,19,101,38,2,6,34,30,1,0,5,1,6,2,1,0,1,4,5,0,0,105,37,1,56,90,40,49,143,4,12,17,0,0,0,10,4,10,21,5,8,47,36,3,42,29,25,2,0,8,15,0,0,0,8,9,0,0,17,5,2,0,13,0,1,0,34,7,2,7,138,63,153,0,5,0,0,0,0,0,10,11,2,8,68,36,85,86,17,60,35,4,0,38,51,14,13,162,55,63,141,68,95,153,32,58,30,48,162,74,26,5,107,75,2,47,55,49,93,24,0,52,15,122,21,0,16,4,1,0,1,4,1,2,6,79,52,0,64,6,0,0,0,1,4,3,1,0,1,0,5,40,50,31,20,154,67,1,127,68,88,6,0,0,0,2,22,0,1,98,54,37,0,45,15,0,0,69,1,0,30,155,10,26,1,38,0,0,0,0,16,110,46,48,71,94,0,151,77,1,11,84,107,23,19,139,32,8,22,28,12,88,5,30,11,47,127,54,87,15,0,63,61,1,12,56,38,0,45,148,96,37,63,3,0,15,0,0,0,4,22,17,46,68,30,42,8,17,18,0,46,77,7,76,67,121,14,8,94,99,1,6,35,29,1,0,5,1,5,2,1,0,1,5,6,0,0,104,39,0,57,87,40,50,136,4,10,22,1,0,0,9,3,10,21,6,10,46,37,3,42,28,26,3,1,9,14,0,0,0,8,12,0,0,16,5,3,0,14,0,1,0,33,7,1,7,139,60,149,0,5,0,1,0,0,0,9,11,3,11,77,33,128,93,18,64,35,5,1,36,52,14,11,162,56,61,142,66,97,153,32,61,31,43,163,78,26,7,102,75,2,45,56,50,93,22,0,51,14,123,21,1,17,3,0,0,2,4,1,2,6,79,52,0,64,3,0,0,0,1,4,2,1,1,1,0,5,40,53,29,18